Protein AF-A0A2A6BGN2-F1 (afdb_monomer)

Sequence (1022 aa):
MFADPSVEDAMKLVAVLLILSRIHDSGSSFGKPFYSFIESAYGTEAARVLERPDFGKDGSFGGGMERNTTISRNVTSRRPVVIIHGVTNTANTFKFVRNFLLKNNYTDDDIYGTTWGDGPRRFILWVRLECQYIKQVRVLIRSVVDFTGSKVDILAYSMGSPITRKAILGGACGREDIGPPMTDLVETFIGVAGANYGSYLCFVSFGICNTQNGLHCESKMLAHINSQPAKFEARRVYAIYSTADNKVGLDCCGKNCSMIPHANEQFIFDKWDHEQVMYDMSDDKDVETGDAAATEGSMANKRMSEAYAVNETDQVPSTAPSTASKECQTKDNTDEVVDEDSPSIPSTASKECQTESRRPSVALTFPQIVAVLLVLRKWLPKIRKTLEEKNTVNITNDENVNAVFGGELEVKKDESRRSLISRIVYFSMDENGWSFYIWTCLVAAGCVYNLVVICSLVFDDVHNGFYREFLYFNLAFDLIFLVDIFVMTRIERIHDGVRVTAILELLQLHIKSTDFLLDILCLLPTDLLLFFKSNLSLVRLNRLLKCYRLFQFASLTEMRATAPNLFRLTKLVFTCFIIFHWNGCLYFFLSIIYDYDQAELEDWIFSWDKIPDPIIVACDQWQEGEECDTTVPHSLRHLTDWENATDEIEDEMAYWANRTQVMMFSNLTKQYGLSFYWSALTLVTLGEQPWPGATFQFIFETADTLLGLVIFATIVGDVGNMVTTMNKTRSNFEELMDGCKSYMTSRKVPERLQSRVTRYLGHIWTEGKMNAIADFMPPRLYGQLAVHIHMATLRRVKLFEPALLYELILRLELQVYSGGDYICRKGEVGKEMYIVKSGFVEVVSEDGKKVFVRLGEGTVFGELSILNIPGNKNGNRRTANVRSVGYCDLYTLQKDDLWEALHEYPHAMHSLMEKGRALLAKDNMLEEVEENPLDFDGELPLELKLVKAKQAIDLIHAKLDQAEKSFYDFSTTAKQRLCQVESTVGTKDFRHYYINEATSSEEEDSEDDDDRVLPTDSISNH

Secondary structure (DSSP, 8-state):
----SHHHHHHHHHHHHHHTT----------HHHHHHHHHHH-HHHHHHHH-GGGGGGTEE-S-------------SS--EEEE--TTS-GGGGHHHHHHHHHTT--TTTEEEE--TTGGGS-GGG----HHHHHHHHHHHHHHHHHHSSPEEEEEETTHHHHHHHHHH-SEETTEE--S--GGGEEEEEEES--SS--TT--S-SGGG-TTTSSSTT-HHHHHHHT-SS--S-SEEEEEEETT-SSS-S-SSSS-TT--TT-SEEEEESS--HHHHHHGGG----TTS--HHHHHHHHHHHHHHHHH---S-----------------------------------------------------THHHHHHHHHHHHHHHHHHHHHHTTS-S-------GGGGT---S---SSGGG--HHHHHHT--EETTSHHHHHHHHHHHHHHHHHHHHHHHTTSHHHHHHHHHHHHHHHHHHHHHHHHHHHHHTTEEEEETTEEE--HHHHHHHHHTSHHHHHHHHHT--GGGGTTT-TT-GGGGGGGGGGGHHHHHHHHHHHTT-SSHHHHHHHHHHHHHHHHHHHHHHHHHHHHHHTTGGG--TTSSS--GGGSPPPEEE---TT-TT-----S--TTTT----TTSHHHHHHHHHHHHTTTEEE-PPPHHHHHHHHHHHHHHHHHTT---SPPP-SHHHHHHHHHHHHHHHHHHHHHHHHHHHHHHHHHHHHHHHHHHHHHHHHHHHHTT--HHHHHHHHHHHHHHHHTT---TTGGGS-HHHHHHHHHHHHHHHHHT-TTS-HHHHHHHHTT-EEEEE-TT-EEE-TTSB--EEEEEEES-EEEE-TTS--EEEEE-TT-EESGGGTS--TTBTTTTB-SSEEEESSSEEEEEEEHHHHHHHHHH-HHHHHHHHHHHHHHHHHTT-B------TT---S---HHHHHHHHHHHHHHHHHHHHHHHHHHHHHHHHHHHHHHHHHHHH--S----------------------------------

Solvent-accessible surface area (backbone atoms only — not comparable to full-atom values): 59791 Å² total; per-residue (Å²): 133,90,77,83,65,68,68,61,50,57,58,46,50,59,52,49,63,63,57,69,75,70,85,80,84,87,87,41,58,51,10,66,70,43,45,55,44,35,29,75,76,64,32,60,68,52,30,50,62,50,39,25,69,92,50,44,51,39,10,11,39,26,42,32,77,91,70,95,61,104,66,78,92,71,64,66,95,61,69,33,37,42,46,35,50,30,59,64,41,40,27,51,73,47,46,64,57,51,50,49,40,45,73,67,79,43,51,55,68,34,42,35,29,40,40,54,70,70,20,67,81,45,64,69,64,69,41,60,62,51,61,65,38,33,47,50,55,37,48,50,57,50,52,52,28,71,71,55,75,46,48,31,35,37,43,18,28,27,55,20,21,42,42,48,45,46,32,25,54,26,41,75,44,97,94,44,74,68,44,75,62,45,30,91,50,22,50,34,28,38,28,35,50,10,32,36,34,5,26,50,77,33,83,54,78,47,45,26,14,20,53,59,56,20,33,15,52,79,2,50,46,37,49,55,69,68,64,53,96,58,61,52,63,21,80,39,30,36,27,38,37,34,63,40,16,78,57,34,26,43,60,21,88,90,36,53,5,42,58,60,73,73,42,77,49,71,50,78,39,76,78,35,38,53,61,45,64,71,53,47,53,64,60,85,69,73,92,77,62,97,44,73,66,53,56,50,32,54,49,38,43,49,51,54,47,57,73,65,60,85,76,85,85,82,81,89,76,91,78,87,82,83,87,90,88,83,84,88,81,88,84,82,88,83,88,87,88,85,88,85,86,86,88,83,87,84,88,79,89,88,84,88,87,86,80,84,90,81,88,84,90,83,81,91,64,73,75,63,60,58,56,56,60,60,54,56,72,68,48,59,72,60,56,56,56,62,52,63,71,63,77,79,71,85,88,78,85,88,86,63,82,62,55,81,81,61,75,92,76,79,97,78,83,76,74,91,80,63,51,72,67,54,53,63,72,72,52,71,40,50,74,88,36,69,70,46,49,56,51,36,48,57,52,25,51,44,41,52,47,55,69,51,52,46,52,51,54,69,42,63,64,50,36,78,73,40,51,71,60,50,55,55,52,50,55,52,40,53,51,49,53,58,50,44,58,57,52,60,36,27,43,45,47,73,54,99,88,41,75,48,78,53,58,71,56,36,37,53,56,38,67,71,33,70,64,48,54,34,50,55,56,24,68,52,74,48,60,65,52,41,81,79,42,70,93,47,55,70,59,52,57,45,52,61,55,48,46,65,48,40,54,52,37,48,55,62,45,49,78,69,42,94,52,43,70,59,51,51,50,52,52,49,55,51,51,52,52,51,53,27,49,52,47,9,36,48,51,48,49,52,16,62,76,70,53,34,94,77,45,49,77,68,44,52,54,57,32,72,72,75,59,72,57,57,74,39,80,60,72,66,97,81,56,96,85,66,85,81,69,82,70,73,77,95,58,95,87,66,88,80,61,78,89,55,52,63,59,58,50,51,53,51,48,59,66,43,64,84,41,47,42,73,52,77,70,53,67,62,55,50,57,51,51,51,25,35,49,53,28,46,32,35,32,70,64,68,60,92,63,55,62,57,84,47,76,65,49,45,54,47,54,54,51,47,34,55,48,14,54,53,52,45,52,50,52,55,49,52,52,50,54,49,54,51,59,74,41,39,73,58,50,57,49,51,52,53,52,50,52,50,52,52,52,38,57,77,69,66,54,57,66,77,57,52,62,46,52,55,52,50,55,51,49,44,58,78,67,63,68,76,72,66,66,61,85,77,42,59,68,72,60,43,43,56,50,44,44,71,73,43,42,72,53,51,69,57,28,88,78,64,52,79,72,60,50,63,65,46,54,77,60,49,43,84,45,79,44,50,57,69,38,69,81,44,48,54,69,41,77,31,58,44,29,37,34,31,64,39,52,41,36,34,37,31,43,96,85,67,74,51,73,79,49,77,46,42,58,29,36,73,47,53,55,69,13,54,63,77,57,85,44,40,80,64,56,45,25,29,87,52,26,33,26,28,64,35,64,27,38,29,34,39,35,48,37,66,62,50,50,58,55,32,68,79,36,56,69,55,41,50,56,46,50,50,54,45,50,54,55,34,52,77,71,68,39,52,53,94,67,80,83,63,95,76,76,74,78,75,75,70,57,70,63,63,57,49,52,54,50,48,57,52,49,55,55,47,50,59,49,48,58,53,49,50,51,52,48,49,56,48,50,52,52,49,50,53,53,47,51,53,53,46,68,74,64,69,83,67,87,85,81,89,82,81,92,79,86,94,74,88,84,87,78,86,89,77,81,85,83,83,88,81,91,83,88,83,81,88,84,82,87,133

InterPro domains:
  IPR000595 Cyclic nucleotide-binding domain [PF00027] (815-904)
  IPR000595 Cyclic nucleotide-binding domain [PS50042] (796-902)
  IPR000595 Cyclic nucleotide-binding domain [SM00100] (796-920)
  IPR000595 Cyclic nucleotide-binding domain [cd00038] (798-913)
  IPR002918 Lipase EstA/Esterase EstB [PF01674] (79-282)
  IPR005821 Ion transport domain [PF00520] (437-729)
  IPR014710 RmlC-like jelly roll fold [G3DSA:2.60.120.10] (792-926)
  IPR018488 Cyclic nucleotide-binding, conserved site [PS00888] (823-839)
  IPR018488 Cyclic nucleotide-binding, conserved site [PS00889] (861-884)
  IPR018490 Cyclic nucleotide-binding domain superfamily [SSF51206] (728-914)
  IPR029058 Alpha/Beta hydrolase fold [G3DSA:3.40.50.1820] (40-328)
  IPR029058 Alpha/Beta hydrolase fold [SSF53474] (77-280)
  IPR050866 Cyclic nucleotide-gated cation channel [PTHR45638] (311-977)

Nearest PDB structures (foldseek):
  7rhl-assembly1_A  TM=8.440E-01  e=4.368E-44  Homo sapiens
  7rhl-assembly1_D  TM=8.260E-01  e=2.162E-42  Homo sapiens
  8ev8-assembly1_C  TM=8.963E-01  e=4.503E-40  Homo sapiens
  8bx7-assembly1_B  TM=8.050E-01  e=5.821E-40  Bos taurus
  8ev8-assembly1_B  TM=8.864E-01  e=6.549E-38  Homo sapiens

Structure (mmCIF, N/CA/C/O backbone):
data_AF-A0A2A6BGN2-F1
#
_entry.id   AF-A0A2A6BGN2-F1
#
loop_
_atom_site.group_PDB
_atom_site.id
_atom_site.type_symbol
_atom_site.label_atom_id
_atom_site.label_alt_id
_atom_site.label_comp_id
_atom_site.label_asym_id
_atom_site.label_entity_id
_atom_site.label_seq_id
_atom_site.pdbx_PDB_ins_code
_atom_site.Cartn_x
_atom_site.Cartn_y
_atom_site.Cartn_z
_atom_site.occupancy
_atom_site.B_iso_or_equiv
_atom_site.auth_seq_id
_atom_site.auth_comp_id
_atom_site.auth_asym_id
_atom_site.auth_atom_id
_atom_site.pdbx_PDB_model_num
ATOM 1 N N . MET A 1 1 ? 20.133 -21.753 -29.521 1.00 27.53 1 MET A N 1
ATOM 2 C CA . MET A 1 1 ? 20.786 -20.523 -30.012 1.00 27.53 1 MET A CA 1
ATOM 3 C C . MET A 1 1 ? 20.463 -19.481 -28.964 1.00 27.53 1 MET A C 1
ATOM 5 O O . MET A 1 1 ? 19.285 -19.327 -28.668 1.00 27.53 1 MET A O 1
ATOM 9 N N . PHE A 1 2 ? 21.480 -19.048 -28.226 1.00 24.81 2 PHE A N 1
ATOM 10 C CA . PHE A 1 2 ? 21.334 -18.695 -26.810 1.00 24.81 2 PHE A CA 1
ATOM 11 C C . PHE A 1 2 ? 20.665 -17.332 -26.599 1.00 24.81 2 PHE A C 1
ATOM 13 O O . PHE A 1 2 ? 20.809 -16.442 -27.430 1.00 24.81 2 PHE A O 1
ATOM 20 N N . ALA A 1 3 ? 19.901 -17.224 -25.511 1.00 30.41 3 ALA A N 1
ATOM 21 C CA . ALA A 1 3 ? 19.195 -16.019 -25.091 1.00 30.41 3 ALA A CA 1
ATOM 22 C C . ALA A 1 3 ? 19.870 -15.446 -23.836 1.00 30.41 3 ALA A C 1
ATOM 24 O O . ALA A 1 3 ? 20.328 -16.219 -22.992 1.00 30.41 3 ALA A O 1
ATOM 25 N N . ASP A 1 4 ? 19.922 -14.119 -23.730 1.00 31.81 4 ASP A N 1
ATOM 26 C CA . ASP A 1 4 ? 20.615 -13.418 -22.646 1.00 31.81 4 ASP A CA 1
ATOM 27 C C . ASP A 1 4 ? 19.909 -13.550 -21.282 1.00 31.81 4 ASP A C 1
ATOM 29 O O . ASP A 1 4 ? 18.702 -13.304 -21.192 1.00 31.81 4 ASP A O 1
ATOM 33 N N . PRO A 1 5 ? 20.640 -13.878 -20.197 1.00 32.56 5 PRO A N 1
ATOM 34 C CA . PRO A 1 5 ? 20.061 -14.043 -18.859 1.00 32.56 5 PRO A CA 1
ATOM 35 C C . PRO A 1 5 ? 19.841 -12.723 -18.090 1.00 32.56 5 PRO A C 1
ATOM 37 O O . PRO A 1 5 ? 19.066 -12.688 -17.134 1.00 32.56 5 PRO A O 1
ATOM 40 N N . SER A 1 6 ? 20.482 -11.621 -18.495 1.00 38.94 6 SER A N 1
ATOM 41 C CA . SER A 1 6 ? 20.563 -10.374 -17.710 1.00 38.94 6 SER A CA 1
ATOM 42 C C . SER A 1 6 ? 19.214 -9.682 -17.451 1.00 38.94 6 SER A C 1
ATOM 44 O O . SER A 1 6 ? 18.998 -9.114 -16.379 1.00 38.94 6 SER A O 1
ATOM 46 N N . VAL A 1 7 ? 18.277 -9.756 -18.401 1.00 39.72 7 VAL A N 1
ATOM 47 C CA . VAL A 1 7 ? 16.947 -9.126 -18.286 1.00 39.72 7 VAL A CA 1
ATOM 48 C C . VAL A 1 7 ? 16.027 -9.905 -17.337 1.00 39.72 7 VAL A C 1
ATOM 50 O O . VAL A 1 7 ? 15.195 -9.314 -16.645 1.00 39.72 7 VAL A O 1
ATOM 53 N N . GLU A 1 8 ? 16.190 -11.229 -17.256 1.00 34.59 8 GLU A N 1
ATOM 54 C CA . GLU A 1 8 ? 15.421 -12.069 -16.331 1.00 34.59 8 GLU A CA 1
ATOM 55 C C . GLU A 1 8 ? 15.831 -11.798 -14.874 1.00 34.59 8 GLU A C 1
ATOM 57 O O . GLU A 1 8 ? 14.985 -11.761 -13.978 1.00 34.59 8 GLU A O 1
ATOM 62 N N . ASP A 1 9 ? 17.118 -11.539 -14.640 1.00 35.25 9 ASP A N 1
ATOM 63 C CA . ASP A 1 9 ? 17.667 -11.321 -13.301 1.00 35.25 9 ASP A CA 1
ATOM 64 C C . ASP A 1 9 ? 17.384 -9.910 -12.757 1.00 35.25 9 ASP A C 1
ATOM 66 O O . ASP A 1 9 ? 17.105 -9.763 -11.565 1.00 35.25 9 ASP A O 1
ATOM 70 N N . ALA A 1 10 ? 17.297 -8.887 -13.615 1.00 32.25 10 ALA A N 1
ATOM 71 C CA . ALA A 1 10 ? 16.802 -7.562 -13.221 1.00 32.25 10 ALA A CA 1
ATOM 72 C C . ALA A 1 10 ? 15.334 -7.605 -12.737 1.00 32.25 10 ALA A C 1
ATOM 74 O O . ALA A 1 10 ? 14.978 -6.983 -11.732 1.00 32.25 10 ALA A O 1
ATOM 75 N N . MET A 1 11 ? 14.486 -8.401 -13.400 1.00 34.38 11 MET A N 1
ATOM 76 C CA . MET A 1 11 ? 13.093 -8.634 -12.985 1.00 34.38 11 MET A CA 1
ATOM 77 C C . MET A 1 11 ? 13.009 -9.434 -11.673 1.00 34.38 11 MET A C 1
ATOM 79 O O . MET A 1 11 ? 12.165 -9.139 -10.821 1.00 34.38 11 MET A O 1
ATOM 83 N N . LYS A 1 12 ? 13.916 -10.399 -11.455 1.00 34.16 12 LYS A N 1
ATOM 84 C CA . LYS A 1 12 ? 14.049 -11.100 -10.164 1.00 34.16 12 LYS A CA 1
ATOM 85 C C . LYS A 1 12 ? 14.502 -10.160 -9.047 1.00 34.16 12 LYS A C 1
ATOM 87 O O . LYS A 1 12 ? 13.993 -10.290 -7.939 1.00 34.16 12 LYS A O 1
ATOM 92 N N . LEU A 1 13 ? 15.388 -9.197 -9.309 1.00 33.09 13 LEU A N 1
ATOM 93 C CA . LEU A 1 13 ? 15.887 -8.267 -8.288 1.00 33.09 13 LEU A CA 1
ATOM 94 C C . LEU A 1 13 ? 14.762 -7.406 -7.682 1.00 33.09 13 LEU A C 1
ATOM 96 O O . LEU A 1 13 ? 14.686 -7.251 -6.463 1.00 33.09 13 LEU A O 1
ATOM 100 N N . VAL A 1 14 ? 13.832 -6.920 -8.513 1.00 35.47 14 VAL A N 1
ATOM 101 C CA . VAL A 1 14 ? 12.644 -6.174 -8.053 1.00 35.47 14 VAL A CA 1
ATOM 102 C C . VAL A 1 14 ? 11.699 -7.069 -7.237 1.00 35.47 14 VAL A C 1
ATOM 104 O O . VAL A 1 14 ? 11.162 -6.633 -6.217 1.00 35.47 14 VAL A O 1
ATOM 107 N N . ALA A 1 15 ? 11.539 -8.341 -7.619 1.00 37.38 15 ALA A N 1
ATOM 108 C CA . ALA A 1 15 ? 10.777 -9.310 -6.829 1.00 37.38 15 ALA A CA 1
ATOM 109 C C . ALA A 1 15 ? 11.453 -9.628 -5.477 1.00 37.38 15 ALA A C 1
ATOM 111 O O . ALA A 1 15 ? 10.779 -9.692 -4.450 1.00 37.38 15 ALA A O 1
ATOM 112 N N . VAL A 1 16 ? 12.783 -9.765 -5.450 1.00 36.91 16 VAL A N 1
ATOM 113 C CA . VAL A 1 16 ? 13.578 -10.011 -4.233 1.00 36.91 16 VAL A CA 1
ATOM 114 C C . VAL A 1 16 ? 13.490 -8.834 -3.256 1.00 36.91 16 VAL A C 1
ATOM 116 O O . VAL A 1 16 ? 13.296 -9.053 -2.061 1.00 36.91 16 VAL A O 1
ATOM 119 N N . LEU A 1 17 ? 13.535 -7.589 -3.741 1.00 33.50 17 LEU A N 1
ATOM 120 C CA . LEU A 1 17 ? 13.397 -6.398 -2.892 1.00 33.50 17 LEU A CA 1
ATOM 121 C C . LEU A 1 17 ? 12.007 -6.274 -2.239 1.00 33.50 17 LEU A C 1
ATOM 123 O O . LEU A 1 17 ? 11.909 -5.793 -1.112 1.00 33.50 17 LEU A O 1
ATOM 127 N N . LEU A 1 18 ? 10.943 -6.767 -2.882 1.00 38.22 18 LEU A N 1
ATOM 128 C CA . LEU A 1 18 ? 9.613 -6.858 -2.259 1.00 38.22 18 LEU A CA 1
ATOM 129 C C . LEU A 1 18 ? 9.535 -7.979 -1.204 1.00 38.22 18 LEU A C 1
ATOM 131 O O . LEU A 1 18 ? 8.869 -7.816 -0.177 1.00 38.22 18 LEU A O 1
ATOM 135 N N . ILE A 1 19 ? 10.248 -9.090 -1.416 1.00 39.19 19 ILE A N 1
ATOM 136 C CA . ILE A 1 19 ? 10.298 -10.242 -0.497 1.00 39.19 19 ILE A CA 1
ATOM 137 C C . ILE A 1 19 ? 11.071 -9.918 0.797 1.00 39.19 19 ILE A C 1
ATOM 139 O O . ILE A 1 19 ? 10.695 -10.393 1.869 1.00 39.19 19 ILE A O 1
ATOM 143 N N . LEU A 1 20 ? 12.083 -9.045 0.743 1.00 31.02 20 LEU A N 1
ATOM 144 C CA . LEU A 1 20 ? 12.881 -8.640 1.914 1.00 31.02 20 LEU A CA 1
ATOM 145 C C . LEU A 1 20 ? 12.105 -7.828 2.976 1.00 31.02 20 LEU A C 1
ATOM 147 O O . LEU A 1 20 ? 12.627 -7.582 4.061 1.00 31.02 20 LEU A O 1
ATOM 151 N N . SER A 1 21 ? 10.844 -7.463 2.719 1.00 31.47 21 SER A N 1
ATOM 152 C CA . SER A 1 21 ? 9.980 -6.750 3.675 1.00 31.47 21 SER A CA 1
ATOM 153 C C . SER A 1 21 ? 9.355 -7.628 4.776 1.00 31.47 21 SER A C 1
ATOM 155 O O . SER A 1 21 ? 8.698 -7.097 5.673 1.00 31.47 21 SER A O 1
ATOM 157 N N . ARG A 1 22 ? 9.546 -8.959 4.753 1.00 36.53 22 ARG A N 1
ATOM 158 C CA . ARG A 1 22 ? 9.010 -9.883 5.776 1.00 36.53 22 ARG A CA 1
ATOM 159 C C . ARG A 1 22 ? 10.077 -10.769 6.420 1.00 36.53 22 ARG A C 1
ATOM 161 O O . ARG A 1 22 ? 10.108 -11.978 6.212 1.00 36.53 22 ARG A O 1
ATOM 168 N N . ILE A 1 23 ? 10.886 -10.177 7.297 1.00 33.00 23 ILE A N 1
ATOM 169 C CA . ILE A 1 23 ? 11.637 -10.935 8.306 1.00 33.00 23 ILE A CA 1
ATOM 170 C C . ILE A 1 23 ? 10.838 -10.913 9.616 1.00 33.00 23 ILE A C 1
ATOM 172 O O . ILE A 1 23 ? 10.776 -9.898 10.308 1.00 33.00 23 ILE A O 1
ATOM 176 N N . HIS A 1 24 ? 10.226 -12.046 9.958 1.00 28.48 24 HIS A N 1
ATOM 177 C CA . HIS A 1 24 ? 9.709 -12.314 11.300 1.00 28.48 24 HIS A CA 1
ATOM 178 C C . HIS A 1 24 ? 10.030 -13.761 11.692 1.00 28.48 24 HIS A C 1
ATOM 180 O O . HIS A 1 24 ? 9.993 -14.662 10.852 1.00 28.48 24 HIS A O 1
ATOM 186 N N . ASP A 1 25 ? 10.404 -13.980 12.951 1.00 26.75 25 ASP A N 1
ATOM 187 C CA . ASP A 1 25 ? 11.011 -15.237 13.397 1.00 26.75 25 ASP A CA 1
ATOM 188 C C . ASP A 1 25 ? 10.025 -16.179 14.136 1.00 26.75 25 ASP A C 1
ATOM 190 O O . ASP A 1 25 ? 8.926 -15.798 14.521 1.00 26.75 25 ASP A O 1
ATOM 194 N N . SER A 1 26 ? 10.471 -17.423 14.356 1.00 31.31 26 SER A N 1
ATOM 195 C CA . SER A 1 26 ? 9.892 -18.569 15.083 1.00 31.31 26 SER A CA 1
ATOM 196 C C . SER A 1 26 ? 8.656 -19.318 14.510 1.00 31.31 26 SER A C 1
ATOM 198 O O . SER A 1 26 ? 7.614 -18.741 14.237 1.00 31.31 26 SER A O 1
ATOM 200 N N . GLY A 1 27 ? 8.785 -20.657 14.382 1.00 37.34 27 GLY A N 1
ATOM 201 C CA . GLY A 1 27 ? 7.669 -21.633 14.428 1.00 37.34 27 GLY A CA 1
ATOM 202 C C . GLY A 1 27 ? 7.015 -22.211 13.147 1.00 37.34 27 GLY A C 1
ATOM 203 O O . GLY A 1 27 ? 5.913 -21.783 12.833 1.00 37.34 27 GLY A O 1
ATOM 204 N N . SER A 1 28 ? 7.606 -23.259 12.529 1.00 48.66 28 SER A N 1
ATOM 205 C CA . SER A 1 28 ? 6.977 -24.570 12.156 1.00 48.66 28 SER A CA 1
ATOM 206 C C . SER A 1 28 ? 7.642 -25.304 10.971 1.00 48.66 28 SER A C 1
ATOM 208 O O . SER A 1 28 ? 7.446 -24.923 9.829 1.00 48.66 28 SER A O 1
ATOM 210 N N . SER A 1 29 ? 8.363 -26.396 11.235 1.00 73.06 29 SER A N 1
ATOM 211 C CA . SER A 1 29 ? 8.691 -27.456 10.258 1.00 73.06 29 SER A CA 1
ATOM 212 C C . SER A 1 29 ? 7.781 -28.675 10.490 1.00 73.06 29 SER A C 1
ATOM 214 O O . SER A 1 29 ? 6.945 -28.651 11.403 1.00 73.06 29 SER A O 1
ATOM 216 N N . PHE A 1 30 ? 7.966 -29.778 9.752 1.00 84.31 30 PHE A N 1
ATOM 217 C CA . PHE A 1 30 ? 7.445 -31.067 10.224 1.00 84.31 30 PHE A CA 1
ATOM 218 C C . PHE A 1 30 ? 8.057 -31.436 11.583 1.00 84.31 30 PHE A C 1
ATOM 220 O O . PHE A 1 30 ? 9.202 -31.091 11.894 1.00 84.31 30 PHE A O 1
ATOM 227 N N . GLY A 1 31 ? 7.292 -32.174 12.387 1.00 79.25 31 GLY A N 1
ATOM 228 C CA . GLY A 1 31 ? 7.797 -32.796 13.603 1.00 79.25 31 GLY A CA 1
ATOM 229 C C . GLY A 1 31 ? 8.895 -33.808 13.284 1.00 79.25 31 GLY A C 1
ATOM 230 O O . GLY A 1 31 ? 8.720 -34.651 12.399 1.00 79.25 31 GLY A O 1
ATOM 231 N N . LYS A 1 32 ? 10.008 -33.772 14.032 1.00 79.75 32 LYS A N 1
ATOM 232 C CA . LYS A 1 32 ? 11.134 -34.717 13.878 1.00 79.75 32 LYS A CA 1
ATOM 233 C C . LYS A 1 32 ? 10.689 -36.188 13.737 1.00 79.75 32 LYS A C 1
ATOM 235 O O . LYS A 1 32 ? 11.206 -36.847 12.838 1.00 79.75 32 LYS A O 1
ATOM 240 N N . PRO A 1 33 ? 9.730 -36.723 14.532 1.00 82.31 33 PRO A N 1
ATOM 241 C CA . PRO A 1 33 ? 9.316 -38.124 14.406 1.00 82.31 33 PRO A CA 1
ATOM 242 C C . PRO A 1 33 ? 8.704 -38.456 13.039 1.00 82.31 33 PRO A C 1
ATOM 244 O O . PRO A 1 33 ? 8.948 -39.537 12.507 1.00 82.31 33 PRO A O 1
ATOM 247 N N . PHE A 1 34 ? 7.934 -37.528 12.464 1.00 86.50 34 PHE A N 1
ATOM 248 C CA . PHE A 1 34 ? 7.303 -37.695 11.157 1.00 86.50 34 PHE A CA 1
ATOM 249 C C . PHE A 1 34 ? 8.299 -37.478 10.014 1.00 86.50 34 PHE A C 1
ATOM 251 O O . PHE A 1 34 ? 8.330 -38.277 9.081 1.00 86.50 34 PHE A O 1
ATOM 258 N N . TYR A 1 35 ? 9.180 -36.477 10.120 1.00 87.88 35 TYR A N 1
ATOM 259 C CA . TYR A 1 35 ? 10.249 -36.259 9.141 1.00 87.88 35 TYR A CA 1
ATOM 260 C C . TYR A 1 35 ? 11.177 -37.483 9.041 1.00 87.88 35 TYR A C 1
ATOM 262 O O . TYR A 1 35 ? 11.355 -38.033 7.955 1.00 87.88 35 TYR A O 1
ATOM 270 N N . SER A 1 36 ? 11.693 -37.984 10.171 1.00 85.81 36 SER A N 1
ATOM 271 C CA . SER A 1 36 ? 12.546 -39.183 10.196 1.00 85.81 36 SER A CA 1
ATOM 272 C C . SER A 1 36 ? 11.806 -40.454 9.756 1.00 85.81 36 SER A C 1
ATOM 274 O O . SER A 1 36 ? 12.416 -41.371 9.198 1.00 85.81 36 SER A O 1
ATOM 276 N N . PHE A 1 37 ? 10.486 -40.529 9.957 1.00 88.62 37 PHE A N 1
ATOM 277 C CA . PHE A 1 37 ? 9.677 -41.602 9.381 1.00 88.62 37 PHE A CA 1
ATOM 278 C C . PHE A 1 37 ? 9.632 -41.520 7.849 1.00 88.62 37 PHE A C 1
ATOM 280 O O . PHE A 1 37 ? 9.925 -42.515 7.191 1.00 88.62 37 PHE A O 1
ATOM 287 N N . ILE A 1 38 ? 9.327 -40.352 7.268 1.00 89.19 38 ILE A N 1
ATOM 288 C CA . ILE A 1 38 ? 9.311 -40.181 5.806 1.00 89.19 38 ILE A CA 1
ATOM 289 C C . ILE A 1 38 ? 10.697 -40.479 5.228 1.00 89.19 38 ILE A C 1
ATOM 291 O O . ILE A 1 38 ? 10.805 -41.226 4.260 1.00 89.19 38 ILE A O 1
ATOM 295 N N . GLU A 1 39 ? 11.762 -39.969 5.843 1.00 88.88 39 GLU A N 1
ATOM 296 C CA . GLU A 1 39 ? 13.133 -40.226 5.403 1.00 88.88 39 GLU A CA 1
ATOM 297 C C . GLU A 1 39 ? 13.474 -41.727 5.395 1.00 88.88 39 GLU A C 1
ATOM 299 O O . GLU A 1 39 ? 14.041 -42.220 4.420 1.00 88.88 39 GLU A O 1
ATOM 304 N N . SER A 1 40 ? 13.069 -42.478 6.425 1.00 88.62 40 SER A N 1
ATOM 305 C CA . SER A 1 40 ? 13.333 -43.925 6.508 1.00 88.62 40 SER A CA 1
ATOM 306 C C . SER A 1 40 ? 12.433 -44.797 5.620 1.00 88.62 40 SER A C 1
ATOM 308 O O . SER A 1 40 ? 12.887 -45.841 5.154 1.00 88.62 40 SER A O 1
ATOM 310 N N . ALA A 1 41 ? 11.181 -44.398 5.373 1.00 87.88 41 ALA A N 1
ATOM 311 C CA . ALA A 1 41 ? 10.204 -45.197 4.621 1.00 87.88 41 ALA A CA 1
ATOM 312 C C . ALA A 1 41 ? 10.088 -44.817 3.131 1.00 87.88 41 ALA A C 1
ATOM 314 O O . ALA A 1 41 ? 9.766 -45.668 2.302 1.00 87.88 41 ALA A O 1
ATOM 315 N N . TYR A 1 42 ? 10.351 -43.553 2.789 1.00 88.31 42 TYR A N 1
ATOM 316 C CA . TYR A 1 42 ? 10.192 -42.973 1.449 1.00 88.31 42 TYR A CA 1
ATOM 317 C C . TYR A 1 42 ? 11.489 -42.354 0.888 1.00 88.31 42 TYR A C 1
ATOM 319 O O . TYR A 1 42 ? 11.543 -42.033 -0.300 1.00 88.31 42 TYR A O 1
ATOM 327 N N . GLY A 1 43 ? 12.539 -42.224 1.706 1.00 88.75 43 GLY A N 1
ATOM 328 C CA . GLY A 1 43 ? 13.846 -41.686 1.324 1.00 88.75 43 GLY A CA 1
ATOM 329 C C . GLY A 1 43 ? 13.987 -40.175 1.543 1.00 88.75 43 GLY A C 1
ATOM 330 O O . GLY A 1 43 ? 13.011 -39.422 1.531 1.00 88.75 43 GLY A O 1
ATOM 331 N N . THR A 1 44 ? 15.231 -39.714 1.705 1.00 85.44 44 THR A N 1
ATOM 332 C CA . THR A 1 44 ? 15.565 -38.316 2.038 1.00 85.44 44 THR A CA 1
ATOM 333 C C . THR A 1 44 ? 15.017 -37.294 1.035 1.00 85.44 44 THR A C 1
ATOM 335 O O . THR A 1 44 ? 14.528 -36.248 1.452 1.00 85.44 44 THR A O 1
ATOM 338 N N . GLU A 1 45 ? 15.008 -37.577 -0.276 1.00 85.56 45 GLU A N 1
ATOM 339 C CA . GLU A 1 45 ? 14.450 -36.620 -1.252 1.00 85.56 45 GLU A CA 1
ATOM 340 C C . GLU A 1 45 ? 12.921 -36.506 -1.146 1.00 85.56 45 GLU A C 1
ATOM 342 O O . GLU A 1 45 ? 12.382 -35.411 -1.291 1.00 85.56 45 GLU A O 1
ATOM 347 N N . ALA A 1 46 ? 12.208 -37.588 -0.807 1.00 84.56 46 ALA A N 1
ATOM 348 C CA . ALA A 1 46 ? 10.770 -37.515 -0.543 1.00 84.56 46 ALA A CA 1
ATOM 349 C C . ALA A 1 46 ? 10.475 -36.697 0.726 1.00 84.56 46 ALA A C 1
ATOM 351 O O . ALA A 1 46 ? 9.556 -35.877 0.722 1.00 84.56 46 ALA A O 1
ATOM 352 N N . ALA A 1 47 ? 11.288 -36.858 1.778 1.00 86.62 47 ALA A N 1
ATOM 353 C CA . ALA A 1 47 ? 11.203 -36.042 2.990 1.00 86.62 47 ALA A CA 1
ATOM 354 C C . ALA A 1 47 ? 11.448 -34.554 2.690 1.00 86.62 47 ALA A C 1
ATOM 356 O O . ALA A 1 47 ? 10.630 -33.715 3.061 1.00 86.62 47 ALA A O 1
ATOM 357 N N . ARG A 1 48 ? 12.497 -34.227 1.925 1.00 86.75 48 ARG A N 1
ATOM 358 C CA . ARG A 1 48 ? 12.848 -32.849 1.540 1.00 86.75 48 ARG A CA 1
ATOM 359 C C . ARG A 1 48 ? 11.784 -32.185 0.656 1.00 86.75 48 ARG A C 1
ATOM 361 O O . ARG A 1 48 ? 11.433 -31.025 0.875 1.00 86.75 48 ARG A O 1
ATOM 368 N N . VAL A 1 49 ? 11.242 -32.917 -0.323 1.00 87.00 49 VAL A N 1
ATOM 369 C CA . VAL A 1 49 ? 10.160 -32.442 -1.208 1.00 87.00 49 VAL A CA 1
ATOM 370 C C . VAL A 1 49 ? 8.852 -32.231 -0.440 1.00 87.00 49 VAL A C 1
ATOM 372 O O . VAL A 1 49 ? 8.115 -31.297 -0.750 1.00 87.00 49 VAL A O 1
ATOM 375 N N . LEU A 1 50 ? 8.558 -33.052 0.573 1.00 89.06 50 LEU A N 1
ATOM 376 C CA . LEU A 1 50 ? 7.390 -32.851 1.432 1.00 89.06 50 LEU A CA 1
ATOM 377 C C . LEU A 1 50 ? 7.601 -31.779 2.507 1.00 89.06 50 LEU A C 1
ATOM 379 O O . LEU A 1 50 ? 6.635 -31.115 2.868 1.00 89.06 50 LEU A O 1
ATOM 383 N N . GLU A 1 51 ? 8.806 -31.575 3.036 1.00 86.62 51 GLU A N 1
ATOM 384 C CA . GLU A 1 51 ? 9.049 -30.546 4.058 1.00 86.62 51 GLU A CA 1
ATOM 385 C C . GLU A 1 51 ? 8.990 -29.127 3.477 1.00 86.62 51 GLU A C 1
ATOM 387 O O . GLU A 1 51 ? 8.526 -28.214 4.156 1.00 86.62 51 GLU A O 1
ATOM 392 N N . ARG A 1 52 ? 9.392 -28.948 2.210 1.00 87.50 52 ARG A N 1
ATOM 393 C CA . ARG A 1 52 ? 9.453 -27.635 1.537 1.00 87.50 52 ARG A CA 1
ATOM 394 C C . ARG A 1 52 ? 10.307 -26.603 2.292 1.00 87.50 52 ARG A C 1
ATOM 396 O O . ARG A 1 52 ? 9.833 -25.498 2.574 1.00 87.50 52 ARG A O 1
ATOM 403 N N . PRO A 1 53 ? 11.597 -26.902 2.555 1.00 79.69 53 PRO A N 1
ATOM 404 C CA . PRO A 1 53 ? 12.507 -25.965 3.220 1.00 79.69 53 PRO A CA 1
ATOM 405 C C . PRO A 1 53 ? 12.689 -24.654 2.435 1.00 79.69 53 PRO A C 1
ATOM 407 O O . PRO A 1 53 ? 13.043 -23.630 3.012 1.00 79.69 53 PRO A O 1
ATOM 410 N N . ASP A 1 54 ? 12.386 -24.646 1.134 1.00 81.06 54 ASP A N 1
ATOM 411 C CA . ASP A 1 54 ? 12.380 -23.455 0.284 1.00 81.06 54 ASP A CA 1
ATOM 412 C C . ASP A 1 54 ? 11.272 -22.438 0.641 1.00 81.06 54 ASP A C 1
ATOM 414 O O . ASP A 1 54 ? 11.379 -21.264 0.282 1.00 81.06 54 ASP A O 1
ATOM 418 N N . PHE A 1 55 ? 10.245 -22.850 1.388 1.00 76.81 55 PHE A N 1
ATOM 419 C CA . PHE A 1 55 ? 9.247 -21.965 2.003 1.00 76.81 55 PHE A CA 1
ATOM 420 C C . PHE A 1 55 ? 9.460 -21.747 3.506 1.00 76.81 55 PHE A C 1
ATOM 422 O O . PHE A 1 55 ? 8.655 -21.075 4.154 1.00 76.81 55 PHE A O 1
ATOM 429 N N . GLY A 1 56 ? 10.534 -22.299 4.077 1.00 75.06 56 GLY A N 1
ATOM 430 C CA . GLY A 1 56 ? 10.788 -22.253 5.511 1.00 75.06 56 GLY A CA 1
ATOM 431 C C . GLY A 1 56 ? 9.571 -22.723 6.311 1.00 75.06 56 GLY A C 1
ATOM 432 O O . GLY A 1 56 ? 9.041 -23.808 6.086 1.00 75.06 56 GLY A O 1
ATOM 433 N N . LYS A 1 57 ? 9.109 -21.878 7.237 1.00 70.62 57 LYS A N 1
ATOM 434 C CA . LYS A 1 57 ? 8.049 -22.222 8.197 1.00 70.62 57 LYS A CA 1
ATOM 435 C C . LYS A 1 57 ? 6.646 -22.276 7.585 1.00 70.62 57 LYS A C 1
ATOM 437 O O . LYS A 1 57 ? 5.749 -22.886 8.159 1.00 70.62 57 LYS A O 1
ATOM 442 N N . ASP A 1 58 ? 6.457 -21.652 6.422 1.00 74.25 58 ASP A N 1
ATOM 443 C CA . ASP A 1 58 ? 5.171 -21.648 5.727 1.00 74.25 58 ASP A CA 1
ATOM 444 C C . ASP A 1 58 ? 4.955 -22.907 4.870 1.00 74.25 58 ASP A C 1
ATOM 446 O O . ASP A 1 58 ? 3.821 -23.194 4.473 1.00 74.25 58 ASP A O 1
ATOM 450 N N . GLY A 1 59 ? 6.034 -23.658 4.613 1.00 82.31 59 GLY A N 1
ATOM 451 C CA . GLY A 1 59 ? 6.071 -24.819 3.730 1.00 82.31 59 GLY A CA 1
ATOM 452 C C . GLY A 1 59 ? 5.149 -25.949 4.170 1.00 82.31 59 GLY A C 1
ATOM 453 O O . GLY A 1 59 ? 4.246 -26.308 3.415 1.00 82.31 59 GLY A O 1
ATOM 454 N N . SER A 1 60 ? 5.348 -26.492 5.373 1.00 88.44 60 SER A N 1
ATOM 455 C CA . SER A 1 60 ? 4.681 -27.723 5.817 1.00 88.44 60 SER A CA 1
ATOM 456 C C . SER A 1 60 ? 4.526 -27.803 7.337 1.00 88.44 60 SER A C 1
ATOM 458 O O . SER A 1 60 ? 5.315 -27.231 8.086 1.00 88.44 60 SER A O 1
ATOM 460 N N . PHE A 1 61 ? 3.522 -28.547 7.806 1.00 88.06 61 PHE A N 1
ATOM 461 C CA . PHE A 1 61 ? 3.277 -28.790 9.231 1.00 88.06 61 PHE A CA 1
ATOM 462 C C . PHE A 1 61 ? 2.657 -30.172 9.491 1.00 88.06 61 PHE A C 1
ATOM 464 O O . PHE A 1 61 ? 2.026 -30.766 8.616 1.00 88.06 61 PHE A O 1
ATOM 471 N N . GLY A 1 62 ? 2.813 -30.652 10.727 1.00 84.94 62 GLY A N 1
ATOM 472 C CA . GLY A 1 62 ? 2.251 -31.909 11.231 1.00 84.94 62 GLY A CA 1
ATOM 473 C C . GLY A 1 62 ? 3.311 -32.832 11.834 1.00 84.94 62 GLY A C 1
ATOM 474 O O . GLY A 1 62 ? 4.513 -32.614 11.657 1.00 84.94 62 GLY A O 1
ATOM 475 N N . GLY A 1 63 ? 2.865 -33.864 12.552 1.00 75.44 63 GLY A N 1
ATOM 476 C CA . GLY A 1 63 ? 3.744 -34.884 13.135 1.00 75.44 63 GLY A CA 1
ATOM 477 C C . GLY A 1 63 ? 4.303 -34.571 14.528 1.00 75.44 63 GLY A C 1
ATOM 478 O O . GLY A 1 63 ? 5.279 -35.205 14.935 1.00 75.44 63 GLY A O 1
ATOM 479 N N . GLY A 1 64 ? 3.700 -33.615 15.244 1.00 68.06 64 GLY A N 1
ATOM 480 C CA . GLY A 1 64 ? 3.957 -33.371 16.666 1.00 68.06 64 GLY A CA 1
ATOM 481 C C . GLY A 1 64 ? 5.239 -32.615 17.035 1.00 68.06 64 GLY A C 1
ATOM 482 O O . GLY A 1 64 ? 6.195 -32.505 16.267 1.00 68.06 64 GLY A O 1
ATOM 483 N N . MET A 1 65 ? 5.278 -32.111 18.273 1.00 57.97 65 MET A N 1
ATOM 484 C CA . MET A 1 65 ? 6.515 -31.642 18.912 1.00 57.97 65 MET A CA 1
ATOM 485 C C . MET A 1 65 ? 7.191 -32.761 19.714 1.00 57.97 65 MET A C 1
ATOM 487 O O . MET A 1 65 ? 6.554 -33.696 20.195 1.00 57.97 65 MET A O 1
ATOM 491 N N . GLU A 1 66 ? 8.508 -32.637 19.870 1.00 48.94 66 GLU A N 1
ATOM 492 C CA . GLU A 1 66 ? 9.402 -33.597 20.524 1.00 48.94 66 GLU A CA 1
ATOM 493 C C . GLU A 1 66 ? 9.032 -33.814 22.008 1.00 48.94 66 GLU A C 1
ATOM 495 O O . GLU A 1 66 ? 9.480 -33.094 22.902 1.00 48.94 66 GLU A O 1
ATOM 500 N N . ARG A 1 67 ? 8.194 -34.822 22.290 1.00 47.34 67 ARG A N 1
ATOM 501 C CA . ARG A 1 67 ? 7.908 -35.258 23.663 1.00 47.34 67 ARG A CA 1
ATOM 502 C C . ARG A 1 67 ? 9.136 -35.974 24.227 1.00 47.34 67 ARG A C 1
ATOM 504 O O . ARG A 1 67 ? 9.427 -37.107 23.854 1.00 47.34 67 ARG A O 1
ATOM 511 N N . ASN A 1 68 ? 9.821 -35.331 25.174 1.00 38.78 68 ASN A N 1
ATOM 512 C CA . ASN A 1 68 ? 10.862 -35.946 26.002 1.00 38.78 68 ASN A CA 1
ATOM 513 C C . ASN A 1 68 ? 10.262 -37.038 26.909 1.00 38.78 68 ASN A C 1
ATOM 515 O O . ASN A 1 68 ? 10.012 -36.808 28.092 1.00 38.78 68 ASN A O 1
ATOM 519 N N . THR A 1 69 ? 9.982 -38.225 26.370 1.00 34.66 69 THR A N 1
ATOM 520 C CA . THR A 1 69 ? 9.700 -39.439 27.156 1.00 34.66 69 THR A CA 1
ATOM 521 C C . THR A 1 69 ? 9.767 -40.692 26.286 1.00 34.66 69 THR A C 1
ATOM 523 O O . THR A 1 69 ? 9.080 -40.806 25.276 1.00 34.66 69 THR A O 1
ATOM 526 N N . THR A 1 70 ? 10.544 -41.683 26.723 1.00 36.44 70 THR A N 1
ATOM 527 C CA . THR A 1 70 ? 10.560 -43.052 26.188 1.00 36.44 70 THR A CA 1
ATOM 528 C C . THR A 1 70 ? 9.284 -43.801 26.593 1.00 36.44 70 THR A C 1
ATOM 530 O O . THR A 1 70 ? 9.299 -44.673 27.459 1.00 36.44 70 THR A O 1
ATOM 533 N N . ILE A 1 71 ? 8.150 -43.437 25.990 1.00 36.50 71 ILE A N 1
ATOM 534 C CA . ILE A 1 71 ? 6.845 -44.061 26.235 1.00 36.50 71 ILE A CA 1
ATOM 535 C C . ILE A 1 71 ? 6.144 -44.318 24.897 1.00 36.50 71 ILE A C 1
ATOM 537 O O . ILE A 1 71 ? 6.017 -43.410 24.088 1.00 36.50 71 ILE A O 1
ATOM 541 N N . SER A 1 72 ? 5.709 -45.571 24.715 1.00 35.78 72 SER A N 1
ATOM 542 C CA . SER A 1 72 ? 4.645 -46.076 23.827 1.00 35.78 72 SER A CA 1
ATOM 543 C C . SER A 1 72 ? 4.253 -45.250 22.588 1.00 35.78 72 SER A C 1
ATOM 545 O O . SER A 1 72 ? 3.729 -44.143 22.701 1.00 35.78 72 SER A O 1
ATOM 547 N N . ARG A 1 73 ? 4.318 -45.883 21.403 1.00 46.53 73 ARG A N 1
ATOM 548 C CA . ARG A 1 73 ? 3.529 -45.484 20.220 1.00 46.53 73 ARG A CA 1
ATOM 549 C C . ARG A 1 73 ? 2.030 -45.624 20.527 1.00 46.53 73 ARG A C 1
ATOM 551 O O . ARG A 1 73 ? 1.398 -46.604 20.136 1.00 46.53 73 ARG A O 1
ATOM 558 N N . ASN A 1 74 ? 1.458 -44.650 21.224 1.00 41.41 74 ASN A N 1
ATOM 559 C CA . ASN A 1 74 ? 0.015 -44.518 21.317 1.00 41.41 74 ASN A CA 1
ATOM 560 C C . ASN A 1 74 ? -0.487 -44.008 19.966 1.00 41.41 74 ASN A C 1
ATOM 562 O O . ASN A 1 74 ? -0.224 -42.866 19.594 1.00 41.41 74 ASN A O 1
ATOM 566 N N . VAL A 1 75 ? -1.184 -44.888 19.245 1.00 51.25 75 VAL A N 1
ATOM 567 C CA . VAL A 1 75 ? -1.982 -44.553 18.060 1.00 51.25 75 VAL A CA 1
ATOM 568 C C . VAL A 1 75 ? -2.838 -43.325 18.377 1.00 51.25 75 VAL A C 1
ATOM 570 O O . VAL A 1 75 ? -3.409 -43.246 19.470 1.00 51.25 75 VAL A O 1
ATOM 573 N N . THR A 1 76 ? -2.905 -42.367 17.450 1.00 51.84 76 THR A N 1
ATOM 574 C CA . THR A 1 76 ? -3.708 -41.149 17.616 1.00 51.84 76 THR A CA 1
ATOM 575 C C . THR A 1 76 ? -5.149 -41.521 17.965 1.00 51.84 76 THR A C 1
ATOM 577 O O . THR A 1 76 ? -5.748 -42.399 17.343 1.00 51.84 76 THR A O 1
ATOM 580 N N . SER A 1 77 ? -5.731 -40.870 18.975 1.00 56.56 77 SER A N 1
ATOM 581 C CA . SER A 1 77 ? -7.099 -41.188 19.421 1.00 56.56 77 SER A CA 1
ATOM 582 C C . SER A 1 77 ? -8.175 -40.761 18.414 1.00 56.56 77 SER A C 1
ATOM 584 O O . SER A 1 77 ? -9.347 -41.104 18.578 1.00 56.56 77 SER A O 1
ATOM 586 N N . ARG A 1 78 ? -7.785 -40.017 17.371 1.00 68.69 78 ARG A N 1
ATOM 587 C CA . ARG A 1 78 ? -8.633 -39.502 16.293 1.00 68.69 78 ARG A CA 1
ATOM 588 C C . ARG A 1 78 ? -8.054 -39.858 14.920 1.00 68.69 78 ARG A C 1
ATOM 590 O O . ARG A 1 78 ? -6.888 -40.241 14.792 1.00 68.69 78 ARG A O 1
ATOM 597 N N . ARG A 1 79 ? -8.898 -39.759 13.884 1.00 82.62 79 ARG A N 1
ATOM 598 C CA . ARG A 1 79 ? -8.461 -39.880 12.484 1.00 82.62 79 ARG A CA 1
ATOM 599 C C . ARG A 1 79 ? -7.637 -38.642 12.099 1.00 82.62 79 ARG A C 1
ATOM 601 O O . ARG A 1 79 ? -8.080 -37.533 12.401 1.00 82.62 79 ARG A O 1
ATOM 608 N N . PRO A 1 80 ? -6.475 -38.810 11.446 1.00 89.69 80 PRO A N 1
ATOM 609 C CA . PRO A 1 80 ? -5.665 -37.687 10.996 1.00 89.69 80 PRO A CA 1
ATOM 610 C C . PRO A 1 80 ? -6.341 -36.905 9.863 1.00 89.69 80 PRO A C 1
ATOM 612 O O . PRO A 1 80 ? -6.959 -37.486 8.967 1.00 89.69 80 PRO A O 1
ATOM 615 N N . VAL A 1 81 ? -6.167 -35.583 9.881 1.00 90.62 81 VAL A N 1
ATOM 616 C CA . VAL A 1 81 ? -6.706 -34.646 8.891 1.00 90.62 81 VAL A CA 1
ATOM 617 C C . VAL A 1 81 ? -5.584 -34.129 7.993 1.00 90.62 81 VAL A C 1
ATOM 619 O O . VAL A 1 81 ? -4.602 -33.568 8.481 1.00 90.62 81 VAL A O 1
ATOM 622 N N . VAL A 1 82 ? -5.741 -34.278 6.676 1.00 93.12 82 VAL A N 1
ATOM 623 C CA . VAL A 1 82 ? -4.790 -33.778 5.669 1.00 93.12 82 VAL A CA 1
ATOM 624 C C . VAL A 1 82 ? -5.385 -32.568 4.947 1.00 93.12 82 VAL A C 1
ATOM 626 O O . VAL A 1 82 ? -6.398 -32.682 4.254 1.00 93.12 82 VAL A O 1
ATOM 629 N N . ILE A 1 83 ? -4.745 -31.407 5.103 1.00 91.88 83 ILE A N 1
ATOM 630 C CA . ILE A 1 83 ? -5.167 -30.130 4.514 1.00 91.88 83 ILE A CA 1
ATOM 631 C C . ILE A 1 83 ? -4.373 -29.869 3.232 1.00 91.88 83 ILE A C 1
ATOM 633 O O . ILE A 1 83 ? -3.140 -29.861 3.238 1.00 91.88 83 ILE A O 1
ATOM 637 N N . ILE A 1 84 ? -5.082 -29.628 2.126 1.00 92.56 84 ILE A N 1
ATOM 638 C CA . ILE A 1 84 ? -4.492 -29.413 0.799 1.00 92.56 84 ILE A CA 1
ATOM 639 C C . ILE A 1 84 ? -5.007 -28.085 0.236 1.00 92.56 84 ILE A C 1
ATOM 641 O O . ILE A 1 84 ? -6.188 -27.931 -0.071 1.00 92.56 84 ILE A O 1
ATOM 645 N N . HIS A 1 85 ? -4.105 -27.110 0.128 1.00 89.06 85 HIS A N 1
ATOM 646 C CA . HIS A 1 85 ? -4.402 -25.728 -0.263 1.00 89.06 85 HIS A CA 1
ATOM 647 C C . HIS A 1 85 ? -4.588 -25.540 -1.786 1.00 89.06 85 HIS A C 1
ATOM 649 O O . HIS A 1 85 ? -4.365 -26.463 -2.568 1.00 89.06 85 HIS A O 1
ATOM 655 N N . GLY A 1 86 ? -4.962 -24.325 -2.215 1.00 83.69 86 GLY A N 1
ATOM 656 C CA . GLY A 1 86 ? -4.962 -23.886 -3.622 1.00 83.69 86 GLY A CA 1
ATOM 657 C C . GLY A 1 86 ? -3.626 -23.267 -4.071 1.00 83.69 86 GLY A C 1
ATOM 658 O O . GLY A 1 86 ? -2.831 -22.841 -3.237 1.00 83.69 86 GLY A O 1
ATOM 659 N N . VAL A 1 87 ? -3.382 -23.182 -5.386 1.00 72.88 87 VAL A N 1
ATOM 660 C CA . VAL A 1 87 ? -2.036 -22.969 -5.976 1.00 72.88 87 VAL A CA 1
ATOM 661 C C . VAL A 1 87 ? -1.276 -21.716 -5.515 1.00 72.88 87 VAL A C 1
ATOM 663 O O . VAL A 1 87 ? -0.055 -21.742 -5.448 1.00 72.88 87 VAL A O 1
ATOM 666 N N . THR A 1 88 ? -1.974 -20.622 -5.201 1.00 69.56 88 THR A N 1
ATOM 667 C CA . THR A 1 88 ? -1.371 -19.332 -4.810 1.00 69.56 88 THR A CA 1
ATOM 668 C C . THR A 1 88 ? -0.931 -19.275 -3.354 1.00 69.56 88 THR A C 1
ATOM 670 O O . THR A 1 88 ? -0.306 -18.303 -2.937 1.00 69.56 88 THR A O 1
ATOM 673 N N . ASN A 1 89 ? -1.301 -20.282 -2.570 1.00 80.19 89 ASN A N 1
ATOM 674 C CA . ASN A 1 89 ? -1.172 -20.278 -1.123 1.00 80.19 89 ASN A CA 1
ATOM 675 C C . ASN A 1 89 ? -0.022 -21.201 -0.697 1.00 80.19 89 ASN A C 1
ATOM 677 O O . ASN A 1 89 ? 0.512 -21.977 -1.489 1.00 80.19 89 ASN A O 1
ATOM 681 N N . THR A 1 90 ? 0.332 -21.135 0.580 1.00 86.31 90 THR A N 1
ATOM 682 C CA . THR A 1 90 ? 1.171 -22.133 1.255 1.00 86.31 90 THR A CA 1
ATOM 683 C C . THR A 1 90 ? 0.315 -22.970 2.203 1.00 86.31 90 THR A C 1
ATOM 685 O O . THR A 1 90 ? -0.814 -22.586 2.528 1.00 86.31 90 THR A O 1
ATOM 688 N N . ALA A 1 91 ? 0.840 -24.087 2.710 1.00 84.12 91 ALA A N 1
ATOM 689 C CA . ALA A 1 91 ? 0.154 -24.875 3.733 1.00 84.12 91 ALA A CA 1
ATOM 690 C C . ALA A 1 91 ? -0.226 -24.003 4.945 1.00 84.12 91 ALA A C 1
ATOM 692 O O . ALA A 1 91 ? -1.386 -23.996 5.363 1.00 84.12 91 ALA A O 1
ATOM 693 N N . ASN A 1 92 ? 0.709 -23.195 5.460 1.00 80.75 92 ASN A N 1
ATOM 694 C CA . ASN A 1 92 ? 0.473 -22.344 6.633 1.00 80.75 92 ASN A CA 1
ATOM 695 C C . ASN A 1 92 ? -0.562 -21.221 6.399 1.00 80.75 92 ASN A C 1
ATOM 697 O O . ASN A 1 92 ? -1.088 -20.664 7.360 1.00 80.75 92 ASN A O 1
ATOM 701 N N . THR A 1 93 ? -0.960 -20.945 5.148 1.00 79.69 93 THR A N 1
ATOM 702 C CA . THR A 1 93 ? -2.118 -20.069 4.870 1.00 79.69 93 THR A CA 1
ATOM 703 C C . THR A 1 93 ? -3.401 -20.610 5.527 1.00 79.69 93 THR A C 1
ATOM 705 O O . THR A 1 93 ? -4.274 -19.837 5.904 1.00 79.69 93 THR A O 1
ATOM 708 N N . PHE A 1 94 ? -3.488 -21.927 5.756 1.00 73.25 94 PHE A N 1
ATOM 709 C CA . PHE A 1 94 ? -4.621 -22.610 6.393 1.00 73.25 94 PHE A CA 1
ATOM 710 C C . PHE A 1 94 ? -4.431 -22.829 7.905 1.00 73.25 94 PHE A C 1
ATOM 712 O O . PHE A 1 94 ? -5.107 -23.656 8.520 1.00 73.25 94 PHE A O 1
ATOM 719 N N . LYS A 1 95 ? -3.549 -22.044 8.544 1.00 73.69 95 LYS A N 1
ATOM 720 C CA . LYS A 1 95 ? -3.355 -22.047 10.005 1.00 73.69 95 LYS A CA 1
ATOM 721 C C . LYS A 1 95 ? -4.642 -21.754 10.779 1.00 73.69 95 LYS A C 1
ATOM 723 O O . LYS A 1 95 ? -4.799 -22.256 11.885 1.00 73.69 95 LYS A O 1
ATOM 728 N N . PHE A 1 96 ? -5.581 -21.002 10.204 1.00 73.00 96 PHE A N 1
ATOM 729 C CA . PHE A 1 96 ? -6.902 -20.777 10.797 1.00 73.00 96 PHE A CA 1
ATOM 730 C C . PHE A 1 96 ? -7.695 -22.090 10.956 1.00 73.00 96 PHE A C 1
ATOM 732 O O . PHE A 1 96 ? -8.208 -22.356 12.039 1.00 73.00 96 PHE A O 1
ATOM 739 N N . VAL A 1 97 ? -7.686 -22.971 9.945 1.00 73.62 97 VAL A N 1
ATOM 740 C CA . VAL A 1 97 ? -8.313 -24.305 9.999 1.00 73.62 97 VAL A CA 1
ATOM 741 C C . VAL A 1 97 ? -7.620 -25.182 11.033 1.00 73.62 97 VAL A C 1
ATOM 743 O O . VAL A 1 97 ? -8.277 -25.833 11.841 1.00 73.62 97 VAL A O 1
ATOM 746 N N . ARG A 1 98 ? -6.280 -25.168 11.051 1.00 79.31 98 ARG A N 1
ATOM 747 C CA . ARG A 1 98 ? -5.498 -25.879 12.071 1.00 79.31 98 ARG A CA 1
ATOM 748 C C . ARG A 1 98 ? -5.877 -25.394 13.472 1.00 79.31 98 ARG A C 1
ATOM 750 O O . ARG A 1 98 ? -6.172 -26.217 14.324 1.00 79.31 98 ARG A O 1
ATOM 757 N N . ASN A 1 99 ? -5.961 -24.083 13.697 1.00 78.62 99 ASN A N 1
ATOM 758 C CA . ASN A 1 99 ? -6.397 -23.507 14.971 1.00 78.62 99 ASN A CA 1
ATOM 759 C C . ASN A 1 99 ? -7.844 -23.897 15.326 1.00 78.62 99 ASN A C 1
ATOM 761 O O . ASN A 1 99 ? -8.116 -24.185 16.488 1.00 78.62 99 ASN A O 1
ATOM 765 N N . PHE A 1 100 ? -8.762 -23.937 14.355 1.00 74.19 100 PHE A N 1
ATOM 766 C CA . PHE A 1 100 ? -10.138 -24.406 14.554 1.00 74.19 100 PHE A CA 1
ATOM 767 C C . PHE A 1 100 ? -10.175 -25.879 14.992 1.00 74.19 100 PHE A C 1
ATOM 769 O O . PHE A 1 100 ? -10.847 -26.217 15.966 1.00 74.19 100 PHE A O 1
ATOM 776 N N . LEU A 1 101 ? -9.408 -26.754 14.337 1.00 74.75 101 LEU A N 1
ATOM 777 C CA . LEU A 1 101 ? -9.291 -28.164 14.718 1.00 74.75 101 LEU A CA 1
ATOM 778 C C . LEU A 1 101 ? -8.646 -28.317 16.108 1.00 74.75 101 LEU A C 1
ATOM 780 O O . LEU A 1 101 ? -9.169 -29.056 16.940 1.00 74.75 101 LEU A O 1
ATOM 784 N N . LEU A 1 102 ? -7.577 -27.568 16.404 1.00 76.00 102 LEU A N 1
ATOM 785 C CA . LEU A 1 102 ? -6.925 -27.552 17.722 1.00 76.00 102 LEU A CA 1
ATOM 786 C C . LEU A 1 102 ? -7.879 -27.091 18.842 1.00 76.00 102 LEU A C 1
ATOM 788 O O . LEU A 1 102 ? -7.898 -27.694 19.913 1.00 76.00 102 LEU A O 1
ATOM 792 N N . LYS A 1 103 ? -8.728 -26.078 18.595 1.00 72.56 103 LYS A N 1
ATOM 793 C CA . LYS A 1 103 ? -9.820 -25.687 19.514 1.00 72.56 103 LYS A CA 1
ATOM 794 C C . LYS A 1 103 ? -10.833 -26.824 19.730 1.00 72.56 103 LYS A C 1
ATOM 796 O O . LYS A 1 103 ? -11.382 -26.950 20.818 1.00 72.56 103 LYS A O 1
ATOM 801 N N . ASN A 1 104 ? -11.059 -27.667 18.720 1.00 71.50 104 ASN A N 1
ATOM 802 C CA . ASN A 1 104 ? -12.012 -28.784 18.725 1.00 71.50 104 ASN A CA 1
ATOM 803 C C . ASN A 1 104 ? -11.386 -30.140 19.134 1.00 71.50 104 ASN A C 1
ATOM 805 O O . ASN A 1 104 ? -11.787 -31.205 18.647 1.00 71.50 104 ASN A O 1
ATOM 809 N N . ASN A 1 105 ? -10.426 -30.121 20.066 1.00 73.38 105 ASN A N 1
ATOM 810 C CA . ASN A 1 105 ? -9.755 -31.302 20.633 1.00 73.38 105 ASN A CA 1
ATOM 811 C C . ASN A 1 105 ? -8.982 -32.179 19.619 1.00 73.38 105 ASN A C 1
ATOM 813 O O . ASN A 1 105 ? -8.814 -33.377 19.856 1.00 73.38 105 ASN A O 1
ATOM 817 N N . TYR A 1 106 ? -8.511 -31.619 18.502 1.00 75.31 106 TYR A N 1
ATOM 818 C CA . TYR A 1 106 ? -7.412 -32.220 17.733 1.00 75.31 106 TYR A CA 1
ATOM 819 C C . TYR A 1 106 ? -6.063 -31.739 18.284 1.00 75.31 106 TYR A C 1
ATOM 821 O O . TYR A 1 106 ? -5.984 -30.720 18.969 1.00 75.31 106 TYR A O 1
ATOM 829 N N . THR A 1 107 ? -4.990 -32.459 17.975 1.00 80.88 107 THR A N 1
ATOM 830 C CA . THR A 1 107 ? -3.616 -32.110 18.349 1.00 80.88 107 THR A CA 1
ATOM 831 C C . THR A 1 107 ? -2.736 -31.908 17.113 1.00 80.88 107 THR A C 1
ATOM 833 O O . THR A 1 107 ? -3.099 -32.288 16.002 1.00 80.88 107 THR A O 1
ATOM 836 N N . ASP A 1 108 ? -1.535 -31.356 17.296 1.00 78.25 108 ASP A N 1
ATOM 837 C CA . ASP A 1 108 ? -0.525 -31.266 16.227 1.00 78.25 108 ASP A CA 1
ATOM 838 C C . ASP A 1 108 ? 0.031 -32.640 15.776 1.00 78.25 108 ASP A C 1
ATOM 840 O O . ASP A 1 108 ? 0.768 -32.716 14.789 1.00 78.25 108 ASP A O 1
ATOM 844 N N . ASP A 1 109 ? -0.336 -33.727 16.469 1.00 80.12 109 ASP A N 1
ATOM 845 C CA . ASP A 1 109 ? -0.091 -35.108 16.035 1.00 80.12 109 ASP A CA 1
ATOM 846 C C . ASP A 1 109 ? -1.161 -35.585 15.021 1.00 80.12 109 ASP A C 1
ATOM 848 O O . ASP A 1 109 ? -0.937 -36.563 14.306 1.00 80.12 109 ASP A O 1
ATOM 852 N N . ASP A 1 110 ? -2.311 -34.899 14.931 1.00 82.44 110 ASP A N 1
ATOM 853 C CA . ASP A 1 110 ? -3.470 -35.296 14.117 1.00 82.44 110 ASP A CA 1
ATOM 854 C C . ASP A 1 110 ? -3.617 -34.493 12.807 1.00 82.44 110 ASP A C 1
ATOM 856 O O . ASP A 1 110 ? -4.346 -34.922 11.916 1.00 82.44 110 ASP A O 1
ATOM 860 N N . ILE A 1 111 ? -2.975 -33.326 12.665 1.00 87.56 111 ILE A N 1
ATOM 861 C CA . ILE A 1 111 ? -3.225 -32.383 11.555 1.00 87.56 111 ILE A CA 1
ATOM 862 C C . ILE A 1 111 ? -1.969 -32.216 10.687 1.00 87.56 111 ILE A C 1
ATOM 864 O O . ILE A 1 111 ? -0.909 -31.836 11.185 1.00 87.56 111 ILE A O 1
ATOM 868 N N . TYR A 1 112 ? -2.100 -32.441 9.377 1.00 91.06 112 TYR A N 1
ATOM 869 C CA . TYR A 1 112 ? -0.986 -32.491 8.424 1.00 91.06 112 TYR A CA 1
ATOM 870 C C . TYR A 1 112 ? -1.233 -31.609 7.192 1.00 91.06 112 TYR A C 1
ATOM 872 O O . TYR A 1 112 ? -2.352 -31.536 6.683 1.00 91.06 112 TYR A O 1
ATOM 880 N N . GLY A 1 113 ? -0.177 -30.990 6.661 1.00 90.94 113 GLY A N 1
ATOM 881 C CA . GLY A 1 113 ? -0.223 -30.232 5.407 1.00 90.94 113 GLY A CA 1
ATOM 882 C C . GLY A 1 113 ? 1.166 -29.996 4.810 1.00 90.94 113 GLY A C 1
ATOM 883 O O . GLY A 1 113 ? 2.137 -29.817 5.542 1.00 90.94 113 GLY A O 1
ATOM 884 N N . THR A 1 114 ? 1.258 -29.980 3.476 1.00 90.69 114 THR A N 1
ATOM 885 C CA . THR A 1 114 ? 2.472 -29.619 2.715 1.00 90.69 114 THR A CA 1
ATOM 886 C C . THR A 1 114 ? 2.139 -28.607 1.630 1.00 90.69 114 THR A C 1
ATOM 888 O O . THR A 1 114 ? 1.027 -28.626 1.091 1.00 90.69 114 THR A O 1
ATOM 891 N N . THR A 1 115 ? 3.100 -27.752 1.282 1.00 89.94 115 THR A N 1
ATOM 892 C CA . THR A 1 115 ? 2.962 -26.857 0.136 1.00 89.94 115 THR A CA 1
ATOM 893 C C . THR A 1 115 ? 3.253 -27.609 -1.159 1.00 89.94 115 THR A C 1
ATOM 895 O O . THR A 1 115 ? 4.400 -27.978 -1.428 1.00 89.94 115 THR A O 1
ATOM 898 N N . TRP A 1 116 ? 2.236 -27.824 -1.992 1.00 87.75 116 TRP A N 1
ATOM 899 C CA . TRP A 1 116 ? 2.414 -28.400 -3.327 1.00 87.75 116 TRP A CA 1
ATOM 900 C C . TRP A 1 116 ? 2.610 -27.305 -4.385 1.00 87.75 116 TRP A C 1
ATOM 902 O O . TRP A 1 116 ? 2.098 -26.193 -4.260 1.00 87.75 116 TRP A O 1
ATOM 912 N N . GLY A 1 117 ? 3.363 -27.615 -5.443 1.00 82.94 117 GLY A N 1
ATOM 913 C CA . GLY A 1 117 ? 3.625 -26.668 -6.534 1.00 82.94 117 GLY A CA 1
ATOM 914 C C . GLY A 1 117 ? 4.569 -25.516 -6.173 1.00 82.94 117 GLY A C 1
ATOM 915 O O . GLY A 1 117 ? 5.264 -25.543 -5.156 1.00 82.94 117 GLY A O 1
ATOM 916 N N . ASP A 1 118 ? 4.601 -24.476 -7.005 1.00 78.19 118 ASP A N 1
ATOM 917 C CA . ASP A 1 118 ? 5.449 -23.293 -6.786 1.00 78.19 118 ASP A CA 1
ATOM 918 C C . ASP A 1 118 ? 4.895 -22.310 -5.736 1.00 78.19 118 ASP A C 1
ATOM 920 O O . ASP A 1 118 ? 5.506 -21.263 -5.507 1.00 78.19 118 ASP A O 1
ATOM 924 N N . GLY A 1 119 ? 3.748 -22.611 -5.111 1.00 72.06 119 GLY A N 1
ATOM 925 C CA . GLY A 1 119 ? 3.068 -21.735 -4.150 1.00 72.06 119 GLY A CA 1
ATOM 926 C C . GLY A 1 119 ? 2.942 -20.286 -4.661 1.00 72.06 119 GLY A C 1
ATOM 927 O O . GLY A 1 119 ? 2.706 -20.069 -5.852 1.00 72.06 119 GLY A O 1
ATOM 928 N N . PRO A 1 120 ? 3.176 -19.264 -3.816 1.00 69.19 120 PRO A N 1
ATOM 929 C CA . PRO A 1 120 ? 3.127 -17.862 -4.238 1.00 69.19 120 PRO A CA 1
ATOM 930 C C . PRO A 1 120 ? 4.309 -17.403 -5.121 1.00 69.19 120 PRO A C 1
ATOM 932 O O . PRO A 1 120 ? 4.336 -16.239 -5.517 1.00 69.19 120 PRO A O 1
ATOM 935 N N . ARG A 1 121 ? 5.303 -18.254 -5.441 1.00 71.69 121 ARG A N 1
ATOM 936 C CA . ARG A 1 121 ? 6.515 -17.834 -6.187 1.00 71.69 121 ARG A CA 1
ATOM 937 C C . ARG A 1 121 ? 6.268 -17.568 -7.671 1.00 71.69 121 ARG A C 1
ATOM 939 O O . ARG A 1 121 ? 7.055 -16.860 -8.295 1.00 71.69 121 ARG A O 1
ATOM 946 N N . ARG A 1 122 ? 5.214 -18.143 -8.256 1.00 70.31 122 ARG A N 1
ATOM 947 C CA . ARG A 1 122 ? 4.818 -17.904 -9.651 1.00 70.31 122 ARG A CA 1
ATOM 948 C C . ARG A 1 122 ? 3.398 -17.357 -9.697 1.00 70.31 122 ARG A C 1
ATOM 950 O O . ARG A 1 122 ? 2.501 -17.875 -9.040 1.00 70.31 122 ARG A O 1
ATOM 957 N N . PHE A 1 123 ? 3.184 -16.324 -10.510 1.00 67.94 123 PHE A N 1
ATOM 958 C CA . PHE A 1 123 ? 1.850 -15.767 -10.719 1.00 67.94 123 PHE A CA 1
ATOM 959 C C . PHE A 1 123 ? 0.909 -16.823 -11.320 1.00 67.94 123 PHE A C 1
ATOM 961 O O . PHE A 1 123 ? 1.291 -17.553 -12.235 1.00 67.94 123 PHE A O 1
ATOM 968 N N . ILE A 1 124 ? -0.329 -16.864 -10.821 1.00 70.56 124 ILE A N 1
ATOM 969 C CA . ILE A 1 124 ? -1.295 -17.961 -10.993 1.00 70.56 124 ILE A CA 1
ATOM 970 C C . ILE A 1 124 ? -1.465 -18.460 -12.438 1.00 70.56 124 ILE A C 1
ATOM 972 O O . ILE A 1 124 ? -1.516 -19.666 -12.663 1.00 70.56 124 ILE A O 1
ATOM 976 N N . LEU A 1 125 ? -1.484 -17.560 -13.429 1.00 67.06 125 LEU A N 1
ATOM 977 C CA . LEU A 1 125 ? -1.658 -17.929 -14.842 1.00 67.06 125 LEU A CA 1
ATOM 978 C C . LEU A 1 125 ? -0.459 -18.687 -15.439 1.00 67.06 125 LEU A C 1
ATOM 980 O O . LEU A 1 125 ? -0.631 -19.410 -16.419 1.00 67.06 125 LEU A O 1
ATOM 984 N N . TRP A 1 126 ? 0.739 -18.549 -14.864 1.00 69.88 126 TRP A N 1
ATOM 985 C CA . TRP A 1 126 ? 1.973 -19.176 -15.357 1.00 69.88 126 TRP A CA 1
ATOM 986 C C . TRP A 1 126 ? 2.273 -20.532 -14.711 1.00 69.88 126 TRP A C 1
ATOM 988 O O . TRP A 1 126 ? 3.137 -21.255 -15.210 1.00 69.88 126 TRP A O 1
ATOM 998 N N . VAL A 1 127 ? 1.566 -20.910 -13.639 1.00 73.00 127 VAL A N 1
ATOM 999 C CA . VAL A 1 127 ? 1.753 -22.221 -13.004 1.00 73.00 127 VAL A CA 1
ATOM 1000 C C . VAL A 1 127 ? 1.207 -23.312 -13.920 1.00 73.00 127 VAL A C 1
ATOM 1002 O O . VAL A 1 127 ? 0.033 -23.316 -14.277 1.00 73.00 127 VAL A O 1
ATOM 1005 N N . ARG A 1 128 ? 2.048 -24.268 -14.312 1.00 76.50 128 ARG A N 1
ATOM 1006 C CA . ARG A 1 128 ? 1.612 -25.455 -15.061 1.00 76.50 128 ARG A CA 1
ATOM 1007 C C . ARG A 1 128 ? 1.246 -26.549 -14.069 1.00 76.50 128 ARG A C 1
ATOM 1009 O O . ARG A 1 128 ? 1.957 -26.744 -13.091 1.00 76.50 128 ARG A O 1
ATOM 1016 N N . LEU A 1 129 ? 0.153 -27.274 -14.307 1.00 79.44 129 LEU A N 1
ATOM 1017 C CA . LEU A 1 129 ? -0.269 -28.337 -13.394 1.00 79.44 129 LEU A CA 1
ATOM 1018 C C . LEU A 1 129 ? 0.534 -29.627 -13.624 1.00 79.44 129 LEU A C 1
ATOM 1020 O O . LEU A 1 129 ? 0.069 -30.572 -14.258 1.00 79.44 129 LEU A O 1
ATOM 1024 N N . GLU A 1 130 ? 1.778 -29.649 -13.162 1.00 84.31 130 GLU A N 1
ATOM 1025 C CA . GLU A 1 130 ? 2.692 -30.763 -13.407 1.00 84.31 130 GLU A CA 1
ATOM 1026 C C . GLU A 1 130 ? 2.313 -32.015 -12.600 1.00 84.31 130 GLU A C 1
ATOM 1028 O O . GLU A 1 130 ? 1.898 -31.951 -11.441 1.00 84.31 130 GLU A O 1
ATOM 1033 N N . CYS A 1 131 ? 2.477 -33.194 -13.210 1.00 86.88 131 CYS A N 1
ATOM 1034 C CA . CYS A 1 131 ? 2.111 -34.472 -12.589 1.00 86.88 131 CYS A CA 1
ATOM 1035 C C . CYS A 1 131 ? 2.930 -34.768 -11.318 1.00 86.88 131 CYS A C 1
ATOM 1037 O O . CYS A 1 131 ? 2.465 -35.496 -10.439 1.00 86.88 131 CYS A O 1
ATOM 1039 N N . GLN A 1 132 ? 4.106 -34.143 -11.178 1.00 87.19 132 GLN A N 1
ATOM 1040 C CA . GLN A 1 132 ? 4.916 -34.151 -9.962 1.00 87.19 132 GLN A CA 1
ATOM 1041 C C . GLN A 1 132 ? 4.163 -33.584 -8.746 1.00 87.19 132 GLN A C 1
ATOM 1043 O O . GLN A 1 132 ? 4.292 -34.133 -7.656 1.00 87.19 132 GLN A O 1
ATOM 1048 N N . TYR A 1 133 ? 3.322 -32.557 -8.909 1.00 88.88 133 TYR A N 1
ATOM 1049 C CA . TYR A 1 133 ? 2.557 -31.977 -7.795 1.00 88.88 133 TYR A CA 1
ATOM 1050 C C . TYR A 1 133 ? 1.443 -32.921 -7.321 1.00 88.88 133 TYR A C 1
ATOM 1052 O O . TYR A 1 133 ? 1.217 -33.082 -6.124 1.00 88.88 133 TYR A O 1
ATOM 1060 N N . ILE A 1 134 ? 0.800 -33.626 -8.259 1.00 90.19 134 ILE A N 1
ATOM 1061 C CA . ILE A 1 134 ? -0.192 -34.668 -7.951 1.00 90.19 134 ILE A CA 1
ATOM 1062 C C . ILE A 1 134 ? 0.484 -35.835 -7.212 1.00 90.19 134 ILE A C 1
ATOM 1064 O O . ILE A 1 134 ? -0.056 -36.349 -6.231 1.00 90.19 134 ILE A O 1
ATOM 1068 N N . LYS A 1 135 ? 1.700 -36.220 -7.630 1.00 90.25 135 LYS A N 1
ATOM 1069 C CA . LYS A 1 135 ? 2.529 -37.207 -6.921 1.00 90.25 135 LYS A CA 1
ATOM 1070 C C . LYS A 1 135 ? 2.921 -36.729 -5.519 1.00 90.25 135 LYS A C 1
ATOM 1072 O O . LYS A 1 135 ? 2.813 -37.516 -4.589 1.00 90.25 135 LYS A O 1
ATOM 1077 N N . GLN A 1 136 ? 3.298 -35.464 -5.336 1.00 91.19 136 GLN A N 1
ATOM 1078 C CA . GLN A 1 136 ? 3.636 -34.898 -4.024 1.00 91.19 136 GLN A CA 1
ATOM 1079 C C . GLN A 1 136 ? 2.454 -34.995 -3.041 1.00 91.19 136 GLN A C 1
ATOM 1081 O O . GLN A 1 136 ? 2.608 -35.539 -1.949 1.00 91.19 136 GLN A O 1
ATOM 1086 N N . VAL A 1 137 ? 1.257 -34.556 -3.453 1.00 93.06 137 VAL A N 1
ATOM 1087 C CA . VAL A 1 137 ? 0.023 -34.679 -2.651 1.00 93.06 137 VAL A CA 1
ATOM 1088 C C . VAL A 1 137 ? -0.276 -36.142 -2.304 1.00 93.06 137 VAL A C 1
ATOM 1090 O O . VAL A 1 137 ? -0.615 -36.465 -1.166 1.00 93.06 137 VAL A O 1
ATOM 1093 N N . ARG A 1 138 ? -0.099 -37.051 -3.268 1.00 92.94 138 ARG A N 1
ATOM 1094 C CA . ARG A 1 138 ? -0.301 -38.490 -3.074 1.00 92.94 138 ARG A CA 1
ATOM 1095 C C . ARG A 1 138 ? 0.679 -39.109 -2.074 1.00 92.94 138 ARG A C 1
ATOM 1097 O O . ARG A 1 138 ? 0.261 -39.936 -1.265 1.00 92.94 138 ARG A O 1
ATOM 1104 N N . VAL A 1 139 ? 1.957 -38.723 -2.122 1.00 93.00 139 VAL A N 1
ATOM 1105 C CA . VAL A 1 139 ? 2.972 -39.200 -1.170 1.00 93.00 139 VAL A CA 1
ATOM 1106 C C . VAL A 1 139 ? 2.635 -38.688 0.229 1.00 93.00 139 VAL A C 1
ATOM 1108 O O . VAL A 1 139 ? 2.617 -39.508 1.136 1.00 93.00 139 VAL A O 1
ATOM 1111 N N . LEU A 1 140 ? 2.242 -37.414 0.405 1.00 93.69 140 LEU A N 1
ATOM 1112 C CA . LEU A 1 140 ? 1.801 -36.903 1.715 1.00 93.69 140 LEU A CA 1
ATOM 1113 C C . LEU A 1 140 ? 0.679 -37.763 2.312 1.00 93.69 140 LEU A C 1
ATOM 1115 O O . LEU A 1 140 ? 0.811 -38.239 3.437 1.00 93.69 140 LEU A O 1
ATOM 1119 N N . ILE A 1 141 ? -0.405 -37.983 1.557 1.00 93.88 141 ILE A N 1
ATOM 1120 C CA . ILE A 1 141 ? -1.557 -38.780 2.012 1.00 93.88 141 ILE A CA 1
ATOM 1121 C C . ILE A 1 141 ? -1.097 -40.167 2.471 1.00 93.88 141 ILE A C 1
ATOM 1123 O O . ILE A 1 141 ? -1.486 -40.629 3.542 1.00 93.88 141 ILE A O 1
ATOM 1127 N N . ARG A 1 142 ? -0.237 -40.823 1.683 1.00 93.44 142 ARG A N 1
ATOM 1128 C CA . ARG A 1 142 ? 0.254 -42.165 1.999 1.00 93.44 142 ARG A CA 1
ATOM 1129 C C . ARG A 1 142 ? 1.188 -42.179 3.211 1.00 93.44 142 ARG A C 1
ATOM 1131 O O . ARG A 1 142 ? 1.029 -43.032 4.076 1.00 93.44 142 ARG A O 1
ATOM 1138 N N . SER A 1 143 ? 2.100 -41.214 3.323 1.00 91.94 143 SER A N 1
ATOM 1139 C CA . SER A 1 143 ? 2.993 -41.080 4.476 1.00 91.94 143 SER A CA 1
ATOM 1140 C C . SER A 1 143 ? 2.226 -40.839 5.779 1.00 91.94 143 SER A C 1
ATOM 1142 O O . SER A 1 143 ? 2.608 -41.401 6.798 1.00 91.94 143 SER A O 1
ATOM 1144 N N . VAL A 1 144 ? 1.129 -40.070 5.768 1.00 91.50 144 VAL A N 1
ATOM 1145 C CA . VAL A 1 144 ? 0.279 -39.872 6.961 1.00 91.50 144 VAL A CA 1
ATOM 1146 C C . VAL A 1 144 ? -0.453 -41.162 7.351 1.00 91.50 144 VAL A C 1
ATOM 1148 O O . VAL A 1 144 ? -0.480 -41.514 8.532 1.00 91.50 144 VAL A O 1
ATOM 1151 N N . VAL A 1 145 ? -1.000 -41.901 6.379 1.00 91.38 145 VAL A N 1
ATOM 1152 C CA . VAL A 1 145 ? -1.656 -43.200 6.626 1.00 91.38 145 VAL A CA 1
ATOM 1153 C C . VAL A 1 145 ? -0.667 -44.222 7.193 1.00 91.38 145 VAL A C 1
ATOM 1155 O O . VAL A 1 145 ? -0.949 -44.837 8.219 1.00 91.38 145 VAL A O 1
ATOM 1158 N N . ASP A 1 146 ? 0.514 -44.363 6.587 1.00 90.88 146 ASP A N 1
ATOM 1159 C CA . ASP A 1 146 ? 1.526 -45.328 7.031 1.00 90.88 146 ASP A CA 1
ATOM 1160 C C . ASP A 1 146 ? 2.149 -44.942 8.391 1.00 90.88 146 ASP A C 1
ATOM 1162 O O . ASP A 1 146 ? 2.521 -45.821 9.169 1.00 90.88 146 ASP A O 1
ATOM 1166 N N . PHE A 1 147 ? 2.245 -43.642 8.706 1.00 87.62 147 PHE A N 1
ATOM 1167 C CA . PHE A 1 147 ? 2.752 -43.145 9.993 1.00 87.62 147 PHE A CA 1
ATOM 1168 C C . PHE A 1 147 ? 1.765 -43.360 11.147 1.00 87.62 147 PHE A C 1
ATOM 1170 O O . PHE A 1 147 ? 2.164 -43.759 12.242 1.00 87.62 147 PHE A O 1
ATOM 1177 N N . THR A 1 148 ? 0.479 -43.090 10.909 1.00 86.56 148 THR A N 1
ATOM 1178 C CA . THR A 1 148 ? -0.576 -43.167 11.938 1.00 86.56 148 THR A CA 1
ATOM 1179 C C . THR A 1 148 ? -1.214 -44.552 12.052 1.00 86.56 148 THR A C 1
ATOM 1181 O O . THR A 1 148 ? -1.806 -44.870 13.083 1.00 86.56 148 THR A O 1
ATOM 1184 N N . GLY A 1 149 ? -1.120 -45.381 11.007 1.00 83.56 149 GLY A N 1
ATOM 1185 C CA . GLY A 1 149 ? -1.835 -46.655 10.902 1.00 83.56 149 GLY A CA 1
ATOM 1186 C C . GLY A 1 149 ? -3.353 -46.502 10.742 1.00 83.56 149 GLY A C 1
ATOM 1187 O O . GLY A 1 149 ? -4.086 -47.467 10.954 1.00 83.56 149 GLY A O 1
ATOM 1188 N N . SER A 1 150 ? -3.835 -45.301 10.404 1.00 85.81 150 SER A N 1
ATOM 1189 C CA . SER A 1 150 ? -5.256 -44.945 10.354 1.00 85.81 150 SER A CA 1
ATOM 1190 C C . SER A 1 150 ? -5.646 -44.362 8.995 1.00 85.81 150 SER A C 1
ATOM 1192 O O . SER A 1 150 ? -4.807 -43.857 8.249 1.00 85.81 150 SER A O 1
ATOM 1194 N N . LYS A 1 151 ? -6.940 -44.416 8.666 1.00 90.00 151 LYS A N 1
ATOM 1195 C CA . LYS A 1 151 ? -7.478 -43.727 7.485 1.00 90.00 151 LYS A CA 1
ATOM 1196 C C . LYS A 1 151 ? -7.477 -42.218 7.699 1.00 90.00 151 LYS A C 1
ATOM 1198 O O . LYS A 1 151 ? -7.788 -41.756 8.796 1.00 90.00 151 LYS A O 1
ATOM 1203 N N . VAL A 1 152 ? -7.222 -41.470 6.631 1.00 92.12 152 VAL A N 1
ATOM 1204 C CA . VAL A 1 152 ? -7.247 -40.002 6.656 1.00 92.12 152 VAL A CA 1
ATOM 1205 C C . VAL A 1 152 ? -8.631 -39.440 6.340 1.00 92.12 152 VAL A C 1
ATOM 1207 O O . VAL A 1 152 ? -9.381 -39.991 5.528 1.00 92.12 152 VAL A O 1
ATOM 1210 N N . ASP A 1 153 ? -8.924 -38.292 6.941 1.00 93.50 153 ASP A N 1
ATOM 1211 C CA . ASP A 1 153 ? -9.953 -37.362 6.490 1.00 93.50 153 ASP A CA 1
ATOM 1212 C C . ASP A 1 153 ? -9.250 -36.212 5.727 1.00 93.50 153 ASP A C 1
ATOM 1214 O O . ASP A 1 153 ? -8.215 -35.704 6.157 1.00 93.50 153 ASP A O 1
ATOM 1218 N N . ILE A 1 154 ? -9.750 -35.831 4.549 1.00 93.88 154 ILE A N 1
ATOM 1219 C CA . ILE A 1 154 ? -9.079 -34.898 3.628 1.00 93.88 154 ILE A CA 1
ATOM 1220 C C . ILE A 1 154 ? -9.922 -33.645 3.409 1.00 93.88 154 ILE A C 1
ATOM 1222 O O . ILE A 1 154 ? -11.105 -33.729 3.074 1.00 93.88 154 ILE A O 1
ATOM 1226 N N . LEU A 1 155 ? -9.273 -32.485 3.510 1.00 92.38 155 LEU A N 1
ATOM 1227 C CA . LEU A 1 155 ? -9.867 -31.172 3.286 1.00 92.38 155 LEU A CA 1
ATOM 1228 C C . LEU A 1 155 ? -9.100 -30.442 2.175 1.00 92.38 155 LEU A C 1
ATOM 1230 O O . LEU A 1 155 ? -7.959 -30.013 2.363 1.00 92.38 155 LEU A O 1
ATOM 1234 N N . ALA A 1 156 ? -9.715 -30.347 0.995 1.00 92.50 156 ALA A N 1
ATOM 1235 C CA . ALA A 1 156 ? -9.066 -29.897 -0.231 1.00 92.50 156 ALA A CA 1
ATOM 1236 C C . ALA A 1 156 ? -9.707 -28.608 -0.771 1.00 92.50 156 ALA A C 1
ATOM 1238 O O . ALA A 1 156 ? -10.849 -28.600 -1.235 1.00 92.50 156 ALA A O 1
ATOM 1239 N N . TYR A 1 157 ? -8.940 -27.521 -0.733 1.00 90.75 157 TYR A N 1
ATOM 1240 C CA . TYR A 1 157 ? -9.382 -26.162 -1.032 1.00 90.75 157 TYR A CA 1
ATOM 1241 C C . TYR A 1 157 ? -9.039 -25.734 -2.461 1.00 90.75 157 TYR A C 1
ATOM 1243 O O . TYR A 1 157 ? -7.907 -25.914 -2.919 1.00 90.75 157 TYR A O 1
ATOM 1251 N N . SER A 1 158 ? -9.979 -25.081 -3.146 1.00 91.12 158 SER A N 1
ATOM 1252 C CA . SER A 1 158 ? -9.781 -24.481 -4.467 1.00 91.12 158 SER A CA 1
ATOM 1253 C C . SER A 1 158 ? -9.157 -25.484 -5.453 1.00 91.12 158 SER A C 1
ATOM 1255 O O . SER A 1 158 ? -9.655 -26.599 -5.636 1.00 91.12 158 SER A O 1
ATOM 1257 N N . MET A 1 159 ? -8.037 -25.140 -6.080 1.00 88.88 159 MET A N 1
ATOM 1258 C CA . MET A 1 159 ? -7.312 -26.019 -7.009 1.00 88.88 159 MET A CA 1
ATOM 1259 C C . MET A 1 159 ? -6.772 -27.303 -6.362 1.00 88.88 159 MET A C 1
ATOM 1261 O O . MET A 1 159 ? -6.564 -28.293 -7.061 1.00 88.88 159 MET A O 1
ATOM 1265 N N . GLY A 1 160 ? -6.607 -27.327 -5.035 1.00 90.56 160 GLY A N 1
ATOM 1266 C CA . GLY A 1 160 ? -6.275 -28.536 -4.288 1.00 90.56 160 GLY A CA 1
ATOM 1267 C C . GLY A 1 160 ? -7.324 -29.636 -4.464 1.00 90.56 160 GLY A C 1
ATOM 1268 O O . GLY A 1 160 ? -6.966 -30.810 -4.499 1.00 90.56 160 GLY A O 1
ATOM 1269 N N . SER A 1 161 ? -8.602 -29.288 -4.663 1.00 93.31 161 SER A N 1
ATOM 1270 C CA . SER A 1 161 ? -9.692 -30.258 -4.846 1.00 93.31 161 SER A CA 1
ATOM 1271 C C . SER A 1 161 ? -9.493 -31.172 -6.075 1.00 93.31 161 SER A C 1
ATOM 1273 O O . SER A 1 161 ? -9.271 -32.369 -5.870 1.00 93.31 161 SER A O 1
ATOM 1275 N N . PRO A 1 162 ? -9.448 -30.685 -7.337 1.00 92.38 162 PRO A N 1
ATOM 1276 C CA . PRO A 1 162 ? -9.236 -31.545 -8.510 1.00 92.38 162 PRO A CA 1
ATOM 1277 C C . PRO A 1 162 ? -7.882 -32.280 -8.507 1.00 92.38 162 PRO A C 1
ATOM 1279 O O . PRO A 1 162 ? -7.810 -33.426 -8.954 1.00 92.38 162 PRO A O 1
ATOM 1282 N N . ILE A 1 163 ? -6.822 -31.666 -7.964 1.00 91.94 163 ILE A N 1
ATOM 1283 C CA . ILE A 1 163 ? -5.495 -32.293 -7.808 1.00 91.94 163 ILE A CA 1
ATOM 1284 C C . ILE A 1 163 ? -5.580 -33.509 -6.896 1.00 91.94 163 ILE A C 1
ATOM 1286 O O . ILE A 1 163 ? -5.104 -34.586 -7.248 1.00 91.94 163 ILE A O 1
ATOM 1290 N N . THR A 1 164 ? -6.220 -33.349 -5.740 1.00 94.44 164 THR A N 1
ATOM 1291 C CA . THR A 1 164 ? -6.353 -34.418 -4.752 1.00 94.44 164 THR A CA 1
ATOM 1292 C C . THR A 1 164 ? -7.246 -35.534 -5.273 1.00 94.44 164 THR A C 1
ATOM 1294 O O . THR A 1 164 ? -6.900 -36.706 -5.145 1.00 94.44 164 THR A O 1
ATOM 1297 N N . ARG A 1 165 ? -8.339 -35.193 -5.966 1.00 94.56 165 ARG A N 1
ATOM 1298 C CA . ARG A 1 165 ? -9.177 -36.177 -6.665 1.00 94.56 165 ARG A CA 1
ATOM 1299 C C . ARG A 1 165 ? -8.346 -36.978 -7.674 1.00 94.56 165 ARG A C 1
ATOM 1301 O O . ARG A 1 165 ? -8.388 -38.206 -7.659 1.00 94.56 165 ARG A O 1
ATOM 1308 N N . LYS A 1 166 ? -7.494 -36.336 -8.483 1.00 92.88 166 LYS A N 1
ATOM 1309 C CA . LYS A 1 166 ? -6.592 -37.062 -9.396 1.00 92.88 166 LYS A CA 1
ATOM 1310 C C . LYS A 1 166 ? -5.505 -37.870 -8.662 1.00 92.88 166 LYS A C 1
ATOM 1312 O O . LYS A 1 166 ? -5.170 -38.961 -9.121 1.00 92.88 166 LYS A O 1
ATOM 1317 N N . ALA A 1 167 ? -5.000 -37.399 -7.521 1.00 93.50 167 ALA A N 1
ATOM 1318 C CA . ALA A 1 167 ? -4.044 -38.123 -6.675 1.00 93.50 167 ALA A CA 1
ATOM 1319 C C . ALA A 1 167 ? -4.641 -39.410 -6.073 1.00 93.50 167 ALA A C 1
ATOM 1321 O O . ALA A 1 167 ? -3.957 -40.437 -6.023 1.00 93.50 167 ALA A O 1
ATOM 1322 N N . ILE A 1 168 ? -5.915 -39.365 -5.665 1.00 94.56 168 ILE A N 1
ATOM 1323 C CA . ILE A 1 168 ? -6.664 -40.507 -5.121 1.00 94.56 168 ILE A CA 1
ATOM 1324 C C . ILE A 1 168 ? -7.048 -41.487 -6.234 1.00 94.56 168 ILE A C 1
ATOM 1326 O O . ILE A 1 168 ? -6.839 -42.684 -6.063 1.00 94.56 168 ILE A O 1
ATOM 1330 N N . LEU A 1 169 ? -7.546 -41.005 -7.380 1.00 93.62 169 LEU A N 1
ATOM 1331 C CA . LEU A 1 169 ? -7.915 -41.852 -8.524 1.00 93.62 169 LEU A CA 1
ATOM 1332 C C . LEU A 1 169 ? -6.709 -42.579 -9.137 1.00 93.62 169 LEU A C 1
ATOM 1334 O O . LEU A 1 169 ? -6.824 -43.721 -9.574 1.00 93.62 169 LEU A O 1
ATOM 1338 N N . GLY A 1 170 ? -5.555 -41.909 -9.182 1.00 90.12 170 GLY A N 1
ATOM 1339 C CA . GLY A 1 170 ? -4.336 -42.448 -9.773 1.00 90.12 170 GLY A CA 1
ATOM 1340 C C . GLY A 1 170 ? -4.402 -42.583 -11.300 1.00 90.12 170 GLY A C 1
ATOM 1341 O O . GLY A 1 170 ? -5.047 -41.788 -11.999 1.00 90.12 170 GLY A O 1
ATOM 1342 N N . GLY A 1 171 ? -3.684 -43.577 -11.820 1.00 88.19 171 GLY A N 1
ATOM 1343 C CA . GLY A 1 171 ? -3.490 -43.840 -13.244 1.00 88.19 171 GLY A CA 1
ATOM 1344 C C . GLY A 1 171 ? -2.688 -42.753 -13.969 1.00 88.19 171 GLY A C 1
ATOM 1345 O O . GLY A 1 171 ? -2.071 -41.875 -13.360 1.00 88.19 171 GLY A O 1
ATOM 1346 N N . ALA A 1 172 ? -2.744 -42.777 -15.301 1.00 82.88 172 ALA A N 1
ATOM 1347 C CA . ALA A 1 172 ? -1.949 -41.894 -16.149 1.00 82.88 172 ALA A CA 1
ATOM 1348 C C . ALA A 1 172 ? -2.242 -40.393 -15.935 1.00 82.88 172 ALA A C 1
ATOM 1350 O O . ALA A 1 172 ? -3.396 -39.960 -15.844 1.00 82.88 172 ALA A O 1
ATOM 1351 N N . CYS A 1 173 ? -1.180 -39.592 -15.929 1.00 80.94 173 CYS A N 1
ATOM 1352 C CA . CYS A 1 173 ? -1.167 -38.137 -16.007 1.00 80.94 173 CYS A CA 1
ATOM 1353 C C . CYS A 1 173 ? -0.152 -37.723 -17.078 1.00 80.94 173 CYS A C 1
ATOM 1355 O O . CYS A 1 173 ? 1.055 -37.904 -16.923 1.00 80.94 173 CYS A O 1
ATOM 1357 N N . GLY A 1 174 ? -0.639 -37.199 -18.205 1.00 74.12 174 GLY A N 1
ATOM 1358 C CA . GLY A 1 174 ? 0.217 -36.872 -19.346 1.00 74.12 174 GLY A CA 1
ATOM 1359 C C . GLY A 1 174 ? 0.965 -38.104 -19.873 1.00 74.12 174 GLY A C 1
ATOM 1360 O O . GLY A 1 174 ? 0.357 -38.968 -20.498 1.00 74.12 174 GLY A O 1
ATOM 1361 N N . ARG A 1 175 ? 2.282 -38.158 -19.636 1.00 71.56 175 ARG A N 1
ATOM 1362 C CA . ARG A 1 175 ? 3.174 -39.272 -20.020 1.00 71.56 175 ARG A CA 1
ATOM 1363 C C . ARG A 1 175 ? 3.611 -40.152 -18.843 1.00 71.56 175 ARG A C 1
ATOM 1365 O O . ARG A 1 175 ? 4.348 -41.107 -19.054 1.00 71.56 175 ARG A O 1
ATOM 1372 N N . GLU A 1 176 ? 3.194 -39.828 -17.623 1.00 79.12 176 GLU A N 1
ATOM 1373 C CA . GLU A 1 176 ? 3.621 -40.507 -16.400 1.00 79.12 176 GLU A CA 1
ATOM 1374 C C . GLU A 1 176 ? 2.456 -41.253 -15.751 1.00 79.12 176 GLU A C 1
ATOM 1376 O O . GLU A 1 176 ? 1.316 -40.794 -15.803 1.00 79.12 176 GLU A O 1
ATOM 1381 N N . ASP A 1 177 ? 2.734 -42.368 -15.079 1.00 85.25 177 ASP A N 1
ATOM 1382 C CA . ASP A 1 177 ? 1.761 -43.012 -14.195 1.00 85.25 177 ASP A CA 1
ATOM 1383 C C . ASP A 1 177 ? 1.910 -42.491 -12.752 1.00 85.25 177 ASP A C 1
ATOM 1385 O O . ASP A 1 177 ? 3.020 -42.233 -12.269 1.00 85.25 177 ASP A O 1
ATOM 1389 N N . ILE A 1 178 ? 0.776 -42.303 -12.077 1.00 86.69 178 ILE A N 1
ATOM 1390 C CA . ILE A 1 178 ? 0.669 -41.939 -10.657 1.00 86.69 178 ILE A CA 1
ATOM 1391 C C . ILE A 1 178 ? 0.503 -43.206 -9.783 1.00 86.69 178 ILE A C 1
ATOM 1393 O O . ILE A 1 178 ? 0.767 -43.175 -8.577 1.00 86.69 178 ILE A O 1
ATOM 1397 N N . GLY A 1 179 ? 0.114 -44.337 -10.383 1.00 88.00 179 GLY A N 1
ATOM 1398 C CA . GLY A 1 179 ? -0.114 -45.620 -9.713 1.00 88.00 179 GLY A CA 1
ATOM 1399 C C . GLY A 1 179 ? -1.593 -45.890 -9.383 1.00 88.00 179 GLY A C 1
ATOM 1400 O O . GLY A 1 179 ? -2.467 -45.145 -9.820 1.00 88.00 179 GLY A O 1
ATOM 1401 N N . PRO A 1 180 ? -1.903 -46.956 -8.620 1.00 90.75 180 PRO A N 1
ATOM 1402 C CA . PRO A 1 180 ? -3.276 -47.443 -8.410 1.00 90.75 180 PRO A CA 1
ATOM 1403 C C . PRO A 1 180 ? -4.160 -46.486 -7.582 1.00 90.75 180 PRO A C 1
ATOM 1405 O O . PRO A 1 180 ? -3.626 -45.631 -6.870 1.00 90.75 180 PRO A O 1
ATOM 1408 N N . PRO A 1 181 ? -5.497 -46.621 -7.606 1.00 92.19 181 PRO A N 1
ATOM 1409 C CA . PRO A 1 181 ? -6.373 -45.812 -6.761 1.00 92.19 181 PRO A CA 1
ATOM 1410 C C . PRO A 1 181 ? -6.079 -46.004 -5.260 1.00 92.19 181 PRO A C 1
ATOM 1412 O O . PRO A 1 181 ? -5.656 -47.073 -4.826 1.00 92.19 181 PRO A O 1
ATOM 1415 N N . MET A 1 182 ? -6.291 -44.950 -4.467 1.00 94.06 182 MET A N 1
ATOM 1416 C CA . MET A 1 182 ? -6.086 -44.906 -3.006 1.00 94.06 182 MET A CA 1
ATOM 1417 C C . MET A 1 182 ? -7.398 -44.703 -2.221 1.00 94.06 182 MET A C 1
ATOM 1419 O O . MET A 1 182 ? -7.362 -44.378 -1.037 1.00 94.06 182 MET A O 1
ATOM 1423 N N . THR A 1 183 ? -8.550 -44.912 -2.866 1.00 90.88 183 THR A N 1
ATOM 1424 C CA . THR A 1 183 ? -9.906 -44.721 -2.315 1.00 90.88 183 THR A CA 1
ATOM 1425 C C . THR A 1 183 ? -10.109 -45.348 -0.934 1.00 90.88 183 THR A C 1
ATOM 1427 O O . THR A 1 183 ? -10.686 -44.714 -0.056 1.00 90.88 183 THR A O 1
ATOM 1430 N N . ASP A 1 184 ? -9.594 -46.559 -0.702 1.00 90.81 184 ASP A N 1
ATOM 1431 C CA . ASP A 1 184 ? -9.788 -47.278 0.566 1.00 90.81 184 ASP A CA 1
ATOM 1432 C C . ASP A 1 184 ? -9.114 -46.604 1.773 1.00 90.81 184 ASP A C 1
ATOM 1434 O O . ASP A 1 184 ? -9.527 -46.829 2.914 1.00 90.81 184 ASP A O 1
ATOM 1438 N N . LEU A 1 185 ? -8.103 -45.762 1.530 1.00 92.31 185 LEU A N 1
ATOM 1439 C CA . LEU A 1 185 ? -7.304 -45.084 2.555 1.00 92.31 185 LEU A CA 1
ATOM 1440 C C . LEU A 1 185 ? -7.945 -43.776 3.055 1.00 92.31 185 LEU A C 1
ATOM 1442 O O . LEU A 1 185 ? -7.528 -43.251 4.089 1.00 92.31 185 LEU A O 1
ATOM 1446 N N . VAL A 1 186 ? -8.952 -43.260 2.340 1.00 93.44 186 VAL A N 1
ATOM 1447 C CA . VAL A 1 186 ? -9.626 -41.988 2.638 1.00 93.44 186 VAL A CA 1
ATOM 1448 C C . VAL A 1 186 ? -11.043 -42.257 3.143 1.00 93.44 186 VAL A C 1
ATOM 1450 O O . VAL A 1 186 ? -11.889 -42.799 2.427 1.00 93.44 186 VAL A O 1
ATOM 1453 N N . GLU A 1 187 ? -11.335 -41.880 4.388 1.00 92.88 187 GLU A N 1
ATOM 1454 C CA . GLU A 1 187 ? -12.673 -42.083 4.961 1.00 92.88 187 GLU A CA 1
ATOM 1455 C C . GLU A 1 187 ? -13.624 -40.936 4.589 1.00 92.88 187 GLU A C 1
ATOM 1457 O O . GLU A 1 187 ? -14.767 -41.187 4.189 1.00 92.88 187 GLU A O 1
ATOM 1462 N N . THR A 1 188 ? -13.141 -39.691 4.638 1.00 90.88 188 THR A N 1
ATOM 1463 C CA . THR A 1 188 ? -13.918 -38.488 4.295 1.00 90.88 188 THR A CA 1
ATOM 1464 C C . THR A 1 188 ? -13.127 -37.570 3.365 1.00 90.88 188 THR A C 1
ATOM 1466 O O . THR A 1 188 ? -11.952 -37.314 3.607 1.00 90.88 188 THR A O 1
ATOM 1469 N N . PHE A 1 189 ? -13.771 -37.042 2.326 1.00 94.38 189 PHE A N 1
ATOM 1470 C CA . PHE A 1 189 ? -13.222 -36.015 1.439 1.00 94.38 189 PHE A CA 1
ATOM 1471 C C . PHE A 1 189 ? -14.158 -34.807 1.410 1.00 94.38 189 PHE A C 1
ATOM 1473 O O . PHE A 1 189 ? -15.339 -34.952 1.091 1.00 94.38 189 PHE A O 1
ATOM 1480 N N . ILE A 1 190 ? -13.630 -33.622 1.709 1.00 93.25 190 ILE A N 1
ATOM 1481 C CA . ILE A 1 190 ? -14.357 -32.351 1.653 1.00 93.25 190 ILE A CA 1
ATOM 1482 C C . ILE A 1 190 ? -13.660 -31.442 0.637 1.00 93.25 190 ILE A C 1
ATOM 1484 O O . ILE A 1 190 ? -12.512 -31.040 0.832 1.00 93.25 190 ILE A O 1
ATOM 1488 N N . GLY A 1 191 ? -14.352 -31.120 -0.458 1.00 90.56 191 GLY A N 1
ATOM 1489 C CA . GLY A 1 191 ? -13.900 -30.136 -1.441 1.00 90.56 191 GLY A CA 1
ATOM 1490 C C . GLY A 1 191 ? -14.495 -28.760 -1.157 1.00 90.56 191 GLY A C 1
ATOM 1491 O O . GLY A 1 191 ? -15.710 -28.609 -1.241 1.00 90.56 191 GLY A O 1
ATOM 1492 N N . VAL A 1 192 ? -13.661 -27.759 -0.872 1.00 90.44 192 VAL A N 1
ATOM 1493 C CA . VAL A 1 192 ? -14.097 -26.378 -0.588 1.00 90.44 192 VAL A CA 1
ATOM 1494 C C . VAL A 1 192 ? -13.737 -25.457 -1.750 1.00 90.44 192 VAL A C 1
ATOM 1496 O O . VAL A 1 192 ? -12.571 -25.399 -2.135 1.00 90.44 192 VAL A O 1
ATOM 1499 N N . ALA A 1 193 ? -14.729 -24.758 -2.311 1.00 89.56 193 ALA A N 1
ATOM 1500 C CA . ALA A 1 193 ? -14.612 -23.862 -3.470 1.00 89.56 193 ALA A CA 1
ATOM 1501 C C . ALA A 1 193 ? -13.788 -24.472 -4.627 1.00 89.56 193 ALA A C 1
ATOM 1503 O O . ALA A 1 193 ? -12.967 -23.803 -5.248 1.00 89.56 193 ALA A O 1
ATOM 1504 N N . GLY A 1 194 ? -13.903 -25.788 -4.835 1.00 91.12 194 GLY A N 1
ATOM 1505 C CA . GLY A 1 194 ? -12.925 -26.562 -5.600 1.00 91.12 194 GLY A CA 1
ATOM 1506 C C . GLY A 1 194 ? -13.070 -26.417 -7.114 1.00 91.12 194 GLY A C 1
ATOM 1507 O O . GLY A 1 194 ? -14.169 -26.548 -7.613 1.00 91.12 194 GLY A O 1
ATOM 1508 N N . ALA A 1 195 ? -11.989 -26.253 -7.882 1.00 92.31 195 ALA A N 1
ATOM 1509 C CA . ALA A 1 195 ? -12.056 -26.095 -9.351 1.00 92.31 195 ALA A CA 1
ATOM 1510 C C . ALA A 1 195 ? -12.342 -27.421 -10.112 1.00 92.31 195 ALA A C 1
ATOM 1512 O O . ALA A 1 195 ? -11.565 -27.856 -10.963 1.00 92.31 195 ALA A O 1
ATOM 1513 N N . ASN A 1 196 ? -13.429 -28.112 -9.762 1.00 93.50 196 ASN A N 1
ATOM 1514 C CA . ASN A 1 196 ? -13.733 -29.496 -10.142 1.00 93.50 196 ASN A CA 1
ATOM 1515 C C . ASN A 1 196 ? -14.101 -29.684 -11.617 1.00 93.50 196 ASN A C 1
ATOM 1517 O O . ASN A 1 196 ? -13.671 -30.664 -12.225 1.00 93.50 196 ASN A O 1
ATOM 1521 N N . TYR A 1 197 ? -14.874 -28.765 -12.191 1.00 92.38 197 TYR A N 1
ATOM 1522 C CA . TYR A 1 197 ? -15.234 -28.727 -13.615 1.00 92.38 197 TYR A CA 1
ATOM 1523 C C . TYR A 1 197 ? -14.485 -27.642 -14.400 1.00 92.38 197 TYR A C 1
ATOM 1525 O O . TYR A 1 197 ? -14.671 -27.521 -15.607 1.00 92.38 197 TYR A O 1
ATOM 1533 N N . GLY A 1 198 ? -13.617 -26.887 -13.729 1.00 90.44 198 GLY A N 1
ATOM 1534 C CA . GLY A 1 198 ? -12.774 -25.845 -14.304 1.00 90.44 198 GLY A CA 1
ATOM 1535 C C . GLY A 1 198 ? -12.732 -24.611 -13.409 1.00 90.44 198 GLY A C 1
ATOM 1536 O O . GLY A 1 198 ? -13.156 -24.654 -12.255 1.00 90.44 198 GLY A O 1
ATOM 1537 N N . SER A 1 199 ? -12.234 -23.507 -13.957 1.00 87.38 199 SER A N 1
ATOM 1538 C CA . SER A 1 199 ? -12.377 -22.165 -13.386 1.00 87.38 199 SER A CA 1
ATOM 1539 C C . SER A 1 199 ? -12.837 -21.193 -14.471 1.00 87.38 199 SER A C 1
ATOM 1541 O O . SER A 1 199 ? -12.323 -21.214 -15.589 1.00 87.38 199 SER A O 1
ATOM 1543 N N . TYR A 1 200 ? -13.757 -20.296 -14.121 1.00 82.12 200 TYR A N 1
ATOM 1544 C CA . TYR A 1 200 ? -14.213 -19.189 -14.967 1.00 82.12 200 TYR A CA 1
ATOM 1545 C C . TYR A 1 200 ? -13.069 -18.262 -15.431 1.00 82.12 200 TYR A C 1
ATOM 1547 O O . TYR A 1 200 ? -13.140 -17.670 -16.507 1.00 82.12 200 TYR A O 1
ATOM 1555 N N . LEU A 1 201 ? -11.964 -18.183 -14.677 1.00 78.25 201 LEU A N 1
ATOM 1556 C CA . LEU A 1 201 ? -10.765 -17.435 -15.077 1.00 78.25 201 LEU A CA 1
ATOM 1557 C C . LEU A 1 201 ? -10.027 -18.074 -16.273 1.00 78.25 201 LEU A C 1
ATOM 1559 O O . LEU A 1 201 ? -9.186 -17.423 -16.891 1.00 78.25 201 LEU A O 1
ATOM 1563 N N . CYS A 1 202 ? -10.344 -19.320 -16.638 1.00 82.19 202 CYS A N 1
ATOM 1564 C CA . CYS A 1 202 ? -9.701 -20.061 -17.722 1.00 82.19 202 CYS A CA 1
ATOM 1565 C C . CYS A 1 202 ? -10.374 -19.892 -19.092 1.00 82.19 202 CYS A C 1
ATOM 1567 O O . CYS A 1 202 ? -10.658 -20.872 -19.777 1.00 82.19 202 CYS A O 1
ATOM 1569 N N . PHE A 1 203 ? -10.560 -18.642 -19.524 1.00 73.56 203 PHE A N 1
ATOM 1570 C CA . PHE A 1 203 ? -11.090 -18.299 -20.854 1.00 73.56 203 PHE A CA 1
ATOM 1571 C C . PHE A 1 203 ? -10.045 -18.351 -21.992 1.00 73.56 203 PHE A C 1
ATOM 1573 O O . PHE A 1 203 ? -10.408 -18.260 -23.164 1.00 73.56 203 PHE A O 1
ATOM 1580 N N . VAL A 1 204 ? -8.751 -18.500 -21.673 1.00 71.62 204 VAL A N 1
ATOM 1581 C CA . VAL A 1 204 ? -7.658 -18.695 -22.648 1.00 71.62 204 VAL A CA 1
ATOM 1582 C C . VAL A 1 204 ? -6.866 -19.942 -22.277 1.00 71.62 204 VAL A C 1
ATOM 1584 O O . VAL A 1 204 ? -6.477 -20.111 -21.122 1.00 71.62 204 VAL A O 1
ATOM 1587 N N . SER A 1 205 ? -6.576 -20.802 -23.255 1.00 77.25 205 SER A N 1
ATOM 1588 C CA . SER A 1 205 ? -5.927 -22.098 -23.026 1.00 77.25 205 SER A CA 1
ATOM 1589 C C . SER A 1 205 ? -4.403 -22.013 -22.802 1.00 77.25 205 SER A C 1
ATOM 1591 O O . SER A 1 205 ? -3.623 -22.596 -23.556 1.00 77.25 205 SER A O 1
ATOM 1593 N N . PHE A 1 206 ? -3.954 -21.285 -21.774 1.00 77.00 206 PHE A N 1
ATOM 1594 C CA . PHE A 1 206 ? -2.534 -21.074 -21.458 1.00 77.00 206 PHE A CA 1
ATOM 1595 C C . PHE A 1 206 ? -2.186 -21.413 -19.997 1.00 77.00 206 PHE A C 1
ATOM 1597 O O . PHE A 1 206 ? -3.001 -21.225 -19.097 1.00 77.00 206 PHE A O 1
ATOM 1604 N N . GLY A 1 207 ? -0.965 -21.913 -19.764 1.00 82.06 207 GLY A N 1
ATOM 1605 C CA . GLY A 1 207 ? -0.418 -22.181 -18.427 1.00 82.06 207 GLY A CA 1
ATOM 1606 C C . GLY A 1 207 ? -1.303 -23.091 -17.570 1.00 82.06 207 GLY A C 1
ATOM 1607 O O . GLY A 1 207 ? -1.474 -24.277 -17.885 1.00 82.06 207 GLY A O 1
ATOM 1608 N N . ILE A 1 208 ? -1.876 -22.530 -16.502 1.00 84.44 208 ILE A N 1
ATOM 1609 C CA . ILE A 1 208 ? -2.779 -23.248 -15.589 1.00 84.44 208 ILE A CA 1
ATOM 1610 C C . ILE A 1 208 ? -4.099 -23.648 -16.254 1.00 84.44 208 ILE A C 1
ATOM 1612 O O . ILE A 1 208 ? -4.732 -24.624 -15.863 1.00 84.44 208 ILE A O 1
ATOM 1616 N N . CYS A 1 209 ? -4.479 -22.947 -17.318 1.00 86.44 209 CYS A N 1
ATOM 1617 C CA . CYS A 1 209 ? -5.701 -23.141 -18.085 1.00 86.44 209 CYS A CA 1
ATOM 1618 C C . CYS A 1 209 ? -5.484 -24.021 -19.326 1.00 86.44 209 CYS A C 1
ATOM 1620 O O . CYS A 1 209 ? -6.187 -23.889 -20.321 1.00 86.44 209 CYS A O 1
ATOM 1622 N N . ASN A 1 210 ? -4.496 -24.920 -19.314 1.00 85.62 210 ASN A N 1
ATOM 1623 C CA . ASN A 1 210 ? -4.281 -25.842 -20.431 1.00 85.62 210 ASN A CA 1
ATOM 1624 C C . ASN A 1 210 ? -5.352 -26.959 -20.496 1.00 85.62 210 ASN A C 1
ATOM 1626 O O . ASN A 1 210 ? -5.977 -27.309 -19.495 1.00 85.62 210 ASN A O 1
ATOM 1630 N N . THR A 1 211 ? -5.525 -27.566 -21.674 1.00 87.69 211 THR A N 1
ATOM 1631 C CA . THR A 1 211 ? -6.565 -28.582 -21.946 1.00 87.69 211 THR A CA 1
ATOM 1632 C C . THR A 1 211 ? -6.135 -30.039 -21.711 1.00 87.69 211 THR A C 1
ATOM 1634 O O . THR A 1 211 ? -6.912 -30.958 -21.967 1.00 87.69 211 THR A O 1
ATOM 1637 N N . GLN A 1 212 ? -4.910 -30.306 -21.241 1.00 84.88 212 GLN A N 1
ATOM 1638 C CA . GLN A 1 212 ? -4.472 -31.675 -20.919 1.00 84.88 212 GLN A CA 1
ATOM 1639 C C . GLN A 1 212 ? -4.616 -31.975 -19.423 1.00 84.88 212 GLN A C 1
ATOM 1641 O O . GLN A 1 212 ? -5.250 -32.962 -19.053 1.00 84.88 212 GLN A O 1
ATOM 1646 N N . ASN A 1 213 ? -4.036 -31.125 -18.576 1.00 83.81 213 ASN A N 1
ATOM 1647 C CA . ASN A 1 213 ? -4.048 -31.258 -17.120 1.00 83.81 213 ASN A CA 1
ATOM 1648 C C . ASN A 1 213 ? -4.384 -29.954 -16.378 1.00 83.81 213 ASN A C 1
ATOM 1650 O O . ASN A 1 213 ? -4.405 -29.956 -15.157 1.00 83.81 213 ASN A O 1
ATOM 1654 N N . GLY A 1 214 ? -4.673 -28.859 -17.081 1.00 86.81 214 GLY A N 1
ATOM 1655 C CA . GLY A 1 214 ? -5.063 -27.590 -16.469 1.00 86.81 214 GLY A CA 1
ATOM 1656 C C . GLY A 1 214 ? -6.527 -27.527 -16.023 1.00 86.81 214 GLY A C 1
ATOM 1657 O O . GLY A 1 214 ? -7.242 -28.531 -16.007 1.00 86.81 214 GLY A O 1
ATOM 1658 N N . LEU A 1 215 ? -6.970 -26.314 -15.689 1.00 90.06 215 LEU A N 1
ATOM 1659 C CA . LEU A 1 215 ? -8.304 -25.980 -15.172 1.00 90.06 215 LEU A CA 1
ATOM 1660 C C . LEU A 1 215 ? -9.255 -25.389 -16.231 1.00 90.06 215 LEU A C 1
ATOM 1662 O O . LEU A 1 215 ? -10.278 -24.796 -15.894 1.00 90.06 215 LEU A O 1
ATOM 1666 N N . HIS A 1 216 ? -8.939 -25.557 -17.517 1.00 90.50 216 HIS A N 1
ATOM 1667 C CA . HIS A 1 216 ? -9.908 -25.324 -18.591 1.00 90.50 216 HIS A CA 1
ATOM 1668 C C . HIS A 1 216 ? -11.066 -26.321 -18.467 1.00 90.50 216 HIS A C 1
ATOM 1670 O O . HIS A 1 216 ? -10.823 -27.488 -18.155 1.00 90.50 216 HIS A O 1
ATOM 1676 N N . CYS A 1 217 ? -12.300 -25.920 -18.777 1.00 89.12 217 CYS A N 1
ATOM 1677 C CA . CYS A 1 217 ? -13.455 -26.823 -18.672 1.00 89.12 217 CYS A CA 1
ATOM 1678 C C . CYS A 1 217 ? -13.325 -28.076 -19.568 1.00 89.12 217 CYS A C 1
ATOM 1680 O O . CYS A 1 217 ? -13.763 -29.166 -19.209 1.00 89.12 217 CYS A O 1
ATOM 1682 N N . GLU A 1 218 ? -12.638 -27.940 -20.708 1.00 89.44 218 GLU A N 1
ATOM 1683 C CA . GLU A 1 218 ? -12.328 -29.028 -21.652 1.00 89.44 218 GLU A CA 1
ATOM 1684 C C . GLU A 1 218 ? -11.050 -29.818 -21.289 1.00 89.44 218 GLU A C 1
ATOM 1686 O O . GLU A 1 218 ? -10.497 -30.545 -22.116 1.00 89.44 218 GLU A O 1
ATOM 1691 N N . SER A 1 219 ? -10.522 -29.657 -20.072 1.00 90.69 219 SER A N 1
ATOM 1692 C CA . SER A 1 219 ? -9.316 -30.355 -19.621 1.00 90.69 219 SER A CA 1
ATOM 1693 C C . SER A 1 219 ? -9.531 -31.866 -19.556 1.00 90.69 219 SER A C 1
ATOM 1695 O O . SER A 1 219 ? -10.419 -32.345 -18.848 1.00 90.69 219 SER A O 1
ATOM 1697 N N . LYS A 1 220 ? -8.673 -32.645 -20.231 1.00 89.31 220 LYS A N 1
ATOM 1698 C CA . LYS A 1 220 ? -8.736 -34.118 -20.190 1.00 89.31 220 LYS A CA 1
ATOM 1699 C C . LYS A 1 220 ? -8.640 -34.676 -18.770 1.00 89.31 220 LYS A C 1
ATOM 1701 O O . LYS A 1 220 ? -9.295 -35.671 -18.475 1.00 89.31 220 LYS A O 1
ATOM 1706 N N . MET A 1 221 ? -7.855 -34.053 -17.888 1.00 89.44 221 MET A N 1
ATOM 1707 C CA . MET A 1 221 ? -7.776 -34.462 -16.484 1.00 89.44 221 MET A CA 1
ATOM 1708 C C . MET A 1 221 ? -9.112 -34.258 -15.760 1.00 89.44 221 MET A C 1
ATOM 1710 O O . MET A 1 221 ? -9.561 -35.173 -15.071 1.00 89.44 221 MET A O 1
ATOM 1714 N N . LEU A 1 222 ? -9.759 -33.099 -15.942 1.00 91.81 222 LEU A N 1
ATOM 1715 C CA . LEU A 1 222 ? -11.060 -32.809 -15.329 1.00 91.81 222 LEU A CA 1
ATOM 1716 C C . LEU A 1 222 ? -12.169 -33.692 -15.914 1.00 91.81 222 LEU A C 1
ATOM 1718 O O . LEU A 1 222 ? -12.984 -34.236 -15.172 1.00 91.81 222 LEU A O 1
ATOM 1722 N N . ALA A 1 223 ? -12.156 -33.922 -17.228 1.00 90.69 223 ALA A N 1
ATOM 1723 C CA . ALA A 1 223 ? -13.043 -34.883 -17.874 1.00 90.69 223 ALA A CA 1
ATOM 1724 C C . ALA A 1 223 ? -12.862 -36.296 -17.289 1.00 90.69 223 ALA A C 1
ATOM 1726 O O . ALA A 1 223 ? -13.851 -36.932 -16.943 1.00 90.69 223 ALA A O 1
ATOM 1727 N N . HIS A 1 224 ? -11.618 -36.750 -17.093 1.00 89.75 224 HIS A N 1
ATOM 1728 C CA . HIS A 1 224 ? -11.310 -38.076 -16.550 1.00 89.75 224 HIS A CA 1
ATOM 1729 C C . HIS A 1 224 ? -11.740 -38.259 -15.086 1.00 89.75 224 HIS A C 1
ATOM 1731 O O . HIS A 1 224 ? -12.275 -39.312 -14.745 1.00 89.75 224 HIS A O 1
ATOM 1737 N N . ILE A 1 225 ? -11.521 -37.278 -14.198 1.00 92.44 225 ILE A N 1
ATOM 1738 C CA . ILE A 1 225 ? -11.985 -37.395 -12.798 1.00 92.44 225 ILE A CA 1
ATOM 1739 C C . ILE A 1 225 ? -13.513 -37.299 -12.686 1.00 92.44 225 ILE A C 1
ATOM 1741 O O . ILE A 1 225 ? -14.090 -37.901 -11.790 1.00 92.44 225 ILE A O 1
ATOM 1745 N N . ASN A 1 226 ? -14.186 -36.589 -13.597 1.00 93.38 226 ASN A N 1
ATOM 1746 C CA . ASN A 1 226 ? -15.640 -36.405 -13.546 1.00 93.38 226 ASN A CA 1
ATOM 1747 C C . ASN A 1 226 ? -16.442 -37.413 -14.389 1.00 93.38 226 ASN A C 1
ATOM 1749 O O . ASN A 1 226 ? -17.669 -37.364 -14.362 1.00 93.38 226 ASN A O 1
ATOM 1753 N N . SER A 1 227 ? -15.783 -38.306 -15.134 1.00 91.50 227 SER A N 1
ATOM 1754 C CA . SER A 1 227 ? -16.420 -39.384 -15.909 1.00 91.50 227 SER A CA 1
ATOM 1755 C C . SER A 1 227 ? -16.427 -40.740 -15.193 1.00 91.50 227 SER A C 1
ATOM 1757 O O . SER A 1 227 ? -16.743 -41.753 -15.815 1.00 91.50 227 SER A O 1
ATOM 1759 N N . GLN A 1 228 ? -16.025 -40.792 -13.920 1.00 92.69 228 GLN A N 1
ATOM 1760 C CA . GLN A 1 228 ? -16.022 -42.031 -13.140 1.00 92.69 228 GLN A CA 1
ATOM 1761 C C . GLN A 1 228 ? -17.464 -42.459 -12.804 1.00 92.69 228 GLN A C 1
ATOM 1763 O O . GLN A 1 228 ? -18.283 -41.601 -12.482 1.00 92.69 228 GLN A O 1
ATOM 1768 N N . PRO A 1 229 ? -17.798 -43.764 -12.861 1.00 87.06 229 PRO A N 1
ATOM 1769 C CA . PRO A 1 229 ? -19.181 -44.246 -12.732 1.00 87.06 229 PRO A CA 1
ATOM 1770 C C . PRO A 1 229 ? -19.739 -44.196 -11.299 1.00 87.06 229 PRO A C 1
ATOM 1772 O O . PRO A 1 229 ? -20.928 -44.428 -11.089 1.00 87.06 229 PRO A O 1
ATOM 1775 N N . ALA A 1 230 ? -18.883 -43.941 -10.310 1.00 89.12 230 ALA A N 1
ATOM 1776 C CA . ALA A 1 230 ? -19.223 -43.799 -8.902 1.00 89.12 230 ALA A CA 1
ATOM 1777 C C . ALA A 1 230 ? -18.209 -42.866 -8.222 1.00 89.12 230 ALA A C 1
ATOM 1779 O O . ALA A 1 230 ? -17.121 -42.632 -8.758 1.00 89.12 230 ALA A O 1
ATOM 1780 N N . LYS A 1 231 ? -18.542 -42.374 -7.022 1.00 89.88 231 LYS A N 1
ATOM 1781 C CA . LYS A 1 231 ? -17.576 -41.670 -6.165 1.00 89.88 231 LYS A CA 1
ATOM 1782 C C . LYS A 1 231 ? -16.385 -42.576 -5.837 1.00 89.88 231 LYS A C 1
ATOM 1784 O O . LYS A 1 231 ? -16.559 -43.752 -5.519 1.00 89.88 231 LYS A O 1
ATOM 1789 N N . PHE A 1 232 ? -15.188 -42.009 -5.894 1.00 93.81 232 PHE A N 1
ATOM 1790 C CA . PHE A 1 232 ? -13.912 -42.696 -5.648 1.00 93.81 232 PHE A CA 1
ATOM 1791 C C . PHE A 1 232 ? -13.007 -41.902 -4.694 1.00 93.81 232 PHE A C 1
ATOM 1793 O O . PHE A 1 232 ? -11.927 -42.362 -4.332 1.00 93.81 232 PHE A O 1
ATOM 1800 N N . GLU A 1 233 ? -13.411 -40.690 -4.322 1.00 93.75 233 GLU A N 1
ATOM 1801 C CA . GLU A 1 233 ? -12.636 -39.752 -3.522 1.00 93.75 233 GLU A CA 1
ATOM 1802 C C . GLU A 1 233 ? -12.503 -40.232 -2.074 1.00 93.75 233 GLU A C 1
ATOM 1804 O O . GLU A 1 233 ? -11.430 -40.140 -1.488 1.00 93.75 233 GLU A O 1
ATOM 1809 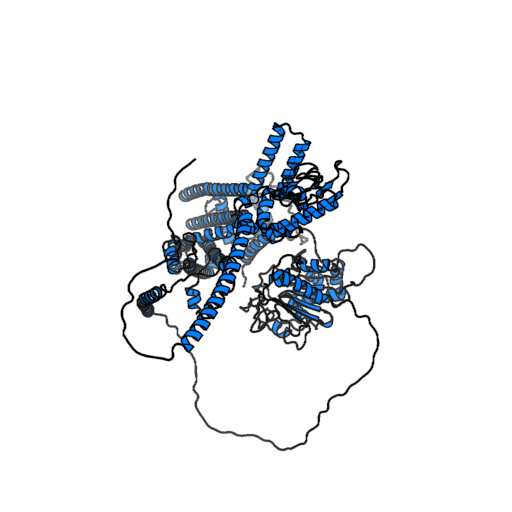N N . ALA A 1 234 ? -13.592 -40.753 -1.505 1.00 92.62 234 ALA A N 1
ATOM 1810 C CA . ALA A 1 234 ? -13.655 -41.287 -0.150 1.00 92.62 234 ALA A CA 1
ATOM 1811 C C . ALA A 1 234 ? -14.954 -42.078 0.065 1.00 92.62 234 ALA A C 1
ATOM 1813 O O . ALA A 1 234 ? -15.877 -42.040 -0.757 1.00 92.62 234 ALA A O 1
ATOM 1814 N N . ARG A 1 235 ? -15.085 -42.724 1.229 1.00 87.88 235 ARG A N 1
ATOM 1815 C CA . ARG A 1 235 ? -16.361 -43.321 1.662 1.00 87.88 235 ARG A CA 1
ATOM 1816 C C . ARG A 1 235 ? -17.459 -42.261 1.835 1.00 87.88 235 ARG A C 1
ATOM 1818 O O . ARG A 1 235 ? -18.606 -42.508 1.445 1.00 87.88 235 ARG A O 1
ATOM 1825 N N . ARG A 1 236 ? -17.122 -41.088 2.380 1.00 87.38 236 ARG A N 1
ATOM 1826 C CA . ARG A 1 236 ? -18.004 -39.915 2.533 1.00 87.38 236 ARG A CA 1
ATOM 1827 C C . ARG A 1 236 ? -17.432 -38.729 1.757 1.00 87.38 236 ARG A C 1
ATOM 1829 O O . ARG A 1 236 ? -16.294 -38.345 1.999 1.00 87.38 236 ARG A O 1
ATOM 1836 N N . VAL A 1 237 ? -18.195 -38.164 0.825 1.00 91.19 237 VAL A N 1
ATOM 1837 C CA . VAL A 1 237 ? -17.722 -37.103 -0.082 1.00 91.19 237 VAL A CA 1
ATOM 1838 C C . VAL A 1 237 ? -18.641 -35.894 0.012 1.00 91.19 237 VAL A C 1
ATOM 1840 O O . VAL A 1 237 ? -19.834 -36.024 -0.246 1.00 91.19 237 VAL A O 1
ATOM 1843 N N . TYR A 1 238 ? -18.087 -34.732 0.339 1.00 90.44 238 TYR A N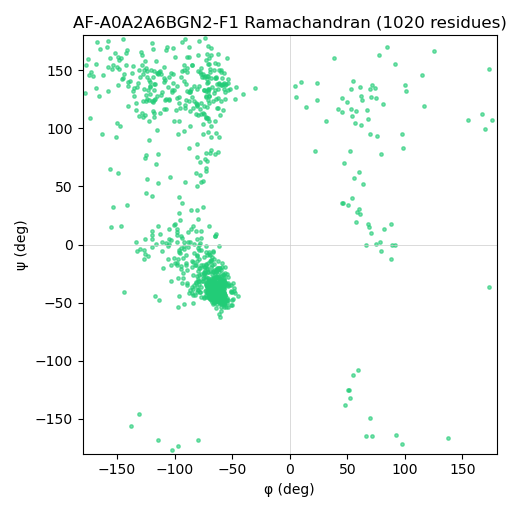 1
ATOM 1844 C CA . TYR A 1 238 ? -18.815 -33.474 0.494 1.00 90.44 238 TYR A CA 1
ATOM 1845 C C . TYR A 1 238 ? -18.224 -32.393 -0.416 1.00 90.44 238 TYR A C 1
ATOM 1847 O O . TYR A 1 238 ? -17.006 -32.328 -0.603 1.00 90.44 238 TYR A O 1
ATOM 1855 N N . ALA A 1 239 ? -19.077 -31.523 -0.955 1.00 89.56 239 ALA A N 1
ATOM 1856 C CA . ALA A 1 239 ? -18.657 -30.319 -1.671 1.00 89.56 239 ALA A CA 1
ATOM 1857 C C . ALA A 1 239 ? -19.250 -29.078 -0.994 1.00 89.56 239 ALA A C 1
ATOM 1859 O O . ALA A 1 239 ? -20.428 -29.079 -0.646 1.00 89.56 239 ALA A O 1
ATOM 1860 N N . ILE A 1 240 ? -18.451 -28.029 -0.818 1.00 89.38 240 ILE A N 1
ATOM 1861 C CA . ILE A 1 240 ? -18.889 -26.744 -0.269 1.00 89.38 240 ILE A CA 1
ATOM 1862 C C . ILE A 1 240 ? -18.474 -25.638 -1.235 1.00 89.38 240 ILE A C 1
ATOM 1864 O O . ILE A 1 240 ? -17.292 -25.531 -1.560 1.00 89.38 240 ILE A O 1
ATOM 1868 N N . TYR A 1 241 ? -19.415 -24.829 -1.717 1.00 88.56 241 TYR A N 1
ATOM 1869 C CA . TYR A 1 241 ? -19.133 -23.761 -2.682 1.00 88.56 241 TYR A CA 1
ATOM 1870 C C . TYR A 1 241 ? -20.208 -22.669 -2.692 1.00 88.56 241 TYR A C 1
ATOM 1872 O O . TYR A 1 241 ? -21.277 -22.827 -2.108 1.00 88.56 241 TYR A O 1
ATOM 1880 N N . SER A 1 242 ? -19.933 -21.563 -3.387 1.00 87.75 242 SER A N 1
ATOM 1881 C CA . SER A 1 242 ? -20.875 -20.454 -3.562 1.00 87.75 242 SER A CA 1
ATOM 1882 C C . SER A 1 242 ? -21.236 -20.227 -5.030 1.00 87.75 242 SER A C 1
ATOM 1884 O O . SER A 1 242 ? -20.415 -20.459 -5.917 1.00 87.75 242 SER A O 1
ATOM 1886 N N . THR A 1 243 ? -22.453 -19.750 -5.294 1.00 84.44 243 THR A N 1
ATOM 1887 C CA . THR A 1 243 ? -22.883 -19.277 -6.620 1.00 84.44 243 THR A CA 1
ATOM 1888 C C . THR A 1 243 ? -22.342 -17.882 -6.954 1.00 84.44 243 THR A C 1
ATOM 1890 O O . THR A 1 243 ? -22.272 -17.525 -8.130 1.00 84.44 243 THR A O 1
ATOM 1893 N N . ALA A 1 244 ? -21.882 -17.135 -5.944 1.00 82.69 244 ALA A N 1
ATOM 1894 C CA . ALA A 1 244 ? -21.207 -15.840 -6.067 1.00 82.69 244 ALA A CA 1
ATOM 1895 C C . ALA A 1 244 ? -19.662 -15.941 -6.088 1.00 82.69 244 ALA A C 1
ATOM 1897 O O . ALA A 1 244 ? -18.977 -14.917 -6.071 1.00 82.69 244 ALA A O 1
ATOM 1898 N N . ASP A 1 245 ? -19.098 -17.156 -6.153 1.00 86.00 245 ASP A N 1
ATOM 1899 C CA . ASP A 1 245 ? -17.651 -17.373 -6.249 1.00 86.00 245 ASP A CA 1
ATOM 1900 C C . ASP A 1 245 ? -17.075 -16.677 -7.497 1.00 86.00 245 ASP A C 1
ATOM 1902 O O . ASP A 1 245 ? -17.389 -17.020 -8.636 1.00 86.00 245 ASP A O 1
ATOM 1906 N N . ASN A 1 246 ? -16.203 -15.693 -7.280 1.00 83.00 246 ASN A N 1
ATOM 1907 C CA . ASN A 1 246 ? -15.643 -14.832 -8.320 1.00 83.00 246 ASN A CA 1
ATOM 1908 C C . ASN A 1 246 ? -14.317 -15.333 -8.930 1.00 83.00 246 ASN A C 1
ATOM 1910 O O . ASN A 1 246 ? -13.792 -14.676 -9.831 1.00 83.00 246 ASN A O 1
ATOM 1914 N N . LYS A 1 247 ? -13.762 -16.470 -8.474 1.00 81.06 247 LYS A N 1
ATOM 1915 C CA . LYS A 1 247 ? -12.483 -17.025 -8.974 1.00 81.06 247 LYS A CA 1
ATOM 1916 C C . LYS A 1 247 ? -12.645 -18.394 -9.627 1.00 81.06 247 LYS A C 1
ATOM 1918 O O . LYS A 1 247 ? -12.080 -18.647 -10.691 1.00 81.06 247 LYS A O 1
ATOM 1923 N N . VAL A 1 248 ? -13.405 -19.294 -9.016 1.00 81.94 248 VAL A N 1
ATOM 1924 C CA . VAL A 1 248 ? -13.782 -20.567 -9.638 1.00 81.94 248 VAL A CA 1
ATOM 1925 C C . VAL A 1 248 ? -15.017 -20.377 -10.511 1.00 81.94 248 VAL A C 1
ATOM 1927 O O . VAL A 1 248 ? -15.024 -20.889 -11.627 1.00 81.94 248 VAL A O 1
ATOM 1930 N N . GLY A 1 249 ? -15.964 -19.528 -10.104 1.00 79.50 249 GLY A N 1
ATOM 1931 C CA . GLY A 1 249 ? -17.147 -19.204 -10.903 1.00 79.50 249 GLY A CA 1
ATOM 1932 C C . GLY A 1 249 ? -18.291 -20.203 -10.751 1.00 79.50 249 GLY A C 1
ATOM 1933 O O . GLY A 1 249 ? -18.138 -21.287 -10.189 1.00 79.50 249 GLY A O 1
ATOM 1934 N N . LEU A 1 250 ? -19.452 -19.831 -11.294 1.00 81.62 250 LEU A N 1
ATOM 1935 C CA . LEU A 1 250 ? -20.638 -20.688 -11.332 1.00 81.62 250 LEU A CA 1
ATOM 1936 C C . LEU A 1 250 ? -20.758 -21.495 -12.633 1.00 81.62 250 LEU A C 1
ATOM 1938 O O . LEU A 1 250 ? -21.267 -22.608 -12.588 1.00 81.62 250 LEU A O 1
ATOM 1942 N N . ASP A 1 251 ? -20.310 -20.969 -13.777 1.00 83.38 251 ASP A N 1
ATOM 1943 C CA . ASP A 1 251 ? -20.461 -21.628 -15.083 1.00 83.38 251 ASP A CA 1
ATOM 1944 C C . ASP A 1 251 ? -19.105 -21.962 -15.720 1.00 83.38 251 ASP A C 1
ATOM 1946 O O . ASP A 1 251 ? -18.369 -21.088 -16.181 1.00 83.38 251 ASP A O 1
ATOM 1950 N N . CYS A 1 252 ? -18.806 -23.260 -15.763 1.00 84.69 252 CYS A N 1
ATOM 1951 C CA . CYS A 1 252 ? -17.680 -23.857 -16.464 1.00 84.69 252 CYS A CA 1
ATOM 1952 C C . CYS A 1 252 ? -18.214 -24.737 -17.597 1.00 84.69 252 CYS A C 1
ATOM 1954 O O . CYS A 1 252 ? -18.253 -25.966 -17.497 1.00 84.69 252 CYS A O 1
ATOM 1956 N N . CYS A 1 253 ? -18.616 -24.085 -18.690 1.00 85.44 253 CYS A N 1
ATOM 1957 C CA . CYS A 1 253 ? -19.085 -24.712 -19.929 1.00 85.44 253 CYS A CA 1
ATOM 1958 C C . CYS A 1 253 ? -20.381 -25.525 -19.744 1.00 85.44 253 CYS A C 1
ATOM 1960 O O . CYS A 1 253 ? -20.475 -26.697 -20.113 1.00 85.44 253 CYS A O 1
ATOM 1962 N N . GLY A 1 254 ? -21.392 -24.874 -19.161 1.00 81.12 254 GLY A N 1
ATOM 1963 C CA . GLY A 1 254 ? -22.724 -25.418 -18.900 1.00 81.12 254 GLY A CA 1
ATOM 1964 C C . GLY A 1 254 ? -22.815 -26.263 -17.628 1.00 81.12 254 GLY A C 1
ATOM 1965 O O . GLY A 1 254 ? -23.783 -27.005 -17.458 1.00 81.12 254 GLY A O 1
ATOM 1966 N N . LYS A 1 255 ? -21.806 -26.206 -16.750 1.00 84.88 255 LYS A N 1
ATOM 1967 C CA . LYS A 1 255 ? -21.723 -26.997 -15.512 1.00 84.88 255 LYS A CA 1
ATOM 1968 C C . LYS A 1 255 ? -21.242 -26.147 -14.347 1.00 84.88 255 LYS A C 1
ATOM 1970 O O . LYS A 1 255 ? -20.394 -25.279 -14.527 1.00 84.88 255 LYS A O 1
ATOM 1975 N N . ASN A 1 256 ? -21.726 -26.466 -13.146 1.00 87.94 256 ASN A N 1
ATOM 1976 C CA . ASN A 1 256 ? -21.226 -25.845 -11.927 1.00 87.94 256 ASN A CA 1
ATOM 1977 C C . ASN A 1 256 ? -19.742 -26.187 -11.733 1.00 87.94 256 ASN A C 1
ATOM 1979 O O . ASN A 1 256 ? -19.401 -27.360 -11.573 1.00 87.94 256 ASN A O 1
ATOM 1983 N N . CYS A 1 257 ? -18.881 -25.166 -11.743 1.00 90.88 257 CYS A N 1
ATOM 1984 C CA . CYS A 1 257 ? -17.430 -25.315 -11.631 1.00 90.88 257 CYS A CA 1
ATOM 1985 C C . CYS A 1 257 ? -16.995 -26.093 -10.378 1.00 90.88 257 CYS A C 1
ATOM 1987 O O . CYS A 1 257 ? -16.009 -26.830 -10.438 1.00 90.88 257 CYS A O 1
ATOM 1989 N N . SER A 1 258 ? -17.739 -25.965 -9.273 1.00 92.31 258 SER A N 1
ATOM 1990 C CA . SER A 1 258 ? -17.361 -26.496 -7.960 1.00 92.31 258 SER A CA 1
ATOM 1991 C C . SER A 1 258 ? -17.983 -27.835 -7.570 1.00 92.31 258 SER A C 1
ATOM 1993 O O . SER A 1 258 ? -17.469 -28.507 -6.671 1.00 92.31 258 SER A O 1
ATOM 1995 N N . MET A 1 259 ? -19.033 -28.259 -8.270 1.00 91.56 259 MET A N 1
ATOM 1996 C CA . MET A 1 259 ? -19.747 -29.514 -8.019 1.00 91.56 259 MET A CA 1
ATOM 1997 C C . MET A 1 259 ? -18.834 -30.751 -8.108 1.00 91.56 259 MET A C 1
ATOM 1999 O O . MET A 1 259 ? -18.052 -30.897 -9.049 1.00 91.56 259 MET A O 1
ATOM 2003 N N . ILE A 1 260 ? -19.009 -31.694 -7.175 1.00 93.06 260 ILE A N 1
ATOM 2004 C CA . ILE A 1 260 ? -18.387 -33.027 -7.225 1.00 93.06 260 ILE A CA 1
ATOM 2005 C C . ILE A 1 260 ? -19.449 -34.067 -7.634 1.00 93.06 260 ILE A C 1
ATOM 2007 O O . ILE A 1 260 ? -20.479 -34.177 -6.961 1.00 93.06 260 ILE A O 1
ATOM 2011 N N . PRO A 1 261 ? -19.231 -34.853 -8.707 1.00 90.38 261 PRO A N 1
ATOM 2012 C CA . PRO A 1 261 ? -20.113 -35.958 -9.084 1.00 90.38 261 PRO A CA 1
ATOM 2013 C C . PRO A 1 261 ? -20.280 -36.978 -7.959 1.00 90.38 261 PRO A C 1
ATOM 2015 O O . PRO A 1 261 ? -19.310 -37.354 -7.310 1.00 90.38 261 PRO A O 1
ATOM 2018 N N . HIS A 1 262 ? -21.504 -37.470 -7.761 1.00 90.69 262 HIS A N 1
ATOM 2019 C CA . HIS A 1 262 ? -21.814 -38.532 -6.792 1.00 90.69 262 HIS A CA 1
ATOM 2020 C C . HIS A 1 262 ? -21.426 -38.226 -5.326 1.00 90.69 262 HIS A C 1
ATOM 2022 O O . HIS A 1 262 ? -21.345 -39.149 -4.510 1.00 90.69 262 HIS A O 1
ATOM 2028 N N . ALA A 1 263 ? -21.219 -36.949 -4.976 1.00 88.81 263 ALA A N 1
ATOM 2029 C CA . ALA A 1 263 ? -21.055 -36.513 -3.593 1.00 88.81 263 ALA A CA 1
ATOM 2030 C C . ALA A 1 263 ? -22.269 -36.918 -2.735 1.00 88.81 263 ALA A C 1
ATOM 2032 O O . ALA A 1 263 ? -23.400 -36.958 -3.218 1.00 88.81 263 ALA A O 1
ATOM 2033 N N . ASN A 1 264 ? -22.026 -37.213 -1.456 1.00 90.25 264 ASN A N 1
ATOM 2034 C CA . ASN A 1 264 ? -23.069 -37.522 -0.479 1.00 90.25 264 ASN A CA 1
ATOM 2035 C C . ASN A 1 264 ? -24.002 -36.328 -0.255 1.00 90.25 264 ASN A C 1
ATOM 2037 O O . ASN A 1 264 ? -25.212 -36.509 -0.181 1.00 90.25 264 ASN A O 1
ATOM 2041 N N . GLU A 1 265 ? -23.426 -35.135 -0.133 1.00 86.00 265 GLU A N 1
ATOM 2042 C CA . GLU A 1 265 ? -24.137 -33.885 0.115 1.00 86.00 265 GLU A CA 1
ATOM 2043 C C . GLU A 1 265 ? -23.311 -32.710 -0.431 1.00 86.00 265 GLU A C 1
ATOM 2045 O O . GLU A 1 265 ? -22.081 -32.791 -0.536 1.00 86.00 265 GLU A O 1
ATOM 2050 N N . GLN A 1 266 ? -23.993 -31.637 -0.834 1.00 87.19 266 GLN A N 1
ATOM 2051 C CA . GLN A 1 266 ? -23.370 -30.441 -1.398 1.00 87.19 266 GLN A CA 1
ATOM 2052 C C . GLN A 1 266 ? -23.970 -29.196 -0.749 1.00 87.19 266 GLN A C 1
ATOM 2054 O O . GLN A 1 266 ? -25.179 -28.974 -0.815 1.00 87.19 266 GLN A O 1
ATOM 2059 N N . PHE A 1 267 ? -23.118 -28.385 -0.130 1.00 83.56 267 PHE A N 1
ATOM 2060 C CA . PHE A 1 267 ? -23.499 -27.164 0.564 1.00 83.56 267 PHE A CA 1
ATOM 2061 C C . PHE A 1 267 ? -23.251 -25.966 -0.351 1.00 83.56 267 PHE A C 1
ATOM 2063 O O . PHE A 1 267 ? -22.111 -25.683 -0.725 1.00 83.56 267 PHE A O 1
ATOM 2070 N N . ILE A 1 268 ? -24.336 -25.288 -0.721 1.00 84.06 268 ILE A N 1
ATOM 2071 C CA . ILE A 1 268 ? -24.334 -24.159 -1.651 1.00 84.06 268 ILE A CA 1
ATOM 2072 C C . ILE A 1 268 ? -24.672 -22.882 -0.876 1.00 84.06 268 ILE A C 1
ATOM 2074 O O . ILE A 1 268 ? -25.640 -22.866 -0.114 1.00 84.06 268 ILE A O 1
ATOM 2078 N N . PHE A 1 269 ? -23.874 -21.836 -1.078 1.00 81.75 269 PHE A N 1
ATOM 2079 C CA . PHE A 1 269 ? -24.103 -20.477 -0.577 1.00 81.75 269 PHE A CA 1
ATOM 2080 C C . PHE A 1 269 ? -24.382 -19.528 -1.752 1.00 81.75 269 PHE A C 1
ATOM 2082 O O . PHE A 1 269 ? -23.857 -19.742 -2.841 1.00 81.75 269 PHE A O 1
ATOM 2089 N N . ASP A 1 270 ? -25.182 -18.477 -1.555 1.00 74.19 270 ASP A N 1
ATOM 2090 C CA . ASP A 1 270 ? -25.620 -17.620 -2.675 1.00 74.19 270 ASP A CA 1
ATOM 2091 C C . ASP A 1 270 ? -24.936 -16.249 -2.759 1.00 74.19 270 ASP A C 1
ATOM 2093 O O . ASP A 1 270 ? -25.064 -15.549 -3.763 1.00 74.19 270 ASP A O 1
ATOM 2097 N N . LYS A 1 271 ? -24.221 -15.840 -1.706 1.00 77.81 271 LYS A N 1
ATOM 2098 C CA . LYS A 1 271 ? -23.693 -14.468 -1.566 1.00 77.81 271 LYS A CA 1
ATOM 2099 C C . LYS A 1 271 ? -22.195 -14.375 -1.305 1.00 77.81 271 LYS A C 1
ATOM 2101 O O . LYS A 1 271 ? -21.662 -13.273 -1.309 1.00 77.81 271 LYS A O 1
ATOM 2106 N N . TRP A 1 272 ? -21.536 -15.502 -1.055 1.00 79.38 272 TRP A N 1
ATOM 2107 C CA . TRP A 1 272 ? -20.152 -15.516 -0.592 1.00 79.38 272 TRP A CA 1
ATOM 2108 C C . TRP A 1 272 ? -19.191 -15.475 -1.780 1.00 79.38 272 TRP A C 1
ATOM 2110 O O . TRP A 1 272 ? -19.350 -16.253 -2.722 1.00 79.38 272 TRP A O 1
ATOM 2120 N N . ASP A 1 273 ? -18.187 -14.607 -1.746 1.00 82.94 273 ASP A N 1
ATOM 2121 C CA . ASP A 1 273 ? -17.101 -14.652 -2.727 1.00 82.94 273 ASP A CA 1
ATOM 2122 C C . ASP A 1 273 ? -16.140 -15.835 -2.470 1.00 82.94 273 ASP A C 1
ATOM 2124 O O . ASP A 1 273 ? -16.306 -16.613 -1.524 1.00 82.94 273 ASP A O 1
ATOM 2128 N N . HIS A 1 274 ? -15.127 -16.011 -3.330 1.00 84.12 274 HIS A N 1
ATOM 2129 C CA . HIS A 1 274 ? -14.191 -17.132 -3.188 1.00 84.12 274 HIS A CA 1
ATOM 2130 C C . HIS A 1 274 ? -13.419 -17.104 -1.860 1.00 84.12 274 HIS A C 1
ATOM 2132 O O . HIS A 1 274 ? -13.061 -18.154 -1.342 1.00 84.12 274 HIS A O 1
ATOM 2138 N N . GLU A 1 275 ? -13.115 -15.927 -1.313 1.00 81.12 275 GLU A N 1
ATOM 2139 C CA . GLU A 1 275 ? -12.347 -15.803 -0.074 1.00 81.12 275 GLU A CA 1
ATOM 2140 C C . GLU A 1 275 ? -13.242 -16.046 1.144 1.00 81.12 275 GLU A C 1
ATOM 2142 O O . GLU A 1 275 ? -12.847 -16.796 2.034 1.00 81.12 275 GLU A O 1
ATOM 2147 N N . GLN A 1 276 ? -14.482 -15.559 1.133 1.00 79.38 276 GLN A N 1
ATOM 2148 C CA . GLN A 1 276 ? -15.472 -15.849 2.175 1.00 79.38 276 GLN A CA 1
ATOM 2149 C C . GLN A 1 276 ? -15.740 -17.360 2.307 1.00 79.38 276 GLN A C 1
ATOM 2151 O O . GLN A 1 276 ? -15.672 -17.907 3.407 1.00 79.38 276 GLN A O 1
ATOM 2156 N N . VAL A 1 277 ? -15.926 -18.087 1.194 1.00 78.12 277 VAL A N 1
ATOM 2157 C CA . VAL A 1 277 ? -16.071 -19.563 1.229 1.00 78.12 277 VAL A CA 1
ATOM 2158 C C . VAL A 1 277 ? -14.814 -20.261 1.760 1.00 78.12 277 VAL A C 1
ATOM 2160 O O . VAL A 1 277 ? -14.911 -21.308 2.396 1.00 78.12 277 VAL A O 1
ATOM 2163 N N . MET A 1 278 ? -13.627 -19.709 1.517 1.00 75.19 278 MET A N 1
ATOM 2164 C CA . MET A 1 278 ? -12.365 -20.339 1.912 1.00 75.19 278 MET A CA 1
ATOM 2165 C C . MET A 1 278 ? -11.979 -20.059 3.374 1.00 75.19 278 MET A C 1
ATOM 2167 O O . MET A 1 278 ? -11.400 -20.943 4.007 1.00 75.19 278 MET A O 1
ATOM 2171 N N . TYR A 1 279 ? -12.284 -18.866 3.899 1.00 68.44 279 TYR A N 1
ATOM 2172 C CA . TYR A 1 279 ? -11.788 -18.367 5.190 1.00 68.44 279 TYR A CA 1
ATOM 2173 C C . TYR A 1 279 ? -12.893 -18.195 6.252 1.00 68.44 279 TYR A C 1
ATOM 2175 O O . TYR A 1 279 ? -12.739 -18.704 7.367 1.00 68.44 279 TYR A O 1
ATOM 2183 N N . ASP A 1 280 ? -14.026 -17.564 5.919 1.00 63.44 280 ASP A N 1
ATOM 2184 C CA . ASP A 1 280 ? -15.083 -17.227 6.897 1.00 63.44 280 ASP A CA 1
ATOM 2185 C C . ASP A 1 280 ? -15.857 -18.461 7.403 1.00 63.44 280 ASP A C 1
ATOM 2187 O O . ASP A 1 280 ? -16.458 -18.420 8.472 1.00 63.44 280 ASP A O 1
ATOM 2191 N N . MET A 1 281 ? -15.751 -19.609 6.720 1.00 56.88 281 MET A N 1
ATOM 2192 C CA . MET A 1 281 ? -16.255 -20.918 7.181 1.00 56.88 281 MET A CA 1
ATOM 2193 C C . MET A 1 281 ? -15.633 -21.453 8.487 1.00 56.88 281 MET A C 1
ATOM 2195 O O . MET A 1 281 ? -15.963 -22.557 8.913 1.00 56.88 281 MET A O 1
ATOM 2199 N N . SER A 1 282 ? -14.689 -20.730 9.083 1.00 47.25 282 SER A N 1
ATOM 2200 C CA . SER A 1 282 ? -13.950 -21.142 10.283 1.00 47.25 282 SER A CA 1
ATOM 2201 C C . SER A 1 282 ? -13.990 -20.121 11.416 1.00 47.25 282 SER A C 1
ATOM 2203 O O . SER A 1 282 ? -13.555 -20.418 12.534 1.00 47.25 282 SER A O 1
ATOM 2205 N N . ASP A 1 283 ? -14.443 -18.906 11.107 1.00 40.62 283 ASP A N 1
ATOM 2206 C CA . ASP A 1 283 ? -14.344 -17.772 12.004 1.00 40.62 283 ASP A CA 1
ATOM 2207 C C . ASP A 1 283 ? -15.573 -17.807 12.907 1.00 40.62 283 ASP A C 1
ATOM 2209 O O . ASP A 1 283 ? -16.691 -17.484 12.503 1.00 40.62 283 ASP A O 1
ATOM 2213 N N . ASP A 1 284 ? -15.365 -18.277 14.134 1.00 37.34 284 ASP A N 1
ATOM 2214 C CA . ASP A 1 284 ? -16.371 -18.295 15.194 1.00 37.34 284 ASP A CA 1
ATOM 2215 C C . ASP A 1 284 ? -16.576 -16.858 15.705 1.00 37.34 284 ASP A C 1
ATOM 2217 O O . ASP A 1 284 ? -16.186 -16.489 16.812 1.00 37.34 284 ASP A O 1
ATOM 2221 N N . LYS A 1 285 ? -17.114 -16.007 14.823 1.00 34.81 285 LYS A N 1
ATOM 2222 C CA . LYS A 1 285 ? -17.658 -14.702 15.178 1.00 34.81 285 LYS A CA 1
ATOM 2223 C C . LYS A 1 285 ? -18.933 -14.968 15.958 1.00 34.81 285 LYS A C 1
ATOM 2225 O O . LYS A 1 285 ? -19.943 -15.365 15.375 1.00 34.81 285 LYS A O 1
ATOM 2230 N N . ASP A 1 286 ? -18.847 -14.756 17.270 1.00 30.41 286 ASP A N 1
ATOM 2231 C CA . ASP A 1 286 ? -19.968 -14.835 18.201 1.00 30.41 286 ASP A CA 1
ATOM 2232 C C . ASP A 1 286 ? -21.230 -14.209 17.587 1.00 30.41 286 ASP A C 1
ATOM 2234 O O . ASP A 1 286 ? -21.206 -13.087 17.070 1.00 30.41 286 ASP A O 1
ATOM 2238 N N . VAL A 1 287 ? -22.337 -14.956 17.631 1.00 32.72 287 VAL A N 1
ATOM 2239 C CA . VAL A 1 287 ? -23.605 -14.617 16.968 1.00 32.72 287 VAL A CA 1
ATOM 2240 C C . VAL A 1 287 ? -24.312 -13.468 17.707 1.00 32.72 287 VAL A C 1
ATOM 2242 O O . VAL A 1 287 ? -25.311 -13.667 18.393 1.00 32.72 287 VAL A O 1
ATOM 2245 N N . GLU A 1 288 ? -23.786 -12.247 17.569 1.00 29.48 288 GLU A N 1
ATOM 2246 C CA . GLU A 1 288 ? -24.363 -11.010 18.125 1.00 29.48 288 GLU A CA 1
ATOM 2247 C C . GLU A 1 288 ? -24.501 -9.860 17.103 1.00 29.48 288 GLU A C 1
ATOM 2249 O O . GLU A 1 288 ? -25.093 -8.823 17.426 1.00 29.48 288 GLU A O 1
ATOM 2254 N N . THR A 1 289 ? -24.040 -10.018 15.852 1.00 29.41 289 THR A N 1
ATOM 2255 C CA . THR A 1 289 ? -24.438 -9.133 14.740 1.00 29.41 289 THR A CA 1
ATOM 2256 C C . THR A 1 289 ? -25.588 -9.753 13.947 1.00 29.41 289 THR A C 1
ATOM 2258 O O . THR A 1 289 ? -25.523 -10.893 13.495 1.00 29.41 289 THR A O 1
ATOM 2261 N N . GLY A 1 290 ? -26.670 -8.989 13.767 1.00 31.33 290 GLY A N 1
ATOM 2262 C CA . GLY A 1 290 ? -27.855 -9.393 12.999 1.00 31.33 290 GLY A CA 1
ATOM 2263 C C . GLY A 1 290 ? -27.648 -9.368 11.481 1.00 31.33 290 GLY A C 1
ATOM 2264 O O . GLY A 1 290 ? -28.583 -9.051 10.750 1.00 31.33 290 GLY A O 1
ATOM 2265 N N . ASP A 1 291 ? -26.433 -9.652 11.013 1.00 31.31 291 ASP A N 1
ATOM 2266 C CA . ASP A 1 291 ? -26.095 -9.714 9.596 1.00 31.31 291 ASP A CA 1
ATOM 2267 C C . ASP A 1 291 ? -26.471 -11.080 9.018 1.00 31.31 291 ASP A C 1
ATOM 2269 O O . ASP A 1 291 ? -26.141 -12.126 9.584 1.00 31.31 291 ASP A O 1
ATOM 2273 N N . ALA A 1 292 ? -27.080 -11.085 7.831 1.00 35.28 292 ALA A N 1
ATOM 2274 C CA . ALA A 1 292 ? -27.419 -12.321 7.120 1.00 35.28 292 ALA A CA 1
ATOM 2275 C C . ALA A 1 292 ? -26.184 -13.214 6.854 1.00 35.28 292 ALA A C 1
ATOM 2277 O O . ALA A 1 292 ? -26.286 -14.439 6.866 1.00 35.28 292 ALA A O 1
ATOM 2278 N N . ALA A 1 293 ? -25.002 -12.606 6.687 1.00 33.19 293 ALA A N 1
ATOM 2279 C CA . ALA A 1 293 ? -23.735 -13.323 6.532 1.00 33.19 293 ALA A CA 1
ATOM 2280 C C . ALA A 1 293 ? -23.304 -14.063 7.815 1.00 33.19 293 ALA A C 1
ATOM 2282 O O . ALA A 1 293 ? -22.790 -15.176 7.736 1.00 33.19 293 ALA A O 1
ATOM 2283 N N . ALA A 1 294 ? -23.567 -13.504 9.004 1.00 32.56 294 ALA A N 1
ATOM 2284 C CA . ALA A 1 294 ? -23.280 -14.172 10.278 1.00 32.56 294 ALA A CA 1
ATOM 2285 C C . ALA A 1 294 ? -24.223 -15.365 10.520 1.00 32.56 294 ALA A C 1
ATOM 2287 O O . ALA A 1 294 ? -23.823 -16.380 11.093 1.00 32.56 294 ALA A O 1
ATOM 2288 N N . THR A 1 295 ? -25.464 -15.289 10.021 1.00 36.34 295 THR A N 1
ATOM 2289 C CA . THR A 1 295 ? -26.413 -16.413 10.074 1.00 36.34 295 THR A CA 1
ATOM 2290 C C . THR A 1 295 ? -25.977 -17.562 9.159 1.00 36.34 295 THR A C 1
ATOM 2292 O O . THR A 1 295 ? -26.043 -18.725 9.557 1.00 36.34 295 THR A O 1
ATOM 2295 N N . GLU A 1 296 ? -25.476 -17.248 7.961 1.00 38.97 296 GLU A N 1
ATOM 2296 C CA . GLU A 1 296 ? -24.881 -18.231 7.047 1.00 38.97 296 GLU A CA 1
ATOM 2297 C C . GLU A 1 296 ? -23.567 -18.812 7.605 1.00 38.97 296 GLU A C 1
ATOM 2299 O O . GLU A 1 296 ? -23.356 -20.018 7.497 1.00 38.97 296 GLU A O 1
ATOM 2304 N N . GLY A 1 297 ? -22.731 -18.009 8.277 1.00 37.16 297 GLY A N 1
ATOM 2305 C CA . GLY A 1 297 ? -21.482 -18.453 8.915 1.00 37.16 297 GLY A CA 1
ATOM 2306 C C . GLY A 1 297 ? -21.705 -19.396 10.098 1.00 37.16 297 GLY A C 1
ATOM 2307 O O . GLY A 1 297 ? -21.106 -20.470 10.164 1.00 37.16 297 GLY A O 1
ATOM 2308 N N . SER A 1 298 ? -22.659 -19.075 10.976 1.00 35.25 298 SER A N 1
ATOM 2309 C CA . SER A 1 298 ? -23.103 -19.987 12.038 1.00 35.25 298 SER A CA 1
ATOM 2310 C C . SER A 1 298 ? -23.662 -21.295 11.458 1.00 35.25 298 SER A C 1
ATOM 2312 O O . SER A 1 298 ? -23.357 -22.383 11.951 1.00 35.25 298 SER A O 1
ATOM 2314 N N . MET A 1 299 ? -24.411 -21.220 10.350 1.00 36.62 299 MET A N 1
ATOM 2315 C CA . MET A 1 299 ? -24.903 -22.403 9.643 1.00 36.62 299 MET A CA 1
ATOM 2316 C C . MET A 1 299 ? -23.774 -23.200 8.963 1.00 36.62 299 MET A C 1
ATOM 2318 O O . MET A 1 299 ? -23.861 -24.424 8.913 1.00 36.62 299 MET A O 1
ATOM 2322 N N . ALA A 1 300 ? -22.703 -22.553 8.493 1.00 41.19 300 ALA A N 1
ATOM 2323 C CA . ALA A 1 300 ? -21.511 -23.206 7.950 1.00 41.19 300 ALA A CA 1
ATOM 2324 C C . ALA A 1 300 ? -20.719 -23.946 9.043 1.00 41.19 300 ALA A C 1
ATOM 2326 O O . ALA A 1 300 ? -20.445 -25.134 8.883 1.00 41.19 300 ALA A O 1
ATOM 2327 N N . ASN A 1 301 ? -20.455 -23.305 10.189 1.00 40.69 301 ASN A N 1
ATOM 2328 C CA . ASN A 1 301 ? -19.845 -23.949 11.362 1.00 40.69 301 ASN A CA 1
ATOM 2329 C C . ASN A 1 301 ? -20.698 -25.127 11.863 1.00 40.69 301 ASN A C 1
ATOM 2331 O O . ASN A 1 301 ? -20.172 -26.200 12.175 1.00 40.69 301 ASN A O 1
ATOM 2335 N N . LYS A 1 302 ? -22.029 -24.971 11.879 1.00 38.88 302 LYS A N 1
ATOM 2336 C CA . LYS A 1 302 ? -22.959 -26.051 12.223 1.00 38.88 302 LYS A CA 1
ATOM 2337 C C . LYS A 1 302 ? -22.918 -27.204 11.211 1.00 38.88 302 LYS A C 1
ATOM 2339 O O . LYS A 1 302 ? -22.826 -28.349 11.623 1.00 38.88 302 LYS A O 1
ATOM 2344 N N . ARG A 1 303 ? -22.901 -26.930 9.903 1.00 48.50 303 ARG A N 1
ATOM 2345 C CA . ARG A 1 303 ? -22.820 -27.963 8.848 1.00 48.50 303 ARG A CA 1
ATOM 2346 C C . ARG A 1 303 ? -21.465 -28.669 8.809 1.00 48.50 303 ARG A C 1
ATOM 2348 O O . ARG A 1 303 ? -21.404 -29.876 8.596 1.00 48.50 303 ARG A O 1
ATOM 2355 N N . MET A 1 304 ? -20.375 -27.943 9.058 1.00 45.62 304 MET A N 1
ATOM 2356 C CA . MET A 1 304 ? -19.040 -28.529 9.173 1.00 45.62 304 MET A CA 1
ATOM 2357 C C . MET A 1 304 ? -18.947 -29.414 10.422 1.00 45.62 304 MET A C 1
ATOM 2359 O O . MET A 1 304 ? -18.467 -30.542 10.331 1.00 45.62 304 MET A O 1
ATOM 2363 N N . SER A 1 305 ? -19.472 -28.969 11.568 1.00 43.84 305 SER A N 1
ATOM 2364 C CA . SER A 1 305 ? -19.562 -29.828 12.756 1.00 43.84 305 SER A CA 1
ATOM 2365 C C . SER A 1 305 ? -20.517 -31.012 12.558 1.00 43.84 305 SER A C 1
ATOM 2367 O O . SER A 1 305 ? -20.142 -32.113 12.936 1.00 43.84 305 SER A O 1
ATOM 2369 N N . GLU A 1 306 ? -21.661 -30.867 11.881 1.00 42.78 306 GLU A N 1
ATOM 2370 C CA . GLU A 1 306 ? -22.554 -31.976 11.490 1.00 42.78 306 GLU A CA 1
ATOM 2371 C C . GLU A 1 306 ? -21.832 -33.010 10.597 1.00 42.78 306 GLU A C 1
ATOM 2373 O O . GLU A 1 306 ? -21.958 -34.214 10.832 1.00 42.78 306 GLU A O 1
ATOM 2378 N N . ALA A 1 307 ? -20.990 -32.575 9.650 1.00 44.06 307 ALA A N 1
ATOM 2379 C CA . ALA A 1 307 ? -20.166 -33.465 8.822 1.00 44.06 307 ALA A CA 1
ATOM 2380 C C . ALA A 1 307 ? -19.098 -34.247 9.625 1.00 44.06 307 ALA A C 1
ATOM 2382 O O . ALA A 1 307 ? -18.746 -35.370 9.249 1.00 44.06 307 ALA A O 1
ATOM 2383 N N . TYR A 1 308 ? -18.608 -33.695 10.743 1.00 43.38 308 TYR A N 1
ATOM 2384 C CA . TYR A 1 308 ? -17.652 -34.356 11.647 1.00 43.38 308 TYR A CA 1
ATOM 2385 C C . TYR A 1 308 ? -18.307 -35.102 12.834 1.00 43.38 308 TYR A C 1
ATOM 2387 O O . TYR A 1 308 ? -17.687 -36.011 13.387 1.00 43.38 308 TYR A O 1
ATOM 2395 N N . ALA A 1 309 ? -19.548 -34.779 13.215 1.00 34.91 309 ALA A N 1
ATOM 2396 C CA . ALA A 1 309 ? -20.211 -35.260 14.437 1.00 34.91 309 ALA A CA 1
ATOM 2397 C C . ALA A 1 309 ? -20.804 -36.680 14.347 1.00 34.91 309 ALA A C 1
ATOM 2399 O O . ALA A 1 309 ? -21.289 -37.208 15.347 1.00 34.91 309 ALA A O 1
ATOM 2400 N N . VAL A 1 310 ? -20.745 -37.341 13.186 1.00 35.72 310 VAL A N 1
ATOM 2401 C CA . VAL A 1 310 ? -21.246 -38.718 12.984 1.00 35.72 310 VAL A CA 1
ATOM 2402 C C . VAL A 1 310 ? -20.268 -39.756 13.561 1.00 35.72 310 VAL A C 1
ATOM 2404 O O . VAL A 1 310 ? -19.764 -40.620 12.841 1.00 35.72 310 VAL A O 1
ATOM 2407 N N . ASN A 1 311 ? -19.894 -39.614 14.836 1.00 33.62 311 ASN A N 1
ATOM 2408 C CA . ASN A 1 311 ? -18.785 -40.374 15.410 1.00 33.62 311 ASN A CA 1
ATOM 2409 C C . ASN A 1 311 ? -18.869 -40.609 16.932 1.00 33.62 311 ASN A C 1
ATOM 2411 O O . ASN A 1 311 ? -17.829 -40.715 17.578 1.00 33.62 311 ASN A O 1
ATOM 2415 N N . GLU A 1 312 ? -20.077 -40.740 17.497 1.00 34.81 312 GLU A N 1
ATOM 2416 C CA . GLU A 1 312 ? -20.249 -41.204 18.884 1.00 34.81 312 GLU A CA 1
ATOM 2417 C C . GLU A 1 312 ? -21.559 -41.986 19.128 1.00 34.81 312 GLU A C 1
ATOM 2419 O O . GLU A 1 312 ? -22.398 -41.582 19.916 1.00 34.81 312 GLU A O 1
ATOM 2424 N N . THR A 1 313 ? -21.726 -43.118 18.432 1.00 29.30 313 THR A N 1
ATOM 2425 C CA . THR A 1 313 ? -22.434 -44.341 18.885 1.00 29.30 313 THR A CA 1
ATOM 2426 C C . THR A 1 313 ? -22.482 -45.338 17.731 1.00 29.30 313 THR A C 1
ATOM 2428 O O . THR A 1 313 ? -23.256 -45.151 16.803 1.00 29.30 313 THR A O 1
ATOM 2431 N N . ASP A 1 314 ? -21.685 -46.401 17.812 1.00 26.92 314 ASP A N 1
ATOM 2432 C CA . ASP A 1 314 ? -22.075 -47.730 17.324 1.00 26.92 314 ASP A CA 1
ATOM 2433 C C . ASP A 1 314 ? -21.139 -48.768 17.953 1.00 26.92 314 ASP A C 1
ATOM 2435 O O . ASP A 1 314 ? -20.012 -49.010 17.513 1.00 26.92 314 ASP A O 1
ATOM 2439 N N . GLN A 1 315 ? -21.598 -49.342 19.066 1.00 26.02 315 GLN A N 1
ATOM 2440 C CA . GLN A 1 315 ? -20.971 -50.521 19.650 1.00 26.02 315 GLN A CA 1
ATOM 2441 C C . GLN A 1 315 ? -21.268 -51.729 18.763 1.00 26.02 315 GLN A C 1
ATOM 2443 O O . GLN A 1 315 ? -22.361 -51.857 18.224 1.00 26.02 315 GLN A O 1
ATOM 2448 N N . VAL A 1 316 ? -20.313 -52.651 18.663 1.00 29.55 316 VAL A N 1
ATOM 2449 C CA . VAL A 1 316 ? -20.514 -53.951 18.012 1.00 29.55 316 VAL A CA 1
ATOM 2450 C C . VAL A 1 316 ? -21.544 -54.773 18.798 1.00 29.55 316 VAL A C 1
ATOM 2452 O O . VAL A 1 316 ? -21.363 -54.977 20.001 1.00 29.55 316 VAL A O 1
ATOM 2455 N N . PRO A 1 317 ? -22.527 -55.380 18.111 1.00 25.78 317 PRO A N 1
ATOM 2456 C CA . PRO A 1 317 ? -22.823 -56.779 18.390 1.00 25.78 317 PRO A CA 1
ATOM 2457 C C . PRO A 1 317 ? -22.666 -57.648 17.144 1.00 25.78 317 PRO A C 1
ATOM 2459 O O . PRO A 1 317 ? -23.083 -57.319 16.036 1.00 25.78 317 PRO A O 1
ATOM 2462 N N . SER A 1 318 ? -22.101 -58.825 17.365 1.00 26.27 318 SER A N 1
ATOM 2463 C CA . SER A 1 318 ? -22.110 -59.934 16.422 1.00 26.27 318 SER A CA 1
ATOM 2464 C C . SER A 1 318 ? -23.501 -60.558 16.291 1.00 26.27 318 SER A C 1
ATOM 2466 O O . SER A 1 318 ? -24.055 -60.962 17.311 1.00 26.27 318 SER A O 1
ATOM 2468 N N . THR A 1 319 ? -23.962 -60.807 15.063 1.00 25.22 319 THR A N 1
ATOM 2469 C CA . THR A 1 319 ? -24.669 -62.047 14.673 1.00 25.22 319 THR A CA 1
ATOM 2470 C C . THR A 1 319 ? -24.808 -62.134 13.150 1.00 25.22 319 THR A C 1
ATOM 2472 O O . THR A 1 319 ? -25.208 -61.180 12.492 1.00 25.22 319 THR A O 1
ATOM 2475 N N . ALA A 1 320 ? -24.519 -63.306 12.580 1.00 23.91 320 ALA A N 1
ATOM 2476 C CA . ALA A 1 320 ? -25.017 -63.663 11.249 1.00 23.91 320 ALA A CA 1
ATOM 2477 C C . ALA A 1 320 ? -26.499 -64.075 11.357 1.00 23.91 320 ALA A C 1
ATOM 2479 O O . ALA A 1 320 ? -26.903 -64.613 12.393 1.00 23.91 320 ALA A O 1
ATOM 2480 N N . PRO A 1 321 ? -27.294 -63.898 10.287 1.00 27.36 321 PRO A N 1
ATOM 2481 C CA . PRO A 1 321 ? -27.640 -65.108 9.542 1.00 27.36 321 PRO A CA 1
ATOM 2482 C C . PRO A 1 321 ? -27.678 -64.974 8.006 1.00 27.36 321 PRO A C 1
ATOM 2484 O O . PRO A 1 321 ? -28.187 -64.024 7.422 1.00 27.36 321 PRO A O 1
ATOM 2487 N N . SER A 1 322 ? -27.155 -66.031 7.389 1.00 23.53 322 SER A N 1
ATOM 2488 C CA . SER A 1 322 ? -27.543 -66.684 6.129 1.00 23.53 322 SER A CA 1
ATOM 2489 C C . SER A 1 322 ? -28.655 -66.101 5.223 1.00 23.53 322 SER A C 1
ATOM 2491 O O . SER A 1 322 ? -29.827 -66.070 5.587 1.00 23.53 322 SER A O 1
ATOM 2493 N N . THR A 1 323 ? -28.274 -65.914 3.952 1.00 24.09 323 THR A N 1
ATOM 2494 C CA . THR A 1 323 ? -28.980 -66.356 2.722 1.00 24.09 323 THR A CA 1
ATOM 2495 C C . THR A 1 323 ? -30.457 -66.000 2.482 1.00 24.09 323 THR A C 1
ATOM 2497 O O . THR A 1 323 ? -31.358 -66.633 3.028 1.00 24.09 323 THR A O 1
ATOM 2500 N N . ALA A 1 324 ? -30.689 -65.226 1.416 1.00 23.95 324 ALA A N 1
ATOM 2501 C CA . ALA A 1 324 ? -31.718 -65.543 0.419 1.00 23.95 324 ALA A CA 1
ATOM 2502 C C . ALA A 1 324 ? -31.277 -65.053 -0.975 1.00 23.95 324 ALA A C 1
ATOM 2504 O O . ALA A 1 324 ? -31.338 -63.865 -1.278 1.00 23.95 324 ALA A O 1
ATOM 2505 N N . SER A 1 325 ? -30.808 -65.974 -1.818 1.00 22.28 325 SER A N 1
ATOM 2506 C CA . SER A 1 325 ? -30.505 -65.746 -3.236 1.00 22.28 325 SER A CA 1
ATOM 2507 C C . SER A 1 325 ? -31.620 -66.292 -4.137 1.00 22.28 325 SER A C 1
ATOM 2509 O O . SER A 1 325 ? -32.232 -67.310 -3.804 1.00 22.28 325 SER A O 1
ATOM 2511 N N . LYS A 1 326 ? -31.855 -65.607 -5.268 1.00 25.67 326 LYS A N 1
ATOM 2512 C CA . LYS A 1 326 ? -32.367 -66.079 -6.582 1.00 25.67 326 LYS A CA 1
ATOM 2513 C C . LYS A 1 326 ? -32.686 -64.830 -7.419 1.00 25.67 326 LYS A C 1
ATOM 2515 O O . LYS A 1 326 ? -33.582 -64.082 -7.054 1.00 25.67 326 LYS A O 1
ATOM 2520 N N . GLU A 1 327 ? -31.833 -64.394 -8.342 1.00 23.67 327 GLU A N 1
ATOM 2521 C CA . GLU A 1 327 ? -31.471 -64.971 -9.657 1.00 23.67 327 GLU A CA 1
ATOM 2522 C C . GLU A 1 327 ? -32.554 -64.882 -10.741 1.00 23.67 327 GLU A C 1
ATOM 2524 O O . GLU A 1 327 ? -33.740 -65.108 -10.513 1.00 23.67 327 GLU A O 1
ATOM 2529 N N . CYS A 1 328 ? -32.079 -64.532 -11.938 1.00 22.55 328 CYS A N 1
ATOM 2530 C CA . CYS A 1 328 ? -32.838 -64.271 -13.154 1.00 22.55 328 CYS A CA 1
ATOM 2531 C C . CYS A 1 328 ? -33.467 -65.532 -13.764 1.00 22.55 328 CYS A C 1
ATOM 2533 O O . CYS A 1 328 ? -32.951 -66.636 -13.602 1.00 22.55 328 CYS A O 1
ATOM 2535 N N . GLN A 1 329 ? -34.474 -65.334 -14.620 1.00 21.91 329 GLN A N 1
ATOM 2536 C CA . GLN A 1 329 ? -34.716 -66.228 -15.756 1.00 21.91 329 GLN A CA 1
ATOM 2537 C C . GLN A 1 329 ? -34.964 -65.429 -17.038 1.00 21.91 329 GLN A C 1
ATOM 2539 O O . GLN A 1 329 ? -35.950 -64.705 -17.164 1.00 21.91 329 GLN A O 1
ATOM 2544 N N . THR A 1 330 ? -34.056 -65.601 -17.994 1.00 26.19 330 THR A N 1
ATOM 2545 C CA . THR A 1 330 ? -34.318 -65.484 -19.433 1.00 26.19 330 THR A CA 1
ATOM 2546 C C . THR A 1 330 ? -35.145 -66.684 -19.910 1.00 26.19 330 THR A C 1
ATOM 2548 O O . THR A 1 330 ? -35.195 -67.710 -19.228 1.00 26.19 330 THR A O 1
ATOM 2551 N N . LYS A 1 331 ? -35.748 -66.592 -21.102 1.00 25.14 331 LYS A N 1
ATOM 2552 C CA . LYS A 1 331 ? -36.154 -67.761 -21.901 1.00 25.14 331 LYS A CA 1
ATOM 2553 C C . LYS A 1 331 ? -35.931 -67.524 -23.393 1.00 25.14 331 LYS A C 1
ATOM 2555 O O . LYS A 1 331 ? -35.866 -66.380 -23.834 1.00 25.14 331 LYS A O 1
ATOM 2560 N N . ASP A 1 332 ? -35.763 -68.639 -24.095 1.00 26.73 332 ASP A N 1
ATOM 2561 C CA . ASP A 1 332 ? -35.014 -68.764 -25.346 1.00 26.73 332 ASP A CA 1
ATOM 2562 C C . ASP A 1 332 ? -35.813 -68.569 -26.650 1.00 26.73 332 ASP A C 1
ATOM 2564 O O . ASP A 1 332 ? -37.032 -68.399 -26.661 1.00 26.73 332 ASP A O 1
ATOM 2568 N N . ASN A 1 333 ? -35.055 -68.629 -27.750 1.00 25.80 333 ASN A N 1
ATOM 2569 C CA . ASN A 1 333 ? -35.461 -68.617 -29.158 1.00 25.80 333 ASN A CA 1
ATOM 2570 C C . ASN A 1 333 ? -36.494 -69.691 -29.551 1.00 25.80 333 ASN A C 1
ATOM 2572 O O . ASN A 1 333 ? -36.491 -70.790 -29.000 1.00 25.80 333 ASN A O 1
ATOM 2576 N N . THR A 1 334 ? -37.170 -69.442 -30.680 1.00 25.91 334 THR A N 1
ATOM 2577 C CA . THR A 1 334 ? -37.262 -70.424 -31.782 1.00 25.91 334 THR A CA 1
ATOM 2578 C C . THR A 1 334 ? -37.149 -69.730 -33.146 1.00 25.91 334 THR A C 1
ATOM 2580 O O . THR A 1 334 ? -37.964 -68.871 -33.467 1.00 25.91 334 THR A O 1
ATOM 2583 N N . ASP A 1 335 ? -36.115 -70.127 -33.882 1.00 25.98 335 ASP A N 1
ATOM 2584 C CA . ASP A 1 335 ? -35.877 -70.182 -35.336 1.00 25.98 335 ASP A CA 1
ATOM 2585 C C . ASP A 1 335 ? -36.910 -69.627 -36.344 1.00 25.98 335 ASP A C 1
ATOM 2587 O O . ASP A 1 335 ? -38.073 -70.020 -36.350 1.00 25.98 335 ASP A O 1
ATOM 2591 N N . GLU A 1 336 ? -36.401 -68.900 -37.349 1.00 26.53 336 GLU A N 1
ATOM 2592 C CA . GLU A 1 336 ? -36.584 -69.263 -38.767 1.00 26.53 336 GLU A CA 1
ATOM 2593 C C . GLU A 1 336 ? -35.356 -68.803 -39.594 1.00 26.53 336 GLU A C 1
ATOM 2595 O O . GLU A 1 336 ? -34.526 -68.036 -39.102 1.00 26.53 336 GLU A O 1
ATOM 2600 N N . VAL A 1 337 ? -35.159 -69.364 -40.794 1.00 27.16 337 VAL A N 1
ATOM 2601 C CA . VAL A 1 337 ? -33.840 -69.511 -41.460 1.00 27.16 337 VAL A CA 1
ATOM 2602 C C . VAL A 1 337 ? -33.874 -68.982 -42.911 1.00 27.16 337 VAL A C 1
ATOM 2604 O O . VAL A 1 337 ? -34.958 -68.879 -43.478 1.00 27.16 337 VAL A O 1
ATOM 2607 N N . VAL A 1 338 ? -32.686 -68.786 -43.518 1.00 26.92 338 VAL A N 1
ATOM 2608 C CA . VAL A 1 338 ? -32.339 -68.919 -44.966 1.00 26.92 338 VAL A CA 1
ATOM 2609 C C . VAL A 1 338 ? -31.875 -67.633 -45.699 1.00 26.92 338 VAL A C 1
ATOM 2611 O O . VAL A 1 338 ? -32.627 -66.676 -45.838 1.00 26.92 338 VAL A O 1
ATOM 2614 N N . ASP A 1 339 ? -30.631 -67.736 -46.197 1.00 25.05 339 ASP A N 1
ATOM 2615 C CA . ASP A 1 339 ? -29.892 -67.102 -47.316 1.00 25.05 339 ASP A CA 1
ATOM 2616 C C . ASP A 1 339 ? -29.774 -65.565 -47.444 1.00 25.05 339 ASP A C 1
ATOM 2618 O O . ASP A 1 339 ? -30.691 -64.820 -47.121 1.00 25.05 339 ASP A O 1
ATOM 2622 N N . GLU A 1 340 ? -28.661 -64.929 -47.843 1.00 26.38 340 GLU A N 1
ATOM 2623 C CA . GLU A 1 340 ? -27.438 -65.169 -48.663 1.00 26.38 340 GLU A CA 1
ATOM 2624 C C . GLU A 1 340 ? -27.395 -64.263 -49.921 1.00 26.38 340 GLU A C 1
ATOM 2626 O O . GLU A 1 340 ? -28.410 -63.923 -50.521 1.00 26.38 340 GLU A O 1
ATOM 2631 N N . ASP A 1 341 ? -26.165 -63.880 -50.275 1.00 24.86 341 ASP A N 1
ATOM 2632 C CA . ASP A 1 341 ? -25.685 -63.266 -51.521 1.00 24.86 341 ASP A CA 1
ATOM 2633 C C . ASP A 1 341 ? -25.937 -61.791 -51.939 1.00 24.86 341 ASP A C 1
ATOM 2635 O O . ASP A 1 341 ? -27.012 -61.197 -51.915 1.00 24.86 341 ASP A O 1
ATOM 2639 N N . SER A 1 342 ? -24.819 -61.215 -52.405 1.00 26.59 342 SER A N 1
ATOM 2640 C CA . SER A 1 342 ? -24.664 -59.996 -53.228 1.00 26.59 342 SER A CA 1
ATOM 2641 C C . SER A 1 342 ? -24.526 -60.416 -54.721 1.00 26.59 342 SER A C 1
ATOM 2643 O O . SER A 1 342 ? -24.582 -61.617 -54.970 1.00 26.59 342 SER A O 1
ATOM 2645 N N . PRO A 1 343 ? -24.235 -59.558 -55.741 1.00 48.97 343 PRO A N 1
ATOM 2646 C CA . PRO A 1 343 ? -24.034 -58.097 -55.793 1.00 48.97 343 PRO A CA 1
ATOM 2647 C C . PRO A 1 343 ? -24.708 -57.408 -57.037 1.00 48.97 343 PRO A C 1
ATOM 2649 O O . PRO A 1 343 ? -25.594 -57.967 -57.670 1.00 48.97 343 PRO A O 1
ATOM 2652 N N . SER A 1 344 ? -24.190 -56.229 -57.447 1.00 22.34 344 SER A N 1
ATOM 2653 C CA . SER A 1 344 ? -24.269 -55.555 -58.783 1.00 22.34 344 SER A CA 1
ATOM 2654 C C . SER A 1 344 ? -25.326 -54.447 -59.081 1.00 22.34 344 SER A C 1
ATOM 2656 O O . SER A 1 344 ? -26.452 -54.702 -59.481 1.00 22.34 344 SER A O 1
ATOM 2658 N N . ILE A 1 345 ? -24.913 -53.169 -58.914 1.00 26.05 345 ILE A N 1
ATOM 2659 C CA . ILE A 1 345 ? -24.635 -52.124 -59.958 1.00 26.05 345 ILE A CA 1
ATOM 2660 C C . ILE A 1 345 ? -25.350 -52.299 -61.337 1.00 26.05 345 ILE A C 1
ATOM 2662 O O . ILE A 1 345 ? -25.253 -53.416 -61.843 1.00 26.05 345 ILE A O 1
ATOM 2666 N N . PRO A 1 346 ? -25.905 -51.260 -62.052 1.00 37.53 346 PRO A N 1
ATOM 2667 C CA . PRO A 1 346 ? -25.467 -49.834 -62.115 1.00 37.53 346 PRO A CA 1
ATOM 2668 C C . PRO A 1 346 ? -26.530 -48.689 -62.244 1.00 37.53 346 PRO A C 1
ATOM 2670 O O . PRO A 1 346 ? -27.689 -48.905 -62.574 1.00 37.53 346 PRO A O 1
ATOM 2673 N N . SER A 1 347 ? -26.013 -47.438 -62.225 1.00 25.22 347 SER A N 1
ATOM 2674 C CA . SER A 1 347 ? -26.497 -46.201 -62.915 1.00 25.22 347 SER A CA 1
ATOM 2675 C C . SER A 1 347 ? -27.807 -45.548 -62.427 1.00 25.22 347 SER A C 1
ATOM 2677 O O . SER A 1 347 ? -28.795 -46.224 -62.207 1.00 25.22 347 SER A O 1
ATOM 2679 N N . THR A 1 348 ? -27.917 -44.229 -62.221 1.00 25.98 348 THR A N 1
ATOM 2680 C CA . THR A 1 348 ? -27.466 -43.055 -63.014 1.00 25.98 348 THR A CA 1
ATOM 2681 C C . THR A 1 348 ? -27.126 -41.863 -62.090 1.00 25.98 348 THR A C 1
ATOM 2683 O O . THR A 1 348 ? -27.781 -41.680 -61.072 1.00 25.98 348 THR A O 1
ATOM 2686 N N . ALA A 1 349 ? -26.032 -41.113 -62.290 1.00 24.25 349 ALA A N 1
ATOM 2687 C CA . ALA A 1 349 ? -25.931 -39.882 -63.107 1.00 24.25 349 ALA A CA 1
ATOM 2688 C C . ALA A 1 349 ? -26.966 -38.772 -62.762 1.00 24.25 349 ALA A C 1
ATOM 2690 O O . ALA A 1 349 ? -28.153 -39.054 -62.701 1.00 24.25 349 ALA A O 1
ATOM 2691 N N . SER A 1 350 ? -26.620 -37.483 -62.617 1.00 22.80 350 SER A N 1
ATOM 2692 C CA . SER A 1 350 ? -25.310 -36.799 -62.632 1.00 22.80 350 SER A CA 1
ATOM 2693 C C . SER A 1 350 ? -25.448 -35.329 -62.187 1.00 22.80 350 SER A C 1
ATOM 2695 O O . SER A 1 350 ? -26.429 -34.678 -62.547 1.00 22.80 350 SER A O 1
ATOM 2697 N N . LYS A 1 351 ? -24.438 -34.788 -61.481 1.00 27.45 351 LYS A N 1
ATOM 2698 C CA . LYS A 1 351 ? -23.693 -33.547 -61.823 1.00 27.45 351 LYS A CA 1
ATOM 2699 C C . LYS A 1 351 ? -22.837 -33.050 -60.653 1.00 27.45 351 LYS A C 1
ATOM 2701 O O . LYS A 1 351 ? -23.345 -32.566 -59.649 1.00 27.45 351 LYS A O 1
ATOM 2706 N N . GLU A 1 352 ? -21.527 -33.126 -60.843 1.00 23.62 352 GLU A N 1
ATOM 2707 C CA . GLU A 1 352 ? -20.521 -32.412 -60.055 1.00 23.62 352 GLU A CA 1
ATOM 2708 C C . GLU A 1 352 ? -20.409 -30.949 -60.520 1.00 23.62 352 GLU A C 1
ATOM 2710 O O . GLU A 1 352 ? -20.748 -30.640 -61.664 1.00 23.62 352 GLU A O 1
ATOM 2715 N N . CYS A 1 353 ? -19.807 -30.081 -59.698 1.00 21.22 353 CYS A N 1
ATOM 2716 C CA . CYS A 1 353 ? -18.559 -29.434 -60.124 1.00 21.22 353 CYS A CA 1
ATOM 2717 C C . CYS A 1 353 ? -17.720 -28.927 -58.938 1.00 21.22 353 CYS A C 1
ATOM 2719 O O . CYS A 1 353 ? -18.245 -28.569 -57.885 1.00 21.22 353 CYS A O 1
ATOM 2721 N N . GLN A 1 354 ? -16.411 -28.873 -59.172 1.00 22.39 354 GLN A N 1
ATOM 2722 C CA . GLN A 1 354 ? -15.340 -28.408 -58.285 1.00 22.39 354 GLN A CA 1
ATOM 2723 C C . GLN A 1 354 ? -14.624 -27.203 -58.977 1.00 22.39 354 GLN A C 1
ATOM 2725 O O . GLN A 1 354 ? -14.965 -26.893 -60.118 1.00 22.39 354 GLN A O 1
ATOM 2730 N N . THR A 1 355 ? -13.681 -26.431 -58.418 1.00 23.48 355 THR A N 1
ATOM 2731 C CA . THR A 1 355 ? -12.960 -26.442 -57.125 1.00 23.48 355 THR A CA 1
ATOM 2732 C C . THR A 1 355 ? -12.424 -25.013 -56.832 1.00 23.48 355 THR A C 1
ATOM 2734 O O . THR A 1 355 ? -12.487 -24.139 -57.688 1.00 23.48 355 THR A O 1
ATOM 2737 N N . GLU A 1 356 ? -11.826 -24.811 -55.650 1.00 22.75 356 GLU A N 1
ATOM 2738 C CA . GLU A 1 356 ? -10.635 -23.960 -55.394 1.00 22.75 356 GLU A CA 1
ATOM 2739 C C . GLU A 1 356 ? -10.572 -22.419 -55.630 1.00 22.75 356 GLU A C 1
ATOM 2741 O O . GLU A 1 356 ? -10.639 -21.891 -56.731 1.00 22.75 356 GLU A O 1
ATOM 2746 N N . SER A 1 357 ? -10.142 -21.745 -54.547 1.00 24.00 357 SER A N 1
ATOM 2747 C CA . SER A 1 357 ? -8.940 -20.876 -54.465 1.00 24.00 357 SER A CA 1
ATOM 2748 C C . SER A 1 357 ? -8.853 -19.532 -55.224 1.00 24.00 357 SER A C 1
ATOM 2750 O O . SER A 1 357 ? -8.496 -19.482 -56.398 1.00 24.00 357 SER A O 1
ATOM 2752 N N . ARG A 1 358 ? -8.937 -18.412 -54.473 1.00 23.33 358 ARG A N 1
ATOM 2753 C CA . ARG A 1 358 ? -7.809 -17.469 -54.191 1.00 23.33 358 ARG A CA 1
ATOM 2754 C C . ARG A 1 358 ? -8.263 -16.196 -53.445 1.00 23.33 358 ARG A C 1
ATOM 2756 O O . ARG A 1 358 ? -9.381 -15.725 -53.621 1.00 23.33 358 ARG A O 1
ATOM 2763 N N . ARG A 1 359 ? -7.362 -15.597 -52.646 1.00 29.91 359 ARG A N 1
ATOM 2764 C CA . ARG A 1 359 ? -7.477 -14.196 -52.165 1.00 29.91 359 ARG A CA 1
ATOM 2765 C C . ARG A 1 359 ? -7.250 -13.220 -53.334 1.00 29.91 359 ARG A C 1
ATOM 2767 O O . ARG A 1 359 ? -6.499 -13.559 -54.249 1.00 29.91 359 ARG A O 1
ATOM 2774 N N . PRO A 1 360 ? -7.782 -11.987 -53.260 1.00 28.70 360 PRO A N 1
ATOM 2775 C CA . PRO A 1 360 ? -6.855 -10.875 -53.008 1.00 28.70 360 PRO A CA 1
ATOM 2776 C C . PRO A 1 360 ? -7.388 -9.780 -52.061 1.00 28.70 360 PRO A C 1
ATOM 2778 O O . PRO A 1 360 ? -8.567 -9.703 -51.731 1.00 28.70 360 PRO A O 1
ATOM 2781 N N . SER A 1 361 ? -6.465 -8.921 -51.631 1.00 34.34 361 SER A N 1
ATOM 2782 C CA . SER A 1 361 ? -6.668 -7.698 -50.845 1.00 34.34 361 SER A CA 1
ATOM 2783 C C . SER A 1 361 ? -7.263 -6.540 -51.656 1.00 34.34 361 SER A C 1
ATOM 2785 O O . SER A 1 361 ? -6.821 -6.314 -52.782 1.00 34.34 361 SER A O 1
ATOM 2787 N N . VAL A 1 362 ? -8.132 -5.719 -51.049 1.00 29.89 362 VAL A N 1
ATOM 2788 C CA . VAL A 1 362 ? -8.495 -4.375 -51.551 1.00 29.89 362 VAL A CA 1
ATOM 2789 C C . VAL A 1 362 ? -8.620 -3.395 -50.375 1.00 29.89 362 VAL A C 1
ATOM 2791 O O . VAL A 1 362 ? -9.187 -3.739 -49.340 1.00 29.89 362 VAL A O 1
ATOM 2794 N N . ALA A 1 363 ? -8.076 -2.185 -50.529 1.00 28.48 363 ALA A N 1
ATOM 2795 C CA . ALA A 1 363 ? -8.110 -1.113 -49.529 1.00 28.48 363 ALA A CA 1
ATOM 2796 C C . ALA A 1 363 ? -9.406 -0.273 -49.595 1.00 28.48 363 ALA A C 1
ATOM 2798 O O . ALA A 1 363 ? -10.020 -0.148 -50.656 1.00 28.48 363 ALA A O 1
ATOM 2799 N N . LEU A 1 364 ? -9.799 0.349 -48.476 1.00 32.16 364 LEU A N 1
ATOM 2800 C CA . LEU A 1 364 ? -10.927 1.294 -48.432 1.00 32.16 364 LEU A CA 1
ATOM 2801 C C . LEU A 1 364 ? -10.572 2.638 -49.087 1.00 32.16 364 LEU A C 1
ATOM 2803 O O . LEU A 1 364 ? -9.456 3.133 -48.944 1.00 32.16 364 LEU A O 1
ATOM 2807 N N . THR A 1 365 ? -11.551 3.270 -49.744 1.00 34.44 365 THR A N 1
ATOM 2808 C CA . THR A 1 365 ? -11.391 4.591 -50.375 1.00 34.44 365 THR A CA 1
ATOM 2809 C C . THR A 1 365 ? -12.264 5.675 -49.734 1.00 34.44 365 THR A C 1
ATOM 2811 O O . THR A 1 365 ? -13.387 5.448 -49.282 1.00 34.44 365 THR A O 1
ATOM 2814 N N . PHE A 1 366 ? -11.729 6.898 -49.741 1.00 33.38 366 PHE A N 1
ATOM 2815 C CA . PHE A 1 366 ? -12.263 8.110 -49.105 1.00 33.38 366 PHE A CA 1
ATOM 2816 C C . PHE A 1 366 ? -13.754 8.462 -49.373 1.00 33.38 366 PHE A C 1
ATOM 2818 O O . PHE A 1 366 ? -14.395 8.973 -48.451 1.00 33.38 366 PHE A O 1
ATOM 2825 N N . PRO A 1 367 ? -14.372 8.179 -50.547 1.00 33.97 367 PRO A N 1
ATOM 2826 C CA . PRO A 1 367 ? -15.765 8.571 -50.813 1.00 33.97 367 PRO A CA 1
ATOM 2827 C C . PRO A 1 367 ? -16.816 7.953 -49.876 1.00 33.97 367 PRO A C 1
ATOM 2829 O O . PRO A 1 367 ? -17.887 8.530 -49.694 1.00 33.97 367 PRO A O 1
ATOM 2832 N N . GLN A 1 368 ? -16.528 6.805 -49.252 1.00 37.62 368 GLN A N 1
ATOM 2833 C CA . GLN A 1 368 ? -17.475 6.126 -48.356 1.00 37.62 368 GLN A CA 1
ATOM 2834 C C . GLN A 1 368 ? -17.571 6.788 -46.967 1.00 37.62 368 GLN A C 1
ATOM 2836 O O . GLN A 1 368 ? -18.624 6.736 -46.335 1.00 37.62 368 GLN A O 1
ATOM 2841 N N . ILE A 1 369 ? -16.520 7.486 -46.521 1.00 39.31 369 ILE A N 1
ATOM 2842 C CA . ILE A 1 369 ? -16.494 8.205 -45.233 1.00 39.31 369 ILE A CA 1
ATOM 2843 C C . ILE A 1 369 ? -17.387 9.459 -45.294 1.00 39.31 369 ILE A C 1
ATOM 2845 O O . ILE A 1 369 ? -18.110 9.776 -44.346 1.00 39.31 369 ILE A O 1
ATOM 2849 N N . VAL A 1 370 ? -17.409 10.138 -46.445 1.00 35.31 370 VAL A N 1
ATOM 2850 C CA . VAL A 1 370 ? -18.208 11.357 -46.671 1.00 35.31 370 VAL A CA 1
ATOM 2851 C C . VAL A 1 370 ? -19.717 11.069 -46.628 1.00 35.31 370 VAL A C 1
ATOM 2853 O O . VAL A 1 370 ? -20.490 11.889 -46.129 1.00 35.31 370 VAL A O 1
ATOM 2856 N N . ALA A 1 371 ? -20.150 9.885 -47.077 1.00 37.09 371 ALA A N 1
ATOM 2857 C CA . ALA A 1 371 ? -21.558 9.483 -47.035 1.00 37.09 371 ALA A CA 1
ATOM 2858 C C . ALA A 1 371 ? -22.102 9.363 -45.596 1.00 37.09 371 ALA A C 1
ATOM 2860 O O . ALA A 1 371 ? -23.226 9.786 -45.325 1.00 37.09 371 ALA A O 1
ATOM 2861 N N . VAL A 1 372 ? -21.297 8.851 -44.656 1.00 38.00 372 VAL A N 1
ATOM 2862 C CA . VAL A 1 372 ? -21.695 8.671 -43.246 1.00 38.00 372 VAL A CA 1
ATOM 2863 C C . VAL A 1 372 ? -21.843 10.021 -42.529 1.00 38.00 372 VAL A C 1
ATOM 2865 O O . VAL A 1 372 ? -22.833 10.250 -41.827 1.00 38.00 372 VAL A O 1
ATOM 2868 N N . LEU A 1 373 ? -20.918 10.957 -42.767 1.00 34.53 373 LEU A N 1
ATOM 2869 C CA . LEU A 1 373 ? -20.962 12.308 -42.188 1.00 34.53 373 LEU A CA 1
ATOM 2870 C C . LEU A 1 373 ? -22.193 13.119 -42.637 1.00 34.53 373 LEU A C 1
ATOM 2872 O O . LEU A 1 373 ? -22.755 13.886 -41.852 1.00 34.53 373 LEU A O 1
ATOM 2876 N N . LEU A 1 374 ? -22.661 12.927 -43.875 1.00 34.44 374 LEU A N 1
ATOM 2877 C CA . LEU A 1 374 ? -23.846 13.620 -44.394 1.00 34.44 374 LEU A CA 1
ATOM 2878 C C . LEU A 1 374 ? -25.171 13.076 -43.828 1.00 34.44 374 LEU A C 1
ATOM 2880 O O . LEU A 1 374 ? -26.132 13.839 -43.696 1.00 34.44 374 LEU A O 1
ATOM 2884 N N . VAL A 1 375 ? -25.232 11.796 -43.441 1.00 37.19 375 VAL A N 1
ATOM 2885 C CA . VAL A 1 375 ? -26.420 11.200 -42.799 1.00 37.19 375 VAL A CA 1
ATOM 2886 C C . VAL A 1 375 ? -26.595 11.717 -41.366 1.00 37.19 375 VAL A C 1
ATOM 2888 O O . VAL A 1 375 ? -27.708 12.091 -40.983 1.00 37.19 375 VAL A O 1
ATOM 2891 N N . LEU A 1 376 ? -25.502 11.838 -40.604 1.00 34.19 376 LEU A N 1
ATOM 2892 C CA . LEU A 1 376 ? -25.515 12.365 -39.231 1.00 34.19 376 LEU A CA 1
ATOM 2893 C C . LEU A 1 376 ? -26.071 13.800 -39.151 1.00 34.19 376 LEU A C 1
ATOM 2895 O O . LEU A 1 376 ? -26.845 14.119 -38.245 1.00 34.19 376 LEU A O 1
ATOM 2899 N N . ARG A 1 377 ? -25.780 14.646 -40.151 1.00 35.38 377 ARG A N 1
ATOM 2900 C CA . ARG A 1 377 ? -26.270 16.037 -40.216 1.00 35.38 377 ARG A CA 1
ATOM 2901 C C . ARG A 1 377 ? -27.799 16.158 -40.349 1.00 35.38 377 ARG A C 1
ATOM 2903 O O . ARG A 1 377 ? -28.344 17.199 -39.993 1.00 35.38 377 ARG A O 1
ATOM 2910 N N . LYS A 1 378 ? -28.508 15.120 -40.822 1.00 35.25 378 LYS A N 1
ATOM 2911 C CA . LYS A 1 378 ? -29.985 15.113 -40.932 1.00 35.25 378 LYS A CA 1
ATOM 2912 C C . LYS A 1 378 ? -30.717 14.590 -39.688 1.00 35.25 378 LYS A C 1
ATOM 2914 O O . LYS A 1 378 ? -31.913 14.843 -39.562 1.00 35.25 378 LYS A O 1
ATOM 2919 N N . TRP A 1 379 ? -30.046 13.872 -38.786 1.00 36.91 379 TRP A N 1
ATOM 2920 C CA . TRP A 1 379 ? -30.698 13.209 -37.643 1.00 36.91 379 TRP A CA 1
ATOM 2921 C C . TRP A 1 379 ? -30.802 14.080 -36.381 1.00 36.91 379 TRP A C 1
ATOM 2923 O O . TRP A 1 379 ? -31.803 14.007 -35.666 1.00 36.91 379 TRP A O 1
ATOM 2933 N N . LEU A 1 380 ? -29.819 14.954 -36.147 1.00 35.16 380 LEU A N 1
ATOM 2934 C CA . LEU A 1 380 ? -29.733 15.830 -34.968 1.00 35.16 380 LEU A CA 1
ATOM 2935 C C . LEU A 1 380 ? -31.008 16.643 -34.627 1.00 35.16 380 LEU A C 1
ATOM 2937 O O . LEU A 1 380 ? -31.412 16.611 -33.464 1.00 35.16 380 LEU A O 1
ATOM 2941 N N . PRO A 1 381 ? -31.697 17.330 -35.565 1.00 43.28 381 PRO A N 1
ATOM 2942 C CA . PRO A 1 381 ? -32.878 18.126 -35.209 1.00 43.28 381 PRO A CA 1
ATOM 2943 C C . PRO A 1 381 ? -34.108 17.277 -34.850 1.00 43.28 381 PRO A C 1
ATOM 2945 O O . PRO A 1 381 ? -35.012 17.771 -34.182 1.00 43.28 381 PRO A O 1
ATOM 2948 N N . LYS A 1 382 ? -34.159 16.002 -35.266 1.00 36.00 382 LYS A N 1
ATOM 2949 C CA . LYS A 1 382 ? -35.320 15.133 -35.020 1.00 36.00 382 LYS A CA 1
ATOM 2950 C C . LYS A 1 382 ? -35.349 14.620 -33.577 1.00 36.00 382 LYS A C 1
ATOM 2952 O O . LYS A 1 382 ? -36.417 14.555 -32.986 1.00 36.00 382 LYS A O 1
ATOM 2957 N N . ILE A 1 383 ? -34.174 14.334 -33.008 1.00 42.41 383 ILE A N 1
ATOM 2958 C CA . ILE A 1 383 ? -34.009 13.870 -31.620 1.00 42.41 383 ILE A CA 1
ATOM 2959 C C . ILE A 1 383 ? -34.347 14.984 -30.618 1.00 42.41 383 ILE A C 1
ATOM 2961 O O . ILE A 1 383 ? -35.010 14.722 -29.619 1.00 42.41 383 ILE A O 1
ATOM 2965 N N . ARG A 1 384 ? -33.957 16.235 -30.910 1.00 38.28 384 ARG A N 1
ATOM 2966 C CA . ARG A 1 384 ? -34.245 17.399 -30.052 1.00 38.28 384 ARG A CA 1
ATOM 2967 C C . ARG A 1 384 ? -35.747 17.580 -29.801 1.00 38.28 384 ARG A C 1
ATOM 2969 O O . ARG A 1 384 ? -36.158 17.750 -28.660 1.00 38.28 384 ARG A O 1
ATOM 2976 N N . LYS A 1 385 ? -36.565 17.432 -30.848 1.00 37.47 385 LYS A N 1
ATOM 2977 C CA . LYS A 1 385 ? -38.025 17.559 -30.747 1.00 37.47 385 LYS A CA 1
ATOM 2978 C C . LYS A 1 385 ? -38.669 16.453 -29.894 1.00 37.47 385 LYS A C 1
ATOM 2980 O O . LYS A 1 385 ? -39.609 16.713 -29.157 1.00 37.47 385 LYS A O 1
ATOM 2985 N N . THR A 1 386 ? -38.120 15.235 -29.939 1.00 37.62 386 THR A N 1
ATOM 2986 C CA . THR A 1 386 ? -38.582 14.092 -29.122 1.00 37.62 386 THR A CA 1
ATOM 2987 C C . THR A 1 386 ? -38.156 14.187 -27.649 1.00 37.62 386 THR A C 1
ATOM 2989 O O . THR A 1 386 ? -38.713 13.488 -26.806 1.00 37.62 386 THR A O 1
ATOM 2992 N N . LEU A 1 387 ? -37.165 15.027 -27.328 1.00 43.28 387 LEU A N 1
ATOM 2993 C CA . LEU A 1 387 ? -36.764 15.338 -25.950 1.00 43.28 387 LEU A CA 1
ATOM 2994 C C . LEU A 1 387 ? -37.641 16.441 -25.341 1.00 43.28 387 LEU A C 1
ATOM 2996 O O . LEU A 1 387 ? -38.015 16.339 -24.178 1.00 43.28 387 LEU A O 1
ATOM 3000 N N . GLU A 1 388 ? -38.025 17.447 -26.130 1.00 37.81 388 GLU A N 1
ATOM 3001 C CA . GLU A 1 388 ? -38.922 18.526 -25.687 1.00 37.81 388 GLU A CA 1
ATOM 3002 C C . GLU A 1 388 ? -40.343 18.001 -25.370 1.00 37.81 388 GLU A C 1
ATOM 3004 O O . GLU A 1 388 ? -40.924 18.397 -24.364 1.00 37.81 388 GLU A O 1
ATOM 3009 N N . GLU A 1 389 ? -40.863 17.029 -26.132 1.00 35.16 389 GLU A N 1
ATOM 3010 C CA . GLU A 1 389 ? -42.180 16.397 -25.894 1.00 35.16 389 GLU A CA 1
ATOM 3011 C C . GLU A 1 389 ? -42.238 15.454 -24.668 1.00 35.16 389 GLU A C 1
ATOM 3013 O O . GLU A 1 389 ? -43.324 15.015 -24.291 1.00 35.16 389 GLU A O 1
ATOM 3018 N N . LYS A 1 390 ? -41.102 15.121 -24.032 1.00 38.28 390 LYS A N 1
ATOM 3019 C CA . LYS A 1 390 ? -41.052 14.226 -22.855 1.00 38.28 390 LYS A CA 1
ATOM 3020 C C . LYS A 1 390 ? -40.924 14.932 -21.505 1.00 38.28 390 LYS A C 1
ATOM 3022 O O . LYS A 1 390 ? -41.135 14.284 -20.485 1.00 38.28 390 LYS A O 1
ATOM 3027 N N . ASN A 1 391 ? -40.632 16.232 -21.486 1.00 36.12 391 ASN A N 1
ATOM 3028 C CA . ASN A 1 391 ? -40.480 17.007 -20.247 1.00 36.12 391 ASN A CA 1
ATOM 3029 C C . ASN A 1 391 ? -41.802 17.610 -19.724 1.00 36.12 391 ASN A C 1
ATOM 3031 O O . ASN A 1 391 ? -41.782 18.430 -18.811 1.00 36.12 391 ASN A O 1
ATOM 3035 N N . THR A 1 392 ? -42.951 17.214 -20.279 1.00 32.09 392 THR A N 1
ATOM 3036 C CA . THR A 1 392 ? -44.284 17.722 -19.909 1.00 32.09 392 THR A CA 1
ATOM 3037 C C . THR A 1 392 ? -45.242 16.602 -19.488 1.00 32.09 392 THR A C 1
ATOM 3039 O O . THR A 1 392 ? -46.335 16.467 -20.036 1.00 32.09 392 THR A O 1
ATOM 3042 N N . VAL A 1 393 ? -44.849 15.802 -18.489 1.00 34.22 393 VAL A N 1
ATOM 3043 C CA . VAL A 1 393 ? -45.773 14.915 -17.757 1.00 34.22 393 VAL A CA 1
ATOM 3044 C C . VAL A 1 393 ? -45.629 15.134 -16.249 1.00 34.22 393 VAL A C 1
ATOM 3046 O O . VAL A 1 393 ? -44.595 14.850 -15.658 1.00 34.22 393 VAL A O 1
ATOM 3049 N N . ASN A 1 394 ? -46.708 15.677 -15.689 1.00 29.92 394 ASN A N 1
ATOM 3050 C CA . ASN A 1 394 ? -46.977 16.074 -14.307 1.00 29.92 394 ASN A CA 1
ATOM 3051 C C . ASN A 1 394 ? -46.271 15.286 -13.189 1.00 29.92 394 ASN A C 1
ATOM 3053 O O . ASN A 1 394 ? -46.374 14.064 -13.109 1.00 29.92 394 ASN A O 1
ATOM 3057 N N . ILE A 1 395 ? -45.725 16.039 -12.230 1.00 29.91 395 ILE A N 1
ATOM 3058 C CA . ILE A 1 395 ? -45.573 15.605 -10.838 1.00 29.91 395 ILE A CA 1
ATOM 3059 C C . ILE A 1 395 ? -46.849 16.025 -10.096 1.00 29.91 395 ILE A C 1
ATOM 3061 O O . ILE A 1 395 ? -47.209 17.201 -10.107 1.00 29.91 395 ILE A O 1
ATOM 3065 N N . THR A 1 396 ? -47.519 15.071 -9.454 1.00 31.03 396 THR A N 1
ATOM 3066 C CA . THR A 1 396 ? -48.537 15.311 -8.418 1.00 31.03 396 THR A CA 1
ATOM 3067 C C . THR A 1 396 ? -48.094 14.631 -7.126 1.00 31.03 396 THR A C 1
ATOM 3069 O O . THR A 1 396 ? -47.348 13.655 -7.176 1.00 31.03 396 THR A O 1
ATOM 3072 N N . ASN A 1 397 ? -48.507 15.199 -5.995 1.00 35.41 397 ASN A N 1
ATOM 3073 C CA . ASN A 1 397 ? -47.910 14.970 -4.680 1.00 35.41 397 ASN A CA 1
ATOM 3074 C C . ASN A 1 397 ? -48.161 13.583 -4.060 1.00 35.41 397 ASN A C 1
ATOM 3076 O O . ASN A 1 397 ? -49.022 12.827 -4.500 1.00 35.41 397 ASN A O 1
ATOM 3080 N N . ASP A 1 398 ? -47.427 13.384 -2.961 1.00 35.47 398 ASP A N 1
ATOM 3081 C CA . ASP A 1 398 ? -47.686 12.491 -1.830 1.00 35.47 398 ASP A CA 1
ATOM 3082 C C . ASP A 1 398 ? -47.570 10.983 -2.071 1.00 35.47 398 ASP A C 1
ATOM 3084 O O . ASP A 1 398 ? -48.536 10.305 -2.394 1.00 35.47 398 ASP A O 1
ATOM 3088 N N . GLU A 1 399 ? -46.379 10.450 -1.763 1.00 31.30 399 GLU A N 1
ATOM 3089 C CA . GLU A 1 399 ? -46.233 9.399 -0.743 1.00 31.30 399 GLU A CA 1
ATOM 3090 C C . GLU A 1 399 ? -44.753 9.152 -0.346 1.00 31.30 399 GLU A C 1
ATOM 3092 O O . GLU A 1 399 ? -43.832 9.351 -1.135 1.00 31.30 399 GLU A O 1
ATOM 3097 N N . ASN A 1 400 ? -44.551 8.633 0.874 1.00 36.19 400 ASN A N 1
ATOM 3098 C CA . ASN A 1 400 ? -43.331 7.982 1.399 1.00 36.19 400 ASN A CA 1
ATOM 3099 C C . ASN A 1 400 ? -42.129 8.825 1.887 1.00 36.19 400 ASN A C 1
ATOM 3101 O O . ASN A 1 400 ? -41.027 8.762 1.343 1.00 36.19 400 ASN A O 1
ATOM 3105 N N . VAL A 1 401 ? -42.264 9.375 3.103 1.00 37.44 401 VAL A N 1
ATOM 3106 C CA . VAL A 1 401 ? -41.127 9.668 4.016 1.00 37.44 401 VAL A CA 1
ATOM 3107 C C . VAL A 1 401 ? -40.247 8.421 4.262 1.00 37.44 401 VAL A C 1
ATOM 3109 O O . VAL A 1 401 ? -39.035 8.534 4.441 1.00 37.44 401 VAL A O 1
ATOM 3112 N N . ASN A 1 402 ? -40.823 7.216 4.168 1.00 35.47 402 ASN A N 1
ATOM 3113 C CA . ASN A 1 402 ? -40.098 5.945 4.285 1.00 35.47 402 ASN A CA 1
ATOM 3114 C C . ASN A 1 402 ? -39.084 5.685 3.149 1.00 35.47 402 ASN A C 1
ATOM 3116 O O . ASN A 1 402 ? -38.188 4.862 3.325 1.00 35.47 402 ASN A O 1
ATOM 3120 N N . ALA A 1 403 ? -39.159 6.400 2.019 1.00 39.50 403 ALA A N 1
ATOM 3121 C CA . ALA A 1 403 ? -38.183 6.267 0.931 1.00 39.50 403 ALA A CA 1
ATOM 3122 C C . ALA A 1 403 ? -36.811 6.894 1.260 1.00 39.50 403 ALA A C 1
ATOM 3124 O O . ALA A 1 403 ? -35.818 6.570 0.615 1.00 39.50 403 ALA A O 1
ATOM 3125 N N . VAL A 1 404 ? -36.733 7.769 2.272 1.00 39.84 404 VAL A N 1
ATOM 3126 C CA . VAL A 1 404 ? -35.491 8.467 2.659 1.00 39.84 404 VAL A CA 1
ATOM 3127 C C . VAL A 1 404 ? -34.561 7.579 3.502 1.00 39.84 404 VAL A C 1
ATOM 3129 O O . VAL A 1 404 ? -33.354 7.809 3.524 1.00 39.84 404 VAL A O 1
ATOM 3132 N N . PHE A 1 405 ? -35.097 6.546 4.164 1.00 35.38 405 PHE A N 1
ATOM 3133 C CA . PHE A 1 405 ? -34.348 5.693 5.102 1.00 35.38 405 PHE A CA 1
ATOM 3134 C C . PHE A 1 405 ? -34.403 4.183 4.794 1.00 35.38 405 PHE A C 1
ATOM 3136 O O . PHE A 1 405 ? -33.838 3.388 5.542 1.00 35.38 405 PHE A O 1
ATOM 3143 N N . GLY A 1 406 ? -35.017 3.773 3.679 1.00 36.72 406 GLY A N 1
ATOM 3144 C CA . GLY A 1 406 ? -35.016 2.383 3.207 1.00 36.72 406 GLY A CA 1
ATOM 3145 C C . GLY A 1 406 ? -35.125 2.308 1.684 1.00 36.72 406 GLY A C 1
ATOM 3146 O O . GLY A 1 406 ? -36.230 2.319 1.151 1.00 36.72 406 GLY A O 1
ATOM 3147 N N . GLY A 1 407 ? -33.982 2.252 0.987 1.00 25.66 407 GLY A N 1
ATOM 3148 C CA . GLY A 1 407 ? -33.924 2.544 -0.455 1.00 25.66 407 GLY A CA 1
ATOM 3149 C C . GLY A 1 407 ? -32.903 1.776 -1.306 1.00 25.66 407 GLY A C 1
ATOM 3150 O O . GLY A 1 407 ? -32.672 2.182 -2.439 1.00 25.66 407 GLY A O 1
ATOM 3151 N N . GLU A 1 408 ? -32.321 0.667 -0.833 1.00 31.08 408 GLU A N 1
ATOM 3152 C CA . GLU A 1 408 ? -31.563 -0.273 -1.691 1.00 31.08 408 GLU A CA 1
ATOM 3153 C C . GLU A 1 408 ? -32.376 -1.546 -1.992 1.00 31.08 408 GLU A C 1
ATOM 3155 O O . GLU A 1 408 ? -31.967 -2.674 -1.726 1.00 31.08 408 GLU A O 1
ATOM 3160 N N . LEU A 1 409 ? -33.558 -1.356 -2.589 1.00 33.19 409 LEU A N 1
ATOM 3161 C CA . LEU A 1 409 ? -34.354 -2.434 -3.181 1.00 33.19 409 LEU A CA 1
ATOM 3162 C C . LEU A 1 409 ? -34.473 -2.255 -4.702 1.00 33.19 409 LEU A C 1
ATOM 3164 O O . LEU A 1 409 ? -35.298 -1.509 -5.217 1.00 33.19 409 LEU A O 1
ATOM 3168 N N . GLU A 1 410 ? -33.614 -2.994 -5.404 1.00 35.88 410 GLU A N 1
ATOM 3169 C CA . GLU A 1 410 ? -33.790 -3.499 -6.773 1.00 35.88 410 GLU A CA 1
ATOM 3170 C C . GLU A 1 410 ? -34.286 -2.547 -7.885 1.00 35.88 410 GLU A C 1
ATOM 3172 O O . GLU A 1 410 ? -35.290 -2.812 -8.551 1.00 35.88 410 GLU A O 1
ATOM 3177 N N . VAL A 1 411 ? -33.449 -1.592 -8.308 1.00 30.22 411 VAL A N 1
ATOM 3178 C CA . VAL A 1 411 ? -33.467 -1.142 -9.721 1.00 30.22 411 VAL A CA 1
ATOM 3179 C C . VAL A 1 411 ? -32.654 -2.122 -10.584 1.00 30.22 411 VAL A C 1
ATOM 3181 O O . VAL A 1 411 ? -31.640 -1.780 -11.188 1.00 30.22 411 VAL A O 1
ATOM 3184 N N . LYS A 1 412 ? -33.087 -3.390 -10.630 1.00 35.47 412 LYS A N 1
ATOM 3185 C CA . LYS A 1 412 ? -32.422 -4.471 -11.388 1.00 35.47 412 LYS A CA 1
ATOM 3186 C C . LYS A 1 412 ? -33.361 -5.172 -12.374 1.00 35.47 412 LYS A C 1
ATOM 3188 O O . LYS A 1 412 ? -33.381 -6.396 -12.487 1.00 35.47 412 LYS A O 1
ATOM 3193 N N . LYS A 1 413 ? -34.153 -4.388 -13.118 1.00 34.94 413 LYS A N 1
ATOM 3194 C CA . LYS A 1 413 ? -35.168 -4.939 -14.034 1.00 34.94 413 LYS A CA 1
ATOM 3195 C C . LYS A 1 413 ? -35.356 -4.221 -15.377 1.00 34.94 413 LYS A C 1
ATOM 3197 O O . LYS A 1 413 ? -36.467 -4.231 -15.889 1.00 34.94 413 LYS A O 1
ATOM 3202 N N . ASP A 1 414 ? -34.293 -3.666 -15.982 1.00 32.66 414 ASP A N 1
ATOM 3203 C CA . ASP A 1 414 ? -34.360 -3.283 -17.416 1.00 32.66 414 ASP A CA 1
ATOM 3204 C C . ASP A 1 414 ? -33.028 -3.204 -18.216 1.00 32.66 414 ASP A C 1
ATOM 3206 O O . ASP A 1 414 ? -32.982 -2.675 -19.328 1.00 32.66 414 ASP A O 1
ATOM 3210 N N . GLU A 1 415 ? -31.908 -3.751 -17.721 1.00 41.22 415 GLU A N 1
ATOM 3211 C CA . GLU A 1 415 ? -30.628 -3.704 -18.468 1.00 41.22 415 GLU A CA 1
ATOM 3212 C C . GLU A 1 415 ? -30.507 -4.728 -19.617 1.00 41.22 415 GLU A C 1
ATOM 3214 O O . GLU A 1 415 ? -29.698 -4.554 -20.531 1.00 41.22 415 GLU A O 1
ATOM 3219 N N . SER A 1 416 ? -31.310 -5.797 -19.609 1.00 40.88 416 SER A N 1
ATOM 3220 C CA . SER A 1 416 ? -31.105 -6.990 -20.452 1.00 40.88 416 SER A CA 1
ATOM 3221 C C . SER A 1 416 ? -31.334 -6.781 -21.965 1.00 40.88 416 SER A C 1
ATOM 3223 O O . SER A 1 416 ? -31.010 -7.663 -22.758 1.00 40.88 416 SER A O 1
ATOM 3225 N N . ARG A 1 417 ? -31.865 -5.627 -22.406 1.00 40.88 417 ARG A N 1
ATOM 3226 C CA . ARG A 1 417 ? -32.260 -5.384 -23.815 1.00 40.88 417 ARG A CA 1
ATOM 3227 C C . ARG A 1 417 ? -31.535 -4.228 -24.522 1.00 40.88 417 ARG A C 1
ATOM 3229 O O . ARG A 1 417 ? -31.940 -3.847 -25.620 1.00 40.88 417 ARG A O 1
ATOM 3236 N N . ARG A 1 418 ? -30.454 -3.675 -23.957 1.00 46.66 418 ARG A N 1
ATOM 3237 C CA . ARG A 1 418 ? -29.627 -2.657 -24.644 1.00 46.66 418 ARG A CA 1
ATOM 3238 C C . ARG A 1 418 ? -28.513 -3.306 -25.469 1.00 46.66 418 ARG A C 1
ATOM 3240 O O . ARG A 1 418 ? -27.789 -4.168 -24.982 1.00 46.66 418 ARG A O 1
ATOM 3247 N N . SER A 1 419 ? -28.354 -2.873 -26.723 1.00 52.25 419 SER A N 1
ATOM 3248 C CA . SER A 1 419 ? -27.278 -3.355 -27.601 1.00 52.25 419 SER A CA 1
ATOM 3249 C C . SER A 1 419 ? -25.894 -3.009 -27.037 1.00 52.25 419 SER A C 1
ATOM 3251 O O . SER A 1 419 ? -25.746 -2.017 -26.325 1.00 52.25 419 SER A O 1
ATOM 3253 N N . LEU A 1 420 ? -24.857 -3.774 -27.401 1.00 53.41 420 LEU A N 1
ATOM 3254 C CA . LEU A 1 420 ? -23.463 -3.488 -27.012 1.00 53.41 420 LEU A CA 1
ATOM 3255 C C . LEU A 1 420 ? -23.055 -2.036 -27.320 1.00 53.41 420 LEU A C 1
ATOM 3257 O O . LEU A 1 420 ? -22.446 -1.372 -26.487 1.00 53.41 420 LEU A O 1
ATOM 3261 N N . ILE A 1 421 ? -23.481 -1.516 -28.475 1.00 54.19 421 ILE A N 1
ATOM 3262 C CA . ILE A 1 421 ? -23.266 -0.120 -28.878 1.00 54.19 421 ILE A CA 1
ATOM 3263 C C . ILE A 1 421 ? -23.968 0.843 -27.909 1.00 54.19 421 ILE A C 1
ATOM 3265 O O . ILE A 1 421 ? -23.371 1.829 -27.499 1.00 54.19 421 ILE A O 1
ATOM 3269 N N . SER A 1 422 ? -25.205 0.556 -27.489 1.00 55.72 422 SER A N 1
ATOM 3270 C CA . SER A 1 422 ? -25.909 1.366 -26.487 1.00 55.72 422 SER A CA 1
ATOM 3271 C C . SER A 1 422 ? -25.212 1.330 -25.121 1.00 55.72 422 SER A C 1
ATOM 3273 O O . SER A 1 422 ? -25.100 2.377 -24.489 1.00 55.72 422 SER A O 1
ATOM 3275 N N . ARG A 1 423 ? -24.675 0.179 -24.689 1.00 62.19 423 ARG A N 1
ATOM 3276 C CA . ARG A 1 423 ? -23.908 0.087 -23.433 1.00 62.19 423 ARG A CA 1
ATOM 3277 C C . ARG A 1 423 ? -22.620 0.917 -23.496 1.00 62.19 423 ARG A C 1
ATOM 3279 O O . ARG A 1 423 ? -22.352 1.650 -22.559 1.00 62.19 423 ARG A O 1
ATOM 3286 N N . ILE A 1 424 ? -21.889 0.889 -24.615 1.00 61.72 424 ILE A N 1
ATOM 3287 C CA . ILE A 1 424 ? -20.675 1.707 -24.827 1.00 61.72 424 ILE A CA 1
ATOM 3288 C C . ILE A 1 424 ? -21.004 3.208 -24.947 1.00 61.72 424 ILE A C 1
ATOM 3290 O O . ILE A 1 424 ? -20.274 4.049 -24.430 1.00 61.72 424 ILE A O 1
ATOM 3294 N N . VAL A 1 425 ? -22.103 3.572 -25.617 1.00 61.38 425 VAL A N 1
ATOM 3295 C CA . VAL A 1 425 ? -22.488 4.980 -25.830 1.00 61.38 425 VAL A CA 1
ATOM 3296 C C . VAL A 1 425 ? -22.926 5.664 -24.536 1.00 61.38 425 VAL A C 1
ATOM 3298 O O . VAL A 1 425 ? -22.594 6.835 -24.363 1.00 61.38 425 VAL A O 1
ATOM 3301 N N . TYR A 1 426 ? -23.625 4.954 -23.644 1.00 63.31 426 TYR A N 1
ATOM 3302 C CA . TYR A 1 426 ? -24.111 5.469 -22.354 1.00 63.31 426 TYR A CA 1
ATOM 3303 C C . TYR A 1 426 ? -23.210 5.119 -21.158 1.00 63.31 426 TYR A C 1
ATOM 3305 O O . TYR A 1 426 ? -23.629 5.271 -20.016 1.00 63.31 426 TYR A O 1
ATOM 3313 N N . PHE A 1 427 ? -21.987 4.653 -21.408 1.00 77.00 427 PHE A N 1
ATOM 3314 C CA . PHE A 1 427 ? -21.020 4.345 -20.361 1.00 77.00 427 PHE A CA 1
ATOM 3315 C C . PHE A 1 427 ? -20.416 5.621 -19.747 1.00 77.00 427 PHE A C 1
ATOM 3317 O O . PHE A 1 427 ? -19.961 6.508 -20.479 1.00 77.00 427 PHE A O 1
ATOM 3324 N N . SER A 1 428 ? -20.377 5.667 -18.416 1.00 80.00 428 SER A N 1
ATOM 3325 C CA . SER A 1 428 ? -19.697 6.666 -17.586 1.00 80.00 428 SER A CA 1
ATOM 3326 C C . SER A 1 428 ? -18.794 5.967 -16.555 1.00 80.00 428 SER A C 1
ATOM 3328 O O . SER A 1 428 ? -19.008 4.798 -16.224 1.00 80.00 428 SER A O 1
ATOM 3330 N N . MET A 1 429 ? -17.745 6.649 -16.086 1.00 83.44 429 MET A N 1
ATOM 3331 C CA . MET A 1 429 ? -16.816 6.150 -15.062 1.00 83.44 429 MET A CA 1
ATOM 3332 C C . MET A 1 429 ? -16.760 7.098 -13.863 1.00 83.44 429 MET A C 1
ATOM 3334 O O . MET A 1 429 ? -16.535 8.295 -14.030 1.00 83.44 429 MET A O 1
ATOM 3338 N N . ASP A 1 430 ? -16.853 6.539 -12.659 1.00 82.69 430 ASP A N 1
ATOM 3339 C CA . ASP A 1 430 ? -16.550 7.246 -11.413 1.00 82.69 430 ASP A CA 1
ATOM 3340 C C . ASP A 1 430 ? -15.029 7.457 -11.273 1.00 82.69 430 ASP A C 1
ATOM 3342 O O . ASP A 1 430 ? -14.259 6.494 -11.346 1.00 82.69 430 ASP A O 1
ATOM 3346 N N . GLU A 1 431 ? -14.596 8.698 -11.031 1.00 82.75 431 GLU A N 1
ATOM 3347 C CA . GLU A 1 431 ? -13.191 9.068 -10.791 1.00 82.75 431 GLU A CA 1
ATOM 3348 C C . GLU A 1 431 ? -12.582 8.362 -9.560 1.00 82.75 431 GLU A C 1
ATOM 3350 O O . GLU A 1 431 ? -11.389 8.048 -9.524 1.00 82.75 431 GLU A O 1
ATOM 3355 N N . ASN A 1 432 ? -13.402 8.032 -8.560 1.00 80.75 432 ASN A N 1
ATOM 3356 C CA . ASN A 1 432 ? -12.965 7.311 -7.366 1.00 80.75 432 ASN A CA 1
ATOM 3357 C C . ASN A 1 432 ? -13.071 5.781 -7.507 1.00 80.75 432 ASN A C 1
ATOM 3359 O O . ASN A 1 432 ? -12.533 5.047 -6.670 1.00 80.75 432 ASN A O 1
ATOM 3363 N N . GLY A 1 433 ? -13.693 5.282 -8.578 1.00 84.00 433 GLY A N 1
ATOM 3364 C CA . GLY A 1 433 ? -13.912 3.856 -8.809 1.00 84.00 433 GLY A CA 1
ATOM 3365 C C . GLY A 1 433 ? -12.637 3.056 -9.114 1.00 84.00 433 GLY A C 1
ATOM 3366 O O . GLY A 1 433 ? -11.703 3.533 -9.763 1.00 84.00 433 GLY A O 1
ATOM 3367 N N . TRP A 1 434 ? -12.625 1.780 -8.712 1.00 86.12 434 TRP A N 1
ATOM 3368 C CA . TRP A 1 434 ? -11.526 0.845 -8.997 1.00 86.12 434 TRP A CA 1
ATOM 3369 C C . TRP A 1 434 ? -11.226 0.695 -10.496 1.00 86.12 434 TRP A C 1
ATOM 3371 O O . TRP A 1 434 ? -10.060 0.632 -10.881 1.00 86.12 434 TRP A O 1
ATOM 3381 N N . SER A 1 435 ? -12.253 0.706 -11.352 1.00 87.12 435 SER A N 1
ATOM 3382 C CA . SER A 1 435 ? -12.091 0.619 -12.811 1.00 87.12 435 SER A CA 1
ATOM 3383 C C . SER A 1 435 ? -11.273 1.783 -13.379 1.00 87.12 435 SER A C 1
ATOM 3385 O O . SER A 1 435 ? -10.386 1.569 -14.205 1.00 87.12 435 SER A O 1
ATOM 3387 N N . PHE A 1 436 ? -11.526 3.009 -12.904 1.00 89.81 436 PHE A N 1
ATOM 3388 C CA . PHE A 1 436 ? -10.777 4.192 -13.326 1.00 89.81 436 PHE A CA 1
ATOM 3389 C C . PHE A 1 436 ? -9.348 4.199 -12.771 1.00 89.81 436 PHE A C 1
ATOM 3391 O O . PHE A 1 436 ? -8.414 4.604 -13.468 1.00 89.81 436 PHE A O 1
ATOM 3398 N N . TYR A 1 437 ? -9.158 3.702 -11.545 1.00 90.62 437 TYR A N 1
ATOM 3399 C CA . TYR A 1 437 ? -7.836 3.542 -10.943 1.00 90.62 437 TYR A CA 1
ATOM 3400 C C . TYR A 1 437 ? -6.959 2.549 -11.727 1.00 90.62 437 TYR A C 1
ATOM 3402 O O . TYR A 1 437 ? -5.830 2.884 -12.083 1.00 90.62 437 TYR A O 1
ATOM 3410 N N . ILE A 1 438 ? -7.490 1.371 -12.078 1.00 90.44 438 ILE A N 1
ATOM 3411 C CA . ILE A 1 438 ? -6.782 0.364 -12.891 1.00 90.44 438 ILE A CA 1
ATOM 3412 C C . ILE A 1 438 ? -6.458 0.916 -14.287 1.00 90.44 438 ILE A C 1
ATOM 3414 O O . ILE A 1 438 ? -5.332 0.765 -14.761 1.00 90.44 438 ILE A O 1
ATOM 3418 N N . TRP A 1 439 ? -7.407 1.607 -14.928 1.00 93.12 439 TRP A N 1
ATOM 3419 C CA . TRP A 1 439 ? -7.168 2.258 -16.219 1.00 93.12 439 TRP A CA 1
ATOM 3420 C C . TRP A 1 439 ? -6.062 3.323 -16.137 1.00 93.12 439 TRP A C 1
ATOM 3422 O O . TRP A 1 439 ? -5.138 3.346 -16.948 1.00 93.12 439 TRP A O 1
ATOM 3432 N N . THR A 1 440 ? -6.108 4.173 -15.112 1.00 92.38 440 THR A N 1
ATOM 3433 C CA . THR A 1 440 ? -5.105 5.221 -14.887 1.00 92.38 440 THR A CA 1
ATOM 3434 C C . THR A 1 440 ? -3.729 4.636 -14.535 1.00 92.38 440 THR A C 1
ATOM 3436 O O . THR A 1 440 ? -2.721 5.194 -14.958 1.00 92.38 440 THR A O 1
ATOM 3439 N N . CYS A 1 441 ? -3.666 3.475 -13.874 1.00 93.06 441 CYS A N 1
ATOM 3440 C CA . CYS A 1 441 ? -2.429 2.710 -13.677 1.00 93.06 441 CYS A CA 1
ATOM 3441 C C . CYS A 1 441 ? -1.828 2.222 -15.011 1.00 93.06 441 CYS A C 1
ATOM 3443 O O . CYS A 1 441 ? -0.638 2.415 -15.258 1.00 93.06 441 CYS A O 1
ATOM 3445 N N . LEU A 1 442 ? -2.646 1.671 -15.919 1.00 94.19 442 LEU A N 1
ATOM 3446 C CA . LEU A 1 442 ? -2.199 1.240 -17.253 1.00 94.19 442 LEU A CA 1
ATOM 3447 C C . LEU A 1 442 ? -1.643 2.411 -18.087 1.00 94.19 442 LEU A C 1
ATOM 3449 O O . LEU A 1 442 ? -0.606 2.287 -18.739 1.00 94.19 442 LEU A O 1
ATOM 3453 N N . VAL A 1 443 ? -2.305 3.569 -18.036 1.00 95.12 443 VAL A N 1
ATOM 3454 C CA . VAL A 1 443 ? -1.861 4.793 -18.724 1.00 95.12 443 VAL A CA 1
ATOM 3455 C C . VAL A 1 443 ? -0.583 5.354 -18.092 1.00 95.12 443 VAL A C 1
ATOM 3457 O O . VAL A 1 443 ? 0.330 5.759 -18.814 1.00 95.12 443 VAL A O 1
ATOM 3460 N N . ALA A 1 444 ? -0.469 5.325 -16.762 1.00 94.75 444 ALA A N 1
ATOM 3461 C CA . ALA A 1 444 ? 0.746 5.709 -16.047 1.00 94.75 444 ALA A CA 1
ATOM 3462 C C . ALA A 1 444 ? 1.934 4.793 -16.389 1.00 94.75 444 ALA A C 1
ATOM 3464 O O . ALA A 1 444 ? 3.034 5.299 -16.602 1.00 94.75 444 ALA A O 1
ATOM 3465 N N . ALA A 1 445 ? 1.717 3.482 -16.545 1.00 93.75 445 ALA A N 1
ATOM 3466 C CA . ALA A 1 445 ? 2.741 2.551 -17.024 1.00 93.75 445 ALA A CA 1
ATOM 3467 C C . ALA A 1 445 ? 3.233 2.919 -18.438 1.00 93.75 445 ALA A C 1
ATOM 3469 O O . ALA A 1 445 ? 4.436 2.919 -18.687 1.00 93.75 445 ALA A O 1
ATOM 3470 N N . GLY A 1 446 ? 2.328 3.329 -19.335 1.00 93.19 446 GLY A N 1
ATOM 3471 C CA . GLY A 1 446 ? 2.697 3.874 -20.646 1.00 93.19 446 GLY A CA 1
ATOM 3472 C C . GLY A 1 446 ? 3.485 5.185 -20.568 1.00 93.19 446 GLY A C 1
ATOM 3473 O O . GLY A 1 446 ? 4.414 5.395 -21.348 1.00 93.19 446 GLY A O 1
ATOM 3474 N N . CYS A 1 447 ? 3.174 6.060 -19.607 1.00 94.19 447 CYS A N 1
ATOM 3475 C CA . CYS A 1 447 ? 3.956 7.276 -19.366 1.00 94.19 447 CYS A CA 1
ATOM 3476 C C . CYS A 1 447 ? 5.373 6.937 -18.876 1.00 94.19 447 CYS A C 1
ATOM 3478 O O . CYS A 1 447 ? 6.335 7.455 -19.432 1.00 94.19 447 CYS A O 1
ATOM 3480 N N . VAL A 1 448 ? 5.510 6.025 -17.906 1.00 93.75 448 VAL A N 1
ATOM 3481 C CA . VAL A 1 448 ? 6.810 5.554 -17.388 1.00 93.75 448 VAL A CA 1
ATOM 3482 C C . VAL A 1 448 ? 7.636 4.856 -18.473 1.00 93.75 448 VAL A C 1
ATOM 3484 O O . VAL A 1 448 ? 8.830 5.117 -18.584 1.00 93.75 448 VAL A O 1
ATOM 3487 N N . TYR A 1 449 ? 7.010 4.036 -19.322 1.00 93.06 449 TYR A N 1
ATOM 3488 C CA . TYR A 1 449 ? 7.674 3.417 -20.472 1.00 93.06 449 TYR A CA 1
ATOM 3489 C C . TYR A 1 449 ? 8.290 4.471 -21.406 1.00 93.06 449 TYR A C 1
ATOM 3491 O O . TYR A 1 449 ? 9.486 4.416 -21.684 1.00 93.06 449 TYR A O 1
ATOM 3499 N N . ASN A 1 450 ? 7.514 5.472 -21.844 1.00 91.38 450 ASN A N 1
ATOM 3500 C CA . ASN A 1 450 ? 8.049 6.534 -22.706 1.00 91.38 450 ASN A CA 1
ATOM 3501 C C . ASN A 1 450 ? 9.110 7.380 -21.967 1.00 91.38 450 ASN A C 1
ATOM 3503 O O . ASN A 1 450 ? 10.082 7.808 -22.583 1.00 91.38 450 ASN A O 1
ATOM 3507 N N . LEU A 1 451 ? 8.961 7.580 -20.654 1.00 92.19 451 LEU A N 1
ATOM 3508 C CA . LEU A 1 451 ? 9.902 8.330 -19.821 1.00 92.19 451 LEU A CA 1
ATOM 3509 C C . LEU A 1 451 ? 11.274 7.649 -19.681 1.00 92.19 451 LEU A C 1
ATOM 3511 O O . LEU A 1 451 ? 12.254 8.357 -19.523 1.00 92.19 451 LEU A O 1
ATOM 3515 N N . VAL A 1 452 ? 11.378 6.320 -19.750 1.00 91.62 452 VAL A N 1
ATOM 3516 C CA . VAL A 1 452 ? 12.673 5.606 -19.677 1.00 91.62 452 VAL A CA 1
ATOM 3517 C C . VAL A 1 452 ? 13.213 5.274 -21.072 1.00 91.62 452 VAL A C 1
ATOM 3519 O O . VAL A 1 452 ? 14.389 5.464 -21.376 1.00 91.62 452 VAL A O 1
ATOM 3522 N N . VAL A 1 453 ? 12.361 4.778 -21.969 1.00 89.81 453 VAL A N 1
ATOM 3523 C CA . VAL A 1 453 ? 12.838 4.159 -23.215 1.00 89.81 453 VAL A CA 1
ATOM 3524 C C . VAL A 1 453 ? 13.240 5.193 -24.278 1.00 89.81 453 VAL A C 1
ATOM 3526 O O . VAL A 1 453 ? 14.113 4.903 -25.093 1.00 89.81 453 VAL A O 1
ATOM 3529 N N . ILE A 1 454 ? 12.686 6.417 -24.262 1.00 88.69 454 ILE A N 1
ATOM 3530 C CA . ILE A 1 454 ? 13.026 7.454 -25.261 1.00 88.69 454 ILE A CA 1
ATOM 3531 C C . ILE A 1 454 ? 14.511 7.849 -25.198 1.00 88.69 454 ILE A C 1
ATOM 3533 O O . ILE A 1 454 ? 15.157 7.935 -26.242 1.00 88.69 454 ILE A O 1
ATOM 3537 N N . CYS A 1 455 ? 15.057 8.071 -24.000 1.00 89.50 455 CYS A N 1
ATOM 3538 C CA . CYS A 1 455 ? 16.467 8.422 -23.804 1.00 89.50 455 CYS A CA 1
ATOM 3539 C C . CYS A 1 455 ? 17.392 7.191 -23.774 1.00 89.50 455 CYS A C 1
ATOM 3541 O O . CYS A 1 455 ? 18.530 7.287 -24.225 1.00 89.50 455 CYS A O 1
ATOM 3543 N N . SER A 1 456 ? 16.893 6.009 -23.388 1.00 89.69 456 SER A N 1
ATOM 3544 C CA . SER A 1 456 ? 17.659 4.749 -23.463 1.00 89.69 456 SER A CA 1
ATOM 3545 C C . SER A 1 456 ? 18.080 4.350 -24.891 1.00 89.69 456 SER A C 1
ATOM 3547 O O . SER A 1 456 ? 19.018 3.579 -25.063 1.00 89.69 456 SER A O 1
ATOM 3549 N N . LEU A 1 457 ? 17.425 4.873 -25.934 1.00 86.88 457 LEU A N 1
ATOM 3550 C CA . LEU A 1 457 ? 17.772 4.602 -27.339 1.00 86.88 457 LEU A CA 1
ATOM 3551 C C . LEU A 1 457 ? 19.007 5.357 -27.859 1.00 86.88 457 LEU A C 1
ATOM 3553 O O . LEU A 1 457 ? 19.286 5.296 -29.056 1.00 86.88 457 LEU A O 1
ATOM 3557 N N . VAL A 1 458 ? 19.717 6.082 -26.993 1.00 89.31 458 VAL A N 1
ATOM 3558 C CA . VAL A 1 458 ? 21.034 6.661 -27.301 1.00 89.31 458 VAL A CA 1
ATOM 3559 C C . VAL A 1 458 ? 22.129 5.578 -27.312 1.00 89.31 458 VAL A C 1
ATOM 3561 O O . VAL A 1 458 ? 23.123 5.733 -28.010 1.00 89.31 458 VAL A O 1
ATOM 3564 N N . PHE A 1 459 ? 21.944 4.465 -26.591 1.00 90.06 459 PHE A N 1
ATOM 3565 C CA . PHE A 1 459 ? 22.900 3.353 -26.564 1.00 90.06 459 PHE A CA 1
ATOM 3566 C C . PHE A 1 459 ? 22.699 2.418 -27.767 1.00 90.06 459 PHE A C 1
ATOM 3568 O O . PHE A 1 459 ? 21.614 1.855 -27.948 1.00 90.06 459 PHE A O 1
ATOM 3575 N N . ASP A 1 460 ? 23.749 2.206 -28.565 1.00 85.44 460 ASP A N 1
ATOM 3576 C CA . ASP A 1 460 ? 23.672 1.425 -29.810 1.00 85.44 460 ASP A CA 1
ATOM 3577 C C . ASP A 1 460 ? 23.292 -0.046 -29.586 1.00 85.44 460 ASP A C 1
ATOM 3579 O O . ASP A 1 460 ? 22.541 -0.607 -30.384 1.00 85.44 460 ASP A O 1
ATOM 3583 N N . ASP A 1 461 ? 23.727 -0.670 -28.487 1.00 84.38 461 ASP A N 1
ATOM 3584 C CA . ASP A 1 461 ? 23.316 -2.036 -28.121 1.00 84.38 461 ASP A CA 1
ATOM 3585 C C . ASP A 1 461 ? 21.790 -2.127 -27.917 1.00 84.38 461 ASP A C 1
ATOM 3587 O O . ASP A 1 461 ? 21.137 -3.063 -28.388 1.00 84.38 461 ASP A O 1
ATOM 3591 N N . VAL A 1 462 ? 21.196 -1.120 -27.262 1.00 84.62 462 VAL A N 1
ATOM 3592 C CA . VAL A 1 462 ? 19.743 -1.036 -27.024 1.00 84.62 462 VAL A CA 1
ATOM 3593 C C . VAL A 1 462 ? 19.009 -0.752 -28.330 1.00 84.62 462 VAL A C 1
ATOM 3595 O O . VAL A 1 462 ? 17.981 -1.373 -28.604 1.00 84.62 462 VAL A O 1
ATOM 3598 N N . HIS A 1 463 ? 19.538 0.145 -29.167 1.00 85.12 463 HIS A N 1
ATOM 3599 C CA . HIS A 1 463 ? 18.969 0.422 -30.482 1.00 85.12 463 HIS A CA 1
ATOM 3600 C C . HIS A 1 463 ? 18.961 -0.846 -31.349 1.00 85.12 463 HIS A C 1
ATOM 3602 O O . HIS A 1 463 ? 17.905 -1.316 -31.769 1.00 85.12 463 HIS A O 1
ATOM 3608 N N . ASN A 1 464 ? 20.119 -1.461 -31.573 1.00 84.19 464 ASN A N 1
ATOM 3609 C CA . ASN A 1 464 ? 20.244 -2.600 -32.479 1.00 84.19 464 ASN A CA 1
ATOM 3610 C C . ASN A 1 464 ? 19.527 -3.861 -31.962 1.00 84.19 464 ASN A C 1
ATOM 3612 O O . ASN A 1 464 ? 18.981 -4.617 -32.769 1.00 84.19 464 ASN A O 1
ATOM 3616 N N . GLY A 1 465 ? 19.487 -4.070 -30.641 1.00 82.19 465 GLY A N 1
ATOM 3617 C CA . GLY A 1 465 ? 18.832 -5.220 -30.017 1.00 82.19 465 GLY A CA 1
ATOM 3618 C C . GLY A 1 465 ? 17.309 -5.108 -29.872 1.00 82.19 465 GLY A C 1
ATOM 3619 O O . GLY A 1 465 ? 16.627 -6.117 -30.029 1.00 82.19 465 GLY A O 1
ATOM 3620 N N . PHE A 1 466 ? 16.766 -3.915 -29.582 1.00 83.00 466 PHE A N 1
ATOM 3621 C CA . PHE A 1 466 ? 15.369 -3.740 -29.137 1.00 83.00 466 PHE A CA 1
ATOM 3622 C C . PHE A 1 466 ? 14.500 -2.854 -30.055 1.00 83.00 466 PHE A C 1
ATOM 3624 O O . PHE A 1 466 ? 13.306 -2.683 -29.806 1.00 83.00 466 PHE A O 1
ATOM 3631 N N . TYR A 1 467 ? 15.036 -2.269 -31.136 1.00 83.25 467 TYR A N 1
ATOM 3632 C CA . TYR A 1 467 ? 14.277 -1.314 -31.967 1.00 83.25 467 TYR A CA 1
ATOM 3633 C C . TYR A 1 467 ? 12.994 -1.892 -32.601 1.00 83.25 467 TYR A C 1
ATOM 3635 O O . TYR A 1 467 ? 12.040 -1.152 -32.846 1.00 83.25 467 TYR A O 1
ATOM 3643 N N . ARG A 1 468 ? 12.912 -3.207 -32.850 1.00 83.69 468 ARG A N 1
ATOM 3644 C CA . ARG A 1 468 ? 11.694 -3.828 -33.410 1.00 83.69 468 ARG A CA 1
ATOM 3645 C C . ARG A 1 468 ? 10.591 -3.941 -32.361 1.00 83.69 468 ARG A C 1
ATOM 3647 O O . ARG A 1 468 ? 9.448 -3.579 -32.625 1.00 83.69 468 ARG A O 1
ATOM 3654 N N . GLU A 1 469 ? 10.948 -4.408 -31.176 1.00 85.44 469 GLU A N 1
ATOM 3655 C CA . GLU A 1 469 ? 10.106 -4.517 -29.991 1.00 85.44 469 GLU A CA 1
ATOM 3656 C C . GLU A 1 469 ? 9.609 -3.128 -29.569 1.00 85.44 469 GLU A C 1
ATOM 3658 O O . GLU A 1 469 ? 8.407 -2.938 -29.376 1.00 85.44 469 GLU A O 1
ATOM 3663 N N . PHE A 1 470 ? 10.509 -2.139 -29.537 1.00 84.94 470 PHE A N 1
ATOM 3664 C CA . PHE A 1 470 ? 10.213 -0.725 -29.294 1.00 84.94 470 PHE A CA 1
ATOM 3665 C C . PHE A 1 470 ? 9.080 -0.203 -30.189 1.00 84.94 470 PHE A C 1
ATOM 3667 O O . PHE A 1 470 ? 8.127 0.389 -29.683 1.00 84.94 470 PHE A O 1
ATOM 3674 N N . LEU A 1 471 ? 9.119 -0.466 -31.502 1.00 84.38 471 LEU A N 1
ATOM 3675 C CA . LEU A 1 471 ? 8.057 -0.040 -32.424 1.00 84.38 471 LEU A CA 1
ATOM 3676 C C . LEU A 1 471 ? 6.693 -0.679 -32.101 1.00 84.38 471 LEU A C 1
ATOM 3678 O O . LEU A 1 471 ? 5.669 0.004 -32.188 1.00 84.38 471 LEU A O 1
ATOM 3682 N N . TYR A 1 472 ? 6.657 -1.951 -31.688 1.00 88.56 472 TYR A N 1
ATOM 3683 C CA . TYR A 1 472 ? 5.409 -2.608 -31.278 1.00 88.56 472 TYR A CA 1
ATOM 3684 C C . TYR A 1 472 ? 4.858 -2.041 -29.962 1.00 88.56 472 TYR A C 1
ATOM 3686 O O . TYR A 1 472 ? 3.661 -1.755 -29.876 1.00 88.56 472 TYR A O 1
ATOM 3694 N N . PHE A 1 473 ? 5.712 -1.832 -28.954 1.00 88.38 473 PHE A N 1
ATOM 3695 C CA . PHE A 1 473 ? 5.303 -1.239 -27.677 1.00 88.38 473 PHE A CA 1
ATOM 3696 C C . PHE A 1 473 ? 4.853 0.219 -27.831 1.00 88.38 473 PHE A C 1
ATOM 3698 O O . PHE A 1 473 ? 3.845 0.610 -27.244 1.00 88.38 473 PHE A O 1
ATOM 3705 N N . ASN A 1 474 ? 5.520 1.004 -28.681 1.00 88.56 474 ASN A N 1
ATOM 3706 C CA . ASN A 1 474 ? 5.107 2.368 -29.018 1.00 88.56 474 ASN A CA 1
ATOM 3707 C C . ASN A 1 474 ? 3.694 2.412 -29.599 1.00 88.56 474 ASN A C 1
ATOM 3709 O O . ASN A 1 474 ? 2.860 3.175 -29.118 1.00 88.56 474 ASN A O 1
ATOM 3713 N N . LEU A 1 475 ? 3.405 1.562 -30.591 1.00 88.50 475 LEU A N 1
ATOM 3714 C CA . LEU A 1 475 ? 2.077 1.479 -31.200 1.00 88.50 475 LEU A CA 1
ATOM 3715 C C . LEU A 1 475 ? 1.008 1.047 -30.182 1.00 88.50 475 LEU A C 1
ATOM 3717 O O . LEU A 1 475 ? -0.104 1.577 -30.195 1.00 88.50 475 LEU A O 1
ATOM 3721 N N . ALA A 1 476 ? 1.342 0.117 -29.282 1.00 91.00 476 ALA A N 1
ATOM 3722 C CA . ALA A 1 476 ? 0.439 -0.330 -28.225 1.00 91.00 476 ALA A CA 1
ATOM 3723 C C . ALA A 1 476 ? 0.125 0.788 -27.212 1.00 91.00 476 ALA A C 1
ATOM 3725 O O . ALA A 1 476 ? -1.044 1.008 -26.891 1.00 91.00 476 ALA A O 1
ATOM 3726 N N . PHE A 1 477 ? 1.132 1.530 -26.742 1.00 92.25 477 PHE A N 1
ATOM 3727 C CA . PHE A 1 477 ? 0.919 2.632 -25.800 1.00 92.25 477 PHE A CA 1
ATOM 3728 C C . PHE A 1 477 ? 0.274 3.864 -26.446 1.00 92.25 477 PHE A C 1
ATOM 3730 O O . PHE A 1 477 ? -0.565 4.496 -25.809 1.00 92.25 477 PHE A O 1
ATOM 3737 N N . ASP A 1 478 ? 0.559 4.159 -27.715 1.00 92.62 478 ASP A N 1
ATOM 3738 C CA . ASP A 1 478 ? -0.126 5.229 -28.452 1.00 92.62 478 ASP A CA 1
ATOM 3739 C C . ASP A 1 478 ? -1.617 4.901 -28.664 1.00 92.62 478 ASP A C 1
ATOM 3741 O O . ASP A 1 478 ? -2.469 5.784 -28.549 1.00 92.62 478 ASP A O 1
ATOM 3745 N N . LEU A 1 479 ? -1.963 3.623 -28.878 1.00 92.69 479 LEU A N 1
ATOM 3746 C CA . LEU A 1 479 ? -3.356 3.166 -28.883 1.00 92.69 479 LEU A CA 1
ATOM 3747 C C . LEU A 1 479 ? -4.011 3.310 -27.498 1.00 92.69 479 LEU A C 1
ATOM 3749 O O . LEU A 1 479 ? -5.149 3.770 -27.415 1.00 92.69 479 LEU A O 1
ATOM 3753 N N . ILE A 1 480 ? -3.308 2.964 -26.413 1.00 94.44 480 ILE A N 1
ATOM 3754 C CA . ILE A 1 480 ? -3.802 3.160 -25.036 1.00 94.44 480 ILE A CA 1
ATOM 3755 C C . ILE A 1 480 ? -4.049 4.648 -24.756 1.00 94.44 480 ILE A C 1
ATOM 3757 O O . ILE A 1 480 ? -5.096 4.992 -24.216 1.00 94.44 480 ILE A O 1
ATOM 3761 N N . PHE A 1 481 ? -3.147 5.542 -25.166 1.00 94.44 481 PHE A N 1
ATOM 3762 C CA . PHE A 1 481 ? -3.318 6.990 -25.022 1.00 94.44 481 PHE A CA 1
ATOM 3763 C C . PHE A 1 481 ? -4.488 7.531 -25.860 1.00 94.44 481 PHE A C 1
ATOM 3765 O O . PHE A 1 481 ? -5.229 8.388 -25.381 1.00 94.44 481 PHE A O 1
ATOM 3772 N N . LEU A 1 482 ? -4.725 6.997 -27.063 1.00 93.25 482 LEU A N 1
ATOM 3773 C CA . LEU A 1 482 ? -5.903 7.337 -27.873 1.00 93.25 482 LEU A CA 1
ATOM 3774 C C . LEU A 1 482 ? -7.212 6.893 -27.198 1.00 93.25 482 LEU A C 1
ATOM 3776 O O . LEU A 1 482 ? -8.193 7.638 -27.200 1.00 93.25 482 LEU A O 1
ATOM 3780 N N . VAL A 1 483 ? -7.231 5.705 -26.584 1.00 92.56 483 VAL A N 1
ATOM 3781 C CA . VAL A 1 483 ? -8.376 5.242 -25.782 1.00 92.56 483 VAL A CA 1
ATOM 3782 C C . VAL A 1 483 ? -8.521 6.066 -24.497 1.00 92.56 483 VAL A C 1
ATOM 3784 O O . VAL A 1 483 ? -9.648 6.336 -24.087 1.00 92.56 483 VAL A O 1
ATOM 3787 N N . ASP A 1 484 ? -7.427 6.542 -23.895 1.00 94.19 484 ASP A N 1
ATOM 3788 C CA . ASP A 1 484 ? -7.469 7.383 -22.693 1.00 94.19 484 ASP A CA 1
ATOM 3789 C C . ASP A 1 484 ? -8.214 8.698 -22.950 1.00 94.19 484 ASP A C 1
ATOM 3791 O O . ASP A 1 484 ? -9.062 9.057 -22.143 1.00 94.19 484 ASP A O 1
ATOM 3795 N N . ILE A 1 485 ? -8.013 9.350 -24.105 1.00 91.38 485 ILE A N 1
ATOM 3796 C CA . ILE A 1 485 ? -8.797 10.537 -24.510 1.00 91.38 485 ILE A CA 1
ATOM 3797 C C . ILE A 1 485 ? -10.298 10.218 -24.527 1.00 91.38 485 ILE A C 1
ATOM 3799 O O . ILE A 1 485 ? -11.112 10.989 -24.015 1.00 91.38 485 ILE A O 1
ATOM 3803 N N . PHE A 1 486 ? -10.688 9.064 -25.080 1.00 89.50 486 PHE A N 1
ATOM 3804 C CA . PHE A 1 486 ? -12.089 8.644 -25.053 1.00 89.50 486 PHE A CA 1
ATOM 3805 C C . PHE A 1 486 ? -12.581 8.443 -23.614 1.00 89.50 486 PHE A C 1
ATOM 3807 O O . PHE A 1 486 ? -13.641 8.967 -23.271 1.00 89.50 486 PHE A O 1
ATOM 3814 N N . VAL A 1 487 ? -11.812 7.763 -22.758 1.00 89.50 487 VAL A N 1
ATOM 3815 C CA . VAL A 1 487 ? -12.155 7.551 -21.341 1.00 89.50 487 VAL A CA 1
ATOM 3816 C C . VAL A 1 487 ? -12.267 8.877 -20.577 1.00 89.50 487 VAL A C 1
ATOM 3818 O O . VAL A 1 487 ? -13.219 9.040 -19.816 1.00 89.50 487 VAL A O 1
ATOM 3821 N N . MET A 1 488 ? -11.395 9.864 -20.825 1.00 88.50 488 MET A N 1
ATOM 3822 C CA . MET A 1 488 ? -11.466 11.188 -20.185 1.00 88.50 488 MET A CA 1
ATOM 3823 C C . MET A 1 488 ? -12.795 11.906 -20.468 1.00 88.50 488 MET A C 1
ATOM 3825 O O . MET A 1 488 ? -13.322 12.576 -19.582 1.00 88.50 488 MET A O 1
ATOM 3829 N N . THR A 1 489 ? -13.397 11.721 -21.653 1.00 86.94 489 THR A N 1
ATOM 3830 C CA . THR A 1 489 ? -14.733 12.284 -21.965 1.00 86.94 489 THR A CA 1
ATOM 3831 C C . THR A 1 489 ? -15.892 11.617 -21.213 1.00 86.94 489 THR A C 1
ATOM 3833 O O . THR A 1 489 ? -17.031 12.069 -21.337 1.00 86.94 489 THR A O 1
ATOM 3836 N N . ARG A 1 490 ? -15.630 10.531 -20.471 1.00 85.38 490 ARG A N 1
ATOM 3837 C CA . ARG A 1 490 ? -16.625 9.696 -19.771 1.00 85.38 490 ARG A CA 1
ATOM 3838 C C . ARG A 1 490 ? -16.486 9.706 -18.254 1.00 85.38 490 ARG A C 1
ATOM 3840 O O . ARG A 1 490 ? -17.275 9.037 -17.591 1.00 85.38 490 ARG A O 1
ATOM 3847 N N . ILE A 1 491 ? -15.523 10.450 -17.713 1.00 86.00 491 ILE A N 1
ATOM 3848 C CA . ILE A 1 491 ? -15.378 10.629 -16.268 1.00 86.00 491 ILE A CA 1
ATOM 3849 C C . ILE A 1 491 ? -16.525 11.496 -15.754 1.00 86.00 491 ILE A C 1
ATOM 3851 O O . ILE A 1 491 ? -16.750 12.600 -16.249 1.00 86.00 491 ILE A O 1
ATOM 3855 N N . GLU A 1 492 ? -17.214 11.007 -14.734 1.00 85.12 492 GLU A N 1
ATOM 3856 C CA . GLU A 1 492 ? -18.245 11.739 -14.009 1.00 85.12 492 GLU A CA 1
ATOM 3857 C C . GLU A 1 492 ? -17.588 12.833 -13.162 1.00 85.12 492 GLU A C 1
ATOM 3859 O O . GLU A 1 492 ? -16.913 12.548 -12.175 1.00 85.12 492 GLU A O 1
ATOM 3864 N N . ARG A 1 493 ? -17.770 14.099 -13.552 1.00 80.69 493 ARG A N 1
ATOM 3865 C CA . ARG A 1 493 ? -17.255 15.254 -12.803 1.00 80.69 493 ARG A CA 1
ATOM 3866 C C . ARG A 1 493 ? -18.322 15.802 -11.861 1.00 80.69 493 ARG A C 1
ATOM 3868 O O . ARG A 1 493 ? -19.506 15.828 -12.196 1.00 80.69 493 ARG A O 1
ATOM 3875 N N . ILE A 1 494 ? -17.896 16.273 -10.693 1.00 80.38 494 ILE A N 1
ATOM 3876 C CA . ILE A 1 494 ? -18.766 16.963 -9.737 1.00 80.38 494 ILE A CA 1
ATOM 3877 C C . ILE A 1 494 ? -18.776 18.456 -10.086 1.00 80.38 494 ILE A C 1
ATOM 3879 O O . ILE A 1 494 ? -17.721 19.086 -10.128 1.00 80.38 494 ILE A O 1
ATOM 3883 N N . HIS A 1 495 ? -19.960 19.017 -10.330 1.00 77.06 495 HIS A N 1
ATOM 3884 C CA . HIS A 1 495 ? -20.187 20.452 -10.523 1.00 77.06 495 HIS A CA 1
ATOM 3885 C C . HIS A 1 495 ? -21.263 20.893 -9.524 1.00 77.06 495 HIS A C 1
ATOM 3887 O O . HIS A 1 495 ? -22.290 20.231 -9.403 1.00 77.06 495 HIS A O 1
ATOM 3893 N N . ASP A 1 496 ? -21.005 21.953 -8.755 1.00 76.81 496 ASP A N 1
ATOM 3894 C CA . ASP A 1 496 ? -21.901 22.456 -7.694 1.00 76.81 496 ASP A CA 1
ATOM 3895 C C . ASP A 1 496 ? -22.385 21.378 -6.695 1.00 76.81 496 ASP A C 1
ATOM 3897 O O . ASP A 1 496 ? -23.512 21.405 -6.205 1.00 76.81 496 ASP A O 1
ATOM 3901 N N . GLY A 1 497 ? -21.532 20.389 -6.402 1.00 72.62 497 GLY A N 1
ATOM 3902 C CA . GLY A 1 497 ? -21.850 19.263 -5.512 1.00 72.62 497 GLY A CA 1
ATOM 3903 C C . GLY A 1 497 ? -22.685 18.142 -6.148 1.00 72.62 497 GLY A C 1
ATOM 3904 O O . GLY A 1 497 ? -22.857 17.095 -5.528 1.00 72.62 497 GLY A O 1
ATOM 3905 N N . VAL A 1 498 ? -23.149 18.305 -7.391 1.00 76.44 498 VAL A N 1
ATOM 3906 C CA . VAL A 1 498 ? -23.907 17.291 -8.137 1.00 76.44 498 VAL A CA 1
ATOM 3907 C C . VAL A 1 498 ? -23.003 16.584 -9.149 1.00 76.44 498 VAL A C 1
ATOM 3909 O O . VAL A 1 498 ? -22.167 17.190 -9.819 1.00 76.44 498 VAL A O 1
ATOM 3912 N N . ARG A 1 499 ? -23.164 15.264 -9.270 1.00 76.12 499 ARG A N 1
ATOM 3913 C CA . ARG A 1 499 ? -22.437 14.432 -10.235 1.00 76.12 499 ARG A CA 1
ATOM 3914 C C . ARG A 1 499 ? -23.038 14.600 -11.634 1.00 76.12 499 ARG A C 1
ATOM 3916 O O . ARG A 1 499 ? -24.156 14.155 -11.886 1.00 76.12 499 ARG A O 1
ATOM 3923 N N . VAL A 1 500 ? -22.289 15.204 -12.554 1.00 81.12 500 VAL A N 1
ATOM 3924 C CA . VAL A 1 500 ? -22.695 15.357 -13.957 1.00 81.12 500 VAL A CA 1
ATOM 3925 C C . VAL A 1 500 ? -22.426 14.051 -14.704 1.00 81.12 500 VAL A C 1
ATOM 3927 O O . VAL A 1 500 ? -21.285 13.610 -14.817 1.00 81.12 500 VAL A O 1
ATOM 3930 N N . THR A 1 501 ? -23.480 13.439 -15.245 1.00 77.31 501 THR A N 1
ATOM 3931 C CA . THR A 1 501 ? -23.413 12.199 -16.049 1.00 77.31 501 THR A CA 1
ATOM 3932 C C . THR A 1 501 ? -23.744 12.431 -17.531 1.00 77.31 501 THR A C 1
ATOM 3934 O O . THR A 1 501 ? -23.623 11.530 -18.363 1.00 77.31 501 THR A O 1
ATOM 3937 N N . ALA A 1 502 ? -24.146 13.651 -17.901 1.00 80.25 502 ALA A N 1
ATOM 3938 C CA . ALA A 1 502 ? -24.543 13.999 -19.259 1.00 80.25 502 ALA A CA 1
ATOM 3939 C C . ALA A 1 502 ? -23.331 14.072 -20.208 1.00 80.25 502 ALA A C 1
ATOM 3941 O O . ALA A 1 502 ? -22.540 15.011 -20.182 1.00 80.25 502 ALA A O 1
ATOM 3942 N N . ILE A 1 503 ? -23.225 13.099 -21.118 1.00 79.25 503 ILE A N 1
ATOM 3943 C CA . ILE A 1 503 ? -22.097 12.920 -22.057 1.00 79.25 503 ILE A CA 1
ATOM 3944 C C . ILE A 1 503 ? -21.726 14.200 -22.825 1.00 79.25 503 ILE A C 1
ATOM 3946 O O . ILE A 1 503 ? -20.548 14.477 -23.038 1.00 79.25 503 ILE A O 1
ATOM 3950 N N . LEU A 1 504 ? -22.720 14.976 -23.274 1.00 81.62 504 LEU A N 1
ATOM 3951 C CA . LEU A 1 504 ? -22.477 16.205 -24.040 1.00 81.62 504 LEU A CA 1
ATOM 3952 C C . LEU A 1 504 ? -21.859 17.314 -23.180 1.00 81.62 504 LEU A C 1
ATOM 3954 O O . LEU A 1 504 ? -21.060 18.095 -23.690 1.00 81.62 504 LEU A O 1
ATOM 3958 N N . GLU A 1 505 ? -22.202 17.367 -21.895 1.00 83.12 505 GLU A N 1
ATOM 3959 C CA . GLU A 1 505 ? -21.660 18.328 -20.935 1.00 83.12 505 GLU A CA 1
ATOM 3960 C C . GLU A 1 505 ? -20.251 17.905 -20.513 1.00 83.12 505 GLU A C 1
ATOM 3962 O O . GLU A 1 505 ? -19.326 18.710 -20.599 1.00 83.12 505 GLU A O 1
ATOM 3967 N N . LEU A 1 506 ? -20.045 16.619 -20.200 1.00 84.00 506 LEU A N 1
ATOM 3968 C CA . LEU A 1 506 ? -18.724 16.046 -19.911 1.00 84.00 506 LEU A CA 1
ATOM 3969 C C . LEU A 1 506 ? -17.724 16.272 -21.057 1.00 84.00 506 LEU A C 1
ATOM 3971 O O . LEU A 1 506 ? -16.594 16.701 -20.824 1.00 84.00 506 LEU A O 1
ATOM 3975 N N . LEU A 1 507 ? -18.151 16.075 -22.308 1.00 84.00 507 LEU A N 1
ATOM 3976 C CA . LEU A 1 507 ? -17.325 16.342 -23.487 1.00 84.00 507 LEU A CA 1
ATOM 3977 C C . LEU A 1 507 ? -17.007 17.839 -23.655 1.00 84.00 507 LEU A C 1
ATOM 3979 O O . LEU A 1 507 ? -15.872 18.181 -23.982 1.00 84.00 507 LEU A O 1
ATOM 3983 N N . GLN A 1 508 ? -17.960 18.743 -23.401 1.00 85.81 508 GLN A N 1
ATOM 3984 C CA . GLN A 1 508 ? -17.698 20.189 -23.436 1.00 85.81 508 GLN A CA 1
ATOM 3985 C C . GLN A 1 508 ? -16.751 20.643 -22.316 1.00 85.81 508 GLN A C 1
ATOM 3987 O O . GLN A 1 508 ? -15.908 21.509 -22.550 1.00 85.81 508 GLN A O 1
ATOM 3992 N N . LEU A 1 509 ? -16.870 20.059 -21.121 1.00 83.69 509 LEU A N 1
ATOM 3993 C CA . LEU A 1 509 ? -15.978 20.310 -19.987 1.00 83.69 509 LEU A CA 1
ATOM 3994 C C . LEU A 1 509 ? -14.560 19.787 -20.256 1.00 83.69 509 LEU A C 1
ATOM 3996 O O . LEU A 1 509 ? -13.593 20.465 -19.918 1.00 83.69 509 LEU A O 1
ATOM 4000 N N . HIS A 1 510 ? -14.421 18.623 -20.896 1.00 86.12 510 HIS A N 1
ATOM 4001 C CA . HIS A 1 510 ? -13.113 18.076 -21.257 1.00 86.12 510 HIS A CA 1
ATOM 4002 C C . HIS A 1 510 ? -12.432 18.878 -22.378 1.00 86.12 510 HIS A C 1
ATOM 4004 O O . HIS A 1 510 ? -11.278 19.256 -22.218 1.00 86.12 510 HIS A O 1
ATOM 4010 N N . ILE A 1 511 ? -13.144 19.227 -23.460 1.00 88.12 511 ILE A N 1
ATOM 4011 C CA . ILE A 1 511 ? -12.584 20.007 -24.587 1.00 88.12 511 ILE A CA 1
ATOM 4012 C C . ILE A 1 511 ? -12.107 21.405 -24.158 1.00 88.12 511 ILE A C 1
ATOM 4014 O O . ILE A 1 511 ? -11.174 21.944 -24.748 1.00 88.12 511 ILE A O 1
ATOM 4018 N N . LYS A 1 512 ? -12.731 22.000 -23.133 1.00 87.75 512 LYS A N 1
ATOM 4019 C CA . LYS A 1 512 ? -12.290 23.273 -22.537 1.00 87.75 512 LYS A CA 1
ATOM 4020 C C . LYS A 1 512 ? -11.100 23.126 -21.578 1.00 87.75 512 LYS A C 1
ATOM 4022 O O . LYS A 1 512 ? -10.536 24.145 -21.189 1.00 87.75 512 LYS A O 1
ATOM 4027 N N . SER A 1 513 ? -10.738 21.907 -21.174 1.00 88.44 513 SER A N 1
ATOM 4028 C CA . SER A 1 513 ? -9.613 21.666 -20.268 1.00 88.44 513 SER A CA 1
ATOM 4029 C C . SER A 1 513 ? -8.273 21.767 -20.993 1.00 88.44 513 SER A C 1
ATOM 4031 O O . SER A 1 513 ? -8.143 21.379 -22.155 1.00 88.44 513 SER A O 1
ATOM 4033 N N . THR A 1 514 ? -7.239 22.202 -20.274 1.00 88.81 514 THR A N 1
ATOM 4034 C CA . THR A 1 514 ? -5.845 22.159 -20.744 1.00 88.81 514 THR A CA 1
ATOM 4035 C C . THR A 1 514 ? -5.375 20.735 -21.046 1.00 88.81 514 THR A C 1
ATOM 4037 O O . THR A 1 514 ? -4.567 20.542 -21.951 1.00 88.81 514 THR A O 1
ATOM 4040 N N . ASP A 1 515 ? -5.927 19.737 -20.349 1.00 88.75 515 ASP A N 1
ATOM 4041 C CA . ASP A 1 515 ? -5.600 18.313 -20.529 1.00 88.75 515 ASP A CA 1
ATOM 4042 C C . ASP A 1 515 ? -5.835 17.853 -21.975 1.00 88.75 515 ASP A C 1
ATOM 4044 O O . ASP A 1 515 ? -5.008 17.159 -22.557 1.00 88.75 515 ASP A O 1
ATOM 4048 N N . PHE A 1 516 ? -6.939 18.296 -22.589 1.00 90.00 516 PHE A N 1
ATOM 4049 C CA . PHE A 1 516 ? -7.303 17.924 -23.957 1.00 90.00 516 PHE A CA 1
ATOM 4050 C C . PHE A 1 516 ? -6.325 18.494 -24.997 1.00 90.00 516 PHE A C 1
ATOM 4052 O O . PHE A 1 516 ? -6.041 17.853 -26.011 1.00 90.00 516 PHE A O 1
ATOM 4059 N N . LEU A 1 517 ? -5.756 19.676 -24.735 1.00 91.50 517 LEU A N 1
ATOM 4060 C CA . LEU A 1 517 ? -4.704 20.248 -25.576 1.00 91.50 517 LEU A CA 1
ATOM 4061 C C . LEU A 1 517 ? -3.397 19.451 -25.449 1.00 91.50 517 LEU A C 1
ATOM 4063 O O . LEU A 1 517 ? -2.779 19.140 -26.467 1.00 91.50 517 LEU A O 1
ATOM 4067 N N . LEU A 1 518 ? -2.998 19.089 -24.224 1.00 92.69 518 LEU A N 1
ATOM 4068 C CA . LEU A 1 518 ? -1.822 18.244 -23.981 1.00 92.69 518 LEU A CA 1
ATOM 4069 C C . LEU A 1 518 ? -1.966 16.871 -24.651 1.00 92.69 518 LEU A C 1
ATOM 4071 O O . LEU A 1 518 ? -1.007 16.372 -25.235 1.00 92.69 518 LEU A O 1
ATOM 4075 N N . ASP A 1 519 ? -3.170 16.306 -24.641 1.00 92.31 519 ASP A N 1
ATOM 4076 C CA . ASP A 1 519 ? -3.489 15.020 -25.260 1.00 92.31 519 ASP A CA 1
ATOM 4077 C C . ASP A 1 519 ? -3.385 15.026 -26.788 1.00 92.31 519 ASP A C 1
ATOM 4079 O O . ASP A 1 519 ? -2.808 14.104 -27.375 1.00 92.31 519 ASP A O 1
ATOM 4083 N N . ILE A 1 520 ? -3.872 16.083 -27.445 1.00 92.12 520 ILE A N 1
ATOM 4084 C CA . ILE A 1 520 ? -3.714 16.250 -28.896 1.00 92.12 520 ILE A CA 1
ATOM 4085 C C . ILE A 1 520 ? -2.236 16.427 -29.268 1.00 92.12 520 ILE A C 1
ATOM 4087 O O . ILE A 1 520 ? -1.771 15.814 -30.228 1.00 92.12 520 ILE A O 1
ATOM 4091 N N . LEU A 1 521 ? -1.492 17.247 -28.518 1.00 91.38 521 LEU A N 1
ATOM 4092 C CA . LEU A 1 521 ? -0.067 17.489 -28.774 1.00 91.38 521 LEU A CA 1
ATOM 4093 C C . LEU A 1 521 ? 0.787 16.235 -28.514 1.00 91.38 521 LEU A C 1
ATOM 4095 O O . LEU A 1 521 ? 1.729 15.960 -29.264 1.00 91.38 521 LEU A O 1
ATOM 4099 N N . CYS A 1 522 ? 0.420 15.445 -27.502 1.00 92.50 522 CYS A N 1
ATOM 4100 C CA . CYS A 1 522 ? 1.019 14.147 -27.216 1.00 92.50 522 CYS A CA 1
ATOM 4101 C C . CYS A 1 522 ? 0.910 13.213 -28.426 1.00 92.50 522 CYS A C 1
ATOM 4103 O O . CYS A 1 522 ? 1.931 12.728 -28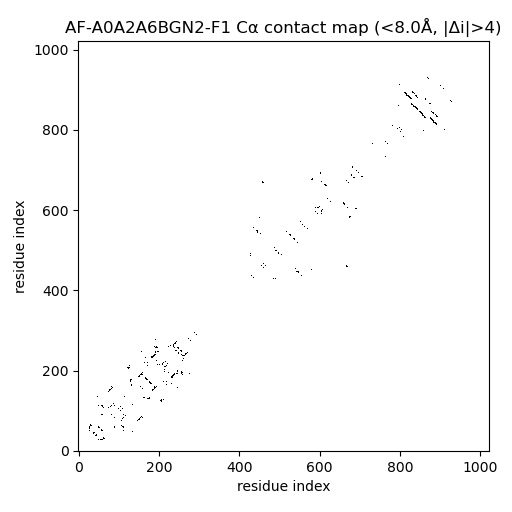.907 1.00 92.50 522 CYS A O 1
ATOM 4105 N N . LEU A 1 523 ? -0.294 13.011 -28.973 1.00 89.75 523 LEU A N 1
ATOM 4106 C CA . LEU A 1 523 ? -0.551 12.050 -30.056 1.00 89.75 523 LEU A CA 1
ATOM 4107 C C . LEU A 1 523 ? -0.204 12.538 -31.475 1.00 89.75 523 LEU A C 1
ATOM 4109 O O . LEU A 1 523 ? -0.562 11.877 -32.453 1.00 89.75 523 LEU A O 1
ATOM 4113 N N . LEU A 1 524 ? 0.508 13.661 -31.631 1.00 89.19 524 LEU A N 1
ATOM 4114 C CA . LEU A 1 524 ? 1.007 14.069 -32.949 1.00 89.19 524 LEU A CA 1
ATOM 4115 C C . LEU A 1 524 ? 1.888 12.954 -33.556 1.00 89.19 524 LEU A C 1
ATOM 4117 O O . LEU A 1 524 ? 2.759 12.430 -32.853 1.00 89.19 524 LEU A O 1
ATOM 4121 N N . PRO A 1 525 ? 1.708 12.594 -34.846 1.00 83.94 525 PRO A N 1
ATOM 4122 C CA . PRO A 1 525 ? 2.360 11.443 -35.479 1.00 83.94 525 PRO A CA 1
ATOM 4123 C C . PRO A 1 525 ? 3.809 11.751 -35.900 1.00 83.94 525 PRO A C 1
ATOM 4125 O O . PRO A 1 525 ? 4.217 11.533 -37.041 1.00 83.94 525 PRO A O 1
ATOM 4128 N N . THR A 1 526 ? 4.590 12.287 -34.966 1.00 84.12 526 THR A N 1
ATOM 4129 C CA . THR A 1 526 ? 6.017 12.606 -35.094 1.00 84.12 526 THR A CA 1
ATOM 4130 C C . THR A 1 526 ? 6.850 11.360 -35.416 1.00 84.12 526 THR A C 1
ATOM 4132 O O . THR A 1 526 ? 7.785 11.437 -36.211 1.00 84.12 526 THR A O 1
ATOM 4135 N N . ASP A 1 527 ? 6.439 10.187 -34.921 1.00 81.12 527 ASP A N 1
ATOM 4136 C CA . ASP A 1 527 ? 7.062 8.882 -35.193 1.00 81.12 527 ASP A CA 1
ATOM 4137 C C . ASP A 1 527 ? 7.098 8.495 -36.676 1.00 81.12 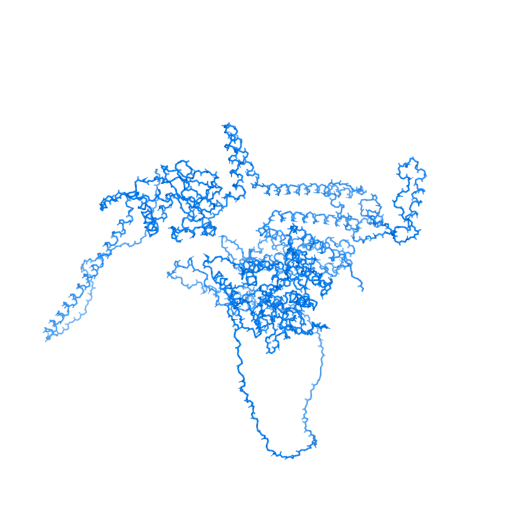527 ASP A C 1
ATOM 4139 O O . ASP A 1 527 ? 7.909 7.659 -37.071 1.00 81.12 527 ASP A O 1
ATOM 4143 N N . LEU A 1 528 ? 6.272 9.113 -37.532 1.00 81.31 528 LEU A N 1
ATOM 4144 C CA . LEU A 1 528 ? 6.350 8.900 -38.982 1.00 81.31 528 LEU A CA 1
ATOM 4145 C C . LEU A 1 528 ? 7.736 9.259 -39.544 1.00 81.31 528 LEU A C 1
ATOM 4147 O O . LEU A 1 528 ? 8.142 8.697 -40.558 1.00 81.31 528 LEU A O 1
ATOM 4151 N N . LEU A 1 529 ? 8.486 10.141 -38.875 1.00 80.38 529 LEU A N 1
ATOM 4152 C CA . LEU A 1 529 ? 9.859 10.490 -39.244 1.00 80.38 529 LEU A CA 1
ATOM 4153 C C . LEU A 1 529 ? 10.875 9.380 -38.912 1.00 80.38 529 LEU A C 1
ATOM 4155 O O . LEU A 1 529 ? 11.884 9.276 -39.609 1.00 80.38 529 LEU A O 1
ATOM 4159 N N . LEU A 1 530 ? 10.592 8.503 -37.939 1.00 79.19 530 LEU A N 1
ATOM 4160 C CA . LEU A 1 530 ? 11.458 7.362 -37.592 1.00 79.19 530 LEU A CA 1
ATOM 4161 C C . LEU A 1 530 ? 11.528 6.328 -38.728 1.00 79.19 530 LEU A C 1
ATOM 4163 O O . LEU A 1 530 ? 12.561 5.693 -38.924 1.00 79.19 530 LEU A O 1
ATOM 4167 N N . PHE A 1 531 ? 10.465 6.207 -39.534 1.00 77.00 531 PHE A N 1
ATOM 4168 C CA . PHE A 1 531 ? 10.466 5.377 -40.747 1.00 77.00 531 PHE A CA 1
ATOM 4169 C C . PHE A 1 531 ? 11.399 5.910 -41.845 1.00 77.00 531 PHE A C 1
ATOM 4171 O O . PHE A 1 531 ? 11.862 5.130 -42.674 1.00 77.00 531 PHE A O 1
ATOM 4178 N N . PHE A 1 532 ? 11.678 7.219 -41.866 1.00 78.56 532 PHE A N 1
ATOM 4179 C CA . PHE A 1 532 ? 12.604 7.835 -42.823 1.00 78.56 532 PHE A CA 1
ATOM 4180 C C . PHE A 1 532 ? 14.039 7.924 -42.286 1.00 78.56 532 PHE A C 1
ATOM 4182 O O . PHE A 1 532 ? 14.982 7.900 -43.076 1.00 78.56 532 PHE A O 1
ATOM 4189 N N . LYS A 1 533 ? 14.219 8.033 -40.962 1.00 78.38 533 LYS A N 1
ATOM 4190 C CA . LYS A 1 533 ? 15.530 8.054 -40.302 1.00 78.38 533 LYS A CA 1
ATOM 4191 C C . LYS A 1 533 ? 15.430 7.460 -38.891 1.00 78.38 533 LYS A C 1
ATOM 4193 O O . LYS A 1 533 ? 14.970 8.127 -37.968 1.00 78.38 533 LYS A O 1
ATOM 4198 N N . SER A 1 534 ? 15.924 6.232 -38.728 1.00 72.38 534 SER A N 1
ATOM 4199 C CA . SER A 1 534 ? 15.936 5.468 -37.466 1.00 72.38 534 SER A CA 1
ATOM 4200 C C . SER A 1 534 ? 16.654 6.184 -36.319 1.00 72.38 534 SER A C 1
ATOM 4202 O O . SER A 1 534 ? 16.213 6.127 -35.175 1.00 72.38 534 SER A O 1
ATOM 4204 N N . ASN A 1 535 ? 17.724 6.919 -36.628 1.00 70.94 535 ASN A N 1
ATOM 4205 C CA . ASN A 1 535 ? 18.633 7.532 -35.650 1.00 70.94 535 ASN A CA 1
ATOM 4206 C C . ASN A 1 535 ? 18.082 8.845 -35.036 1.00 70.94 535 ASN A C 1
ATOM 4208 O O . ASN A 1 535 ? 18.852 9.700 -34.609 1.00 70.94 535 ASN A O 1
ATOM 4212 N N . LEU A 1 536 ? 16.762 9.067 -35.062 1.00 77.38 536 LEU A N 1
ATOM 4213 C CA . LEU A 1 536 ? 16.089 10.275 -34.556 1.00 77.38 536 LEU A CA 1
ATOM 4214 C C . LEU A 1 536 ? 15.087 9.953 -33.428 1.00 77.38 536 LEU A C 1
ATOM 4216 O O . LEU A 1 536 ? 13.998 10.520 -33.374 1.00 77.38 536 LEU A O 1
ATOM 4220 N N . SER A 1 537 ? 15.459 9.064 -32.502 1.00 75.56 537 SER A N 1
ATOM 4221 C CA . SER A 1 537 ? 14.636 8.631 -31.352 1.00 75.56 537 SER A CA 1
ATOM 4222 C C . SER A 1 537 ? 13.995 9.785 -30.559 1.00 75.56 537 SER A C 1
ATOM 4224 O O . SER A 1 537 ? 12.826 9.702 -30.176 1.00 75.56 537 SER A O 1
ATOM 4226 N N . LEU A 1 538 ? 14.709 10.906 -30.396 1.00 82.69 538 LEU A N 1
ATOM 4227 C CA . LEU A 1 538 ? 14.242 12.113 -29.695 1.00 82.69 538 LEU A CA 1
ATOM 4228 C C . LEU A 1 538 ? 13.017 12.800 -30.335 1.00 82.69 538 LEU A C 1
ATOM 4230 O O . LEU A 1 538 ? 12.360 13.615 -29.691 1.00 82.69 538 LEU A O 1
ATOM 4234 N N . VAL A 1 539 ? 12.642 12.464 -31.573 1.00 85.88 539 VAL A N 1
ATOM 4235 C CA . VAL A 1 539 ? 11.426 12.995 -32.224 1.00 85.88 539 VAL A CA 1
ATOM 4236 C C . VAL A 1 539 ? 10.137 12.600 -31.475 1.00 85.88 539 VAL A C 1
ATOM 4238 O O . VAL A 1 539 ? 9.119 13.282 -31.596 1.00 85.88 539 VAL A O 1
ATOM 4241 N N . ARG A 1 540 ? 10.189 11.552 -30.639 1.00 88.62 540 ARG A N 1
ATOM 4242 C CA . ARG A 1 540 ? 9.075 11.064 -29.807 1.00 88.62 540 ARG A CA 1
ATOM 4243 C C . ARG A 1 540 ? 8.895 11.823 -28.475 1.00 88.62 540 ARG A C 1
ATOM 4245 O O . ARG A 1 540 ? 7.971 11.523 -27.718 1.00 88.62 540 ARG A O 1
ATOM 4252 N N . LEU A 1 541 ? 9.723 12.835 -28.176 1.00 90.12 541 LEU A N 1
ATOM 4253 C CA . LEU A 1 541 ? 9.662 13.621 -26.924 1.00 90.12 541 LEU A CA 1
ATOM 4254 C C . LEU A 1 541 ? 8.283 14.241 -26.627 1.00 90.12 541 LEU A C 1
ATOM 4256 O O . LEU A 1 541 ? 7.940 14.444 -25.463 1.00 90.12 541 LEU A O 1
ATOM 4260 N N . ASN A 1 542 ? 7.451 14.487 -27.643 1.00 91.69 542 ASN A N 1
ATOM 4261 C CA . ASN A 1 542 ? 6.079 14.966 -27.455 1.00 91.69 542 ASN A CA 1
ATOM 4262 C C . ASN A 1 542 ? 5.199 14.012 -26.623 1.00 91.69 542 ASN A C 1
ATOM 4264 O O . ASN A 1 542 ? 4.250 14.475 -25.994 1.00 91.69 542 ASN A O 1
ATOM 4268 N N . ARG A 1 543 ? 5.529 12.715 -26.527 1.00 92.88 543 ARG A N 1
ATOM 4269 C CA . ARG A 1 543 ? 4.810 11.772 -25.652 1.00 92.88 543 ARG A CA 1
ATOM 4270 C C . ARG A 1 543 ? 4.929 12.097 -24.159 1.00 92.88 543 ARG A C 1
ATOM 4272 O O . ARG A 1 543 ? 4.029 11.753 -23.394 1.00 92.88 543 ARG A O 1
ATOM 4279 N N . LEU A 1 544 ? 5.967 12.828 -23.744 1.00 92.31 544 LEU A N 1
ATOM 4280 C CA . LEU A 1 544 ? 6.141 13.265 -22.352 1.00 92.31 544 LEU A CA 1
ATOM 4281 C C . LEU A 1 544 ? 5.102 14.313 -21.911 1.00 92.31 544 LEU A C 1
ATOM 4283 O O . LEU A 1 544 ? 4.901 14.513 -20.716 1.00 92.31 544 LEU A O 1
ATOM 4287 N N . LEU A 1 545 ? 4.365 14.931 -22.843 1.00 93.56 545 LEU A N 1
ATOM 4288 C CA . LEU A 1 545 ? 3.254 15.835 -22.510 1.00 93.56 545 LEU A CA 1
ATOM 4289 C C . LEU A 1 545 ? 2.124 15.124 -21.736 1.00 93.56 545 LEU A C 1
ATOM 4291 O O . LEU A 1 545 ? 1.376 15.774 -21.009 1.00 93.56 545 LEU A O 1
ATOM 4295 N N . LYS A 1 546 ? 2.035 13.786 -21.818 1.00 94.12 546 LYS A N 1
ATOM 4296 C CA . LYS A 1 546 ? 1.068 12.958 -21.073 1.00 94.12 546 LYS A CA 1
ATOM 4297 C C . LYS A 1 546 ? 1.440 12.747 -19.593 1.00 94.12 546 LYS A C 1
ATOM 4299 O O . LYS A 1 546 ? 0.628 12.208 -18.841 1.00 94.12 546 LYS A O 1
ATOM 4304 N N . CYS A 1 547 ? 2.609 13.213 -19.130 1.00 91.31 547 CYS A N 1
ATOM 4305 C CA . CYS A 1 547 ? 3.071 13.047 -17.742 1.00 91.31 547 CYS A CA 1
ATOM 4306 C C . CYS A 1 547 ? 2.107 13.600 -16.672 1.00 91.31 547 CYS A C 1
ATOM 4308 O O . CYS A 1 547 ? 2.150 13.145 -15.530 1.00 91.31 547 CYS A O 1
ATOM 4310 N N . TYR A 1 548 ? 1.171 14.493 -17.018 1.00 92.81 548 TYR A N 1
ATOM 4311 C CA . TYR A 1 548 ? 0.104 14.913 -16.097 1.00 92.81 548 TYR A CA 1
ATOM 4312 C C . TYR A 1 548 ? -0.746 13.726 -15.581 1.00 92.81 548 TYR A C 1
ATOM 4314 O O . TYR A 1 548 ? -1.146 13.718 -14.415 1.00 92.81 548 TYR A O 1
ATOM 4322 N N . ARG A 1 549 ? -0.945 12.667 -16.387 1.00 92.69 549 ARG A N 1
ATOM 4323 C CA . ARG A 1 549 ? -1.647 11.436 -15.964 1.00 92.69 549 ARG A CA 1
ATOM 4324 C C . ARG A 1 549 ? -0.836 10.610 -14.964 1.00 92.69 549 ARG A C 1
ATOM 4326 O O . ARG A 1 549 ? -1.432 9.974 -14.098 1.00 92.69 549 ARG A O 1
ATOM 4333 N N . LEU A 1 550 ? 0.499 10.655 -15.024 1.00 92.12 550 LEU A N 1
ATOM 4334 C CA . LEU A 1 550 ? 1.371 10.021 -14.027 1.00 92.12 550 LEU A CA 1
ATOM 4335 C C . LEU A 1 550 ? 1.250 10.723 -12.665 1.00 92.12 550 LEU A C 1
ATOM 4337 O O . LEU A 1 550 ? 1.152 10.051 -11.639 1.00 92.12 550 LEU A O 1
ATOM 4341 N N . PHE A 1 551 ? 1.160 12.057 -12.646 1.00 91.94 551 PHE A N 1
ATOM 4342 C CA . PHE A 1 551 ? 0.876 12.804 -11.415 1.00 91.94 551 PHE A CA 1
ATOM 4343 C C . PHE A 1 551 ? -0.535 12.521 -10.876 1.00 91.94 551 PHE A C 1
ATOM 4345 O O . PHE A 1 551 ? -0.689 12.302 -9.676 1.00 91.94 551 PHE A O 1
ATOM 4352 N N . GLN A 1 552 ? -1.555 12.432 -11.741 1.00 91.00 552 GLN A N 1
ATOM 4353 C CA . GLN A 1 552 ? -2.909 12.045 -11.323 1.00 91.00 552 GLN A CA 1
ATOM 4354 C C . GLN A 1 552 ? -2.936 10.628 -10.719 1.00 91.00 552 GLN A C 1
ATOM 4356 O O . GLN A 1 552 ? -3.530 10.427 -9.661 1.00 91.00 552 GLN A O 1
ATOM 4361 N N . PHE A 1 553 ? -2.242 9.661 -11.333 1.00 93.25 553 PHE A N 1
ATOM 4362 C CA . PHE A 1 553 ? -2.054 8.320 -10.769 1.00 93.25 553 PHE A CA 1
ATOM 4363 C C . PHE A 1 553 ? -1.369 8.359 -9.396 1.00 93.25 553 PHE A C 1
ATOM 4365 O O . PHE A 1 553 ? -1.830 7.696 -8.465 1.00 93.25 553 PHE A O 1
ATOM 4372 N N . ALA A 1 554 ? -0.304 9.152 -9.247 1.00 90.88 554 ALA A N 1
ATOM 4373 C CA . ALA A 1 554 ? 0.416 9.280 -7.985 1.00 90.88 554 ALA A CA 1
ATOM 4374 C C . ALA A 1 554 ? -0.491 9.823 -6.869 1.00 90.88 554 ALA A C 1
ATOM 4376 O O . ALA A 1 554 ? -0.565 9.208 -5.809 1.00 90.88 554 ALA A O 1
ATOM 4377 N N . SER A 1 555 ? -1.253 10.894 -7.114 1.00 90.25 555 SER A N 1
ATOM 4378 C CA . SER A 1 555 ? -2.213 11.442 -6.140 1.00 90.25 555 SER A CA 1
ATOM 4379 C C . SER A 1 555 ? -3.324 10.445 -5.784 1.00 90.25 555 SER A C 1
ATOM 4381 O O . SER A 1 555 ? -3.645 10.257 -4.611 1.00 90.25 555 SER A O 1
ATOM 4383 N N . LEU A 1 556 ? -3.882 9.749 -6.783 1.00 89.62 556 LEU A N 1
ATOM 4384 C CA . LEU A 1 556 ? -4.910 8.718 -6.588 1.00 89.62 556 LEU A CA 1
ATOM 4385 C C . LEU A 1 556 ? -4.397 7.488 -5.821 1.00 89.62 556 LEU A C 1
ATOM 4387 O O . LEU A 1 556 ? -5.186 6.826 -5.144 1.00 89.62 556 LEU A O 1
ATOM 4391 N N . THR A 1 557 ? -3.105 7.180 -5.929 1.00 89.75 557 THR A N 1
ATOM 4392 C CA . THR A 1 557 ? -2.451 6.103 -5.173 1.00 89.75 557 THR A CA 1
ATOM 4393 C C . THR A 1 557 ? -2.115 6.561 -3.757 1.00 89.75 557 THR A C 1
ATOM 4395 O O . THR A 1 557 ? -2.367 5.824 -2.811 1.00 89.75 557 THR A O 1
ATOM 4398 N N . GLU A 1 558 ? -1.632 7.795 -3.581 1.00 88.25 558 GLU A N 1
ATOM 4399 C CA . GLU A 1 558 ? -1.289 8.369 -2.273 1.00 88.25 558 GLU A CA 1
ATOM 4400 C C . GLU A 1 558 ? -2.507 8.421 -1.333 1.00 88.25 558 GLU A C 1
ATOM 4402 O O . GLU A 1 558 ? -2.379 8.081 -0.161 1.00 88.25 558 GLU A O 1
ATOM 4407 N N . MET A 1 559 ? -3.701 8.737 -1.855 1.00 84.19 559 MET A N 1
ATOM 4408 C CA . MET A 1 559 ? -4.960 8.702 -1.089 1.00 84.19 559 MET A CA 1
ATOM 4409 C C . MET A 1 559 ? -5.458 7.286 -0.748 1.00 84.19 559 MET A C 1
ATOM 4411 O O . MET A 1 559 ? -6.227 7.126 0.196 1.00 84.19 559 MET A O 1
ATOM 4415 N N . ARG A 1 560 ? -5.057 6.259 -1.512 1.00 85.19 560 ARG A N 1
ATOM 4416 C CA . ARG A 1 560 ? -5.447 4.850 -1.290 1.00 85.19 560 ARG A CA 1
ATOM 4417 C C . ARG A 1 560 ? -4.391 4.047 -0.518 1.00 85.19 560 ARG A C 1
ATOM 4419 O O . ARG A 1 560 ? -4.667 2.927 -0.095 1.00 85.19 560 ARG A O 1
ATOM 4426 N N . ALA A 1 561 ? -3.182 4.581 -0.356 1.00 85.81 561 ALA A N 1
ATOM 4427 C CA . ALA A 1 561 ? -2.075 3.899 0.296 1.00 85.81 561 ALA A CA 1
ATOM 4428 C C . ALA A 1 561 ? -2.286 3.818 1.815 1.00 85.81 561 ALA A C 1
ATOM 4430 O O . ALA A 1 561 ? -2.429 4.832 2.492 1.00 85.81 561 ALA A O 1
ATOM 4431 N N . THR A 1 562 ? -2.193 2.610 2.374 1.00 83.62 562 THR A N 1
ATOM 4432 C CA . THR A 1 562 ? -2.204 2.384 3.832 1.00 83.62 562 THR A CA 1
ATOM 4433 C C . THR A 1 562 ? -0.989 2.999 4.537 1.00 83.62 562 THR A C 1
ATOM 4435 O O . THR A 1 562 ? -1.059 3.334 5.716 1.00 83.62 562 THR A O 1
ATOM 4438 N N . ALA A 1 563 ? 0.121 3.177 3.813 1.00 80.62 563 ALA A N 1
ATOM 4439 C CA . ALA A 1 563 ? 1.355 3.799 4.284 1.00 80.62 563 ALA A CA 1
ATOM 4440 C C . ALA A 1 563 ? 1.763 4.968 3.356 1.00 80.62 563 ALA A C 1
ATOM 4442 O O . ALA A 1 563 ? 2.685 4.822 2.547 1.00 80.62 563 ALA A O 1
ATOM 4443 N N . PRO A 1 564 ? 1.109 6.145 3.448 1.00 84.06 564 PRO A N 1
ATOM 4444 C CA . PRO A 1 564 ? 1.335 7.253 2.515 1.00 84.06 564 PRO A CA 1
ATOM 4445 C C . PRO A 1 564 ? 2.770 7.800 2.566 1.00 84.06 564 PRO A C 1
ATOM 4447 O O . PRO A 1 564 ? 3.322 8.168 1.533 1.00 84.06 564 PRO A O 1
ATOM 4450 N N . ASN A 1 565 ? 3.425 7.785 3.734 1.00 84.69 565 ASN A N 1
ATOM 4451 C CA . ASN A 1 565 ? 4.828 8.204 3.861 1.00 84.69 565 ASN A CA 1
ATOM 4452 C C . ASN A 1 565 ? 5.794 7.257 3.125 1.00 84.69 565 ASN A C 1
ATOM 4454 O O . ASN A 1 565 ? 6.738 7.724 2.495 1.00 84.69 565 ASN A O 1
ATOM 4458 N N . LEU A 1 566 ? 5.536 5.943 3.131 1.00 84.19 566 LEU A N 1
ATOM 4459 C CA . LEU A 1 566 ? 6.337 4.989 2.356 1.00 84.19 566 LEU A CA 1
ATOM 4460 C C . LEU A 1 566 ? 6.159 5.233 0.852 1.00 84.19 566 LEU A C 1
ATOM 4462 O O . LEU A 1 566 ? 7.142 5.291 0.120 1.00 84.19 566 LEU A O 1
ATOM 4466 N N . PHE A 1 567 ? 4.922 5.466 0.403 1.00 88.19 567 PHE A N 1
ATOM 4467 C CA . PHE A 1 567 ? 4.646 5.797 -0.995 1.00 88.19 567 PHE A CA 1
ATOM 4468 C C . PHE A 1 567 ? 5.315 7.113 -1.433 1.00 88.19 567 PHE A C 1
ATOM 4470 O O . PHE A 1 567 ? 5.872 7.180 -2.528 1.00 88.19 567 PHE A O 1
ATOM 4477 N N . ARG A 1 568 ? 5.337 8.142 -0.571 1.00 86.56 568 ARG A N 1
ATOM 4478 C CA . ARG A 1 568 ? 6.078 9.396 -0.810 1.00 86.56 568 ARG A CA 1
ATOM 4479 C C . ARG A 1 568 ? 7.577 9.158 -0.988 1.00 86.56 568 ARG A C 1
ATOM 4481 O O . ARG A 1 568 ? 8.150 9.702 -1.928 1.00 86.56 568 ARG A O 1
ATOM 4488 N N . LEU A 1 569 ? 8.187 8.314 -0.152 1.00 86.75 569 LEU A N 1
ATOM 4489 C CA . LEU A 1 569 ? 9.592 7.928 -0.296 1.00 86.75 569 LEU A CA 1
ATOM 4490 C C . LEU A 1 569 ? 9.844 7.181 -1.615 1.00 86.75 569 LEU A C 1
ATOM 4492 O O . LEU A 1 569 ? 10.767 7.533 -2.343 1.00 86.75 569 LEU A O 1
ATOM 4496 N N . THR A 1 570 ? 9.009 6.199 -1.968 1.00 87.81 570 THR A N 1
ATOM 4497 C CA . THR A 1 570 ? 9.129 5.472 -3.246 1.00 87.81 570 THR A CA 1
ATOM 4498 C C . THR A 1 570 ? 8.987 6.407 -4.450 1.00 87.81 570 THR A C 1
ATOM 4500 O O . THR A 1 570 ? 9.780 6.315 -5.385 1.00 87.81 570 THR A O 1
ATOM 4503 N N . LYS A 1 571 ? 8.029 7.345 -4.409 1.00 89.06 571 LYS A N 1
ATOM 4504 C CA . LYS A 1 571 ? 7.842 8.394 -5.424 1.00 89.06 571 LYS A CA 1
ATOM 4505 C C . LYS A 1 571 ? 9.107 9.242 -5.578 1.00 89.06 571 LYS A C 1
ATOM 4507 O O . LYS A 1 571 ? 9.563 9.429 -6.699 1.00 89.06 571 LYS A O 1
ATOM 4512 N N . LEU A 1 572 ? 9.702 9.688 -4.469 1.00 89.75 572 LEU A N 1
ATOM 4513 C CA . LEU A 1 572 ? 10.929 10.486 -4.477 1.00 89.75 572 LEU A CA 1
ATOM 4514 C C . LEU A 1 572 ? 12.123 9.715 -5.062 1.00 89.75 572 LEU A C 1
ATOM 4516 O O . LEU A 1 572 ? 12.795 10.228 -5.953 1.00 89.75 572 LEU A O 1
ATOM 4520 N N . VAL A 1 573 ? 12.362 8.478 -4.612 1.00 90.56 573 VAL A N 1
ATOM 4521 C CA . VAL A 1 573 ? 13.453 7.622 -5.120 1.00 90.56 573 VAL A CA 1
ATOM 4522 C C . VAL A 1 573 ? 13.298 7.368 -6.622 1.00 90.56 573 VAL A C 1
ATOM 4524 O O . VAL A 1 573 ? 14.270 7.483 -7.366 1.00 90.56 573 VAL A O 1
ATOM 4527 N N . PHE A 1 574 ? 12.074 7.095 -7.086 1.00 92.12 574 PHE A N 1
ATOM 4528 C CA . PHE A 1 574 ? 11.780 6.950 -8.511 1.00 92.12 574 PHE A CA 1
ATOM 4529 C C . PHE A 1 574 ? 12.052 8.247 -9.290 1.00 92.12 574 PHE A C 1
ATOM 4531 O O . PHE A 1 574 ? 12.693 8.203 -10.338 1.00 92.12 574 PHE A O 1
ATOM 4538 N N . THR A 1 575 ? 11.641 9.409 -8.772 1.00 90.62 575 THR A N 1
ATOM 4539 C CA . THR A 1 575 ? 11.944 10.710 -9.390 1.00 90.62 575 THR A CA 1
ATOM 4540 C C . THR A 1 575 ? 13.453 10.951 -9.500 1.00 90.62 575 THR A C 1
ATOM 4542 O O . THR A 1 575 ? 13.915 11.341 -10.569 1.00 90.62 575 THR A O 1
ATOM 4545 N N . CYS A 1 576 ? 14.232 10.657 -8.452 1.00 91.31 576 CYS A N 1
ATOM 4546 C CA . CYS A 1 576 ? 15.695 10.778 -8.483 1.00 91.31 576 CYS A CA 1
ATOM 4547 C C . CYS A 1 576 ? 16.315 9.866 -9.552 1.00 91.31 576 CYS A C 1
ATOM 4549 O O . CYS A 1 576 ? 17.123 10.322 -10.357 1.00 91.31 576 CYS A O 1
ATOM 4551 N N . PHE A 1 577 ? 15.882 8.600 -9.609 1.00 93.38 577 PHE A N 1
ATOM 4552 C CA . PHE A 1 577 ? 16.342 7.641 -10.615 1.00 93.38 577 PHE A CA 1
ATOM 4553 C C . PHE A 1 577 ? 16.076 8.130 -12.045 1.00 93.38 577 PHE A C 1
ATOM 4555 O O . PHE A 1 577 ? 16.967 8.055 -12.884 1.00 93.38 577 PHE A O 1
ATOM 4562 N N . ILE A 1 578 ? 14.884 8.674 -12.322 1.00 93.81 578 ILE A N 1
ATOM 4563 C CA . ILE A 1 578 ? 14.564 9.240 -13.639 1.00 93.81 578 ILE A CA 1
ATOM 4564 C C . ILE A 1 578 ? 15.465 10.437 -13.967 1.00 93.81 578 ILE A C 1
ATOM 4566 O O . ILE A 1 578 ? 15.957 10.517 -15.089 1.00 93.81 578 ILE A O 1
ATOM 4570 N N . ILE A 1 579 ? 15.720 11.348 -13.024 1.00 93.56 579 ILE A N 1
ATOM 4571 C CA . ILE A 1 579 ? 16.588 12.511 -13.273 1.00 93.56 579 ILE A CA 1
ATOM 4572 C C . ILE A 1 579 ? 18.017 12.054 -13.619 1.00 93.56 579 ILE A C 1
ATOM 4574 O O . ILE A 1 579 ? 18.557 12.484 -14.639 1.00 93.56 579 ILE A O 1
ATOM 4578 N N . PHE A 1 580 ? 18.595 11.135 -12.837 1.00 94.19 580 PHE A N 1
ATOM 4579 C CA . PHE A 1 580 ? 19.936 10.583 -13.091 1.00 94.19 580 PHE A CA 1
ATOM 4580 C C . PHE A 1 580 ? 19.992 9.786 -14.404 1.00 94.19 580 PHE A C 1
ATOM 4582 O O . PHE A 1 580 ? 20.960 9.871 -15.154 1.00 94.19 580 PHE A O 1
ATOM 4589 N N . HIS A 1 581 ? 18.926 9.051 -14.731 1.00 94.88 581 HIS A N 1
ATOM 4590 C CA . HIS A 1 581 ? 18.804 8.329 -15.994 1.00 94.88 581 HIS A CA 1
ATOM 4591 C C . HIS A 1 581 ? 18.803 9.281 -17.201 1.00 94.88 581 HIS A C 1
ATOM 4593 O O . HIS A 1 581 ? 19.556 9.068 -18.149 1.00 94.88 581 HIS A O 1
ATOM 4599 N N . TRP A 1 582 ? 18.003 10.352 -17.166 1.00 95.06 582 TRP A N 1
ATOM 4600 C CA . TRP A 1 582 ? 17.931 11.329 -18.259 1.00 95.06 582 TRP A CA 1
ATOM 4601 C C . TRP A 1 582 ? 19.234 12.094 -18.454 1.00 95.06 582 TRP A C 1
ATOM 4603 O O . TRP A 1 582 ? 19.685 12.234 -19.590 1.00 95.06 582 TRP A O 1
ATOM 4613 N N . ASN A 1 583 ? 19.841 12.569 -17.367 1.00 94.69 583 ASN A N 1
ATOM 4614 C CA . ASN A 1 583 ? 21.086 13.319 -17.450 1.00 94.69 583 ASN A CA 1
ATOM 4615 C C . ASN A 1 583 ? 22.279 12.406 -17.822 1.00 94.69 583 ASN A C 1
ATOM 4617 O O . ASN A 1 583 ? 23.083 12.769 -18.676 1.00 94.69 583 ASN A O 1
ATOM 4621 N N . GLY A 1 584 ? 22.319 11.155 -17.348 1.00 94.88 584 GLY A N 1
ATOM 4622 C CA . GLY A 1 584 ? 23.282 10.155 -17.828 1.00 94.88 584 GLY A CA 1
ATOM 4623 C C . GLY A 1 584 ? 23.134 9.835 -19.323 1.00 94.88 584 GLY A C 1
ATOM 4624 O O . GLY A 1 584 ? 24.120 9.814 -20.057 1.00 94.88 584 GLY A O 1
ATOM 4625 N N . CYS A 1 585 ? 21.906 9.666 -19.827 1.00 94.25 585 CYS A N 1
ATOM 4626 C CA . CYS A 1 585 ? 21.679 9.490 -21.268 1.00 94.25 585 CYS A CA 1
ATOM 4627 C C . CYS A 1 585 ? 22.091 10.734 -22.081 1.00 94.25 585 CYS A C 1
ATOM 4629 O O . CYS A 1 585 ? 22.566 10.597 -23.209 1.00 94.25 585 CYS A O 1
ATOM 4631 N N . LEU A 1 586 ? 21.937 11.941 -21.521 1.00 93.12 586 LEU A N 1
ATOM 4632 C CA . LEU A 1 586 ? 22.383 13.190 -22.143 1.00 93.12 586 LEU A CA 1
ATOM 4633 C C . LEU A 1 586 ? 23.917 13.284 -22.205 1.00 93.12 586 LEU A C 1
ATOM 4635 O O . LEU A 1 586 ? 24.452 13.642 -23.251 1.00 93.12 586 LEU A O 1
ATOM 4639 N N . TYR A 1 587 ? 24.625 12.903 -21.141 1.00 93.88 587 TYR A N 1
ATOM 4640 C CA . TYR A 1 587 ? 26.089 12.809 -21.126 1.00 93.88 587 TYR A CA 1
ATOM 4641 C C . TYR A 1 587 ? 26.625 11.820 -22.169 1.00 93.88 587 TYR A C 1
ATOM 4643 O O . TYR A 1 587 ? 27.544 12.147 -22.928 1.00 93.88 587 TYR A O 1
ATOM 4651 N N . PHE A 1 588 ? 26.013 10.636 -22.282 1.00 93.81 588 PHE A N 1
ATOM 4652 C CA . PHE A 1 588 ? 26.410 9.674 -23.309 1.00 93.81 588 PHE A CA 1
ATOM 4653 C C . PHE A 1 588 ? 26.108 10.196 -24.725 1.00 93.81 588 PHE A C 1
ATOM 4655 O O . PHE A 1 588 ? 26.948 10.095 -25.615 1.00 93.81 588 PHE A O 1
ATOM 4662 N N . PHE A 1 589 ? 24.966 10.865 -24.926 1.00 92.25 589 PHE A N 1
ATOM 4663 C CA . PHE A 1 589 ? 24.637 11.525 -26.195 1.00 92.25 589 PHE A CA 1
ATOM 4664 C C . PHE A 1 589 ? 25.652 12.614 -26.582 1.00 92.25 589 PHE A C 1
ATOM 4666 O O . PHE A 1 589 ? 26.034 12.714 -27.748 1.00 92.25 589 PHE A O 1
ATOM 4673 N N . LEU A 1 590 ? 26.132 13.407 -25.617 1.00 92.06 590 LEU A N 1
ATOM 4674 C CA . LEU A 1 590 ? 27.219 14.362 -25.848 1.00 92.06 590 LEU A CA 1
ATOM 4675 C C . LEU A 1 590 ? 28.536 13.651 -26.185 1.00 92.06 590 LEU A C 1
ATOM 4677 O O . LEU A 1 590 ? 29.241 14.094 -27.086 1.00 92.06 590 LEU A O 1
ATOM 4681 N N . SER A 1 591 ? 28.841 12.529 -25.532 1.00 92.69 591 SER A N 1
ATOM 4682 C CA . SER A 1 591 ? 30.036 11.726 -25.829 1.00 92.69 591 SER A CA 1
ATOM 4683 C C . SER A 1 591 ? 30.021 11.166 -27.262 1.00 92.69 591 SER A C 1
ATOM 4685 O O . SER A 1 591 ? 31.044 11.201 -27.938 1.00 92.69 591 SER A O 1
ATOM 4687 N N . ILE A 1 592 ? 28.855 10.760 -27.785 1.00 90.94 592 ILE A N 1
ATOM 4688 C CA . ILE A 1 592 ? 28.680 10.378 -29.204 1.00 90.94 592 ILE A CA 1
ATOM 4689 C C . ILE A 1 592 ? 28.970 11.556 -30.152 1.00 90.94 592 ILE A C 1
ATOM 4691 O O . ILE A 1 592 ? 29.567 11.366 -31.207 1.00 90.94 592 ILE A O 1
ATOM 4695 N N . ILE A 1 593 ? 28.575 12.784 -29.795 1.00 90.06 593 ILE A N 1
ATOM 4696 C CA . ILE A 1 593 ? 28.835 13.984 -30.616 1.00 90.06 593 ILE A CA 1
ATOM 4697 C C . ILE A 1 593 ? 30.334 14.329 -30.678 1.00 90.06 593 ILE A C 1
ATOM 4699 O O . ILE A 1 593 ? 30.779 14.912 -31.669 1.00 90.06 593 ILE A O 1
ATOM 4703 N N . TYR A 1 594 ? 31.099 13.977 -29.643 1.00 89.81 594 TYR A N 1
ATOM 4704 C CA . TYR A 1 594 ? 32.534 14.254 -29.523 1.00 89.81 594 TYR A CA 1
ATOM 4705 C C . TYR A 1 594 ? 33.450 13.078 -29.917 1.00 89.81 594 TYR A C 1
ATOM 4707 O O . TYR A 1 594 ? 34.652 13.188 -29.712 1.00 89.81 594 TYR A O 1
ATOM 4715 N N . ASP A 1 595 ? 32.908 12.016 -30.527 1.00 89.69 595 ASP A N 1
ATOM 4716 C CA . ASP A 1 595 ? 33.657 10.848 -31.033 1.00 89.69 595 ASP A CA 1
ATOM 4717 C C . ASP A 1 595 ? 34.450 10.092 -29.944 1.00 89.69 595 ASP A C 1
ATOM 4719 O O . ASP A 1 595 ? 35.678 10.005 -29.953 1.00 89.69 595 ASP A O 1
ATOM 4723 N N . TYR A 1 596 ? 33.714 9.548 -28.967 1.00 90.50 596 TYR A N 1
ATOM 4724 C CA . TYR A 1 596 ? 34.264 8.884 -27.776 1.00 90.50 596 TYR A CA 1
ATOM 4725 C C . TYR A 1 596 ? 35.186 7.679 -28.042 1.00 90.50 596 TYR A C 1
ATOM 4727 O O . TYR A 1 596 ? 35.913 7.267 -27.140 1.00 90.50 596 TYR A O 1
ATOM 4735 N N . ASP A 1 597 ? 35.184 7.103 -29.248 1.00 86.81 597 ASP A N 1
ATOM 4736 C CA . ASP A 1 597 ? 36.030 5.951 -29.595 1.00 86.81 597 ASP A CA 1
ATOM 4737 C C . ASP A 1 597 ? 37.534 6.290 -29.625 1.00 86.81 597 ASP A C 1
ATOM 4739 O O . ASP A 1 597 ? 38.363 5.387 -29.728 1.00 86.81 597 ASP A O 1
ATOM 4743 N N . GLN A 1 598 ? 37.905 7.575 -29.558 1.00 86.81 598 GLN A N 1
ATOM 4744 C CA . GLN A 1 598 ? 39.293 8.052 -29.453 1.00 86.81 598 GLN A CA 1
ATOM 4745 C C . GLN A 1 598 ? 39.610 8.716 -28.097 1.00 86.81 598 GLN A C 1
ATOM 4747 O O . GLN A 1 598 ? 40.662 9.335 -27.967 1.00 86.81 598 GLN A O 1
ATOM 4752 N N . ALA A 1 599 ? 38.709 8.633 -27.110 1.00 88.12 599 ALA A N 1
ATOM 4753 C CA . ALA A 1 599 ? 38.840 9.336 -25.833 1.00 88.12 599 ALA A CA 1
ATOM 4754 C C . ALA A 1 599 ? 39.778 8.625 -24.844 1.00 88.12 599 ALA A C 1
ATOM 4756 O O . ALA A 1 599 ? 39.636 7.424 -24.594 1.00 88.12 599 ALA A O 1
ATOM 4757 N N . GLU A 1 600 ? 40.669 9.382 -24.209 1.00 87.69 600 GLU A N 1
ATOM 4758 C CA . GLU A 1 600 ? 41.591 8.879 -23.187 1.00 87.69 600 GLU A CA 1
ATOM 4759 C C . GLU A 1 600 ? 40.956 8.906 -21.779 1.00 87.69 600 GLU A C 1
ATOM 4761 O O . GLU A 1 600 ? 39.888 9.479 -21.547 1.00 87.69 600 GLU A O 1
ATOM 4766 N N . LEU A 1 601 ? 41.621 8.285 -20.797 1.00 86.56 601 LEU A N 1
ATOM 4767 C CA . LEU A 1 601 ? 41.155 8.228 -19.404 1.00 86.56 601 LEU A CA 1
ATOM 4768 C C . LEU A 1 601 ? 40.954 9.625 -18.774 1.00 86.56 601 LEU A C 1
ATOM 4770 O O . LEU A 1 601 ? 40.049 9.805 -17.954 1.00 86.56 601 LEU A O 1
ATOM 4774 N N . GLU A 1 602 ? 41.788 10.598 -19.160 1.00 86.50 602 GLU A N 1
ATOM 4775 C CA . GLU A 1 602 ? 41.771 11.977 -18.647 1.00 86.50 602 GLU A CA 1
ATOM 4776 C C . GLU A 1 602 ? 40.695 12.872 -19.289 1.00 86.50 602 GLU A C 1
ATOM 4778 O O . GLU A 1 602 ? 40.388 13.936 -18.747 1.00 86.50 602 GLU A O 1
ATOM 4783 N N . ASP A 1 603 ? 40.090 12.461 -20.409 1.00 90.12 603 ASP A N 1
ATOM 4784 C CA . ASP A 1 603 ? 39.045 13.243 -21.073 1.00 90.12 603 ASP A CA 1
ATOM 4785 C C . ASP A 1 603 ? 37.754 13.284 -20.244 1.00 90.12 603 ASP A C 1
ATOM 4787 O O . ASP A 1 603 ? 37.414 12.348 -19.526 1.00 90.12 603 ASP A O 1
ATOM 4791 N N . TRP A 1 604 ? 36.958 14.348 -20.367 1.00 91.19 604 TRP A N 1
ATOM 4792 C CA . TRP A 1 604 ? 35.660 14.450 -19.676 1.00 91.19 604 TRP A CA 1
ATOM 4793 C C . TRP A 1 604 ? 34.581 13.514 -20.253 1.00 91.19 604 TRP A C 1
ATOM 4795 O O . TRP A 1 604 ? 33.753 12.989 -19.506 1.00 91.19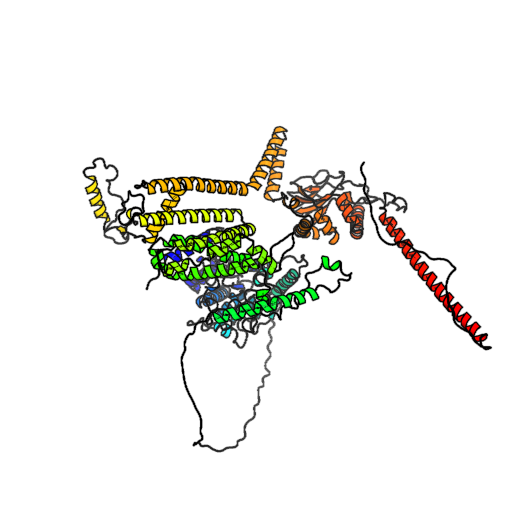 604 TRP A O 1
ATOM 4805 N N . ILE A 1 605 ? 34.598 13.270 -21.569 1.00 92.62 605 ILE A N 1
ATOM 4806 C CA . ILE A 1 605 ? 33.629 12.406 -22.274 1.00 92.62 605 ILE A CA 1
ATOM 4807 C C . ILE A 1 605 ? 33.778 10.925 -21.889 1.00 92.62 605 ILE A C 1
ATOM 4809 O O . ILE A 1 605 ? 34.730 10.541 -21.210 1.00 92.62 605 ILE A O 1
ATOM 4813 N N . PHE A 1 606 ? 32.821 10.080 -22.280 1.00 93.00 606 PHE A N 1
ATOM 4814 C CA . PHE A 1 606 ? 32.932 8.633 -22.080 1.00 93.00 606 PHE A CA 1
ATOM 4815 C C . PHE A 1 606 ? 34.251 8.100 -22.674 1.00 93.00 606 PHE A C 1
ATOM 4817 O O . PHE A 1 606 ? 34.636 8.496 -23.767 1.00 93.00 606 PHE A O 1
ATOM 4824 N N . SER A 1 607 ? 34.916 7.185 -21.968 1.00 91.31 607 SER A N 1
ATOM 4825 C CA . SER A 1 607 ? 36.054 6.407 -22.470 1.00 91.31 607 SER A CA 1
ATOM 4826 C C . SER A 1 607 ? 35.972 4.997 -21.886 1.00 91.31 607 SER A C 1
ATOM 4828 O O . SER A 1 607 ? 35.495 4.810 -20.761 1.00 91.31 607 SER A O 1
ATOM 4830 N N . TRP A 1 608 ? 36.420 4.001 -22.650 1.00 88.56 608 TRP A N 1
ATOM 4831 C CA . TRP A 1 608 ? 36.377 2.591 -22.258 1.00 88.56 608 TRP A CA 1
ATOM 4832 C C . TRP A 1 608 ? 37.275 2.276 -21.054 1.00 88.56 608 TRP A C 1
ATOM 4834 O O . TRP A 1 608 ? 36.923 1.409 -20.253 1.00 88.56 608 TRP A O 1
ATOM 4844 N N . ASP A 1 609 ? 38.365 3.026 -20.872 1.00 85.62 609 ASP A N 1
ATOM 4845 C CA . ASP A 1 609 ? 39.357 2.800 -19.810 1.00 85.62 609 ASP A CA 1
ATOM 4846 C C . ASP A 1 609 ? 38.852 3.197 -18.411 1.00 85.62 609 ASP A C 1
ATOM 4848 O O . ASP A 1 609 ? 39.387 2.758 -17.393 1.00 85.62 609 ASP A O 1
ATOM 4852 N N . LYS A 1 610 ? 37.774 3.991 -18.340 1.00 87.19 610 LYS A N 1
ATOM 4853 C CA . LYS A 1 610 ? 37.163 4.454 -17.081 1.00 87.19 610 LYS A CA 1
ATOM 4854 C C . LYS A 1 610 ? 36.425 3.359 -16.306 1.00 87.19 610 LYS A C 1
ATOM 4856 O O . LYS A 1 610 ? 36.210 3.511 -15.106 1.00 87.19 610 LYS A O 1
ATOM 4861 N N . ILE A 1 611 ? 36.020 2.271 -16.969 1.00 84.56 611 ILE A N 1
ATOM 4862 C CA . ILE A 1 611 ? 35.491 1.065 -16.313 1.00 84.56 611 ILE A CA 1
ATOM 4863 C C . ILE A 1 611 ? 36.366 -0.127 -16.723 1.00 84.56 611 ILE A C 1
ATOM 4865 O O . ILE A 1 611 ? 36.068 -0.789 -17.727 1.00 84.56 611 ILE A O 1
ATOM 4869 N N . PRO A 1 612 ? 37.437 -0.418 -15.957 1.00 80.69 612 PRO A N 1
ATOM 4870 C CA . PRO A 1 612 ? 38.255 -1.596 -16.194 1.00 80.69 612 PRO A CA 1
ATOM 4871 C C . PRO A 1 612 ? 37.439 -2.868 -15.942 1.00 80.69 612 PRO A C 1
ATOM 4873 O O . PRO A 1 612 ? 36.620 -2.936 -15.021 1.00 80.69 612 PRO A O 1
ATOM 4876 N N . ASP A 1 613 ? 37.678 -3.893 -16.757 1.00 83.88 613 ASP A N 1
ATOM 4877 C CA . ASP A 1 613 ? 37.087 -5.210 -16.532 1.00 83.88 613 ASP A CA 1
ATOM 4878 C C . ASP A 1 613 ? 37.737 -5.873 -15.304 1.00 83.88 613 ASP A C 1
ATOM 4880 O O . ASP A 1 613 ? 38.968 -5.897 -15.206 1.00 83.88 613 ASP A O 1
ATOM 4884 N N . PRO A 1 614 ? 36.955 -6.418 -14.354 1.00 82.19 614 PRO A N 1
ATOM 4885 C CA . PRO A 1 614 ? 37.504 -7.025 -13.151 1.00 82.19 614 PRO A CA 1
ATOM 4886 C C . PRO A 1 614 ? 38.381 -8.236 -13.480 1.00 82.19 614 PRO A C 1
ATOM 4888 O O . PRO A 1 614 ? 37.961 -9.195 -14.134 1.00 82.19 614 PRO A O 1
ATOM 4891 N N . ILE A 1 615 ? 39.608 -8.189 -12.966 1.00 79.94 615 ILE A N 1
ATOM 4892 C CA . ILE A 1 615 ? 40.605 -9.251 -13.068 1.00 79.94 615 ILE A CA 1
ATOM 4893 C C . ILE A 1 615 ? 40.447 -10.166 -11.850 1.00 79.94 615 ILE A C 1
ATOM 4895 O O . ILE A 1 615 ? 40.605 -9.729 -10.710 1.00 79.94 615 ILE A O 1
ATOM 4899 N N . ILE A 1 616 ? 40.112 -11.434 -12.084 1.00 76.69 616 ILE A N 1
ATOM 4900 C CA . ILE A 1 616 ? 39.874 -12.442 -11.042 1.00 76.69 616 ILE A CA 1
ATOM 4901 C C . ILE A 1 616 ? 41.024 -13.455 -11.070 1.00 76.69 616 ILE A C 1
ATOM 4903 O O . ILE A 1 616 ? 41.476 -13.848 -12.141 1.00 76.69 616 ILE A O 1
ATOM 4907 N N . VAL A 1 617 ? 41.510 -13.899 -9.909 1.00 74.88 617 VAL A N 1
ATOM 4908 C CA . VAL A 1 617 ? 42.530 -14.962 -9.834 1.00 74.88 617 VAL A CA 1
ATOM 4909 C C . VAL A 1 617 ? 41.906 -16.299 -10.245 1.00 74.88 617 VAL A C 1
ATOM 4911 O O . VAL A 1 617 ? 40.877 -16.695 -9.702 1.00 74.88 617 VAL A O 1
ATOM 4914 N N . ALA A 1 618 ? 42.532 -16.990 -11.199 1.00 68.00 618 ALA A N 1
ATOM 4915 C CA . ALA A 1 618 ? 41.989 -18.176 -11.870 1.00 68.00 618 ALA A CA 1
ATOM 4916 C C . ALA A 1 618 ? 42.631 -19.504 -11.414 1.00 68.00 618 ALA A C 1
ATOM 4918 O O . ALA A 1 618 ? 42.465 -20.532 -12.066 1.00 68.00 618 ALA A O 1
ATOM 4919 N N . CYS A 1 619 ? 43.387 -19.494 -10.313 1.00 66.94 619 CYS A N 1
ATOM 4920 C CA . CYS A 1 619 ? 44.035 -20.691 -9.782 1.00 66.94 619 CYS A CA 1
ATOM 4921 C C . CYS A 1 619 ? 43.040 -21.642 -9.096 1.00 66.94 619 CYS A C 1
ATOM 4923 O O . CYS A 1 619 ? 42.458 -21.298 -8.065 1.00 66.94 619 CYS A O 1
ATOM 4925 N N . ASP A 1 620 ? 42.923 -22.872 -9.597 1.00 56.28 620 ASP A N 1
ATOM 4926 C CA . ASP A 1 620 ? 42.202 -23.946 -8.908 1.00 56.28 620 ASP A CA 1
ATOM 4927 C C . ASP A 1 620 ? 42.988 -24.433 -7.678 1.00 56.28 620 ASP A C 1
ATOM 4929 O O . ASP A 1 620 ? 44.051 -25.038 -7.805 1.00 56.28 620 ASP A O 1
ATOM 4933 N N . GLN A 1 621 ? 42.416 -24.290 -6.476 1.00 51.62 621 GLN A N 1
ATOM 4934 C CA . GLN A 1 621 ? 42.994 -24.796 -5.211 1.00 51.62 621 GLN A CA 1
ATOM 4935 C C . GLN A 1 621 ? 43.093 -26.339 -5.111 1.00 51.62 621 GLN A C 1
ATOM 4937 O O . GLN A 1 621 ? 43.397 -26.870 -4.045 1.00 51.62 621 GLN A O 1
ATOM 4942 N N . TRP A 1 622 ? 42.802 -27.072 -6.191 1.00 45.31 622 TRP A N 1
ATOM 4943 C CA . TRP A 1 622 ? 42.657 -28.533 -6.213 1.00 45.31 622 TRP A CA 1
ATOM 4944 C C . TRP A 1 622 ? 43.654 -29.253 -7.138 1.00 45.31 622 TRP A C 1
ATOM 4946 O O . TRP A 1 622 ? 43.542 -30.466 -7.319 1.00 45.31 622 TRP A O 1
ATOM 4956 N N . GLN A 1 623 ? 44.641 -28.547 -7.701 1.00 44.47 623 GLN A N 1
ATOM 4957 C CA . GLN A 1 623 ? 45.800 -29.178 -8.339 1.00 44.47 623 GLN A CA 1
ATOM 4958 C C . GLN A 1 623 ? 47.011 -29.156 -7.397 1.00 44.47 623 GLN A C 1
ATOM 4960 O O . GLN A 1 623 ? 47.649 -28.124 -7.208 1.00 44.47 623 GLN A O 1
ATOM 4965 N N . GLU A 1 624 ? 47.359 -30.316 -6.830 1.00 43.31 624 GLU A N 1
ATOM 4966 C CA . GLU A 1 624 ? 48.642 -30.517 -6.143 1.00 43.31 624 GLU A CA 1
ATOM 4967 C C . GLU A 1 624 ? 49.794 -30.368 -7.158 1.00 43.31 624 GLU A C 1
ATOM 4969 O O . GLU A 1 624 ? 50.120 -31.309 -7.884 1.00 43.31 624 GLU A O 1
ATOM 4974 N N . GLY A 1 625 ? 50.401 -29.179 -7.240 1.00 51.72 625 GLY A N 1
ATOM 4975 C CA . GLY A 1 625 ? 51.534 -28.932 -8.139 1.00 51.72 625 GLY A CA 1
ATOM 4976 C C . GLY A 1 625 ? 52.015 -27.482 -8.233 1.00 51.72 625 GLY A C 1
ATOM 4977 O O . GLY A 1 625 ? 53.222 -27.266 -8.293 1.00 51.72 625 GLY A O 1
ATOM 4978 N N . GLU A 1 626 ? 51.110 -26.499 -8.194 1.00 54.19 626 GLU A N 1
ATOM 4979 C CA . GLU A 1 626 ? 51.461 -25.070 -8.158 1.00 54.19 626 GLU A CA 1
ATOM 4980 C C . GLU A 1 626 ? 50.756 -24.384 -6.981 1.00 54.19 626 GLU A C 1
ATOM 4982 O O . GLU A 1 626 ? 49.541 -24.188 -6.989 1.00 54.19 626 GLU A O 1
ATOM 4987 N N . GLU A 1 627 ? 51.522 -24.003 -5.955 1.00 52.22 627 GLU A N 1
ATOM 4988 C CA . GLU A 1 627 ? 51.034 -23.107 -4.906 1.00 52.22 627 GLU A CA 1
ATOM 4989 C C . GLU A 1 627 ? 50.811 -21.716 -5.517 1.00 52.22 627 GLU A C 1
ATOM 4991 O O . GLU A 1 627 ? 51.758 -20.953 -5.704 1.00 52.22 627 GLU A O 1
ATOM 4996 N N . CYS A 1 628 ? 49.558 -21.357 -5.813 1.00 57.78 628 CYS A N 1
ATOM 4997 C CA . CYS A 1 628 ? 49.203 -19.951 -6.009 1.00 57.78 628 CYS A CA 1
ATOM 4998 C C . CYS A 1 628 ? 49.214 -19.244 -4.653 1.00 57.78 628 CYS A C 1
ATOM 5000 O O . CYS A 1 628 ? 48.175 -19.041 -4.021 1.00 57.78 628 CYS A O 1
ATOM 5002 N N . ASP A 1 629 ? 50.422 -18.913 -4.203 1.00 57.03 629 ASP A N 1
ATOM 5003 C CA . ASP A 1 629 ? 50.656 -18.174 -2.978 1.00 57.03 629 ASP A CA 1
ATOM 5004 C C . ASP A 1 629 ? 50.069 -16.762 -3.116 1.00 57.03 629 ASP A C 1
ATOM 5006 O O . ASP A 1 629 ? 50.574 -15.905 -3.840 1.00 57.03 629 ASP A O 1
ATOM 5010 N N . THR A 1 630 ? 48.945 -16.531 -2.436 1.00 54.94 630 THR A N 1
ATOM 5011 C CA . THR A 1 630 ? 48.321 -15.207 -2.335 1.00 54.94 630 THR A CA 1
ATOM 5012 C C . THR A 1 630 ? 49.024 -14.309 -1.315 1.00 54.94 630 THR A C 1
ATOM 5014 O O . THR A 1 630 ? 48.593 -13.172 -1.106 1.00 54.94 630 THR A O 1
ATOM 5017 N N . THR A 1 631 ? 50.076 -14.787 -0.637 1.00 53.50 631 THR A N 1
ATOM 5018 C CA . THR A 1 631 ? 50.957 -13.909 0.130 1.00 53.50 631 THR A CA 1
ATOM 5019 C C . THR A 1 631 ? 51.860 -13.153 -0.841 1.00 53.50 631 THR A C 1
ATOM 5021 O O . THR A 1 631 ? 52.797 -13.680 -1.428 1.00 53.50 631 THR A O 1
ATOM 5024 N N . VAL A 1 632 ? 51.504 -11.883 -1.046 1.00 52.16 632 VAL A N 1
ATOM 5025 C CA . VAL A 1 632 ? 52.221 -10.930 -1.900 1.00 52.16 632 VAL A CA 1
ATOM 5026 C C . VAL A 1 632 ? 53.727 -10.983 -1.593 1.00 52.16 632 VAL A C 1
ATOM 5028 O O . VAL A 1 632 ? 54.092 -10.763 -0.429 1.00 52.16 632 VAL A O 1
ATOM 5031 N N . PRO A 1 633 ? 54.609 -11.217 -2.587 1.00 46.41 633 PRO A N 1
ATOM 5032 C CA . PRO A 1 633 ? 56.046 -11.096 -2.389 1.00 46.41 633 PRO A CA 1
ATOM 5033 C C . PRO A 1 633 ? 56.390 -9.703 -1.843 1.00 46.41 633 PRO A C 1
ATOM 5035 O O . PRO A 1 633 ? 55.820 -8.686 -2.239 1.00 46.41 633 PRO A O 1
ATOM 5038 N N . HIS A 1 634 ? 57.306 -9.630 -0.879 1.00 52.06 634 HIS A N 1
ATOM 5039 C CA . HIS A 1 634 ? 57.638 -8.371 -0.208 1.00 52.06 634 HIS A CA 1
ATOM 5040 C C . HIS A 1 634 ? 58.352 -7.361 -1.140 1.00 52.06 634 HIS A C 1
ATOM 5042 O O . HIS A 1 634 ? 59.580 -7.339 -1.163 1.00 52.06 634 HIS A O 1
ATOM 5048 N N . SER A 1 635 ? 57.620 -6.454 -1.805 1.00 50.22 635 SER A N 1
ATOM 5049 C CA . SER A 1 635 ? 58.227 -5.291 -2.502 1.00 50.22 635 SER A CA 1
ATOM 5050 C C . SER A 1 635 ? 57.416 -3.980 -2.464 1.00 50.22 635 SER A C 1
ATOM 5052 O O . SER A 1 635 ? 57.991 -2.933 -2.166 1.00 50.22 635 SER A O 1
ATOM 5054 N N . LEU A 1 636 ? 56.082 -3.992 -2.616 1.00 46.84 636 LEU A N 1
ATOM 5055 C CA . LEU A 1 636 ? 55.247 -2.768 -2.745 1.00 46.84 636 LEU A CA 1
ATOM 5056 C C . LEU A 1 636 ? 55.192 -1.804 -1.529 1.00 46.84 636 LEU A C 1
ATOM 5058 O O . LEU A 1 636 ? 54.392 -0.869 -1.506 1.00 46.84 636 LEU A O 1
ATOM 5062 N N . ARG A 1 637 ? 56.023 -1.987 -0.495 1.00 48.34 637 ARG A N 1
ATOM 5063 C CA . ARG A 1 637 ? 56.085 -1.087 0.674 1.00 48.34 637 ARG A CA 1
ATOM 5064 C C . ARG A 1 637 ? 57.168 -0.010 0.622 1.00 48.34 637 ARG A C 1
ATOM 5066 O O . ARG A 1 637 ? 57.184 0.804 1.543 1.00 48.34 637 ARG A O 1
ATOM 5073 N N . HIS A 1 638 ? 58.046 0.023 -0.385 1.00 52.06 638 HIS A N 1
ATOM 5074 C CA . HIS A 1 638 ? 59.064 1.080 -0.471 1.00 52.06 638 HIS A CA 1
ATOM 5075 C C . HIS A 1 638 ? 59.598 1.340 -1.896 1.00 52.06 638 HIS A C 1
ATOM 5077 O O . HIS A 1 638 ? 60.786 1.190 -2.165 1.00 52.06 638 HIS A O 1
ATOM 5083 N N . LEU A 1 639 ? 58.730 1.811 -2.801 1.00 54.47 639 LEU A N 1
ATOM 5084 C CA . LEU A 1 639 ? 59.147 2.427 -4.070 1.00 54.47 639 LEU A CA 1
ATOM 5085 C C . LEU A 1 639 ? 59.820 3.788 -3.800 1.00 54.47 639 LEU A C 1
ATOM 5087 O O . LEU A 1 639 ? 59.191 4.841 -3.897 1.00 54.47 639 LEU A O 1
ATOM 5091 N N . THR A 1 640 ? 61.089 3.765 -3.385 1.00 55.66 640 THR A N 1
ATOM 5092 C CA . THR A 1 640 ? 61.913 4.975 -3.192 1.00 55.66 640 THR A CA 1
ATOM 5093 C C . THR A 1 640 ? 62.741 5.359 -4.414 1.00 55.66 640 THR A C 1
ATOM 5095 O O . THR A 1 640 ? 63.029 6.543 -4.570 1.00 55.66 640 THR A O 1
ATOM 5098 N N . ASP A 1 641 ? 63.059 4.401 -5.288 1.00 58.62 641 ASP A N 1
ATOM 5099 C CA . ASP A 1 641 ? 63.789 4.633 -6.535 1.00 58.62 641 ASP A CA 1
ATOM 5100 C C . ASP A 1 641 ? 62.864 4.366 -7.730 1.00 58.62 641 ASP A C 1
ATOM 5102 O O . ASP A 1 641 ? 62.415 3.249 -7.973 1.00 58.62 641 ASP A O 1
ATOM 5106 N N . TRP A 1 642 ? 62.547 5.430 -8.463 1.00 59.91 642 TRP A N 1
ATOM 5107 C CA . TRP A 1 642 ? 61.589 5.446 -9.576 1.00 59.91 642 TRP A CA 1
ATOM 5108 C C . TRP A 1 642 ? 62.195 4.984 -10.912 1.00 59.91 642 TRP A C 1
ATOM 5110 O O . TRP A 1 642 ? 61.455 4.809 -11.873 1.00 59.91 642 TRP A O 1
ATOM 5120 N N . GLU A 1 643 ? 63.514 4.768 -10.980 1.00 62.44 643 GLU A N 1
ATOM 5121 C CA . GLU A 1 643 ? 64.212 4.333 -12.203 1.00 62.44 643 GLU A CA 1
ATOM 5122 C C . GLU A 1 643 ? 63.984 2.847 -12.545 1.00 62.44 643 GLU A C 1
ATOM 5124 O O . GLU A 1 643 ? 64.054 2.499 -13.718 1.00 62.44 643 GLU A O 1
ATOM 5129 N N . ASN A 1 644 ? 63.648 1.997 -11.562 1.00 58.47 644 ASN A N 1
ATOM 5130 C CA . ASN A 1 644 ? 63.421 0.551 -11.756 1.00 58.47 644 ASN A CA 1
ATOM 5131 C C . ASN A 1 644 ? 61.949 0.123 -11.572 1.00 58.47 644 ASN A C 1
ATOM 5133 O O . ASN A 1 644 ? 61.631 -1.063 -11.642 1.00 58.47 644 ASN A O 1
ATOM 5137 N N . ALA A 1 645 ? 61.043 1.068 -11.305 1.00 62.09 645 ALA A N 1
ATOM 5138 C CA . ALA A 1 645 ? 59.657 0.763 -10.948 1.00 62.09 645 ALA A CA 1
ATOM 5139 C C . ALA A 1 645 ? 58.863 0.106 -12.094 1.00 62.09 645 ALA A C 1
ATOM 5141 O O . ALA A 1 645 ? 57.946 -0.665 -11.834 1.00 62.09 645 ALA A O 1
ATOM 5142 N N . THR A 1 646 ? 59.206 0.402 -13.352 1.00 66.56 646 THR A N 1
ATOM 5143 C CA . THR A 1 646 ? 58.602 -0.237 -14.532 1.00 66.56 646 THR A CA 1
ATOM 5144 C C . THR A 1 646 ? 58.937 -1.717 -14.608 1.00 66.56 646 THR A C 1
ATOM 5146 O O . THR A 1 646 ? 58.037 -2.519 -14.816 1.00 66.56 646 THR A O 1
ATOM 5149 N N . ASP A 1 647 ? 60.196 -2.080 -14.378 1.00 68.69 647 ASP A N 1
ATOM 5150 C CA . ASP A 1 647 ? 60.688 -3.447 -14.549 1.00 68.69 647 ASP A CA 1
ATOM 5151 C C . ASP A 1 647 ? 60.078 -4.376 -13.481 1.00 68.69 647 ASP A C 1
ATOM 5153 O O . ASP A 1 647 ? 59.615 -5.468 -13.800 1.00 68.69 647 ASP A O 1
ATOM 5157 N N . GLU A 1 648 ? 59.969 -3.910 -12.228 1.00 66.94 648 GLU A N 1
ATOM 5158 C CA . GLU A 1 648 ? 59.278 -4.650 -11.156 1.00 66.94 648 GLU A CA 1
ATOM 5159 C C . GLU A 1 648 ? 57.769 -4.815 -11.426 1.00 66.94 648 GLU A C 1
ATOM 5161 O O . GLU A 1 648 ? 57.188 -5.849 -11.092 1.00 66.94 648 GLU A O 1
ATOM 5166 N N . ILE A 1 649 ? 57.123 -3.819 -12.048 1.00 68.94 649 ILE A N 1
ATOM 5167 C CA . ILE A 1 649 ? 55.711 -3.909 -12.450 1.00 68.94 649 ILE A CA 1
ATOM 5168 C C . ILE A 1 649 ? 55.542 -4.866 -13.638 1.00 68.94 649 ILE A C 1
ATOM 5170 O O . ILE A 1 649 ? 54.594 -5.649 -13.638 1.00 68.94 649 ILE A O 1
ATOM 5174 N N . GLU A 1 650 ? 56.442 -4.849 -14.624 1.00 71.19 650 GLU A N 1
ATOM 5175 C CA . GLU A 1 650 ? 56.411 -5.769 -15.768 1.00 71.19 650 GLU A CA 1
ATOM 5176 C C . GLU A 1 650 ? 56.612 -7.232 -15.336 1.00 71.19 650 GLU A C 1
ATOM 5178 O O . GLU A 1 650 ? 55.855 -8.098 -15.783 1.00 71.19 650 GLU A O 1
ATOM 5183 N N . ASP A 1 651 ? 57.547 -7.510 -14.419 1.00 70.69 651 ASP A N 1
ATOM 5184 C CA . ASP A 1 651 ? 57.778 -8.857 -13.875 1.00 70.69 651 ASP A CA 1
ATOM 5185 C C . ASP A 1 651 ? 56.566 -9.380 -13.070 1.00 70.69 651 ASP A C 1
ATOM 5187 O O . ASP A 1 651 ? 56.146 -10.530 -13.248 1.00 70.69 651 ASP A O 1
ATOM 5191 N N . GLU A 1 652 ? 55.935 -8.545 -12.234 1.00 69.31 652 GLU A N 1
ATOM 5192 C CA . GLU A 1 652 ? 54.696 -8.909 -11.523 1.00 69.31 652 GLU A CA 1
ATOM 5193 C C . GLU A 1 652 ? 53.512 -9.089 -12.491 1.00 69.31 652 GLU A C 1
ATOM 5195 O O . GLU A 1 652 ? 52.765 -10.068 -12.398 1.00 69.31 652 GLU A O 1
ATOM 5200 N N . MET A 1 653 ? 53.351 -8.206 -13.483 1.00 70.06 653 MET A N 1
ATOM 5201 C CA . MET A 1 653 ? 52.331 -8.369 -14.525 1.00 70.06 653 MET A CA 1
ATOM 5202 C C . MET A 1 653 ? 52.538 -9.671 -15.311 1.00 70.06 653 MET A C 1
ATOM 5204 O O . MET A 1 653 ? 51.562 -10.370 -15.592 1.00 70.06 653 MET A O 1
ATOM 5208 N N . ALA A 1 654 ? 53.785 -10.057 -15.601 1.00 72.25 654 ALA A N 1
ATOM 5209 C CA . ALA A 1 654 ? 54.115 -11.331 -16.235 1.00 72.25 654 ALA A CA 1
ATOM 5210 C C . ALA A 1 654 ? 53.809 -12.544 -15.333 1.00 72.25 654 ALA A C 1
ATOM 5212 O O . ALA A 1 654 ? 53.311 -13.562 -15.826 1.00 72.25 654 ALA A O 1
ATOM 5213 N N . TYR A 1 655 ? 54.036 -12.445 -14.018 1.00 73.00 655 TYR A N 1
ATOM 5214 C CA . TYR A 1 655 ? 53.677 -13.490 -13.051 1.00 73.00 655 TYR A CA 1
ATOM 5215 C C . TYR A 1 655 ? 52.159 -13.747 -12.994 1.00 73.00 655 TYR A C 1
ATOM 5217 O O . TYR A 1 655 ? 51.725 -14.911 -12.966 1.00 73.00 655 TYR A O 1
ATOM 5225 N N . TRP A 1 656 ? 51.348 -12.682 -13.036 1.00 72.25 656 TRP A N 1
ATOM 5226 C CA . TRP A 1 656 ? 49.882 -12.754 -12.982 1.00 72.25 656 TRP A CA 1
ATOM 5227 C C . TRP A 1 656 ? 49.196 -12.997 -14.338 1.00 72.25 656 TRP A C 1
ATOM 5229 O O . TRP A 1 656 ? 48.061 -13.485 -14.357 1.00 72.25 656 TRP A O 1
ATOM 5239 N N . ALA A 1 657 ? 49.868 -12.744 -15.469 1.00 70.81 657 ALA A N 1
ATOM 5240 C CA . ALA A 1 657 ? 49.297 -12.850 -16.821 1.00 70.81 657 ALA A CA 1
ATOM 5241 C C . ALA A 1 657 ? 48.705 -14.231 -17.169 1.00 70.81 657 ALA A C 1
ATOM 5243 O O . ALA A 1 657 ? 47.748 -14.311 -17.934 1.00 70.81 657 ALA A O 1
ATOM 5244 N N . ASN A 1 658 ? 49.247 -15.318 -16.605 1.00 69.94 658 ASN A N 1
ATOM 5245 C CA . ASN A 1 658 ? 48.743 -16.688 -16.805 1.00 69.94 658 ASN A CA 1
ATOM 5246 C C . ASN A 1 658 ? 47.960 -17.237 -15.590 1.00 69.94 658 ASN A C 1
ATOM 5248 O O . ASN A 1 658 ? 47.597 -18.409 -15.563 1.00 69.94 658 ASN A O 1
ATOM 5252 N N . ARG A 1 659 ? 47.733 -16.412 -14.558 1.00 73.44 659 ARG A N 1
ATOM 5253 C CA . ARG A 1 659 ? 47.077 -16.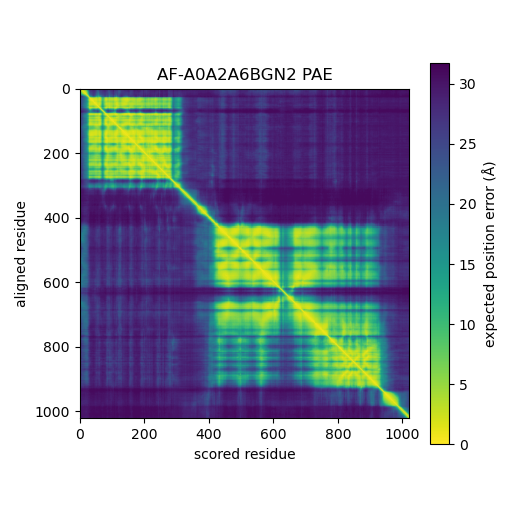790 -13.285 1.00 73.44 659 ARG A CA 1
ATOM 5254 C C . ARG A 1 659 ? 45.795 -16.006 -13.015 1.00 73.44 659 ARG A C 1
ATOM 5256 O O . ARG A 1 659 ? 45.180 -16.152 -11.959 1.00 73.44 659 ARG A O 1
ATOM 5263 N N . THR A 1 660 ? 45.379 -15.186 -13.972 1.00 76.12 660 THR A N 1
ATOM 5264 C CA . THR A 1 660 ? 44.194 -14.339 -13.884 1.00 76.12 660 THR A CA 1
ATOM 5265 C C . THR A 1 660 ? 43.262 -14.558 -15.070 1.00 76.12 660 THR A C 1
ATOM 5267 O O . THR A 1 660 ? 43.682 -14.902 -16.172 1.00 76.12 660 THR A O 1
ATOM 5270 N N . GLN A 1 661 ? 41.970 -14.362 -14.829 1.00 78.81 661 GLN A N 1
ATOM 5271 C CA . GLN A 1 661 ? 40.915 -14.359 -15.827 1.00 78.81 661 GLN A CA 1
ATOM 5272 C C . GLN A 1 661 ? 40.199 -13.010 -15.760 1.00 78.81 661 GLN A C 1
ATOM 5274 O O . GLN A 1 661 ? 39.697 -12.607 -14.711 1.00 78.81 661 GLN A O 1
ATOM 5279 N N . VAL A 1 662 ? 40.133 -12.319 -16.895 1.00 79.56 662 VAL A N 1
ATOM 5280 C CA . VAL A 1 662 ? 39.388 -11.065 -17.029 1.00 79.56 662 VAL A CA 1
ATOM 5281 C C . VAL A 1 662 ? 37.910 -11.387 -17.243 1.00 79.56 662 VAL A C 1
ATOM 5283 O O . VAL A 1 662 ? 37.552 -12.084 -18.197 1.00 79.56 662 VAL A O 1
ATOM 5286 N N . MET A 1 663 ? 37.037 -10.885 -16.370 1.00 80.44 663 MET A N 1
ATOM 5287 C CA . MET A 1 663 ? 35.589 -10.984 -16.545 1.00 80.44 663 MET A CA 1
ATOM 5288 C C . MET A 1 663 ? 35.088 -9.740 -17.285 1.00 80.44 663 MET A C 1
ATOM 5290 O O . MET A 1 663 ? 34.873 -8.695 -16.680 1.00 80.44 663 MET A O 1
ATOM 5294 N N . MET A 1 664 ? 34.907 -9.855 -18.602 1.00 83.00 664 MET A N 1
ATOM 5295 C CA . MET A 1 664 ? 34.510 -8.722 -19.444 1.00 83.00 664 MET A CA 1
ATOM 5296 C C . MET A 1 664 ? 33.056 -8.297 -19.193 1.00 83.00 664 MET A C 1
ATOM 5298 O O . MET A 1 664 ? 32.131 -9.101 -19.344 1.00 83.00 664 MET A O 1
ATOM 5302 N N . PHE A 1 665 ? 32.836 -7.025 -18.860 1.00 84.06 665 PHE A N 1
ATOM 5303 C CA . PHE A 1 665 ? 31.504 -6.424 -18.840 1.00 84.06 665 PHE A CA 1
ATOM 5304 C C . PHE A 1 665 ? 31.012 -6.136 -20.263 1.00 84.06 665 PHE A C 1
ATOM 5306 O O . PHE A 1 665 ? 31.789 -5.770 -21.144 1.00 84.06 665 PHE A O 1
ATOM 5313 N N . SER A 1 666 ? 29.699 -6.252 -20.488 1.00 87.69 666 SER A N 1
ATOM 5314 C CA . SER A 1 666 ? 29.104 -5.892 -21.779 1.00 87.69 666 SER A CA 1
ATOM 5315 C C . SER A 1 666 ? 29.215 -4.391 -22.057 1.00 87.69 666 SER A C 1
ATOM 5317 O O . SER A 1 666 ? 29.164 -3.573 -21.133 1.00 87.69 666 SER A O 1
ATOM 5319 N N . ASN A 1 667 ? 29.301 -4.034 -23.340 1.00 88.19 667 ASN A N 1
ATOM 5320 C CA . ASN A 1 667 ? 29.411 -2.652 -23.810 1.00 88.19 667 ASN A CA 1
ATOM 5321 C C . ASN A 1 667 ? 28.323 -1.754 -23.202 1.00 88.19 667 ASN A C 1
ATOM 5323 O O . ASN A 1 667 ? 28.653 -0.775 -22.532 1.00 88.19 667 ASN A O 1
ATOM 5327 N N . LEU A 1 668 ? 27.049 -2.151 -23.304 1.00 89.06 668 LEU A N 1
ATOM 5328 C CA . LEU A 1 668 ? 25.932 -1.487 -22.626 1.00 89.06 668 LEU A CA 1
ATOM 5329 C C . LEU A 1 668 ? 26.142 -1.282 -21.115 1.00 89.06 668 LEU A C 1
ATOM 5331 O O . LEU A 1 668 ? 25.797 -0.224 -20.596 1.00 89.06 668 LEU A O 1
ATOM 5335 N N . THR A 1 669 ? 26.698 -2.263 -20.394 1.00 87.88 669 THR A N 1
ATOM 5336 C CA . THR A 1 669 ? 26.920 -2.146 -18.940 1.00 87.88 669 THR A CA 1
ATOM 5337 C C . THR A 1 669 ? 27.957 -1.073 -18.629 1.00 87.88 669 THR A C 1
ATOM 5339 O O . THR A 1 669 ? 27.739 -0.270 -17.724 1.00 87.88 669 THR A O 1
ATOM 5342 N N . LYS A 1 670 ? 29.046 -1.005 -19.407 1.00 89.81 670 LYS A N 1
ATOM 5343 C CA . LYS A 1 670 ? 30.063 0.048 -19.269 1.00 89.81 670 LYS A CA 1
ATOM 5344 C C . LYS A 1 670 ? 29.492 1.421 -19.643 1.00 89.81 670 LYS A C 1
ATOM 5346 O O . LYS A 1 670 ? 29.571 2.352 -18.845 1.00 89.81 670 LYS A O 1
ATOM 5351 N N . GLN A 1 671 ? 28.854 1.529 -20.810 1.00 91.81 671 GLN A N 1
ATOM 5352 C CA . GLN A 1 671 ? 28.276 2.777 -21.325 1.00 91.81 671 GLN A CA 1
ATOM 5353 C C . GLN A 1 671 ? 27.202 3.351 -20.395 1.00 91.81 671 GLN A C 1
ATOM 5355 O O . GLN A 1 671 ? 27.297 4.504 -19.971 1.00 91.81 671 GLN A O 1
ATOM 5360 N N . TYR A 1 672 ? 26.196 2.550 -20.034 1.00 93.56 672 TYR A N 1
ATOM 5361 C CA . TYR A 1 672 ? 25.112 2.987 -19.155 1.00 93.56 672 TYR A CA 1
ATOM 5362 C C . TYR A 1 672 ? 25.591 3.186 -17.714 1.00 93.56 672 TYR A C 1
ATOM 5364 O O . TYR A 1 672 ? 25.259 4.195 -17.091 1.00 93.56 672 TYR A O 1
ATOM 5372 N N . GLY A 1 673 ? 26.395 2.253 -17.192 1.00 91.31 673 GLY A N 1
ATOM 5373 C CA . GLY A 1 673 ? 26.905 2.287 -15.823 1.00 91.31 673 GLY A CA 1
ATOM 5374 C C . GLY A 1 673 ? 27.750 3.526 -15.544 1.00 91.31 673 GLY A C 1
ATOM 5375 O O . GLY A 1 673 ? 27.474 4.234 -14.575 1.00 91.31 673 GLY A O 1
ATOM 5376 N N . LEU A 1 674 ? 28.712 3.843 -16.423 1.00 90.94 674 LEU A N 1
ATOM 5377 C CA . LEU A 1 674 ? 29.538 5.042 -16.276 1.00 90.94 674 LEU A CA 1
ATOM 5378 C C . LEU A 1 674 ? 28.702 6.316 -16.386 1.00 90.94 674 LEU A C 1
ATOM 5380 O O . LEU A 1 674 ? 28.844 7.216 -15.566 1.00 90.94 674 LEU A O 1
ATOM 5384 N N . SER A 1 675 ? 27.803 6.381 -17.368 1.00 93.62 675 SER A N 1
ATOM 5385 C CA . SER A 1 675 ? 27.006 7.583 -17.627 1.00 93.62 675 SER A CA 1
ATOM 5386 C C . SER A 1 675 ? 26.009 7.878 -16.501 1.00 93.62 675 SER A C 1
ATOM 5388 O O . SER A 1 675 ? 25.803 9.034 -16.133 1.00 93.62 675 SER A O 1
ATOM 5390 N N . PHE A 1 676 ? 25.415 6.838 -15.906 1.00 93.44 676 PHE A N 1
ATOM 5391 C CA . PHE A 1 676 ? 24.561 6.971 -14.724 1.00 93.44 676 PHE A CA 1
ATOM 5392 C C . PHE A 1 676 ? 25.372 7.355 -13.474 1.00 93.44 676 PHE A C 1
ATOM 5394 O O . PHE A 1 676 ? 24.919 8.181 -12.684 1.00 93.44 676 PHE A O 1
ATOM 5401 N N . TYR A 1 677 ? 26.577 6.797 -13.306 1.00 91.88 677 TYR A N 1
ATOM 5402 C CA . TYR A 1 677 ? 27.486 7.133 -12.205 1.00 91.88 677 TYR A CA 1
ATOM 5403 C C . TYR A 1 677 ? 27.975 8.588 -12.274 1.00 91.88 677 TYR A C 1
ATOM 5405 O O . TYR A 1 677 ? 27.833 9.314 -11.290 1.00 91.88 677 TYR A O 1
ATOM 5413 N N . TRP A 1 678 ? 28.451 9.031 -13.445 1.00 92.50 678 TRP A N 1
ATOM 5414 C CA . TRP A 1 678 ? 28.796 10.426 -13.741 1.00 92.50 678 TRP A CA 1
ATOM 5415 C C . TRP A 1 678 ? 27.637 11.355 -13.353 1.00 92.50 678 TRP A C 1
ATOM 5417 O O . TRP A 1 678 ? 27.799 12.259 -12.536 1.00 92.50 678 TRP A O 1
ATOM 5427 N N . SER A 1 679 ? 26.428 11.047 -13.835 1.00 93.62 679 SER A N 1
ATOM 5428 C CA . SER A 1 679 ? 25.247 11.877 -13.591 1.00 93.62 679 SER A CA 1
ATOM 5429 C C . SER A 1 679 ? 24.863 11.957 -12.113 1.00 93.62 679 SER A C 1
ATOM 5431 O O . SER A 1 679 ? 24.519 13.032 -11.617 1.00 93.62 679 SER A O 1
ATOM 5433 N N . ALA A 1 680 ? 24.954 10.840 -11.387 1.00 91.81 680 ALA A N 1
ATOM 5434 C CA . ALA A 1 680 ? 24.706 10.814 -9.952 1.00 91.81 680 ALA A CA 1
ATOM 5435 C C . ALA A 1 680 ? 25.741 11.650 -9.177 1.00 91.81 680 ALA A C 1
ATOM 5437 O O . ALA A 1 680 ? 25.360 12.373 -8.258 1.00 91.81 680 ALA A O 1
ATOM 5438 N N . LEU A 1 681 ? 27.027 11.606 -9.548 1.00 91.38 681 LEU A N 1
ATOM 5439 C CA . LEU A 1 681 ? 28.073 12.401 -8.894 1.00 91.38 681 LEU A CA 1
ATOM 5440 C C . LEU A 1 681 ? 27.932 13.906 -9.154 1.00 91.38 681 LEU A C 1
ATOM 5442 O O . LEU A 1 681 ? 28.049 14.683 -8.202 1.00 91.38 681 LEU A O 1
ATOM 5446 N N . THR A 1 682 ? 27.657 14.320 -10.395 1.00 91.50 682 THR A N 1
ATOM 5447 C CA . THR A 1 682 ? 27.463 15.739 -10.744 1.00 91.50 682 THR A CA 1
ATOM 5448 C C . THR A 1 682 ? 26.205 16.298 -10.073 1.00 91.50 682 THR A C 1
ATOM 5450 O O . THR A 1 682 ? 26.268 17.329 -9.399 1.00 91.50 682 THR A O 1
ATOM 5453 N N . LEU A 1 683 ? 25.074 15.583 -10.127 1.00 91.56 683 LEU A N 1
ATOM 5454 C CA . LEU A 1 683 ? 23.812 16.065 -9.549 1.00 91.56 683 LEU A CA 1
ATOM 5455 C C . LEU A 1 683 ? 23.749 15.999 -8.013 1.00 91.56 683 LEU A C 1
ATOM 5457 O O . LEU A 1 683 ? 23.008 16.773 -7.410 1.00 91.56 683 LEU A O 1
ATOM 5461 N N . VAL A 1 684 ? 24.528 15.122 -7.369 1.00 91.56 684 VAL A N 1
ATOM 5462 C CA . VAL A 1 684 ? 24.723 15.106 -5.901 1.00 91.56 684 VAL A CA 1
ATOM 5463 C C . VAL A 1 684 ? 25.889 16.022 -5.477 1.00 91.56 684 VAL A C 1
ATOM 5465 O O . VAL A 1 684 ? 26.169 16.174 -4.290 1.00 91.56 684 VAL A O 1
ATOM 5468 N N . THR A 1 685 ? 26.530 16.721 -6.422 1.00 89.31 685 THR A N 1
ATOM 5469 C CA . THR A 1 685 ? 27.619 17.692 -6.195 1.00 89.31 685 THR A CA 1
ATOM 5470 C C . THR A 1 685 ? 28.871 17.105 -5.523 1.00 89.31 685 THR A C 1
ATOM 5472 O O . THR A 1 685 ? 29.585 17.800 -4.804 1.00 89.31 685 THR A O 1
ATOM 5475 N N . LEU A 1 686 ? 29.151 15.818 -5.767 1.00 87.25 686 LEU A N 1
ATOM 5476 C CA . LEU A 1 686 ? 30.355 15.129 -5.281 1.00 87.25 686 LEU A CA 1
ATOM 5477 C C . LEU A 1 686 ? 31.585 15.405 -6.164 1.00 87.25 686 LEU A C 1
ATOM 5479 O O . LEU A 1 686 ? 32.689 15.499 -5.643 1.00 87.25 686 LEU A O 1
ATOM 5483 N N . GLY A 1 687 ? 31.394 15.596 -7.475 1.00 70.25 687 GLY A N 1
ATOM 5484 C CA . GLY A 1 687 ? 32.378 16.252 -8.351 1.00 70.25 687 GLY A CA 1
ATOM 5485 C C . GLY A 1 687 ? 33.678 15.497 -8.669 1.00 70.25 687 GLY A C 1
ATOM 5486 O O . GLY A 1 687 ? 34.578 16.094 -9.254 1.00 70.25 687 GLY A O 1
ATOM 5487 N N . GLU A 1 688 ? 33.806 14.212 -8.326 1.00 74.12 688 GLU A N 1
ATOM 5488 C CA . GLU A 1 688 ? 34.979 13.390 -8.675 1.00 74.12 688 GLU A CA 1
ATOM 5489 C C . GLU A 1 688 ? 34.930 12.938 -10.149 1.00 74.12 688 GLU A C 1
ATOM 5491 O O . GLU A 1 688 ? 34.665 11.774 -10.444 1.00 74.12 688 GLU A O 1
ATOM 5496 N N . GLN A 1 689 ? 35.126 13.871 -11.087 1.00 78.25 689 GLN A N 1
ATOM 5497 C CA . GLN A 1 689 ? 35.147 13.619 -12.536 1.00 78.25 689 GLN A CA 1
ATOM 5498 C C . GLN A 1 689 ? 36.308 14.354 -13.233 1.00 78.25 689 GLN A C 1
ATOM 5500 O O . GLN A 1 689 ? 36.755 15.388 -12.729 1.00 78.25 689 GLN A O 1
ATOM 5505 N N . PRO A 1 690 ? 36.805 13.857 -14.387 1.00 85.38 690 PRO A N 1
ATOM 5506 C CA . PRO A 1 690 ? 37.852 14.537 -15.148 1.00 85.38 690 PRO A CA 1
ATOM 5507 C C . PRO A 1 690 ? 37.411 15.921 -15.633 1.00 85.38 690 PRO A C 1
ATOM 5509 O O . PRO A 1 690 ? 36.231 16.168 -15.888 1.00 85.38 690 PRO A O 1
ATOM 5512 N N . TRP A 1 691 ? 38.365 16.839 -15.766 1.00 85.94 691 TRP A N 1
ATOM 5513 C CA . TRP A 1 691 ? 38.088 18.232 -16.116 1.00 85.94 691 TRP A CA 1
ATOM 5514 C C . TRP A 1 691 ? 37.565 18.346 -17.561 1.00 85.94 691 TRP A C 1
ATOM 5516 O O . TRP A 1 691 ? 38.160 17.760 -18.466 1.00 85.94 691 TRP A O 1
ATOM 5526 N N . PRO A 1 692 ? 36.511 19.140 -17.827 1.00 90.19 692 PRO A N 1
ATOM 5527 C CA . PRO A 1 692 ? 36.103 19.473 -19.190 1.00 90.19 692 PRO A CA 1
ATOM 5528 C C . PRO A 1 692 ? 37.265 20.015 -20.039 1.00 90.19 692 PRO A C 1
ATOM 5530 O O . PRO A 1 692 ? 37.994 20.902 -19.602 1.00 90.19 692 PRO A O 1
ATOM 5533 N N . GLY A 1 693 ? 37.422 19.527 -21.272 1.00 86.38 693 GLY A N 1
ATOM 5534 C CA . GLY A 1 693 ? 38.452 20.019 -22.199 1.00 86.38 693 GLY A CA 1
ATOM 5535 C C . GLY A 1 693 ? 37.966 21.186 -23.066 1.00 86.38 693 GLY A C 1
ATOM 5536 O O . GLY A 1 693 ? 38.713 22.117 -23.371 1.00 86.38 693 GLY A O 1
ATOM 5537 N N . ALA A 1 694 ? 36.687 21.168 -23.454 1.00 89.19 694 ALA A N 1
ATOM 5538 C CA . ALA A 1 694 ? 36.091 22.158 -24.350 1.00 89.19 694 ALA A CA 1
ATOM 5539 C C . ALA A 1 694 ? 35.222 23.191 -23.611 1.00 89.19 694 ALA A C 1
ATOM 5541 O O . ALA A 1 694 ? 34.495 22.868 -22.674 1.00 89.19 694 ALA A O 1
ATOM 5542 N N . THR A 1 695 ? 35.181 24.434 -24.108 1.00 92.38 695 THR A N 1
ATOM 5543 C CA . THR A 1 695 ? 34.360 25.522 -23.533 1.00 92.38 695 THR A CA 1
ATOM 5544 C C . THR A 1 695 ? 32.876 25.161 -23.404 1.00 92.38 695 THR A C 1
ATOM 5546 O O . THR A 1 695 ? 32.226 25.570 -22.446 1.00 92.38 695 THR A O 1
ATOM 5549 N N . PHE A 1 696 ? 32.327 24.385 -24.346 1.00 91.69 696 PHE A N 1
ATOM 5550 C CA . PHE A 1 696 ? 30.944 23.908 -24.259 1.00 91.69 696 PHE A CA 1
ATOM 5551 C C . PHE A 1 696 ? 30.751 22.909 -23.109 1.00 91.69 696 PHE A C 1
ATOM 5553 O O . PHE A 1 696 ? 29.800 23.055 -22.348 1.00 91.69 696 PHE A O 1
ATOM 5560 N N . GLN A 1 697 ? 31.675 21.956 -22.943 1.00 91.62 697 GLN A N 1
ATOM 5561 C CA . GLN A 1 697 ? 31.657 20.988 -21.841 1.00 91.62 697 GLN A CA 1
ATOM 5562 C C . GLN A 1 697 ? 31.771 21.711 -20.487 1.00 91.62 697 GLN A C 1
ATOM 5564 O O . GLN A 1 697 ? 30.994 21.422 -19.587 1.00 91.62 697 GLN A O 1
ATOM 5569 N N . PHE A 1 698 ? 32.636 22.729 -20.364 1.00 91.56 698 PHE A N 1
ATOM 5570 C CA . PHE A 1 698 ? 32.714 23.576 -19.161 1.00 91.56 698 PHE A CA 1
ATOM 5571 C C . PHE A 1 698 ? 31.391 24.274 -18.827 1.00 91.56 698 PHE A C 1
ATOM 5573 O O . PHE A 1 698 ? 30.969 24.280 -17.670 1.00 91.56 698 PHE A O 1
ATOM 5580 N N . ILE A 1 699 ? 30.739 24.887 -19.822 1.00 93.62 699 ILE A N 1
ATOM 5581 C CA . ILE A 1 699 ? 29.452 25.574 -19.626 1.00 93.62 699 ILE A CA 1
ATOM 5582 C C . ILE A 1 699 ? 28.364 24.567 -19.239 1.00 93.62 699 ILE A C 1
ATOM 5584 O O . ILE A 1 699 ? 27.563 24.860 -18.354 1.00 93.62 699 ILE A O 1
ATOM 5588 N N . PHE A 1 700 ? 28.355 23.391 -19.872 1.00 91.94 700 PHE A N 1
ATOM 5589 C CA . PHE A 1 700 ? 27.420 22.310 -19.580 1.00 91.94 700 PHE A CA 1
ATOM 5590 C C . PHE A 1 700 ? 27.609 21.760 -18.160 1.00 91.94 700 PHE A C 1
ATOM 5592 O O . PHE A 1 700 ? 26.664 21.821 -17.383 1.00 91.94 700 PHE A O 1
ATOM 5599 N N . GLU A 1 701 ? 28.821 21.342 -17.781 1.00 90.88 701 GLU A N 1
ATOM 5600 C CA . GLU A 1 701 ? 29.155 20.849 -16.433 1.00 90.88 701 GLU A CA 1
ATOM 5601 C C . GLU A 1 701 ? 28.800 21.878 -15.349 1.00 90.88 701 GLU A C 1
ATOM 5603 O O . GLU A 1 701 ? 28.185 21.548 -14.335 1.00 90.88 701 GLU A O 1
ATOM 5608 N N . THR A 1 702 ? 29.121 23.157 -15.582 1.00 92.06 702 THR A N 1
ATOM 5609 C CA . THR A 1 702 ? 28.794 24.238 -14.638 1.00 92.06 702 THR A CA 1
ATOM 5610 C C . THR A 1 702 ? 27.281 24.415 -14.494 1.00 92.06 702 THR A C 1
ATOM 5612 O O . THR A 1 702 ? 26.780 24.591 -13.383 1.00 92.06 702 THR A O 1
ATOM 5615 N N . ALA A 1 703 ? 26.538 24.377 -15.603 1.00 93.06 703 ALA A N 1
ATOM 5616 C CA . ALA A 1 703 ? 25.086 24.511 -15.588 1.00 93.06 703 ALA A CA 1
ATOM 5617 C C . ALA A 1 703 ? 24.395 23.295 -14.948 1.00 93.06 703 ALA A C 1
ATOM 5619 O O . ALA A 1 703 ? 23.453 23.482 -14.178 1.00 93.06 703 ALA A O 1
ATOM 5620 N N . ASP A 1 704 ? 24.876 22.081 -15.222 1.00 92.81 704 ASP A N 1
ATOM 5621 C CA . ASP A 1 704 ? 24.331 20.842 -14.666 1.00 92.81 704 ASP A CA 1
ATOM 5622 C C . ASP A 1 704 ? 24.647 20.700 -13.172 1.00 92.81 704 ASP A C 1
ATOM 5624 O O . ASP A 1 704 ? 23.755 20.394 -12.388 1.00 92.81 704 ASP A O 1
ATOM 5628 N N . THR A 1 705 ? 25.852 21.077 -12.728 1.00 91.94 705 THR A N 1
ATOM 5629 C CA . THR A 1 705 ? 26.193 21.158 -11.294 1.00 91.94 705 THR A CA 1
ATOM 5630 C C . THR A 1 705 ? 25.307 22.173 -10.557 1.00 91.94 705 THR A C 1
ATOM 5632 O O . THR A 1 705 ? 24.823 21.902 -9.455 1.00 91.94 705 THR A O 1
ATOM 5635 N N . LEU A 1 706 ? 25.044 23.346 -11.153 1.00 93.44 706 LEU A N 1
ATOM 5636 C CA . LEU A 1 706 ? 24.143 24.352 -10.569 1.00 93.44 706 LEU A CA 1
ATOM 5637 C C . LEU A 1 706 ? 22.685 23.867 -10.515 1.00 93.44 706 LEU A C 1
ATOM 5639 O O . LEU A 1 706 ? 21.987 24.130 -9.533 1.00 93.44 706 LEU A O 1
ATOM 5643 N N . LEU A 1 707 ? 22.226 23.151 -11.544 1.00 92.19 707 LEU A N 1
ATOM 5644 C CA . LEU A 1 707 ? 20.910 22.513 -11.570 1.00 92.19 707 LEU A CA 1
ATOM 5645 C C . LEU A 1 707 ? 20.814 21.401 -10.513 1.00 92.19 707 LEU A C 1
ATOM 5647 O O . LEU A 1 707 ? 19.840 21.353 -9.760 1.00 92.19 707 LEU A O 1
ATOM 5651 N N . GLY A 1 708 ? 21.850 20.567 -10.410 1.00 91.94 708 GLY A N 1
ATOM 5652 C CA . GLY A 1 708 ? 22.025 19.524 -9.406 1.00 91.94 708 GLY A CA 1
ATOM 5653 C C . GLY A 1 708 ? 21.923 20.063 -7.988 1.00 91.94 708 GLY A C 1
ATOM 5654 O O . GLY A 1 708 ? 21.123 19.559 -7.207 1.00 91.94 708 GLY A O 1
ATOM 5655 N N . LEU A 1 709 ? 22.613 21.165 -7.680 1.00 92.56 709 LEU A N 1
ATOM 5656 C CA . LEU A 1 709 ? 22.533 21.827 -6.374 1.00 92.56 709 LEU A CA 1
ATOM 5657 C C . LEU A 1 709 ? 21.094 22.230 -6.005 1.00 92.56 709 LEU A C 1
ATOM 5659 O O . LEU A 1 709 ? 20.673 22.029 -4.864 1.00 92.56 709 LEU A O 1
ATOM 5663 N N . VAL A 1 710 ? 20.314 22.760 -6.956 1.00 92.94 710 VAL A N 1
ATOM 5664 C CA . VAL A 1 710 ? 18.899 23.106 -6.726 1.00 92.94 710 VAL A CA 1
ATOM 5665 C C . VAL A 1 710 ? 18.047 21.846 -6.541 1.00 92.94 710 VAL A C 1
ATOM 5667 O O . VAL A 1 710 ? 17.274 21.766 -5.585 1.00 92.94 710 VAL A O 1
ATOM 5670 N N . ILE A 1 711 ? 18.203 20.847 -7.413 1.00 90.62 711 ILE A N 1
ATOM 5671 C CA . ILE A 1 711 ? 17.456 19.582 -7.352 1.00 90.62 711 ILE A CA 1
ATOM 5672 C C . ILE A 1 711 ? 17.742 18.852 -6.032 1.00 90.62 711 ILE A C 1
ATOM 5674 O O . ILE A 1 711 ? 16.809 18.520 -5.298 1.00 90.62 711 ILE A O 1
ATOM 5678 N N . PHE A 1 712 ? 19.010 18.673 -5.671 1.00 90.25 712 PHE A N 1
ATOM 5679 C CA . PHE A 1 712 ? 19.432 18.020 -4.436 1.00 90.25 712 PHE A CA 1
ATOM 5680 C C . PHE A 1 712 ? 18.921 18.756 -3.191 1.00 90.25 712 PHE A C 1
ATOM 5682 O O . PHE A 1 712 ? 18.391 18.118 -2.280 1.00 90.25 712 PHE A O 1
ATOM 5689 N N . ALA A 1 713 ? 18.962 20.095 -3.175 1.00 92.12 713 ALA A N 1
ATOM 5690 C CA . ALA A 1 713 ? 18.376 20.882 -2.090 1.00 92.12 713 ALA A CA 1
ATOM 5691 C C . ALA A 1 713 ? 16.860 20.643 -1.938 1.00 92.12 713 ALA A C 1
ATOM 5693 O O . ALA A 1 713 ? 16.378 20.505 -0.810 1.00 92.12 713 ALA A O 1
ATOM 5694 N N . THR A 1 714 ? 16.105 20.532 -3.042 1.00 90.62 714 THR A N 1
ATOM 5695 C CA . THR A 1 714 ? 14.668 20.194 -2.974 1.00 90.62 714 THR A CA 1
ATOM 5696 C C . THR A 1 714 ? 14.421 18.770 -2.472 1.00 90.62 714 THR A C 1
ATOM 5698 O O . THR A 1 714 ? 13.578 18.581 -1.598 1.00 90.62 714 THR A O 1
ATOM 5701 N N . ILE A 1 715 ? 15.208 17.786 -2.928 1.00 90.31 715 ILE A N 1
ATOM 5702 C CA . ILE A 1 715 ? 15.121 16.385 -2.484 1.00 90.31 715 ILE A CA 1
ATOM 5703 C C . ILE A 1 715 ? 15.360 16.281 -0.971 1.00 90.31 715 ILE A C 1
ATOM 5705 O O . ILE A 1 715 ? 14.564 15.670 -0.258 1.00 90.31 715 ILE A O 1
ATOM 5709 N N . VAL A 1 716 ? 16.423 16.910 -0.459 1.00 90.19 716 VAL A N 1
ATOM 5710 C CA . VAL A 1 716 ? 16.743 16.914 0.979 1.00 90.19 716 VAL A CA 1
ATOM 5711 C C . VAL A 1 716 ? 15.651 17.625 1.792 1.00 90.19 716 VAL A C 1
ATOM 5713 O O . VAL A 1 716 ? 15.279 17.146 2.866 1.00 90.19 716 VAL A O 1
ATOM 5716 N N . GLY A 1 717 ? 15.085 18.719 1.269 1.00 91.62 717 GLY A N 1
ATOM 5717 C CA . GLY A 1 717 ? 13.949 19.416 1.880 1.00 91.62 717 GLY A CA 1
ATOM 5718 C C . GLY A 1 717 ? 12.695 18.541 2.003 1.00 91.62 717 GLY A C 1
ATOM 5719 O O . GLY A 1 717 ? 12.089 18.478 3.075 1.00 91.62 717 GLY A O 1
ATOM 5720 N N . ASP A 1 718 ? 12.341 17.809 0.945 1.00 87.38 718 ASP A N 1
ATOM 5721 C CA . ASP A 1 718 ? 11.187 16.902 0.932 1.00 87.38 718 ASP A CA 1
ATOM 5722 C C . ASP A 1 718 ? 11.371 15.700 1.871 1.00 87.38 718 ASP A C 1
ATOM 5724 O O . ASP A 1 718 ? 10.439 15.344 2.600 1.00 87.38 718 ASP A O 1
ATOM 5728 N N . VAL A 1 719 ? 12.577 15.117 1.941 1.00 89.31 719 VAL A N 1
ATOM 5729 C CA . VAL A 1 719 ? 12.900 14.087 2.948 1.00 89.31 719 VAL A CA 1
ATOM 5730 C C . VAL A 1 719 ? 12.731 14.649 4.361 1.00 89.31 719 VAL A C 1
ATOM 5732 O O . VAL A 1 719 ? 12.098 14.005 5.200 1.00 89.31 719 VAL A O 1
ATOM 5735 N N . GLY A 1 720 ? 13.228 15.862 4.625 1.00 89.31 720 GLY A N 1
ATOM 5736 C CA . GLY A 1 720 ? 13.063 16.539 5.914 1.00 89.31 720 GLY A CA 1
ATOM 5737 C C . GLY A 1 720 ? 11.591 16.724 6.302 1.00 89.31 720 GLY A C 1
ATOM 5738 O O . GLY A 1 720 ? 11.182 16.325 7.395 1.00 89.31 720 GLY A O 1
ATOM 5739 N N . ASN A 1 721 ? 10.772 17.244 5.382 1.00 88.06 721 ASN A N 1
ATOM 5740 C CA . ASN A 1 721 ? 9.326 17.423 5.568 1.00 88.06 721 ASN A CA 1
ATOM 5741 C C . ASN A 1 721 ? 8.579 16.096 5.789 1.00 88.06 721 ASN A C 1
ATOM 5743 O O . ASN A 1 721 ? 7.623 16.029 6.569 1.00 88.06 721 ASN A O 1
ATOM 5747 N N . MET A 1 722 ? 9.007 15.018 5.131 1.00 86.00 722 MET A N 1
ATOM 5748 C CA . MET A 1 722 ? 8.431 13.690 5.331 1.00 86.00 722 MET A CA 1
ATOM 5749 C C . MET A 1 722 ? 8.782 13.121 6.715 1.00 86.00 722 MET A C 1
ATOM 5751 O O . MET A 1 722 ? 7.901 12.587 7.391 1.00 86.00 722 MET A O 1
ATOM 5755 N N . VAL A 1 723 ? 10.032 13.269 7.168 1.00 87.38 723 VAL A N 1
ATOM 5756 C CA . VAL A 1 723 ? 10.486 12.812 8.494 1.00 87.38 723 VAL A CA 1
ATOM 5757 C C . VAL A 1 723 ? 9.774 13.567 9.620 1.00 87.38 723 VAL A C 1
ATOM 5759 O O . VAL A 1 723 ? 9.324 12.938 10.583 1.00 87.38 723 VAL A O 1
ATOM 5762 N N . THR A 1 724 ? 9.605 14.888 9.504 1.00 87.75 724 THR A N 1
ATOM 5763 C CA . THR A 1 724 ? 8.846 15.670 10.497 1.00 87.75 724 THR A CA 1
ATOM 5764 C C . THR A 1 724 ? 7.366 15.289 10.502 1.00 87.75 724 THR A C 1
ATOM 5766 O O . THR A 1 724 ? 6.789 15.103 11.572 1.00 87.75 724 THR A O 1
ATOM 5769 N N . THR A 1 725 ? 6.758 15.070 9.330 1.00 84.31 725 THR A N 1
ATOM 5770 C CA . THR A 1 725 ? 5.360 14.618 9.216 1.00 84.31 725 THR A CA 1
ATOM 5771 C C . THR A 1 725 ? 5.150 13.234 9.832 1.00 84.31 725 THR A C 1
ATOM 5773 O O . THR A 1 725 ? 4.188 13.038 10.573 1.00 84.31 725 THR A O 1
ATOM 5776 N N . MET A 1 726 ? 6.053 12.282 9.579 1.00 82.81 726 MET A N 1
ATOM 5777 C CA . MET A 1 726 ? 5.987 10.928 10.142 1.00 82.81 726 MET A CA 1
ATOM 5778 C C . MET A 1 726 ? 6.076 10.932 11.674 1.00 82.81 726 MET A C 1
ATOM 5780 O O . MET A 1 726 ? 5.371 10.172 12.334 1.00 82.81 726 MET A O 1
ATOM 5784 N N . ASN A 1 727 ? 6.898 11.817 12.242 1.00 85.56 727 ASN A N 1
ATOM 5785 C CA . ASN A 1 727 ? 7.065 11.946 13.688 1.00 85.56 727 ASN A CA 1
ATOM 5786 C C . ASN A 1 727 ? 6.069 12.918 14.349 1.00 85.56 727 ASN A C 1
ATOM 5788 O O . ASN A 1 727 ? 6.079 13.035 15.573 1.00 85.56 727 ASN A O 1
ATOM 5792 N N . LYS A 1 728 ? 5.185 13.589 13.594 1.00 85.75 728 LYS A N 1
ATOM 5793 C CA . LYS A 1 728 ? 4.330 14.683 14.094 1.00 85.75 728 LYS A CA 1
ATOM 5794 C C . LYS A 1 728 ? 3.489 14.294 15.313 1.00 85.75 728 LYS A C 1
ATOM 5796 O O . LYS A 1 728 ? 3.533 14.980 16.327 1.00 85.75 728 LYS A O 1
ATOM 5801 N N . THR A 1 729 ? 2.766 13.176 15.254 1.00 83.25 729 THR A N 1
ATOM 5802 C CA . THR A 1 729 ? 1.905 12.719 16.364 1.00 83.25 729 THR A CA 1
ATOM 5803 C C . THR A 1 729 ? 2.711 12.454 17.637 1.00 83.25 729 THR A C 1
ATOM 5805 O O . THR A 1 729 ? 2.267 12.786 18.733 1.00 83.25 729 THR A O 1
ATOM 5808 N N . ARG A 1 730 ? 3.922 11.901 17.487 1.00 84.94 730 ARG A N 1
ATOM 5809 C CA . ARG A 1 730 ? 4.848 11.643 18.593 1.00 84.94 730 ARG A CA 1
ATOM 5810 C C . ARG A 1 730 ? 5.427 12.942 19.155 1.00 84.94 730 ARG A C 1
ATOM 5812 O O . ARG A 1 730 ? 5.406 13.121 20.365 1.00 84.94 730 ARG A O 1
ATOM 5819 N N . SER A 1 731 ? 5.863 13.854 18.286 1.00 87.44 731 SER A N 1
ATOM 5820 C CA . SER A 1 731 ? 6.376 15.177 18.663 1.00 87.44 731 SER A CA 1
ATOM 5821 C C . SER A 1 731 ? 5.344 15.971 19.468 1.00 87.44 731 SER A C 1
ATOM 5823 O O . SER A 1 731 ? 5.680 16.510 20.516 1.00 87.44 731 SER A O 1
ATOM 5825 N N . ASN A 1 732 ? 4.079 15.982 19.033 1.00 86.81 732 ASN A N 1
ATOM 5826 C CA . ASN A 1 732 ? 2.986 16.651 19.746 1.00 86.81 732 ASN A CA 1
ATOM 5827 C C . ASN A 1 732 ? 2.758 16.062 21.154 1.00 86.81 732 ASN A C 1
ATOM 5829 O O . ASN A 1 732 ? 2.456 16.792 22.098 1.00 86.81 732 ASN A O 1
ATOM 5833 N N . PHE A 1 733 ? 2.885 14.739 21.313 1.00 87.00 733 PHE A N 1
ATOM 5834 C CA . PHE A 1 733 ? 2.763 14.088 22.619 1.00 87.00 733 PHE A CA 1
ATOM 5835 C C . PHE A 1 733 ? 3.981 14.342 23.518 1.00 87.00 733 PHE A C 1
ATOM 5837 O O . PHE A 1 733 ? 3.815 14.575 24.715 1.00 87.00 733 PHE A O 1
ATOM 5844 N N . GLU A 1 734 ? 5.194 14.324 22.960 1.00 88.44 734 GLU A N 1
ATOM 5845 C CA . GLU A 1 734 ? 6.427 14.656 23.683 1.00 88.44 734 GLU A CA 1
ATOM 5846 C C . GLU A 1 734 ? 6.399 16.122 24.165 1.00 88.44 734 GLU A C 1
ATOM 5848 O O . GLU A 1 734 ? 6.676 16.375 25.338 1.00 88.44 734 GLU A O 1
ATOM 5853 N N . GLU A 1 735 ? 5.922 17.061 23.338 1.00 90.81 735 GLU A N 1
ATOM 5854 C CA . GLU A 1 735 ? 5.687 18.467 23.709 1.00 90.81 735 GLU A CA 1
ATOM 5855 C C . GLU A 1 735 ? 4.671 18.610 24.858 1.00 90.81 735 GLU A C 1
ATOM 5857 O O . GLU A 1 735 ? 4.954 19.275 25.860 1.00 90.81 735 GLU A O 1
ATOM 5862 N N . LEU A 1 736 ? 3.514 17.938 24.773 1.00 88.44 736 LEU A N 1
ATOM 5863 C CA . LEU A 1 736 ? 2.508 17.925 25.845 1.00 88.44 736 LEU A CA 1
ATOM 5864 C C . LEU A 1 736 ? 3.079 17.354 27.154 1.00 88.44 736 LEU A C 1
ATOM 5866 O O . LEU A 1 736 ? 2.903 17.933 28.229 1.00 88.44 736 LEU A O 1
ATOM 5870 N N . MET A 1 737 ? 3.778 16.221 27.067 1.00 88.12 737 MET A N 1
ATOM 5871 C CA . MET A 1 737 ? 4.404 15.540 28.198 1.00 88.12 737 MET A CA 1
ATOM 5872 C C . MET A 1 737 ? 5.443 16.435 28.889 1.00 88.12 737 MET A C 1
ATOM 5874 O O . MET A 1 737 ? 5.456 16.526 30.120 1.00 88.12 737 MET A O 1
ATOM 5878 N N . ASP A 1 738 ? 6.296 17.112 28.123 1.00 92.31 738 ASP A N 1
ATOM 5879 C CA . ASP A 1 738 ? 7.329 17.997 28.660 1.00 92.31 738 ASP A CA 1
ATOM 5880 C C . ASP A 1 738 ? 6.740 19.303 29.209 1.00 92.31 738 ASP A C 1
ATOM 5882 O O . ASP A 1 738 ? 7.159 19.757 30.280 1.00 92.31 738 ASP A O 1
ATOM 5886 N N . GLY A 1 739 ? 5.675 19.825 28.593 1.00 93.06 739 GLY A N 1
ATOM 5887 C CA . GLY A 1 739 ? 4.835 20.877 29.167 1.00 93.06 739 GLY A CA 1
ATOM 5888 C C . GLY A 1 739 ? 4.276 20.487 30.542 1.00 93.06 739 GLY A C 1
ATOM 5889 O O . GLY A 1 739 ? 4.421 21.238 31.511 1.00 93.06 739 GLY A O 1
ATOM 5890 N N . CYS A 1 740 ? 3.723 19.276 30.681 1.00 89.12 740 CYS A N 1
ATOM 5891 C CA . CYS A 1 740 ? 3.240 18.755 31.963 1.00 89.12 740 CYS A CA 1
ATOM 5892 C C . CYS A 1 740 ? 4.363 18.583 33.004 1.00 89.12 740 CYS A C 1
ATOM 5894 O O . CYS A 1 740 ? 4.185 18.984 34.158 1.00 89.12 740 CYS A O 1
ATOM 5896 N N . LYS A 1 741 ? 5.528 18.029 32.631 1.00 91.25 741 LYS A N 1
ATOM 5897 C CA . LYS A 1 741 ? 6.696 17.908 33.533 1.00 91.25 741 LYS A CA 1
ATOM 5898 C C . LYS A 1 741 ? 7.177 19.279 34.014 1.00 91.25 741 LYS A C 1
ATOM 5900 O O . LYS A 1 741 ? 7.397 19.468 35.214 1.00 91.25 741 LYS A O 1
ATOM 5905 N N . SER A 1 742 ? 7.294 20.241 33.098 1.00 93.88 742 SER A N 1
ATOM 5906 C CA . SER A 1 742 ? 7.705 21.620 33.382 1.00 93.88 742 SER A CA 1
ATOM 5907 C C . SER A 1 742 ? 6.718 22.305 34.331 1.00 93.88 742 SER A C 1
ATOM 5909 O O . SER A 1 742 ? 7.112 22.838 35.374 1.00 93.88 742 SER A O 1
ATOM 5911 N N . TYR A 1 743 ? 5.413 22.179 34.063 1.00 93.75 743 TYR A N 1
ATOM 5912 C CA . TYR A 1 743 ? 4.357 22.682 34.939 1.00 93.75 743 TYR A CA 1
ATOM 5913 C C . TYR A 1 743 ? 4.453 22.089 36.353 1.00 93.75 743 TYR A C 1
ATOM 5915 O O . TYR A 1 743 ? 4.521 22.836 37.332 1.00 93.75 743 TYR A O 1
ATOM 5923 N N . MET A 1 744 ? 4.539 20.761 36.481 1.00 94.25 744 MET A N 1
ATOM 5924 C CA . MET A 1 744 ? 4.649 20.087 37.781 1.00 94.25 744 MET A CA 1
ATOM 5925 C C . MET A 1 744 ? 5.912 20.484 38.556 1.00 94.25 744 MET A C 1
ATOM 5927 O O . MET A 1 744 ? 5.847 20.691 39.771 1.00 94.25 744 MET A O 1
ATOM 5931 N N . THR A 1 745 ? 7.036 20.651 37.857 1.00 93.56 745 THR A N 1
ATOM 5932 C CA . THR A 1 745 ? 8.306 21.108 38.439 1.00 93.56 745 THR A CA 1
ATOM 5933 C C . THR A 1 745 ? 8.191 22.544 38.946 1.00 93.56 745 THR A C 1
ATOM 5935 O O . THR A 1 745 ? 8.491 22.813 40.110 1.00 93.56 745 THR A O 1
ATOM 5938 N N . SER A 1 746 ? 7.667 23.461 38.123 1.00 95.69 746 SER A N 1
ATOM 5939 C CA . SER A 1 746 ? 7.483 24.873 38.497 1.00 95.69 746 SER A CA 1
ATOM 5940 C C . SER A 1 746 ? 6.549 25.054 39.703 1.00 95.69 746 SER A C 1
ATOM 5942 O O . SER A 1 746 ? 6.775 25.920 40.550 1.00 95.69 746 SER A O 1
ATOM 5944 N N . ARG A 1 747 ? 5.531 24.191 39.828 1.00 96.06 747 ARG A N 1
ATOM 5945 C CA . ARG A 1 747 ? 4.575 24.168 40.945 1.00 96.06 747 ARG A CA 1
ATOM 5946 C C . ARG A 1 747 ? 5.036 23.334 42.148 1.00 96.06 747 ARG A C 1
ATOM 5948 O O . ARG A 1 747 ? 4.295 23.255 43.124 1.00 96.06 747 ARG A O 1
ATOM 5955 N N . LYS A 1 748 ? 6.241 22.748 42.112 1.00 94.62 748 LYS A N 1
ATOM 5956 C CA . LYS A 1 748 ? 6.822 21.907 43.182 1.00 94.62 748 LYS A CA 1
ATOM 5957 C C . LYS A 1 748 ? 5.912 20.740 43.601 1.00 94.62 748 LYS A C 1
ATOM 5959 O O . LYS A 1 748 ? 5.788 20.419 44.782 1.00 94.62 748 LYS A O 1
ATOM 5964 N N . VAL A 1 749 ? 5.264 20.104 42.624 1.00 94.06 749 VAL A N 1
ATOM 5965 C CA . VAL A 1 749 ? 4.407 18.926 42.841 1.00 94.06 749 VAL A CA 1
ATOM 5966 C C . VAL A 1 749 ? 5.253 17.758 43.384 1.00 94.06 749 VAL A C 1
ATOM 5968 O O . VAL A 1 749 ? 6.346 17.539 42.864 1.00 94.06 749 VAL A O 1
ATOM 5971 N N . PRO A 1 750 ? 4.793 16.969 44.378 1.00 95.44 750 PRO A N 1
ATOM 5972 C CA . PRO A 1 750 ? 5.570 15.844 44.907 1.00 95.44 750 PRO A CA 1
ATOM 5973 C C . PRO A 1 750 ? 5.904 14.791 43.840 1.00 95.44 750 PRO A C 1
ATOM 5975 O O . PRO A 1 750 ? 5.020 14.384 43.084 1.00 95.44 750 PRO A O 1
ATOM 5978 N N . GLU A 1 751 ? 7.138 14.274 43.823 1.00 90.94 751 GLU A N 1
ATOM 5979 C CA . GLU A 1 751 ? 7.624 13.321 42.802 1.00 90.94 751 GLU A CA 1
ATOM 5980 C C . GLU A 1 751 ? 6.735 12.080 42.633 1.00 90.94 751 GLU A C 1
ATOM 5982 O O . GLU A 1 751 ? 6.564 11.578 41.521 1.00 90.94 751 GLU A O 1
ATOM 5987 N N . ARG A 1 752 ? 6.104 11.609 43.718 1.00 90.31 752 ARG A N 1
ATOM 5988 C CA . ARG A 1 752 ? 5.151 10.487 43.684 1.00 90.31 752 ARG A CA 1
ATOM 5989 C C . ARG A 1 752 ? 3.928 10.781 42.809 1.00 90.31 752 ARG A C 1
ATOM 5991 O O . ARG A 1 752 ? 3.431 9.872 42.147 1.00 90.31 752 ARG A O 1
ATOM 5998 N N . LEU A 1 753 ? 3.447 12.026 42.804 1.00 88.31 753 LEU A N 1
ATOM 5999 C CA . LEU A 1 753 ? 2.352 12.460 41.937 1.00 88.31 753 LEU A CA 1
ATOM 6000 C C . LEU A 1 753 ? 2.862 12.738 40.518 1.00 88.31 753 LEU A C 1
ATOM 6002 O O . LEU A 1 753 ? 2.218 12.302 39.568 1.00 88.31 753 LEU A O 1
ATOM 6006 N N . GLN A 1 754 ? 4.054 13.331 40.363 1.00 87.94 754 GLN A N 1
ATOM 6007 C CA . GLN A 1 754 ? 4.676 13.512 39.042 1.00 87.94 754 GLN A CA 1
ATOM 6008 C C . GLN A 1 754 ? 4.829 12.178 38.294 1.00 87.94 754 GLN A C 1
ATOM 6010 O O . GLN A 1 754 ? 4.348 12.026 37.175 1.00 87.94 754 GLN A O 1
ATOM 6015 N N . SER A 1 755 ? 5.396 11.173 38.968 1.00 88.06 755 SER A N 1
ATOM 6016 C CA . SER A 1 755 ? 5.599 9.807 38.460 1.00 88.06 755 SER A CA 1
ATOM 6017 C C . SER A 1 755 ? 4.297 9.066 38.146 1.00 88.06 755 SER A C 1
ATOM 6019 O O . SER A 1 755 ? 4.296 8.062 37.434 1.00 88.06 755 SER A O 1
ATOM 6021 N N . ARG A 1 756 ? 3.177 9.508 38.727 1.00 87.00 756 ARG A N 1
ATOM 6022 C CA . ARG A 1 756 ? 1.848 8.972 38.435 1.00 87.00 756 ARG A CA 1
ATOM 6023 C C . ARG A 1 756 ? 1.251 9.643 37.198 1.00 87.00 756 ARG A C 1
ATOM 6025 O O . ARG A 1 756 ? 0.724 8.931 36.350 1.00 87.00 756 ARG A O 1
ATOM 6032 N N . VAL A 1 757 ? 1.375 10.966 37.069 1.00 86.62 757 VAL A N 1
ATOM 6033 C CA . VAL A 1 757 ? 0.914 11.724 35.891 1.00 86.62 757 VAL A CA 1
ATOM 6034 C C . VAL A 1 757 ? 1.664 11.291 34.630 1.00 86.62 757 VAL A C 1
ATOM 6036 O O . VAL A 1 757 ? 1.027 11.009 33.619 1.00 86.62 757 VAL A O 1
ATOM 6039 N N . THR A 1 758 ? 2.991 11.139 34.686 1.00 87.88 758 THR A N 1
ATOM 6040 C CA . THR A 1 758 ? 3.775 10.673 33.526 1.00 87.88 758 THR A CA 1
ATOM 6041 C C . THR A 1 758 ? 3.403 9.249 33.105 1.00 87.88 758 THR A C 1
ATOM 6043 O O . THR A 1 758 ? 3.269 8.985 31.913 1.00 87.88 758 THR A O 1
ATOM 6046 N N . ARG A 1 759 ? 3.154 8.337 34.059 1.00 86.69 759 ARG A N 1
ATOM 6047 C CA . ARG A 1 759 ? 2.678 6.973 33.760 1.00 86.69 759 ARG A CA 1
ATOM 6048 C C . ARG A 1 759 ? 1.260 6.962 33.175 1.00 86.69 759 ARG A C 1
ATOM 6050 O O . ARG A 1 759 ? 0.982 6.168 32.287 1.00 86.69 759 ARG A O 1
ATOM 6057 N N . TYR A 1 760 ? 0.373 7.830 33.660 1.00 84.94 760 TYR A N 1
ATOM 6058 C CA . TYR A 1 760 ? -0.984 7.990 33.130 1.00 84.94 760 TYR A CA 1
ATOM 6059 C C . TYR A 1 760 ? -0.975 8.487 31.677 1.00 84.94 760 TYR A C 1
ATOM 6061 O O . TYR A 1 760 ? -1.543 7.832 30.808 1.00 84.94 760 TYR A O 1
ATOM 6069 N N . LEU A 1 761 ? -0.249 9.574 31.395 1.00 83.50 761 LEU A N 1
ATOM 6070 C CA . LEU A 1 761 ? -0.086 10.099 30.035 1.00 83.50 761 LEU A CA 1
ATOM 6071 C C . LEU A 1 761 ? 0.586 9.074 29.104 1.00 83.50 761 LEU A C 1
ATOM 6073 O O . LEU A 1 761 ? 0.158 8.905 27.967 1.00 83.50 761 LEU A O 1
ATOM 6077 N N . GLY A 1 762 ? 1.591 8.340 29.598 1.00 85.38 762 GLY A N 1
ATOM 6078 C CA . GLY A 1 762 ? 2.225 7.248 28.855 1.00 85.38 762 GLY A CA 1
ATOM 6079 C C . GLY A 1 762 ? 1.262 6.113 28.489 1.00 85.38 762 GLY A C 1
ATOM 6080 O O . GLY A 1 762 ? 1.350 5.587 27.384 1.00 85.38 762 GLY A O 1
ATOM 6081 N N . HIS A 1 763 ? 0.312 5.771 29.367 1.00 83.06 763 HIS A N 1
ATOM 6082 C CA . HIS A 1 763 ? -0.709 4.762 29.070 1.00 83.06 763 HIS A CA 1
ATOM 6083 C C . HIS A 1 763 ? -1.726 5.245 28.018 1.00 83.06 763 HIS A C 1
ATOM 6085 O O . HIS A 1 763 ? -2.045 4.500 27.093 1.00 83.06 763 HIS A O 1
ATOM 6091 N N . ILE A 1 764 ? -2.177 6.505 28.097 1.00 81.25 764 ILE A N 1
ATOM 6092 C CA . ILE A 1 764 ? -3.048 7.109 27.068 1.00 81.25 764 ILE A CA 1
ATOM 6093 C C . ILE A 1 764 ? -2.384 7.056 25.686 1.00 81.25 764 ILE A C 1
ATOM 6095 O O . ILE A 1 764 ? -3.046 6.733 24.699 1.00 81.25 764 ILE A O 1
ATOM 6099 N N . TRP A 1 765 ? -1.076 7.326 25.626 1.00 81.75 765 TRP A N 1
ATOM 6100 C CA . TRP A 1 765 ? -0.293 7.235 24.395 1.00 81.75 765 TRP A CA 1
ATOM 6101 C C . TRP A 1 765 ? -0.224 5.811 23.836 1.00 81.75 765 TRP A C 1
ATOM 6103 O O . TRP A 1 765 ? -0.506 5.615 22.656 1.00 81.75 765 TRP A O 1
ATOM 6113 N N . THR A 1 766 ? 0.096 4.806 24.663 1.00 78.31 766 THR A N 1
ATOM 6114 C CA . THR A 1 766 ? 0.182 3.404 24.202 1.00 78.31 766 THR A CA 1
ATOM 6115 C C . THR A 1 766 ? -1.138 2.855 23.668 1.00 78.31 766 THR A C 1
ATOM 6117 O O . THR A 1 766 ? -1.130 1.975 22.815 1.00 78.31 766 THR A O 1
ATOM 6120 N N . GLU A 1 767 ? -2.261 3.381 24.152 1.00 71.38 767 GLU A N 1
ATOM 6121 C CA . GLU A 1 767 ? -3.611 2.961 23.770 1.00 71.38 767 GLU A CA 1
ATOM 6122 C C . GLU A 1 767 ? -4.192 3.766 22.590 1.00 71.38 767 GLU A C 1
ATOM 6124 O O . GLU A 1 767 ? -5.304 3.488 22.147 1.00 71.38 767 GLU A O 1
ATOM 6129 N N . GLY A 1 768 ? -3.486 4.792 22.092 1.00 65.62 768 GLY A N 1
ATOM 6130 C CA . GLY A 1 768 ? -3.934 5.613 20.958 1.00 65.62 768 GLY A CA 1
ATOM 6131 C C . GLY A 1 768 ? -5.161 6.499 21.228 1.00 65.62 768 GLY A C 1
ATOM 6132 O O . GLY A 1 768 ? -5.788 6.973 20.285 1.00 65.62 768 GLY A O 1
ATOM 6133 N N . LYS A 1 769 ? -5.512 6.750 22.497 1.00 62.97 769 LYS A N 1
ATOM 6134 C CA . LYS A 1 769 ? -6.808 7.325 22.933 1.00 62.97 769 LYS A CA 1
ATOM 6135 C C . LYS A 1 769 ? -6.982 8.846 22.731 1.00 62.97 769 LYS A C 1
ATOM 6137 O O . LYS A 1 769 ? -7.930 9.427 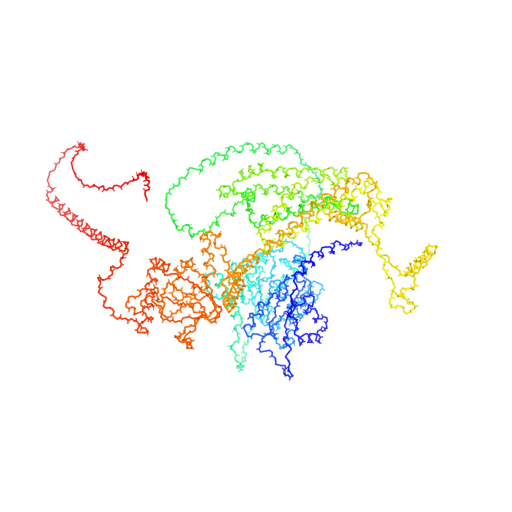23.253 1.00 62.97 769 LYS A O 1
ATOM 6142 N N . MET A 1 770 ? -6.095 9.518 21.992 1.00 54.81 770 MET A N 1
ATOM 6143 C CA . MET A 1 770 ? -6.260 10.940 21.642 1.00 54.81 770 MET A CA 1
ATOM 6144 C C . MET A 1 770 ? -7.218 11.095 20.450 1.00 54.81 770 MET A C 1
ATOM 6146 O O . MET A 1 770 ? -6.797 11.163 19.294 1.00 54.81 770 MET A O 1
ATOM 6150 N N . ASN A 1 771 ? -8.516 11.164 20.751 1.00 54.09 771 ASN A N 1
ATOM 6151 C CA . ASN A 1 771 ? -9.617 11.221 19.784 1.00 54.09 771 ASN A CA 1
ATOM 6152 C C . ASN A 1 771 ? -9.745 12.575 19.053 1.00 54.09 771 ASN A C 1
ATOM 6154 O O . ASN A 1 771 ? -10.779 13.225 19.129 1.00 54.09 771 ASN A O 1
ATOM 6158 N N . ALA A 1 772 ? -8.741 12.976 18.272 1.00 58.31 772 ALA A N 1
ATOM 6159 C CA . ALA A 1 772 ? -8.856 14.150 17.396 1.00 58.31 772 ALA A CA 1
ATOM 6160 C C . ALA A 1 772 ? -9.822 13.932 16.207 1.00 58.31 772 ALA A C 1
ATOM 6162 O O . ALA A 1 772 ? -10.185 14.879 15.525 1.00 58.31 772 ALA A O 1
ATOM 6163 N N . ILE A 1 773 ? -10.214 12.684 15.915 1.00 60.66 773 ILE A N 1
ATOM 6164 C CA . ILE A 1 773 ? -11.001 12.319 14.721 1.00 60.66 773 ILE A CA 1
ATOM 6165 C C . ILE A 1 773 ? -12.467 12.776 14.824 1.00 60.66 773 ILE A C 1
ATOM 6167 O O . ILE A 1 773 ? -13.076 13.066 13.795 1.00 60.66 773 ILE A O 1
ATOM 6171 N N . ALA A 1 774 ? -13.021 12.863 16.039 1.00 61.88 774 ALA A N 1
ATOM 6172 C CA . ALA A 1 774 ? -14.406 13.284 16.262 1.00 61.88 774 ALA A CA 1
ATOM 6173 C C . ALA A 1 774 ? -14.648 14.722 15.767 1.00 61.88 774 ALA A C 1
ATOM 6175 O O . ALA A 1 774 ? -15.591 14.963 15.018 1.00 61.88 774 ALA A O 1
ATOM 6176 N N . ASP A 1 775 ? -13.730 15.637 16.091 1.00 65.69 775 ASP A N 1
ATOM 6177 C CA . ASP A 1 775 ? -13.828 17.071 15.782 1.00 65.69 775 ASP A CA 1
ATOM 6178 C C . ASP A 1 775 ? -13.835 17.383 14.272 1.00 65.69 775 ASP A C 1
ATOM 6180 O O . ASP A 1 775 ? -14.324 18.431 13.850 1.00 65.69 775 ASP A O 1
ATOM 6184 N N . PHE A 1 776 ? -13.294 16.483 13.440 1.00 67.06 776 PHE A N 1
ATOM 6185 C CA . PHE A 1 776 ? -13.225 16.653 11.982 1.00 67.06 776 PHE A CA 1
ATOM 6186 C C . PHE A 1 776 ? -14.369 15.967 11.218 1.00 67.06 776 PHE A C 1
ATOM 6188 O O . PHE A 1 776 ? -14.455 16.121 9.997 1.00 67.06 776 PHE A O 1
ATOM 6195 N N . MET A 1 777 ? -15.230 15.191 11.885 1.00 69.94 777 MET A N 1
ATOM 6196 C CA . MET A 1 777 ? -16.261 14.386 11.227 1.00 69.94 777 MET A CA 1
ATOM 6197 C C . MET A 1 777 ? -17.666 14.991 11.412 1.00 69.94 777 MET A C 1
ATOM 6199 O O . MET A 1 777 ? -18.034 15.355 12.526 1.00 69.94 777 MET A O 1
ATOM 6203 N N . PRO A 1 778 ? -18.510 15.060 10.360 1.00 77.50 778 PRO A N 1
ATOM 6204 C CA . PRO A 1 778 ? -19.903 15.475 10.510 1.00 77.50 778 PRO A CA 1
ATOM 6205 C C . PRO A 1 778 ? -20.654 14.599 11.532 1.00 77.50 778 PRO A C 1
ATOM 6207 O O . PRO A 1 778 ? -20.541 13.371 11.441 1.00 77.50 778 PRO A O 1
ATOM 6210 N N . PRO A 1 779 ? -21.491 15.166 12.429 1.00 67.81 779 PRO A N 1
ATOM 6211 C CA . PRO A 1 779 ? -22.108 14.423 13.537 1.00 67.81 779 PRO A CA 1
ATOM 6212 C C . PRO A 1 779 ? -22.854 13.144 13.130 1.00 67.81 779 PRO A C 1
ATOM 6214 O O . PRO A 1 779 ? -22.794 12.142 13.833 1.00 67.81 779 PRO A O 1
ATOM 6217 N N . ARG A 1 780 ? -23.502 13.134 11.955 1.00 72.19 780 ARG A N 1
ATOM 6218 C CA . ARG A 1 780 ? -24.195 11.944 11.422 1.00 72.19 780 ARG A CA 1
ATOM 6219 C C . ARG A 1 780 ? -23.244 10.795 11.065 1.00 72.19 780 ARG A C 1
ATOM 6221 O O . ARG A 1 780 ? -23.556 9.645 11.354 1.00 72.19 780 ARG A O 1
ATOM 6228 N N . LEU A 1 781 ? -22.098 11.099 10.452 1.00 70.12 781 LEU A N 1
ATOM 6229 C CA . LEU A 1 781 ? -21.079 10.094 10.121 1.00 70.12 781 LEU A CA 1
ATOM 6230 C C . LEU A 1 781 ? -20.351 9.630 11.384 1.00 70.12 781 LEU A C 1
ATOM 6232 O O . LEU A 1 781 ? -20.120 8.434 11.551 1.00 70.12 781 LEU A O 1
ATOM 6236 N N . TYR A 1 782 ? -20.071 10.560 12.303 1.00 74.81 782 TYR A N 1
ATOM 6237 C CA . TYR A 1 782 ? -19.496 10.224 13.600 1.00 74.81 782 TYR A CA 1
ATOM 6238 C C . TYR A 1 782 ? -20.419 9.298 14.398 1.00 74.81 782 TYR A C 1
ATOM 6240 O O . TYR A 1 782 ? -19.949 8.296 14.919 1.00 74.81 782 TYR A O 1
ATOM 6248 N N . GLY A 1 783 ? -21.733 9.547 14.409 1.00 69.62 783 GLY A N 1
ATOM 6249 C CA . GLY A 1 783 ? -22.715 8.662 15.039 1.00 69.62 783 GLY A CA 1
ATOM 6250 C C . GLY A 1 783 ? -22.731 7.252 14.451 1.00 69.62 783 GLY A C 1
ATOM 6251 O O . GLY A 1 783 ? -22.673 6.280 15.199 1.00 69.62 783 GLY A O 1
ATOM 6252 N N . GLN A 1 784 ? -22.723 7.114 13.121 1.00 72.62 784 GLN A N 1
ATOM 6253 C CA . GLN A 1 784 ? -22.640 5.800 12.466 1.00 72.62 784 GLN A CA 1
ATOM 6254 C C . GLN A 1 784 ? -21.351 5.046 12.838 1.00 72.62 784 GLN A C 1
ATOM 6256 O O . GLN A 1 784 ? -21.390 3.847 13.125 1.00 72.62 784 GLN A O 1
ATOM 6261 N N . LEU A 1 785 ? -20.216 5.750 12.887 1.00 75.38 785 LEU A N 1
ATOM 6262 C CA . LEU A 1 785 ? -18.932 5.183 13.295 1.00 75.38 785 LEU A CA 1
ATOM 6263 C C . LEU A 1 785 ? -18.919 4.805 14.787 1.00 75.38 785 LEU A C 1
ATOM 6265 O O . LEU A 1 785 ? -18.520 3.695 15.136 1.00 75.38 785 LEU A O 1
ATOM 6269 N N . ALA A 1 786 ? -19.390 5.693 15.663 1.00 72.88 786 ALA A N 1
ATOM 6270 C CA . ALA A 1 786 ? -19.467 5.482 17.105 1.00 72.88 786 ALA A CA 1
ATOM 6271 C C . ALA A 1 786 ? -20.375 4.294 17.449 1.00 72.88 786 ALA A C 1
ATOM 6273 O O . ALA A 1 786 ? -20.000 3.462 18.273 1.00 72.88 786 ALA A O 1
ATOM 6274 N N . VAL A 1 787 ? -21.504 4.135 16.747 1.00 75.75 787 VAL A N 1
ATOM 6275 C CA . VAL A 1 787 ? -22.332 2.923 16.814 1.00 75.75 787 VAL A CA 1
ATOM 6276 C C . VAL A 1 787 ? -21.496 1.692 16.478 1.00 75.75 787 VAL A C 1
ATOM 6278 O O . VAL A 1 787 ? -21.436 0.766 17.283 1.00 75.75 787 VAL A O 1
ATOM 6281 N N . HIS A 1 788 ? -20.807 1.665 15.336 1.00 71.88 788 HIS A N 1
ATOM 6282 C CA . HIS A 1 788 ? -20.062 0.471 14.934 1.00 71.88 788 HIS A CA 1
ATOM 6283 C C . HIS A 1 788 ? -18.919 0.114 15.908 1.00 71.88 788 HIS A C 1
ATOM 6285 O O . HIS A 1 788 ? -18.690 -1.063 16.175 1.00 71.88 788 HIS A O 1
ATOM 6291 N N . ILE A 1 789 ? -18.240 1.108 16.498 1.00 73.00 789 ILE A N 1
ATOM 6292 C CA . ILE A 1 789 ? -17.133 0.879 17.444 1.00 73.00 789 ILE A CA 1
ATOM 6293 C C . ILE A 1 789 ? -17.635 0.561 18.869 1.00 73.00 789 ILE A C 1
ATOM 6295 O O . ILE A 1 789 ? -16.958 -0.156 19.604 1.00 73.00 789 ILE A O 1
ATOM 6299 N N . HIS A 1 790 ? -18.767 1.115 19.322 1.00 74.75 790 HIS A N 1
ATOM 6300 C CA . HIS A 1 790 ? -19.168 1.080 20.744 1.00 74.75 790 HIS A CA 1
ATOM 6301 C C . HIS A 1 790 ? -20.382 0.184 21.036 1.00 74.75 790 HIS A C 1
ATOM 6303 O O . HIS A 1 790 ? -20.543 -0.281 22.168 1.00 74.75 790 HIS A O 1
ATOM 6309 N N . MET A 1 791 ? -21.204 -0.142 20.031 1.00 76.75 791 MET A N 1
ATOM 6310 C CA . MET A 1 791 ? -22.436 -0.919 20.227 1.00 76.75 791 MET A CA 1
ATOM 6311 C C . MET A 1 791 ? -22.182 -2.350 20.729 1.00 76.75 791 MET A C 1
ATOM 6313 O O . MET A 1 791 ? -23.013 -2.887 21.455 1.00 76.75 791 MET A O 1
ATOM 6317 N N . ALA A 1 792 ? 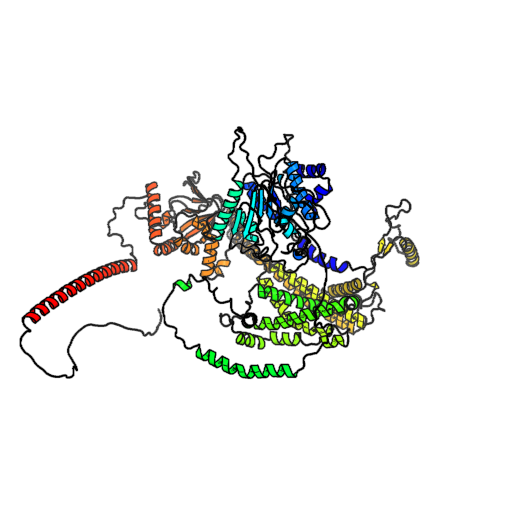-21.030 -2.961 20.427 1.00 73.38 792 ALA A N 1
ATOM 6318 C CA . ALA A 1 792 ? -20.678 -4.291 20.941 1.00 73.38 792 ALA A CA 1
ATOM 6319 C C . ALA A 1 792 ? -20.523 -4.313 22.476 1.00 73.38 792 ALA A C 1
ATOM 6321 O O . ALA A 1 792 ? -21.035 -5.208 23.147 1.00 73.38 792 ALA A O 1
ATOM 6322 N N . THR A 1 793 ? -19.874 -3.300 23.059 1.00 72.69 793 THR A N 1
ATOM 6323 C CA . THR A 1 793 ? -19.777 -3.145 24.521 1.00 72.69 793 THR A CA 1
ATOM 6324 C C . THR A 1 793 ? -21.139 -2.814 25.130 1.00 72.69 793 THR A C 1
ATOM 6326 O O . THR A 1 793 ? -21.485 -3.327 26.193 1.00 72.69 793 THR A O 1
ATOM 6329 N N . LEU A 1 794 ? -21.928 -1.976 24.456 1.00 76.38 794 LEU A N 1
ATOM 6330 C CA . LEU A 1 794 ? -23.185 -1.454 24.991 1.00 76.38 794 LEU A CA 1
ATOM 6331 C C . LEU A 1 794 ? -24.353 -2.443 24.888 1.00 76.38 794 LEU A C 1
ATOM 6333 O O . LEU A 1 794 ? -25.183 -2.470 25.787 1.00 76.38 794 LEU A O 1
ATOM 6337 N N . ARG A 1 795 ? -24.384 -3.345 23.898 1.00 77.69 795 ARG A N 1
ATOM 6338 C CA . ARG A 1 795 ? -25.361 -4.455 23.854 1.00 77.69 795 ARG A CA 1
ATOM 6339 C C . ARG A 1 795 ? -25.246 -5.410 25.045 1.00 77.69 795 ARG A C 1
ATOM 6341 O O . ARG A 1 795 ? -26.248 -5.990 25.455 1.00 77.69 795 ARG A O 1
ATOM 6348 N N . ARG A 1 796 ? -24.057 -5.536 25.650 1.00 77.00 796 ARG A N 1
ATOM 6349 C CA . ARG A 1 796 ? -23.851 -6.330 26.879 1.00 77.00 796 ARG A CA 1
ATOM 6350 C C . ARG A 1 796 ? -24.527 -5.700 28.106 1.00 77.00 796 ARG A C 1
ATOM 6352 O O . ARG A 1 796 ? -24.788 -6.399 29.089 1.00 77.00 796 ARG A O 1
ATOM 6359 N N . VAL A 1 797 ? -24.853 -4.405 28.052 1.00 77.19 797 VAL A N 1
ATOM 6360 C CA . VAL A 1 797 ? -25.543 -3.676 29.120 1.00 77.19 797 VAL A CA 1
ATOM 6361 C C . VAL A 1 797 ? -27.029 -4.045 29.135 1.00 77.19 797 VAL A C 1
ATOM 6363 O O . VAL A 1 797 ? -27.863 -3.412 28.495 1.00 77.19 797 VAL A O 1
ATOM 6366 N N . LYS A 1 798 ? -27.399 -5.017 29.977 1.00 68.94 798 LYS A N 1
ATOM 6367 C CA . LYS A 1 798 ? -28.799 -5.454 30.218 1.00 68.94 798 LYS A CA 1
ATOM 6368 C C . LYS A 1 798 ? -29.711 -4.391 30.869 1.00 68.94 798 LYS A C 1
ATOM 6370 O O . LYS A 1 798 ? -30.827 -4.689 31.312 1.00 68.94 798 LYS A O 1
ATOM 6375 N N . LEU A 1 799 ? -29.219 -3.163 31.015 1.00 72.56 799 LEU A N 1
ATOM 6376 C CA . LEU A 1 799 ? -29.929 -2.063 31.654 1.00 72.56 799 LEU A CA 1
ATOM 6377 C C . LEU A 1 799 ? -30.825 -1.308 30.664 1.00 72.56 799 LEU A C 1
ATOM 6379 O O . LEU A 1 799 ? -31.952 -0.987 31.038 1.00 72.56 799 LEU A O 1
ATOM 6383 N N . PHE A 1 800 ? -30.352 -1.104 29.429 1.00 73.56 800 PHE A N 1
ATOM 6384 C CA . PHE A 1 800 ? -30.959 -0.234 28.418 1.00 73.56 800 PHE A CA 1
ATOM 6385 C C . PHE A 1 800 ? -31.592 -1.011 27.258 1.00 73.56 800 PHE A C 1
ATOM 6387 O O . PHE A 1 800 ? -31.160 -2.112 26.920 1.00 73.56 800 PHE A O 1
ATOM 6394 N N . GLU A 1 801 ? -32.604 -0.417 26.626 1.00 71.69 801 GLU A N 1
ATOM 6395 C CA . GLU A 1 801 ? -33.200 -0.946 25.396 1.00 71.69 801 GLU A CA 1
ATOM 6396 C C . GLU A 1 801 ? -32.345 -0.588 24.165 1.00 71.69 801 GLU A C 1
ATOM 6398 O O . GLU A 1 801 ? -31.728 0.481 24.147 1.00 71.69 801 GLU A O 1
ATOM 6403 N N . PRO A 1 802 ? -32.327 -1.422 23.103 1.00 70.56 802 PRO A N 1
ATOM 6404 C CA . PRO A 1 802 ? -31.495 -1.176 21.926 1.00 70.56 802 PRO A CA 1
ATOM 6405 C C . PRO A 1 802 ? -31.727 0.178 21.252 1.00 70.56 802 PRO A C 1
ATOM 6407 O O . PRO A 1 802 ? -30.769 0.732 20.733 1.00 70.56 802 PRO A O 1
ATOM 6410 N N . ALA A 1 803 ? -32.956 0.708 21.266 1.00 71.56 803 ALA A N 1
ATOM 6411 C CA . ALA A 1 803 ? -33.283 2.004 20.666 1.00 71.56 803 ALA A CA 1
ATOM 6412 C C . ALA A 1 803 ? -32.627 3.173 21.424 1.00 71.56 803 ALA A C 1
ATOM 6414 O O . ALA A 1 803 ? -31.912 3.969 20.822 1.00 71.56 803 ALA A O 1
ATOM 6415 N N . LEU A 1 804 ? -32.766 3.200 22.755 1.00 81.06 804 LEU A N 1
ATOM 6416 C CA . LEU A 1 804 ? -32.133 4.196 23.626 1.00 81.06 804 LEU A CA 1
ATOM 6417 C C . LEU A 1 804 ? -30.595 4.168 23.519 1.00 81.06 804 LEU A C 1
ATOM 6419 O O . LEU A 1 804 ? -29.950 5.211 23.586 1.00 81.06 804 LEU A O 1
ATOM 6423 N N . LEU A 1 805 ? -29.989 2.991 23.309 1.00 77.44 805 LEU A N 1
ATOM 6424 C CA . LEU A 1 805 ? -28.534 2.869 23.145 1.00 77.44 805 LEU A CA 1
ATOM 6425 C C . LEU A 1 805 ? -27.977 3.643 21.936 1.00 77.44 805 LEU A C 1
ATOM 6427 O O . LEU A 1 805 ? -26.829 4.079 22.005 1.00 77.44 805 LEU A O 1
ATOM 6431 N N . TYR A 1 806 ? -28.748 3.832 20.856 1.00 73.81 806 TYR A N 1
ATOM 6432 C CA . TYR A 1 806 ? -28.294 4.609 19.692 1.00 73.81 806 TYR A CA 1
ATOM 6433 C C . TYR A 1 806 ? -28.139 6.099 20.016 1.00 73.81 806 TYR A C 1
ATOM 6435 O O . TYR A 1 806 ? -27.134 6.691 19.629 1.00 73.81 806 TYR A O 1
ATOM 6443 N N . GLU A 1 807 ? -29.091 6.678 20.751 1.00 78.50 807 GLU A N 1
ATOM 6444 C CA . GLU A 1 807 ? -29.045 8.085 21.171 1.00 78.50 807 GLU A CA 1
ATOM 6445 C C . GLU A 1 807 ? -27.951 8.306 22.225 1.00 78.50 807 GLU A C 1
ATOM 6447 O O . GLU A 1 807 ? -27.124 9.211 22.108 1.00 78.50 807 GLU A O 1
ATOM 6452 N N . LEU A 1 808 ? -27.857 7.405 23.210 1.00 81.88 808 LEU A N 1
ATOM 6453 C CA . LEU A 1 808 ? -26.835 7.499 24.252 1.00 81.88 808 LEU A CA 1
ATOM 6454 C C . LEU A 1 808 ? -25.404 7.405 23.697 1.00 81.88 808 LEU A C 1
ATOM 6456 O O . LEU A 1 808 ? -24.528 8.086 24.219 1.00 81.88 808 LEU A O 1
ATOM 6460 N N . ILE A 1 809 ? -25.149 6.624 22.637 1.00 80.81 809 ILE A N 1
ATOM 6461 C CA . ILE A 1 809 ? -23.806 6.449 22.043 1.00 80.81 809 ILE A CA 1
ATOM 6462 C C . ILE A 1 809 ? -23.123 7.773 21.677 1.00 80.81 809 ILE A C 1
ATOM 6464 O O . ILE A 1 809 ? -21.906 7.883 21.827 1.00 80.81 809 ILE A O 1
ATOM 6468 N N . LEU A 1 810 ? -23.886 8.770 21.225 1.00 76.88 810 LEU A N 1
ATOM 6469 C CA . LEU A 1 810 ? -23.361 10.085 20.848 1.00 76.88 810 LEU A CA 1
ATOM 6470 C C . LEU A 1 810 ? -22.947 10.946 22.053 1.00 76.88 810 LEU A C 1
ATOM 6472 O O . LEU A 1 810 ? -22.156 11.871 21.887 1.00 76.88 810 LEU A O 1
ATOM 6476 N N . ARG A 1 811 ? -23.455 10.622 23.247 1.00 82.38 811 ARG A N 1
ATOM 6477 C CA . ARG A 1 811 ? -23.298 11.381 24.499 1.00 82.38 811 ARG A CA 1
ATOM 6478 C C . ARG A 1 811 ? -22.348 10.709 25.506 1.00 82.38 811 ARG A C 1
ATOM 6480 O O . ARG A 1 811 ? -22.158 11.209 26.610 1.00 82.38 811 ARG A O 1
ATOM 6487 N N . LEU A 1 812 ? -21.759 9.559 25.158 1.00 83.00 812 LEU A N 1
ATOM 6488 C CA . LEU A 1 812 ? -20.821 8.836 26.026 1.00 83.00 812 LEU A CA 1
ATOM 6489 C C . LEU A 1 812 ? -19.392 9.382 25.910 1.00 83.00 812 LEU A C 1
ATOM 6491 O O . LEU A 1 812 ? -18.731 9.226 24.882 1.00 83.00 812 LEU A O 1
ATOM 6495 N N . GLU A 1 813 ? -18.861 9.909 27.011 1.00 82.94 813 GLU A N 1
ATOM 6496 C CA . GLU A 1 813 ? -17.452 10.294 27.114 1.00 82.94 813 GLU A CA 1
ATOM 6497 C C . GLU A 1 813 ? -16.577 9.102 27.521 1.00 82.94 813 GLU A C 1
ATOM 6499 O O . GLU A 1 813 ? -16.887 8.396 28.479 1.00 82.94 813 GLU A O 1
ATOM 6504 N N . LEU A 1 814 ? -15.439 8.888 26.855 1.00 81.38 814 LEU A N 1
ATOM 6505 C CA . LEU A 1 814 ? -14.463 7.873 27.268 1.00 81.38 814 LEU A CA 1
ATOM 6506 C C . LEU A 1 814 ? -13.490 8.448 28.309 1.00 81.38 814 LEU A C 1
ATOM 6508 O O . LEU A 1 814 ? -12.665 9.302 27.984 1.00 81.38 814 LEU A O 1
ATOM 6512 N N . GLN A 1 815 ? -13.530 7.933 29.538 1.00 84.75 815 GLN A N 1
ATOM 6513 C CA . GLN A 1 815 ? -12.657 8.342 30.640 1.00 84.75 815 GLN A CA 1
ATOM 6514 C C . GLN A 1 815 ? -11.789 7.166 31.125 1.00 84.75 815 GLN A C 1
ATOM 6516 O O . GLN A 1 815 ? -12.251 6.030 31.243 1.00 84.75 815 GLN A O 1
ATOM 6521 N N . VAL A 1 816 ? -10.507 7.432 31.406 1.00 86.62 816 VAL A N 1
ATOM 6522 C CA . VAL A 1 816 ? -9.511 6.412 31.787 1.00 86.62 816 VAL A CA 1
ATOM 6523 C C . VAL A 1 816 ? -9.095 6.602 33.244 1.00 86.62 816 VAL A C 1
ATOM 6525 O O . VAL A 1 816 ? -8.675 7.688 33.639 1.00 86.62 816 VAL A O 1
ATOM 6528 N N . TYR A 1 817 ? -9.144 5.535 34.041 1.00 88.94 817 TYR A N 1
ATOM 6529 C CA . TYR A 1 817 ? -8.750 5.540 35.456 1.00 88.94 817 TYR A CA 1
ATOM 6530 C C . TYR A 1 817 ? -7.526 4.653 35.695 1.00 88.94 817 TYR A C 1
ATOM 6532 O O . TYR A 1 817 ? -7.354 3.639 35.021 1.00 88.94 817 TYR A O 1
ATOM 6540 N N . SER A 1 818 ? -6.667 5.012 36.660 1.00 88.00 818 SER A N 1
ATOM 6541 C CA . SER A 1 818 ? -5.461 4.237 36.994 1.00 88.00 818 SER A CA 1
ATOM 6542 C C . SER A 1 818 ? -5.652 3.335 38.221 1.00 88.00 818 SER A C 1
ATOM 6544 O O . SER A 1 818 ? -6.573 3.521 39.018 1.00 88.00 818 SER A O 1
ATOM 6546 N N . GLY A 1 819 ? -4.784 2.332 38.383 1.00 89.25 819 GLY A N 1
ATOM 6547 C CA . GLY A 1 819 ? -4.938 1.309 39.424 1.00 89.25 819 GLY A CA 1
ATOM 6548 C C . GLY A 1 819 ? -4.952 1.894 40.838 1.00 89.25 819 GLY A C 1
ATOM 6549 O O . GLY A 1 819 ? -4.008 2.570 41.252 1.00 89.25 819 GLY A O 1
ATOM 6550 N N . GLY A 1 820 ? -6.018 1.608 41.589 1.00 86.19 820 GLY A N 1
ATOM 6551 C CA . GLY A 1 820 ? -6.260 2.129 42.935 1.00 86.19 820 GLY A CA 1
ATOM 6552 C C . GLY A 1 820 ? -7.022 3.458 42.995 1.00 86.19 820 GLY A C 1
ATOM 6553 O O . GLY A 1 820 ? -7.274 3.941 44.102 1.00 86.19 820 GLY A O 1
ATOM 6554 N N . ASP A 1 821 ? -7.405 4.049 41.860 1.00 90.44 821 ASP A N 1
ATOM 6555 C CA . ASP A 1 821 ? -8.187 5.287 41.841 1.00 90.44 821 ASP A CA 1
ATOM 6556 C C . ASP A 1 821 ? -9.634 5.067 42.253 1.00 90.44 821 ASP A C 1
ATOM 6558 O O . ASP A 1 821 ? -10.306 4.181 41.737 1.00 90.44 821 ASP A O 1
ATOM 6562 N N . TYR A 1 822 ? -10.129 5.909 43.160 1.00 91.12 822 TYR A N 1
ATOM 6563 C CA . TYR A 1 822 ? -11.549 5.966 43.491 1.00 91.12 822 TYR A CA 1
ATOM 6564 C C . TYR A 1 822 ? -12.274 6.735 42.388 1.00 91.12 822 TYR A C 1
ATOM 6566 O O . TYR A 1 822 ? -11.999 7.915 42.189 1.00 91.12 822 TYR A O 1
ATOM 6574 N N . ILE A 1 823 ? -13.179 6.049 41.694 1.00 93.06 823 ILE A N 1
ATOM 6575 C CA . ILE A 1 823 ? -14.032 6.613 40.641 1.00 93.06 823 ILE A CA 1
ATOM 6576 C C . ILE A 1 823 ? -15.175 7.399 41.289 1.00 93.06 823 ILE A C 1
ATOM 6578 O O . ILE A 1 823 ? -15.493 8.504 40.869 1.00 93.06 823 ILE A O 1
ATOM 6582 N N . CYS A 1 824 ? -15.745 6.860 42.370 1.00 90.75 824 CYS A N 1
ATOM 6583 C CA . CYS A 1 824 ? -16.689 7.570 43.225 1.00 90.75 824 CYS A CA 1
ATOM 6584 C C . CYS A 1 824 ? -16.574 7.102 44.682 1.00 90.75 824 CYS A C 1
ATOM 6586 O O . CYS A 1 824 ? -16.204 5.954 44.961 1.00 90.75 824 CYS A O 1
ATOM 6588 N N . ARG A 1 825 ? -16.883 7.991 45.630 1.00 90.56 825 ARG A N 1
ATOM 6589 C CA . ARG A 1 825 ? -16.929 7.693 47.067 1.00 90.56 825 ARG A CA 1
ATOM 6590 C C . ARG A 1 825 ? -18.356 7.767 47.587 1.00 90.56 825 ARG A C 1
ATOM 6592 O O . ARG A 1 825 ? -19.151 8.603 47.163 1.00 90.56 825 ARG A O 1
ATOM 6599 N N . LYS A 1 826 ? -18.666 6.922 48.566 1.00 88.25 826 LYS A N 1
ATOM 6600 C CA . LYS A 1 826 ? -19.955 6.914 49.259 1.00 88.25 826 LYS A CA 1
ATOM 6601 C C . LYS A 1 826 ? -20.238 8.297 49.861 1.00 88.25 826 LYS A C 1
ATOM 6603 O O . LYS A 1 826 ? -19.389 8.865 50.542 1.00 88.25 826 LYS A O 1
ATOM 6608 N N . GLY A 1 827 ? -21.438 8.822 49.625 1.00 85.38 827 GLY A N 1
ATOM 6609 C CA . GLY A 1 827 ? -21.878 10.131 50.115 1.00 85.38 827 GLY A CA 1
ATOM 6610 C C . GLY A 1 827 ? -21.550 11.327 49.209 1.00 85.38 827 GLY A C 1
ATOM 6611 O O . GLY A 1 827 ? -22.136 12.393 49.415 1.00 85.38 827 GLY A O 1
ATOM 6612 N N . GLU A 1 828 ? -20.694 11.181 48.190 1.00 88.69 828 GLU A N 1
ATOM 6613 C CA . GLU A 1 828 ? -20.511 12.207 47.147 1.00 88.69 828 GLU A CA 1
ATOM 6614 C C . GLU A 1 828 ? -21.794 12.382 46.321 1.00 88.69 828 GLU A C 1
ATOM 6616 O O . GLU A 1 828 ? -22.621 11.475 46.251 1.00 88.69 828 GLU A O 1
ATOM 6621 N N . VAL A 1 829 ? -21.984 13.544 45.691 1.00 88.31 829 VAL A N 1
ATOM 6622 C CA . VAL A 1 829 ? -23.132 13.783 44.799 1.00 88.31 829 VAL A CA 1
ATOM 6623 C C . VAL A 1 829 ? -22.870 13.093 43.461 1.00 88.31 829 VAL A C 1
ATOM 6625 O O . VAL A 1 829 ? -21.877 13.391 42.801 1.00 88.31 829 VAL A O 1
ATOM 6628 N N . GLY A 1 830 ? -23.747 12.175 43.052 1.00 86.25 830 GLY A N 1
ATOM 6629 C CA . GLY A 1 830 ? -23.644 11.512 41.755 1.00 86.25 830 GLY A CA 1
ATOM 6630 C C . GLY A 1 830 ? -24.220 12.386 40.646 1.00 86.25 830 GLY A C 1
ATOM 6631 O O . GLY A 1 830 ? -25.426 12.612 40.611 1.00 86.25 830 GLY A O 1
ATOM 6632 N N . LYS A 1 831 ? -23.356 12.869 39.749 1.00 89.00 831 LYS A N 1
ATOM 6633 C CA . LYS A 1 831 ? -23.740 13.660 38.565 1.00 89.00 831 LYS A CA 1
ATOM 6634 C C . LYS A 1 831 ? -23.831 12.850 37.276 1.00 89.00 831 LYS A C 1
ATOM 6636 O O . LYS A 1 831 ? -24.442 13.294 36.320 1.00 89.00 831 LYS A O 1
ATOM 6641 N N . GLU A 1 832 ? -23.224 11.675 37.268 1.00 90.25 832 GLU A N 1
ATOM 6642 C CA . GLU A 1 832 ? -22.975 10.877 36.071 1.00 90.25 832 GLU A CA 1
ATOM 6643 C C . GLU A 1 832 ? -23.048 9.383 36.413 1.00 90.25 832 GLU A C 1
ATOM 6645 O O . GLU A 1 832 ? -22.919 9.000 37.582 1.00 90.25 832 GLU A O 1
ATOM 6650 N N . MET A 1 833 ? -23.241 8.527 35.420 1.00 89.81 833 MET A N 1
ATOM 6651 C CA . MET A 1 833 ? -23.128 7.072 35.555 1.00 89.81 833 MET A CA 1
ATOM 6652 C C . MET A 1 833 ? -21.985 6.542 34.697 1.00 89.81 833 MET A C 1
ATOM 6654 O O . MET A 1 833 ? -21.593 7.183 33.723 1.00 89.81 833 MET A O 1
ATOM 6658 N N . TYR A 1 834 ? -21.473 5.364 35.051 1.00 91.81 834 TYR A N 1
ATOM 6659 C CA . TYR A 1 834 ? -20.339 4.756 34.368 1.00 91.81 834 TYR A CA 1
ATOM 6660 C C . TYR A 1 834 ? -20.693 3.374 33.819 1.00 91.81 834 TYR A C 1
ATOM 6662 O O . TYR A 1 834 ? -21.365 2.576 34.479 1.00 91.81 834 TYR A O 1
ATOM 6670 N N . ILE A 1 835 ? -20.184 3.076 32.628 1.00 90.31 835 ILE A N 1
ATOM 6671 C CA . ILE A 1 835 ? -20.265 1.769 31.972 1.00 90.31 835 ILE A CA 1
ATOM 6672 C C . ILE A 1 835 ? -18.837 1.250 31.802 1.00 90.31 835 ILE A C 1
ATOM 6674 O O . ILE A 1 835 ? -17.996 1.930 31.214 1.00 90.31 835 ILE A O 1
ATOM 6678 N N . VAL A 1 836 ? -18.540 0.053 32.310 1.00 91.12 836 VAL A N 1
ATOM 6679 C CA . VAL A 1 836 ? -17.197 -0.536 32.197 1.00 91.12 836 VAL A CA 1
ATOM 6680 C C . VAL A 1 836 ? -16.974 -1.018 30.765 1.00 91.12 836 VAL A C 1
ATOM 6682 O O . VAL A 1 836 ? -17.597 -1.989 30.330 1.00 91.12 836 VAL A O 1
ATOM 6685 N N . LYS A 1 837 ? -16.066 -0.360 30.037 1.00 86.38 837 LYS A N 1
ATOM 6686 C CA . LYS A 1 837 ? -15.661 -0.762 28.685 1.00 86.38 837 LYS A CA 1
ATOM 6687 C C . LYS A 1 837 ? -14.577 -1.832 28.720 1.00 86.38 837 LYS A C 1
ATOM 6689 O O . LYS A 1 837 ? -14.710 -2.840 28.039 1.00 86.38 837 LYS A O 1
ATOM 6694 N N . SER A 1 838 ? -13.519 -1.583 29.490 1.00 87.44 838 SER A N 1
ATOM 6695 C CA . SER A 1 838 ? -12.358 -2.465 29.633 1.00 87.44 838 SER A CA 1
ATOM 6696 C C . SER A 1 838 ? -11.808 -2.386 31.055 1.00 87.44 838 SER A C 1
ATOM 6698 O O . SER A 1 838 ? -11.781 -1.311 31.663 1.00 87.44 838 SER A O 1
ATOM 6700 N N . GLY A 1 839 ? -11.358 -3.525 31.581 1.00 90.25 839 GLY A N 1
ATOM 6701 C CA . GLY A 1 839 ? -10.791 -3.647 32.922 1.00 90.25 839 GLY A CA 1
ATOM 6702 C C . GLY A 1 839 ? -11.804 -4.020 34.012 1.00 90.25 839 GLY A C 1
ATOM 6703 O O . GLY A 1 839 ? -12.893 -4.529 33.747 1.00 90.25 839 GLY A O 1
ATOM 6704 N N . PHE A 1 840 ? -11.407 -3.813 35.271 1.00 93.44 840 PHE A N 1
ATOM 6705 C CA . PHE A 1 840 ? -12.163 -4.230 36.453 1.00 93.44 840 PHE A CA 1
ATOM 6706 C C . PHE A 1 840 ? -12.198 -3.147 37.530 1.00 93.44 840 PHE A C 1
ATOM 6708 O O . PHE A 1 840 ? -11.154 -2.649 37.963 1.00 93.44 840 PHE A O 1
ATOM 6715 N N . VAL A 1 841 ? -13.394 -2.879 38.052 1.00 95.25 841 VAL A N 1
ATOM 6716 C CA . VAL A 1 841 ? -13.605 -1.980 39.193 1.00 95.25 841 VAL A CA 1
ATOM 6717 C C . VAL A 1 841 ? -14.126 -2.760 40.403 1.00 95.25 841 VAL A C 1
ATOM 6719 O O . VAL A 1 841 ? -14.828 -3.760 40.273 1.00 95.25 841 VAL A O 1
ATOM 6722 N N . GLU A 1 842 ? -13.755 -2.337 41.604 1.00 94.44 842 GLU A N 1
ATOM 6723 C CA . GLU A 1 842 ? -14.121 -2.967 42.873 1.00 94.44 842 GLU A CA 1
ATOM 6724 C C . GLU A 1 842 ? -14.989 -2.037 43.712 1.00 94.44 842 GLU A C 1
ATOM 6726 O O . GLU A 1 842 ? -14.598 -0.908 44.018 1.00 94.44 842 GLU A O 1
ATOM 6731 N N . VAL A 1 843 ? -16.137 -2.550 44.151 1.00 93.12 843 VAL A N 1
ATOM 6732 C CA . VAL A 1 843 ? -16.973 -1.913 45.170 1.00 93.12 843 VAL A CA 1
ATOM 6733 C C . VAL A 1 843 ? -16.376 -2.237 46.539 1.00 93.12 843 VAL A C 1
ATOM 6735 O O . VAL A 1 843 ? -16.254 -3.412 46.899 1.00 93.12 843 VAL A O 1
ATOM 6738 N N . VAL A 1 844 ? -15.986 -1.219 47.309 1.00 92.50 844 VAL A N 1
ATOM 6739 C CA . VAL A 1 844 ? -15.221 -1.378 48.559 1.00 92.50 844 VAL A CA 1
ATOM 6740 C C . VAL A 1 844 ? -15.877 -0.713 49.770 1.00 92.50 844 VAL A C 1
ATOM 6742 O O . VAL A 1 844 ? -16.587 0.287 49.667 1.00 92.50 844 VAL A O 1
ATOM 6745 N N . SER A 1 845 ? -15.604 -1.272 50.952 1.00 88.12 845 SER A N 1
ATOM 6746 C CA . SER A 1 845 ? -15.949 -0.657 52.243 1.00 88.12 845 SER A CA 1
ATOM 6747 C C . SER A 1 845 ? -15.233 0.682 52.439 1.00 88.12 845 SER A C 1
ATOM 6749 O O . SER A 1 845 ? -14.244 0.967 51.765 1.00 88.12 845 SER A O 1
ATOM 6751 N N . GLU A 1 846 ? -15.703 1.489 53.389 1.00 83.81 846 GLU A N 1
ATOM 6752 C CA . GLU A 1 846 ? -15.131 2.805 53.721 1.00 83.81 846 GLU A CA 1
ATOM 6753 C C . GLU A 1 846 ? -13.637 2.724 54.093 1.00 83.81 846 GLU A C 1
ATOM 6755 O O . GLU A 1 846 ? -12.855 3.574 53.676 1.00 83.81 846 GLU A O 1
ATOM 6760 N N . ASP A 1 847 ? -13.202 1.637 54.741 1.00 80.56 847 ASP A N 1
ATOM 6761 C CA . ASP A 1 847 ? -11.785 1.373 55.046 1.00 80.56 847 ASP A CA 1
ATOM 6762 C C . ASP A 1 847 ? -10.925 0.977 53.826 1.00 80.56 847 ASP A C 1
ATOM 6764 O O . ASP A 1 847 ? -9.729 0.716 53.968 1.00 80.56 847 ASP A O 1
ATOM 6768 N N . GLY A 1 848 ? -11.523 0.779 52.646 1.00 79.00 848 GLY A N 1
ATOM 6769 C CA . GLY A 1 848 ? -10.857 0.289 51.429 1.00 79.00 848 GLY A CA 1
ATOM 6770 C C . GLY A 1 848 ? -10.329 -1.158 51.487 1.00 79.00 848 GLY A C 1
ATOM 6771 O O . GLY A 1 848 ? -9.762 -1.640 50.504 1.00 79.00 848 GLY A O 1
ATOM 6772 N N . LYS A 1 849 ? -10.492 -1.862 52.618 1.00 81.12 849 LYS A N 1
ATOM 6773 C CA . LYS A 1 849 ? -9.950 -3.218 52.858 1.00 81.12 849 LYS A CA 1
ATOM 6774 C C . LYS A 1 849 ? -10.866 -4.350 52.395 1.00 81.12 849 LYS A C 1
ATOM 6776 O O . LYS A 1 849 ? -10.384 -5.336 51.849 1.00 81.12 849 LYS A O 1
ATOM 6781 N N . LYS A 1 850 ? -12.176 -4.234 52.634 1.00 87.62 850 LYS A N 1
ATOM 6782 C CA . LYS A 1 850 ? -13.168 -5.245 52.241 1.00 87.62 850 LYS A CA 1
ATOM 6783 C C . LYS A 1 850 ? -13.707 -4.913 50.851 1.00 87.62 850 LYS A C 1
ATOM 6785 O O . LYS A 1 850 ? -14.293 -3.848 50.671 1.00 87.62 850 LYS A O 1
ATOM 6790 N N . VAL A 1 851 ? -13.520 -5.830 49.905 1.00 90.25 851 VAL A N 1
ATOM 6791 C CA . VAL A 1 851 ? -14.158 -5.808 48.581 1.00 90.25 851 VAL A CA 1
ATOM 6792 C C . VAL A 1 851 ? -15.504 -6.523 48.694 1.00 90.25 851 VAL A C 1
ATOM 6794 O O . VAL A 1 851 ? -15.571 -7.610 49.267 1.00 90.25 851 VAL A O 1
ATOM 6797 N N . PHE A 1 852 ? -16.573 -5.910 48.190 1.00 87.12 852 PHE A N 1
ATOM 6798 C CA . PHE A 1 852 ? -17.909 -6.508 48.147 1.00 87.12 852 PHE A CA 1
ATOM 6799 C C . PHE A 1 852 ? -18.150 -7.245 46.830 1.00 87.12 852 PHE A C 1
ATOM 6801 O O . PHE A 1 852 ? -18.551 -8.404 46.836 1.00 87.12 852 PHE A O 1
ATOM 6808 N N . VAL A 1 853 ? -17.892 -6.568 45.709 1.00 90.25 853 VAL A N 1
ATOM 6809 C CA . VAL A 1 853 ? -18.108 -7.066 44.345 1.00 90.25 853 VAL A CA 1
ATOM 6810 C C . VAL A 1 853 ? -17.004 -6.510 43.448 1.00 90.25 853 VAL A C 1
ATOM 6812 O O . VAL A 1 853 ? -16.598 -5.357 43.610 1.00 90.25 853 VAL A O 1
ATOM 6815 N N . ARG A 1 854 ? -16.537 -7.318 42.491 1.00 92.50 854 ARG A N 1
ATOM 6816 C CA . ARG A 1 854 ? -15.733 -6.857 41.355 1.00 92.50 854 ARG A CA 1
ATOM 6817 C C . ARG A 1 854 ? -16.620 -6.842 40.112 1.00 92.50 854 ARG A C 1
ATOM 6819 O O . ARG A 1 854 ? -17.237 -7.851 39.787 1.00 92.50 854 ARG A O 1
ATOM 6826 N N . LEU A 1 855 ? -16.684 -5.694 39.457 1.00 92.00 855 LEU A N 1
ATOM 6827 C CA . LEU A 1 855 ? -17.455 -5.429 38.252 1.00 92.00 855 LEU A CA 1
ATOM 6828 C C . LEU A 1 855 ? -16.496 -5.437 37.052 1.00 92.00 855 LEU A C 1
ATOM 6830 O O . LEU A 1 855 ? -15.410 -4.860 37.129 1.00 92.00 855 LEU A O 1
ATOM 6834 N N . GLY A 1 856 ? -16.870 -6.141 35.983 1.00 89.00 856 GLY A N 1
ATOM 6835 C CA . GLY A 1 856 ? -16.096 -6.256 34.741 1.00 89.00 856 GLY A CA 1
ATOM 6836 C C . GLY A 1 856 ? -16.806 -5.605 33.555 1.00 89.00 856 GLY A C 1
ATOM 6837 O O . GLY A 1 856 ? -17.793 -4.893 33.726 1.00 89.00 856 GLY A O 1
ATOM 6838 N N . GLU A 1 857 ? -16.315 -5.865 32.350 1.00 88.62 857 GLU A N 1
ATOM 6839 C CA . GLU A 1 857 ? -16.831 -5.290 31.100 1.00 88.62 857 GLU A CA 1
ATOM 6840 C C . GLU A 1 857 ? -18.342 -5.501 30.898 1.00 88.62 857 GLU A C 1
ATOM 6842 O O . GLU A 1 857 ? -18.896 -6.548 31.239 1.00 88.62 857 GLU A O 1
ATOM 6847 N N . GLY A 1 858 ? -19.020 -4.493 30.342 1.00 83.44 858 GLY A N 1
ATOM 6848 C CA . GLY A 1 858 ? -20.470 -4.501 30.110 1.00 83.44 858 GLY A CA 1
ATOM 6849 C C . GLY A 1 858 ? -21.326 -4.299 31.368 1.00 83.44 858 GLY A C 1
ATOM 6850 O O . GLY A 1 858 ? -22.554 -4.284 31.276 1.00 83.44 858 GLY A O 1
ATOM 6851 N N . THR A 1 859 ? -20.713 -4.127 32.545 1.00 88.19 859 THR A N 1
ATOM 6852 C CA . THR A 1 859 ? -21.436 -3.729 33.763 1.00 88.19 859 THR A CA 1
ATOM 6853 C C . THR A 1 859 ? -21.605 -2.214 33.853 1.00 88.19 859 THR A C 1
ATOM 6855 O O . THR A 1 859 ? -20.823 -1.439 33.300 1.00 88.19 859 THR A O 1
ATOM 6858 N N . VAL A 1 860 ? -22.640 -1.801 34.580 1.00 88.62 860 VAL A N 1
ATOM 6859 C CA . VAL A 1 860 ? -22.989 -0.403 34.840 1.00 88.62 860 VAL A CA 1
ATOM 6860 C C . VAL A 1 860 ? -22.930 -0.150 36.338 1.00 88.62 860 VAL A C 1
ATOM 6862 O O . VAL A 1 860 ? -23.278 -1.037 37.119 1.00 88.62 860 VAL A O 1
ATOM 6865 N N . PHE A 1 861 ? -22.500 1.047 36.738 1.00 89.69 861 PHE A N 1
ATOM 6866 C CA . PHE A 1 861 ? -22.581 1.494 38.124 1.00 89.69 861 PHE A CA 1
ATOM 6867 C C . PHE A 1 861 ? -22.750 3.016 38.247 1.00 89.69 861 PHE A C 1
ATOM 6869 O O . PHE A 1 861 ? -22.296 3.799 37.411 1.00 89.69 861 PHE A O 1
ATOM 6876 N N . GLY A 1 862 ? -23.371 3.447 39.346 1.00 87.81 862 GLY A N 1
ATOM 6877 C CA . GLY A 1 862 ? -23.630 4.860 39.648 1.00 87.81 862 GLY A CA 1
ATOM 6878 C C . GLY A 1 862 ? -24.986 5.376 39.150 1.00 87.81 862 GLY A C 1
ATOM 6879 O O . GLY A 1 862 ? -25.327 6.526 39.423 1.00 87.81 862 GLY A O 1
ATOM 6880 N N . GLU A 1 863 ? -25.770 4.515 38.504 1.00 83.69 863 GLU A N 1
ATOM 6881 C CA . GLU A 1 863 ? -27.113 4.739 37.972 1.00 83.69 863 GLU A CA 1
ATOM 6882 C C . GLU A 1 863 ? -28.117 5.196 39.045 1.00 83.69 863 GLU A C 1
ATOM 6884 O O . GLU A 1 863 ? -28.889 6.127 38.827 1.00 83.69 863 GLU A O 1
ATOM 6889 N N . LEU A 1 864 ? -28.058 4.629 40.256 1.00 80.88 864 LEU A N 1
ATOM 6890 C CA . LEU A 1 864 ? -29.018 4.938 41.327 1.00 80.88 864 LEU A CA 1
ATOM 6891 C C . LEU A 1 864 ? -28.984 6.407 41.786 1.00 80.88 864 LEU A C 1
ATOM 6893 O O . LEU A 1 864 ? -29.998 6.928 42.245 1.00 80.88 864 LEU A O 1
ATOM 6897 N N . SER A 1 865 ? -27.837 7.086 41.670 1.00 80.62 865 SER A N 1
ATOM 6898 C CA . SER A 1 865 ? -27.677 8.471 42.141 1.00 80.62 865 SER A CA 1
ATOM 6899 C C . SER A 1 865 ? -28.261 9.517 41.185 1.00 80.62 865 SER A C 1
ATOM 6901 O O . SER A 1 865 ? -28.528 10.638 41.616 1.00 80.62 865 SER A O 1
ATOM 6903 N N . ILE A 1 866 ? -28.462 9.172 39.909 1.00 83.75 866 ILE A N 1
ATOM 6904 C CA . ILE A 1 866 ? -28.961 10.103 38.883 1.00 83.75 866 ILE A CA 1
ATOM 6905 C C . ILE A 1 866 ? -30.464 9.944 38.596 1.00 83.75 866 ILE A C 1
ATOM 6907 O O . ILE A 1 866 ? -31.079 10.872 38.072 1.00 83.75 866 ILE A O 1
ATOM 6911 N N . LEU A 1 867 ? -31.074 8.826 39.010 1.00 77.81 867 LEU A N 1
ATOM 6912 C CA . LEU A 1 867 ? -32.465 8.454 38.706 1.00 77.81 867 LEU A CA 1
ATOM 6913 C C . LEU A 1 867 ? -33.557 9.123 39.568 1.00 77.81 867 LEU A C 1
ATOM 6915 O O . LEU A 1 867 ? -34.725 8.786 39.404 1.00 77.81 867 LEU A O 1
ATOM 6919 N N . ASN A 1 868 ? -33.217 10.060 40.468 1.00 74.94 868 ASN A N 1
ATOM 6920 C CA . ASN A 1 868 ? -34.176 10.872 41.252 1.00 74.94 868 ASN A CA 1
ATOM 6921 C C . ASN A 1 868 ? -35.348 10.077 41.895 1.00 74.94 868 ASN A C 1
ATOM 6923 O O . ASN A 1 868 ? -36.472 10.566 41.970 1.00 74.94 868 ASN A O 1
ATOM 6927 N N . ILE A 1 869 ? -35.109 8.842 42.350 1.00 77.50 869 ILE A N 1
ATOM 6928 C CA . ILE A 1 869 ? -36.189 7.940 42.786 1.00 77.50 869 ILE A CA 1
ATOM 6929 C C . ILE A 1 869 ? -36.866 8.484 44.066 1.00 77.50 869 ILE A C 1
ATOM 6931 O O . ILE A 1 869 ? -36.168 8.675 45.069 1.00 77.50 869 ILE A O 1
ATOM 6935 N N . PRO A 1 870 ? -38.198 8.707 44.076 1.00 66.75 870 PRO A N 1
ATOM 6936 C CA . PRO A 1 870 ? -38.915 9.163 45.268 1.00 66.75 870 PRO A CA 1
ATOM 6937 C C . PRO A 1 870 ? -38.844 8.111 46.386 1.00 66.75 870 PRO A C 1
ATOM 6939 O O . PRO A 1 870 ? -38.850 6.910 46.120 1.00 66.75 870 PRO A O 1
ATOM 6942 N N . GLY A 1 871 ? -38.734 8.563 47.638 1.00 67.56 871 GLY A N 1
ATOM 6943 C CA . GLY A 1 871 ? -38.565 7.690 48.811 1.00 67.56 871 GLY A CA 1
ATOM 6944 C C . GLY A 1 871 ? -37.146 7.138 49.030 1.00 67.56 871 GLY A C 1
ATOM 6945 O O . GLY A 1 871 ? -36.933 6.374 49.968 1.00 67.56 871 GLY A O 1
ATOM 6946 N N . ASN A 1 872 ? -36.154 7.501 48.205 1.00 76.00 872 ASN A N 1
ATOM 6947 C CA . ASN A 1 872 ? -34.757 7.092 48.399 1.00 76.00 872 ASN A CA 1
ATOM 6948 C C . ASN A 1 872 ? -34.081 7.879 49.540 1.00 76.00 872 ASN A C 1
ATOM 6950 O O . ASN A 1 872 ? -33.763 9.061 49.381 1.00 76.00 872 ASN A O 1
ATOM 6954 N N . LYS A 1 873 ? -33.742 7.194 50.642 1.00 72.31 873 LYS A N 1
ATOM 6955 C CA . LYS A 1 873 ? -33.083 7.772 51.836 1.00 72.31 873 LYS A CA 1
ATOM 6956 C C . LYS A 1 873 ? -31.752 8.485 51.554 1.00 72.31 873 LYS A C 1
ATOM 6958 O O . LYS A 1 873 ? -31.351 9.357 52.319 1.00 72.31 873 LYS A O 1
ATOM 6963 N N . ASN A 1 874 ? -31.054 8.126 50.473 1.00 72.06 874 ASN A N 1
ATOM 6964 C CA . ASN A 1 874 ? -29.767 8.724 50.096 1.00 72.06 874 ASN A CA 1
ATOM 6965 C C . ASN A 1 874 ? -29.883 9.871 49.073 1.00 72.06 874 ASN A C 1
ATOM 6967 O O . ASN A 1 874 ? -28.873 10.521 48.780 1.00 72.06 874 ASN A O 1
ATOM 6971 N N . GLY A 1 875 ? -31.070 10.122 48.509 1.00 79.06 875 GLY A N 1
ATOM 6972 C CA . GLY A 1 875 ? -31.267 11.111 47.445 1.00 79.06 875 GLY A CA 1
ATOM 6973 C C . GLY A 1 875 ? -30.306 10.914 46.263 1.00 79.06 875 GLY A C 1
ATOM 6974 O O . GLY A 1 875 ? -30.101 9.799 45.787 1.00 79.06 875 GLY A O 1
ATOM 6975 N N . ASN A 1 876 ? -29.668 11.998 45.812 1.00 82.88 876 ASN A N 1
ATOM 6976 C CA . ASN A 1 876 ? -28.709 11.995 44.698 1.00 82.88 876 ASN A CA 1
ATOM 6977 C C . ASN A 1 876 ? -27.263 11.613 45.091 1.00 82.88 876 ASN A C 1
ATOM 6979 O O . ASN A 1 876 ? -26.320 11.885 44.341 1.00 82.88 876 ASN A O 1
ATOM 6983 N N . ARG A 1 877 ? -27.043 11.022 46.273 1.00 86.06 877 ARG A N 1
ATOM 6984 C CA . ARG A 1 877 ? -25.696 10.656 46.740 1.00 86.06 877 ARG A CA 1
ATOM 6985 C C . ARG A 1 877 ? -25.286 9.249 46.299 1.00 86.06 877 ARG A C 1
ATOM 6987 O O . ARG A 1 877 ? -26.113 8.358 46.108 1.00 86.06 877 ARG A O 1
ATOM 6994 N N . ARG A 1 878 ? -23.978 9.042 46.143 1.00 88.38 878 ARG A N 1
ATOM 6995 C CA . ARG A 1 878 ? -23.350 7.750 45.835 1.00 88.38 878 ARG A CA 1
ATOM 6996 C C . ARG A 1 878 ? -23.536 6.778 47.002 1.00 88.38 878 ARG A C 1
ATOM 6998 O O . ARG A 1 878 ? -23.228 7.109 48.147 1.00 88.38 878 ARG A O 1
ATOM 7005 N N . THR A 1 879 ? -24.006 5.568 46.709 1.00 83.75 879 THR A N 1
ATOM 7006 C CA . THR A 1 879 ? -24.343 4.538 47.709 1.00 83.75 879 THR A CA 1
ATOM 7007 C C . THR A 1 879 ? -23.129 3.759 48.228 1.00 83.75 879 THR A C 1
ATOM 7009 O O . THR A 1 879 ? -23.137 3.306 49.372 1.00 83.75 879 THR A O 1
ATOM 7012 N N . ALA A 1 880 ? -22.066 3.637 47.428 1.00 86.94 880 ALA A N 1
ATOM 7013 C CA . ALA A 1 880 ? -20.864 2.868 47.748 1.00 86.94 880 ALA A CA 1
ATOM 7014 C C . ALA A 1 880 ? -19.584 3.552 47.238 1.00 86.94 880 ALA A C 1
ATOM 7016 O O . ALA A 1 880 ? -19.641 4.452 46.402 1.00 86.94 880 ALA A O 1
ATOM 7017 N N . ASN A 1 881 ? -18.423 3.110 47.735 1.00 90.94 881 ASN A N 1
ATOM 7018 C CA . ASN A 1 881 ? -17.131 3.487 47.162 1.00 90.94 881 ASN A CA 1
ATOM 7019 C C . ASN A 1 881 ? -16.785 2.524 46.025 1.00 90.94 881 ASN A C 1
ATOM 7021 O O . ASN A 1 881 ? -16.811 1.310 46.237 1.00 90.94 881 ASN A O 1
ATOM 7025 N N . VAL A 1 882 ? -16.398 3.046 44.865 1.00 93.88 882 VAL A N 1
ATOM 7026 C CA . VAL A 1 882 ? -15.921 2.244 43.731 1.00 93.88 882 VAL A CA 1
ATOM 7027 C C . VAL A 1 882 ? -14.507 2.680 43.375 1.00 93.88 882 VAL A C 1
ATOM 7029 O O . VAL A 1 882 ? -14.245 3.873 43.213 1.00 93.88 882 VAL A O 1
ATOM 7032 N N . ARG A 1 883 ? -13.586 1.718 43.256 1.00 93.94 883 ARG A N 1
ATOM 7033 C CA . ARG A 1 883 ? -12.201 1.962 42.831 1.00 93.94 883 ARG A CA 1
ATOM 7034 C C . ARG A 1 883 ? -11.808 1.123 41.622 1.00 93.94 883 ARG A C 1
ATOM 7036 O O . ARG A 1 883 ? -12.256 -0.011 41.488 1.00 93.94 883 ARG A O 1
ATOM 7043 N N . SER A 1 884 ? -10.910 1.636 40.795 1.00 94.19 884 SER A N 1
ATOM 7044 C CA . SER A 1 884 ? -10.261 0.870 39.735 1.00 94.19 884 SER A CA 1
ATOM 7045 C C . SER A 1 884 ? -9.247 -0.127 40.311 1.00 94.19 884 SER A C 1
ATOM 7047 O O . SER A 1 884 ? -8.494 0.213 41.229 1.00 94.19 884 SER A O 1
ATOM 7049 N N . VAL A 1 885 ? -9.187 -1.349 39.772 1.00 90.62 885 VAL A N 1
ATOM 7050 C CA . VAL A 1 885 ? -8.157 -2.344 40.138 1.00 90.62 885 VAL A CA 1
ATOM 7051 C C . VAL A 1 885 ? -6.857 -2.097 39.372 1.00 90.62 885 VAL A C 1
ATOM 7053 O O . VAL A 1 885 ? -5.773 -2.147 39.953 1.00 90.62 885 VAL A O 1
ATOM 7056 N N . GLY A 1 886 ? -6.965 -1.811 38.074 1.00 89.44 886 GLY A N 1
ATOM 7057 C CA . GLY A 1 886 ? -5.844 -1.579 37.163 1.00 89.44 886 GLY A CA 1
ATOM 7058 C C . GLY A 1 886 ? -6.052 -0.303 36.354 1.00 89.44 886 GLY A C 1
ATOM 7059 O O . GLY A 1 886 ? -6.647 0.654 36.845 1.00 89.44 886 GLY A O 1
ATOM 7060 N N . TYR A 1 887 ? -5.588 -0.286 35.108 1.00 89.56 887 TYR A N 1
ATOM 7061 C CA . TYR A 1 887 ? -6.131 0.674 34.153 1.00 89.56 887 TYR A CA 1
ATOM 7062 C C . TYR A 1 887 ? -7.529 0.216 33.733 1.00 89.56 887 TYR A C 1
ATOM 7064 O O . TYR A 1 887 ? -7.738 -0.976 33.496 1.00 89.56 887 TYR A O 1
ATOM 7072 N N . CYS A 1 888 ? -8.492 1.132 33.738 1.00 90.19 888 CYS A N 1
ATOM 7073 C CA . CYS A 1 888 ? -9.874 0.856 33.354 1.00 90.19 888 CYS A CA 1
ATOM 7074 C C . CYS A 1 888 ? -10.393 1.964 32.450 1.00 90.19 888 CYS A C 1
ATOM 7076 O O . CYS A 1 888 ? -10.238 3.146 32.764 1.00 90.19 888 CYS A O 1
ATOM 7078 N N . ASP A 1 889 ? -11.047 1.547 31.373 1.00 88.81 889 ASP A N 1
ATOM 7079 C CA . ASP A 1 889 ? -11.780 2.423 30.474 1.00 88.81 889 ASP A CA 1
ATOM 7080 C C . ASP A 1 889 ? -13.248 2.402 30.877 1.00 88.81 889 ASP A C 1
ATOM 7082 O O . ASP A 1 889 ? -13.888 1.343 30.882 1.00 88.81 889 ASP A O 1
ATOM 7086 N N . LEU A 1 890 ? -13.786 3.574 31.188 1.00 90.44 890 LEU A N 1
ATOM 7087 C CA . LEU A 1 890 ? -15.189 3.770 31.506 1.00 90.44 890 LEU A CA 1
ATOM 7088 C C . LEU A 1 890 ? -15.809 4.692 30.460 1.00 90.44 890 LEU A C 1
ATOM 7090 O O . LEU A 1 890 ? -15.205 5.696 30.087 1.00 90.44 890 LEU A O 1
ATOM 7094 N N . TYR A 1 891 ? -17.019 4.372 30.013 1.00 89.00 891 TYR A N 1
ATOM 7095 C CA . TYR A 1 891 ? -17.875 5.388 29.415 1.00 89.00 891 TYR A CA 1
ATOM 7096 C C . TYR A 1 891 ? -18.624 6.112 30.525 1.00 89.00 891 TYR A C 1
ATOM 7098 O O . TYR A 1 891 ? -19.271 5.459 31.345 1.00 89.00 891 TYR A O 1
ATOM 7106 N N . THR A 1 892 ? -18.541 7.434 30.535 1.00 90.06 892 THR A N 1
ATOM 7107 C CA . THR A 1 892 ? -19.261 8.315 31.451 1.00 90.06 892 THR A CA 1
ATOM 7108 C C . THR A 1 892 ? -20.446 8.928 30.710 1.00 90.06 892 THR A C 1
ATOM 7110 O O . THR A 1 892 ? -20.289 9.431 29.599 1.00 90.06 892 THR A O 1
ATOM 7113 N N . LEU A 1 893 ? -21.629 8.876 31.322 1.00 90.00 893 LEU A N 1
ATOM 7114 C CA . LEU A 1 893 ? -22.849 9.529 30.841 1.00 90.00 893 LEU A CA 1
ATOM 7115 C C . LEU A 1 893 ? -23.328 10.517 31.904 1.00 90.00 893 LEU A C 1
ATOM 7117 O O . LEU A 1 893 ? -23.549 10.115 33.053 1.00 90.00 893 LEU A O 1
ATOM 7121 N N . GLN A 1 894 ? -23.492 11.789 31.542 1.00 91.06 894 GLN A N 1
ATOM 7122 C CA . GLN A 1 894 ? -23.992 12.803 32.468 1.00 91.06 894 GLN A CA 1
ATOM 7123 C C . GLN A 1 894 ? -25.481 12.599 32.768 1.00 91.06 894 GLN A C 1
ATOM 7125 O O . GLN A 1 894 ? -26.231 11.999 31.996 1.00 91.06 894 GLN A O 1
ATOM 7130 N N . LYS A 1 895 ? -25.921 13.094 33.927 1.00 88.44 895 LYS A N 1
ATOM 7131 C CA . LYS A 1 895 ? -27.323 13.022 34.348 1.00 88.44 895 LYS A CA 1
ATOM 7132 C C . LYS A 1 895 ? -28.248 13.688 33.335 1.00 88.44 895 LYS A C 1
ATOM 7134 O O . LYS A 1 895 ? -29.269 13.101 32.998 1.00 88.44 895 LYS A O 1
ATOM 7139 N N . ASP A 1 896 ? -27.904 14.894 32.901 1.00 88.56 896 ASP A N 1
ATOM 7140 C CA . ASP A 1 896 ? -28.794 15.719 32.087 1.00 88.56 896 ASP A CA 1
ATOM 7141 C C . ASP A 1 896 ? -28.988 15.081 30.697 1.00 88.56 896 ASP A C 1
ATOM 7143 O O . ASP A 1 896 ? -30.126 14.897 30.272 1.00 88.56 896 ASP A O 1
ATOM 7147 N N . ASP A 1 897 ? -27.906 14.568 30.095 1.00 89.12 897 ASP A N 1
ATOM 7148 C CA . ASP A 1 897 ? -27.926 13.753 28.869 1.00 89.12 897 ASP A CA 1
ATOM 7149 C C . ASP A 1 897 ? -28.794 12.493 28.977 1.00 89.12 897 ASP A C 1
ATOM 7151 O O . ASP A 1 897 ? -29.532 12.156 28.049 1.00 89.12 897 ASP A O 1
ATOM 7155 N N . LEU A 1 898 ? -28.722 11.779 30.109 1.00 87.00 898 LEU A N 1
ATOM 7156 C CA . LEU A 1 898 ? -29.582 10.619 30.330 1.00 87.00 898 LEU A CA 1
ATOM 7157 C C . LEU A 1 898 ? -31.052 11.038 30.420 1.00 87.00 898 LEU A C 1
ATOM 7159 O O . LEU A 1 898 ? -31.899 10.359 29.853 1.00 87.00 898 LEU A O 1
ATOM 7163 N N . TRP A 1 899 ? -31.376 12.109 31.147 1.00 86.19 899 TRP A N 1
ATOM 7164 C CA . TRP A 1 899 ? -32.768 12.538 31.312 1.00 86.19 899 TRP A CA 1
ATOM 7165 C C . TRP A 1 899 ? -33.376 13.046 30.007 1.00 86.19 899 TRP A C 1
ATOM 7167 O O . TRP A 1 899 ? -34.510 12.679 29.711 1.00 86.19 899 TRP A O 1
ATOM 7177 N N . GLU A 1 900 ? -32.622 13.794 29.200 1.00 86.12 900 GLU A N 1
ATOM 7178 C CA . GLU A 1 900 ? -33.041 14.211 27.858 1.00 86.12 900 GLU A CA 1
ATOM 7179 C C . GLU A 1 900 ? -33.381 12.992 26.982 1.00 86.12 900 GLU A C 1
ATOM 7181 O O . GLU A 1 900 ? -34.498 12.888 26.478 1.00 86.12 900 GLU A O 1
ATOM 7186 N N . ALA A 1 901 ? -32.490 11.997 26.915 1.00 85.56 901 ALA A N 1
ATOM 7187 C CA . ALA A 1 901 ? -32.753 10.762 26.177 1.00 85.56 901 ALA A CA 1
ATOM 7188 C C . ALA A 1 901 ? -33.923 9.943 26.772 1.00 85.56 901 ALA A C 1
ATOM 7190 O O . ALA A 1 901 ? -34.708 9.342 26.044 1.00 85.56 901 ALA A O 1
ATOM 7191 N N . LEU A 1 902 ? -34.098 9.911 28.097 1.00 84.75 902 LEU A N 1
ATOM 7192 C CA . LEU A 1 902 ? -35.213 9.194 28.733 1.00 84.75 902 LEU A CA 1
ATOM 7193 C C . LEU A 1 902 ? -36.580 9.861 28.511 1.00 84.75 902 LEU A C 1
ATOM 7195 O O . LEU A 1 902 ? -37.590 9.155 28.562 1.00 84.75 902 LEU A O 1
ATOM 7199 N N . HIS A 1 903 ? -36.632 11.170 28.240 1.00 83.62 903 HIS A N 1
ATOM 7200 C CA . HIS A 1 903 ? -37.875 11.852 27.869 1.00 83.62 903 HIS A CA 1
ATOM 7201 C C . HIS A 1 903 ? -38.428 11.358 26.523 1.00 83.62 903 HIS A C 1
ATOM 7203 O O . HIS A 1 903 ? -39.643 11.211 26.392 1.00 83.62 903 HIS A O 1
ATOM 7209 N N . GLU A 1 904 ? -37.560 11.026 25.562 1.00 82.12 904 GLU A N 1
ATOM 7210 C CA . GLU A 1 904 ? -37.963 10.446 24.272 1.00 82.12 904 GLU A CA 1
ATOM 7211 C C . GLU A 1 904 ? -38.372 8.963 24.379 1.00 82.12 904 GLU A C 1
ATOM 7213 O O . GLU A 1 904 ? -39.232 8.496 23.629 1.00 82.12 904 GLU A O 1
ATOM 7218 N N . TYR A 1 905 ? -37.803 8.221 25.339 1.00 83.62 905 TYR A N 1
ATOM 7219 C CA . TYR A 1 905 ? -38.026 6.778 25.528 1.00 83.62 905 TYR A CA 1
ATOM 7220 C C . TYR A 1 905 ? -38.702 6.451 26.884 1.00 83.62 905 TYR A C 1
ATOM 7222 O O . TYR A 1 905 ? -38.097 5.804 27.751 1.00 83.62 905 TYR A O 1
ATOM 7230 N N . PRO A 1 906 ? -39.989 6.809 27.088 1.00 80.88 906 PRO A N 1
ATOM 7231 C CA . PRO A 1 906 ? -40.671 6.677 28.382 1.00 80.88 906 PRO A CA 1
ATOM 7232 C C . PRO A 1 906 ? -40.821 5.225 28.877 1.00 80.88 906 PRO A C 1
ATOM 7234 O O . PRO A 1 906 ? -40.850 4.986 30.086 1.00 80.88 906 PRO A O 1
ATOM 7237 N N . HIS A 1 907 ? -40.868 4.236 27.976 1.00 78.31 907 HIS A N 1
ATOM 7238 C CA . HIS A 1 907 ? -40.857 2.814 28.352 1.00 78.31 907 HIS A CA 1
ATOM 7239 C C . HIS A 1 907 ? -39.527 2.400 29.003 1.00 78.31 907 HIS A C 1
ATOM 7241 O O . HIS A 1 907 ? -39.526 1.773 30.068 1.00 78.31 907 HIS A O 1
ATOM 7247 N N . ALA A 1 908 ? -38.400 2.825 28.423 1.00 78.38 908 ALA A N 1
ATOM 7248 C CA . ALA A 1 908 ? -37.078 2.595 28.992 1.00 78.38 908 ALA A CA 1
ATOM 7249 C C . ALA A 1 908 ? -36.909 3.335 30.331 1.00 78.38 908 ALA A C 1
ATOM 7251 O O . ALA A 1 908 ? -36.378 2.754 31.279 1.00 78.38 908 ALA A O 1
ATOM 7252 N N . MET A 1 909 ? -37.442 4.561 30.454 1.00 81.69 909 MET A N 1
ATOM 7253 C CA . MET A 1 909 ? -37.480 5.305 31.722 1.00 81.69 909 MET A CA 1
ATOM 7254 C C . MET A 1 909 ? -38.203 4.519 32.823 1.00 81.69 909 MET A C 1
ATOM 7256 O O . MET A 1 909 ? -37.660 4.362 33.918 1.00 81.69 909 MET A O 1
ATOM 7260 N N . HIS A 1 910 ? -39.387 3.965 32.536 1.00 80.50 910 HIS A N 1
ATOM 7261 C CA . HIS A 1 910 ? -40.136 3.165 33.509 1.00 80.50 910 HIS A CA 1
ATOM 7262 C C . HIS A 1 910 ? -39.373 1.896 33.921 1.00 80.50 910 HIS A C 1
ATOM 7264 O O . HIS A 1 910 ? -39.232 1.626 35.113 1.00 80.50 910 HIS A O 1
ATOM 7270 N N . SER A 1 911 ? -38.818 1.143 32.960 1.00 80.88 911 SER A N 1
ATOM 7271 C CA . SER A 1 911 ? -38.028 -0.066 33.254 1.00 80.88 911 SER A CA 1
ATOM 7272 C C . SER A 1 911 ? -36.793 0.241 34.113 1.00 80.88 911 SER A C 1
ATOM 7274 O O . SER A 1 911 ? -36.446 -0.515 35.025 1.00 80.88 911 SER A O 1
ATOM 7276 N N . LEU A 1 912 ? -36.139 1.375 33.856 1.00 80.38 912 LEU A N 1
ATOM 7277 C CA . LEU A 1 912 ? -34.963 1.820 34.593 1.00 80.38 912 LEU A CA 1
ATOM 7278 C C . LEU A 1 912 ? -35.311 2.265 36.024 1.00 80.38 912 LEU A C 1
ATOM 7280 O O . LEU A 1 912 ? -34.618 1.882 36.970 1.00 80.38 912 LEU A O 1
ATOM 7284 N N . MET A 1 913 ? -36.420 2.993 36.202 1.00 80.94 913 MET A N 1
ATOM 7285 C CA . MET A 1 913 ? -36.957 3.337 37.523 1.00 80.94 913 MET A CA 1
ATOM 7286 C C . MET A 1 913 ? -37.368 2.099 38.326 1.00 80.94 913 MET A C 1
ATOM 7288 O O . MET A 1 913 ? -37.073 2.026 39.517 1.00 80.94 913 MET A O 1
ATOM 7292 N N . GLU A 1 914 ? -38.013 1.116 37.698 1.00 81.00 914 GLU A N 1
ATOM 7293 C CA . GLU A 1 914 ? -38.446 -0.122 38.352 1.00 81.00 914 GLU A CA 1
ATOM 7294 C C . GLU A 1 914 ? -37.248 -0.961 38.827 1.00 81.00 914 GLU A C 1
ATOM 7296 O O . GLU A 1 914 ? -37.192 -1.350 39.997 1.00 81.00 914 GLU A O 1
ATOM 7301 N N . LYS A 1 915 ? -36.227 -1.145 37.973 1.00 78.00 915 LYS A N 1
ATOM 7302 C CA . LYS A 1 915 ? -34.949 -1.775 38.361 1.00 78.00 915 LYS A CA 1
ATOM 7303 C C . LYS A 1 915 ? -34.273 -1.015 39.510 1.00 78.00 915 LYS A C 1
ATOM 7305 O O . LYS A 1 915 ? -33.798 -1.640 40.458 1.00 78.00 915 LYS A O 1
ATOM 7310 N N . GLY A 1 916 ? -34.267 0.319 39.462 1.00 78.19 916 GLY A N 1
ATOM 7311 C CA . GLY A 1 916 ? -33.719 1.166 40.524 1.00 78.19 916 GLY A CA 1
ATOM 7312 C C . GLY A 1 916 ? -34.466 1.029 41.857 1.00 78.19 916 GLY A C 1
ATOM 7313 O O . GLY A 1 916 ? -33.834 0.864 42.902 1.00 78.19 916 GLY A O 1
ATOM 7314 N N . ARG A 1 917 ? -35.808 1.013 41.829 1.00 79.19 917 ARG A N 1
ATOM 7315 C CA . ARG A 1 917 ? -36.658 0.750 43.003 1.00 79.19 917 ARG A CA 1
ATOM 7316 C C . ARG A 1 917 ? -36.384 -0.647 43.573 1.00 79.19 917 ARG A C 1
ATOM 7318 O O . ARG A 1 917 ? -36.170 -0.772 44.775 1.00 79.19 917 ARG A O 1
ATOM 7325 N N . ALA A 1 918 ? -36.303 -1.680 42.733 1.00 78.44 918 ALA A N 1
ATOM 7326 C CA . ALA A 1 918 ? -36.017 -3.051 43.166 1.00 78.44 918 ALA A CA 1
ATOM 7327 C C . ALA A 1 918 ? -34.633 -3.199 43.833 1.00 78.44 918 ALA A C 1
ATOM 7329 O O . ALA A 1 918 ? -34.499 -3.913 44.830 1.00 78.44 918 ALA A O 1
ATOM 7330 N N . LEU A 1 919 ? -33.610 -2.498 43.327 1.00 76.38 919 LEU A N 1
ATOM 7331 C CA . LEU A 1 919 ? -32.276 -2.456 43.937 1.00 76.38 919 LEU A CA 1
ATOM 7332 C C . LEU A 1 919 ? -32.290 -1.753 45.304 1.00 76.38 919 LEU A C 1
ATOM 7334 O O . LEU A 1 919 ? -31.775 -2.305 46.273 1.00 76.38 919 LEU A O 1
ATOM 7338 N N . LEU A 1 920 ? -32.929 -0.583 45.418 1.00 77.50 920 LEU A N 1
ATOM 7339 C CA . LEU A 1 920 ? -33.027 0.141 46.694 1.00 77.50 920 LEU A CA 1
ATOM 7340 C C . LEU A 1 920 ? -33.896 -0.593 47.734 1.00 77.50 920 LEU A C 1
ATOM 7342 O O . LEU A 1 920 ? -33.598 -0.530 48.928 1.00 77.50 920 LEU A O 1
ATOM 7346 N N . ALA A 1 921 ? -34.937 -1.313 47.300 1.00 76.38 921 ALA A N 1
ATOM 7347 C CA . ALA A 1 921 ? -35.771 -2.148 48.166 1.00 76.38 921 ALA A CA 1
ATOM 7348 C C . ALA A 1 921 ? -34.963 -3.292 48.796 1.00 76.38 921 ALA A C 1
ATOM 7350 O O . ALA A 1 921 ? -35.056 -3.529 49.998 1.00 76.38 921 ALA A O 1
ATOM 7351 N N . LYS A 1 922 ? -34.114 -3.959 48.001 1.00 75.62 922 LYS A N 1
ATOM 7352 C CA . LYS A 1 922 ? -33.243 -5.053 48.458 1.00 75.62 922 LYS A CA 1
ATOM 7353 C C . LYS A 1 922 ? -32.280 -4.629 49.576 1.00 75.62 922 LYS A C 1
ATOM 7355 O O . LYS A 1 922 ? -31.975 -5.440 50.448 1.00 75.62 922 LYS A O 1
ATOM 7360 N N . ASP A 1 923 ? -31.850 -3.370 49.564 1.00 69.44 923 ASP A N 1
ATOM 7361 C CA . ASP A 1 923 ? -30.932 -2.797 50.554 1.00 69.44 923 ASP A CA 1
ATOM 7362 C C . ASP A 1 923 ? -31.658 -2.092 51.731 1.00 69.44 923 ASP A C 1
ATOM 7364 O O . ASP A 1 923 ? -31.001 -1.496 52.584 1.00 69.44 923 ASP A O 1
ATOM 7368 N N . ASN A 1 924 ? -32.999 -2.159 51.818 1.00 72.75 924 ASN A N 1
ATOM 7369 C CA . ASN A 1 924 ? -33.846 -1.434 52.791 1.00 72.75 924 ASN A CA 1
ATOM 7370 C C . ASN A 1 924 ? -33.700 0.110 52.748 1.00 72.75 924 ASN A C 1
ATOM 7372 O O . ASN A 1 924 ? -33.914 0.813 53.748 1.00 72.75 924 ASN A O 1
ATOM 7376 N N . MET A 1 925 ? -33.353 0.655 51.577 1.00 67.69 925 MET A N 1
ATOM 7377 C CA . MET A 1 925 ? -33.045 2.078 51.363 1.00 67.69 925 MET A CA 1
ATOM 7378 C C . MET A 1 925 ? -34.212 2.913 50.812 1.00 67.69 925 MET A C 1
ATOM 7380 O O . MET A 1 925 ? -34.052 4.118 50.611 1.00 67.69 925 MET A O 1
ATOM 7384 N N . LEU A 1 926 ? -35.380 2.297 50.617 1.00 72.38 926 LEU A N 1
ATOM 7385 C CA . LEU A 1 926 ? -36.646 2.988 50.360 1.00 72.38 926 LEU A CA 1
ATOM 7386 C C . LEU A 1 926 ? -37.430 3.209 51.659 1.00 72.38 926 LEU A C 1
ATOM 7388 O O . LEU A 1 926 ? -37.346 2.414 52.599 1.00 72.38 926 LEU A O 1
ATOM 7392 N N . GLU A 1 927 ? -38.193 4.294 51.691 1.00 66.75 927 GLU A N 1
ATOM 7393 C CA . GLU A 1 927 ? -39.303 4.513 52.622 1.00 66.75 927 GLU A CA 1
ATOM 7394 C C . GLU A 1 927 ? -40.622 4.328 51.868 1.00 66.75 927 GLU A C 1
ATOM 7396 O O . GLU A 1 927 ? -40.715 4.670 50.687 1.00 66.75 927 GLU A O 1
ATOM 7401 N N . GLU A 1 928 ? -41.634 3.770 52.535 1.00 55.84 928 GLU A N 1
ATOM 7402 C CA . GLU A 1 928 ? -42.998 3.743 52.005 1.00 55.84 928 GLU A CA 1
ATOM 7403 C C . GLU A 1 928 ? -43.555 5.168 52.051 1.00 55.84 928 GLU A C 1
ATOM 7405 O O . GLU A 1 928 ? -44.008 5.649 53.087 1.00 55.84 928 GLU A O 1
ATOM 7410 N N . VAL A 1 929 ? -43.464 5.865 50.920 1.00 56.50 929 VAL A N 1
ATOM 7411 C CA . VAL A 1 929 ? -44.122 7.155 50.721 1.00 56.50 929 VAL A CA 1
ATOM 7412 C C . VAL A 1 929 ? -45.578 6.871 50.363 1.00 56.50 929 VAL A C 1
ATOM 7414 O O . VAL A 1 929 ? -45.842 6.205 49.362 1.00 56.50 929 VAL A O 1
ATOM 7417 N N . GLU A 1 930 ? -46.524 7.383 51.153 1.00 44.28 930 GLU A N 1
ATOM 7418 C CA . GLU A 1 930 ? -47.922 7.454 50.721 1.00 44.28 930 GLU A CA 1
ATOM 7419 C C . GLU A 1 930 ? -47.988 8.331 49.461 1.00 44.28 930 GLU A C 1
ATOM 7421 O O . GLU A 1 930 ? -47.741 9.537 49.524 1.00 44.28 930 GLU A O 1
ATOM 7426 N N . GLU A 1 931 ? -48.295 7.732 48.305 1.00 42.31 931 GLU A N 1
ATOM 7427 C CA . GLU A 1 931 ? -48.500 8.463 47.050 1.00 42.31 931 GLU A CA 1
ATOM 7428 C C . GLU A 1 931 ? -49.787 9.302 47.139 1.00 42.31 931 GLU A C 1
ATOM 7430 O O . GLU A 1 931 ? -50.844 8.925 46.633 1.00 42.31 931 GLU A O 1
ATOM 7435 N N . ASN A 1 932 ? -49.698 10.474 47.775 1.00 37.66 932 ASN A N 1
ATOM 7436 C CA . ASN A 1 932 ? -50.678 11.542 47.611 1.00 37.66 932 ASN A CA 1
ATOM 7437 C C . ASN A 1 932 ? -50.655 11.986 46.136 1.00 37.66 932 ASN A C 1
ATOM 7439 O O . ASN A 1 932 ? -49.634 12.524 45.698 1.00 37.66 932 ASN A O 1
ATOM 7443 N N . PRO A 1 933 ? -51.749 11.845 45.357 1.00 44.19 933 PRO A N 1
ATOM 7444 C CA . PRO A 1 933 ? -51.742 12.126 43.912 1.00 44.19 933 PRO A CA 1
ATOM 7445 C C . PRO A 1 933 ? -51.611 13.613 43.521 1.00 44.19 933 PRO A C 1
ATOM 7447 O O . PRO A 1 933 ? -51.948 13.978 42.396 1.00 44.19 933 PRO A O 1
ATOM 7450 N N . LEU A 1 934 ? -51.198 14.478 44.453 1.00 39.31 934 LEU A N 1
ATOM 7451 C CA . LEU A 1 934 ? -51.259 15.939 44.361 1.00 39.31 934 LEU A CA 1
ATOM 7452 C C . LEU A 1 934 ? -49.920 16.657 44.610 1.00 39.31 934 LEU A C 1
ATOM 7454 O O . LEU A 1 934 ? -49.872 17.862 44.410 1.00 39.31 934 LEU A O 1
ATOM 7458 N N . ASP A 1 935 ? -48.842 15.952 44.976 1.00 37.00 935 ASP A N 1
ATOM 7459 C CA . ASP A 1 935 ? -47.508 16.558 45.200 1.00 37.00 935 ASP A CA 1
ATOM 7460 C C . ASP A 1 935 ? -46.548 16.393 43.998 1.00 37.00 935 ASP A C 1
ATOM 7462 O O . ASP A 1 935 ? -45.336 16.575 44.102 1.00 37.00 935 ASP A O 1
ATOM 7466 N N . PHE A 1 936 ? -47.084 16.076 42.813 1.00 43.66 936 PHE A N 1
ATOM 7467 C CA . PHE A 1 936 ? -46.317 15.956 41.561 1.00 43.66 936 PHE A CA 1
ATOM 7468 C C . PHE A 1 936 ? -46.129 17.311 40.837 1.00 43.66 936 PHE A C 1
ATOM 7470 O O . PHE A 1 936 ? -46.017 17.357 39.614 1.00 43.66 936 PHE A O 1
ATOM 7477 N N . ASP A 1 937 ? -46.080 18.420 41.583 1.00 38.03 937 ASP A N 1
ATOM 7478 C CA . ASP A 1 937 ? -45.893 19.788 41.062 1.00 38.03 937 ASP A CA 1
ATOM 7479 C C . ASP A 1 937 ? -44.419 20.250 41.108 1.00 38.03 937 ASP A C 1
ATOM 7481 O O . ASP A 1 937 ? -44.083 21.406 41.363 1.00 38.03 937 ASP A O 1
ATOM 7485 N N . GLY A 1 938 ? -43.514 19.328 40.770 1.00 42.19 938 GLY A N 1
ATOM 7486 C CA . GLY A 1 938 ? -42.242 19.669 40.136 1.00 42.19 938 GLY A CA 1
ATOM 7487 C C . GLY A 1 938 ? -42.437 19.712 38.621 1.00 42.19 938 GLY A C 1
ATOM 7488 O O . GLY A 1 938 ? -42.206 18.702 37.967 1.00 42.19 938 GLY A O 1
ATOM 7489 N N . GLU A 1 939 ? -42.933 20.847 38.110 1.00 44.53 939 GLU A N 1
ATOM 7490 C CA . GLU A 1 939 ? -43.159 21.187 36.689 1.00 44.53 939 GLU A CA 1
ATOM 7491 C C . GLU A 1 939 ? -43.284 19.998 35.710 1.00 44.53 939 GLU A C 1
ATOM 7493 O O . GLU A 1 939 ? -42.373 19.692 34.940 1.00 44.53 939 GLU A O 1
ATOM 7498 N N . LEU A 1 940 ? -44.468 19.371 35.658 1.00 49.31 940 LEU A N 1
ATOM 7499 C CA . LEU A 1 940 ? -44.826 18.532 34.508 1.00 49.31 940 LEU A CA 1
ATOM 7500 C C . LEU A 1 940 ? -44.725 19.370 33.215 1.00 49.31 940 LEU A C 1
ATOM 7502 O O . LEU A 1 940 ? -45.418 20.396 33.136 1.00 49.31 940 LEU A O 1
ATOM 7506 N N . PRO A 1 941 ? -43.958 18.935 32.193 1.00 54.91 941 PRO A N 1
ATOM 7507 C CA . PRO A 1 941 ? -43.810 19.688 30.955 1.00 54.91 941 PRO A CA 1
ATOM 7508 C C . PRO A 1 941 ? -45.169 19.916 30.285 1.00 54.91 941 PRO A C 1
ATOM 7510 O O . PRO A 1 941 ? -46.058 19.055 30.311 1.00 54.91 941 PRO A O 1
ATOM 7513 N N . LEU A 1 942 ? -45.320 21.102 29.685 1.00 50.69 942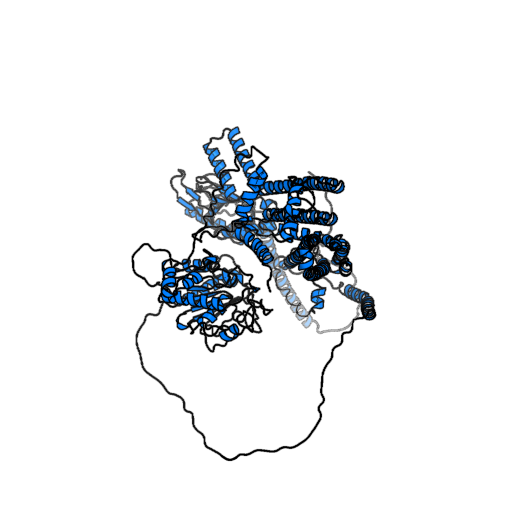 LEU A N 1
ATOM 7514 C CA . LEU A 1 942 ? -46.569 21.605 29.098 1.00 50.69 942 LEU A CA 1
ATOM 7515 C C . LEU A 1 942 ? -47.214 20.592 28.134 1.00 50.69 942 LEU A C 1
ATOM 7517 O O . LEU A 1 942 ? -48.433 20.434 28.105 1.00 50.69 942 LEU A O 1
ATOM 7521 N N . GLU A 1 943 ? -46.380 19.847 27.416 1.00 54.56 943 GLU A N 1
ATOM 7522 C CA . GLU A 1 943 ? -46.749 18.812 26.453 1.00 54.56 943 GLU A CA 1
ATOM 7523 C C . GLU A 1 943 ? -47.554 17.663 27.074 1.00 54.56 943 GLU A C 1
ATOM 7525 O O . GLU A 1 943 ? -48.530 17.218 26.475 1.00 54.56 943 GLU A O 1
ATOM 7530 N N . LEU A 1 944 ? -47.254 17.221 28.304 1.00 54.41 944 LEU A N 1
ATOM 7531 C CA . LEU A 1 944 ? -48.025 16.140 28.937 1.00 54.41 944 LEU A CA 1
ATOM 7532 C C . LEU A 1 944 ? -49.424 16.612 29.375 1.00 54.41 944 LEU A C 1
ATOM 7534 O O . LEU A 1 944 ? -50.376 15.826 29.392 1.00 54.41 944 LEU A O 1
ATOM 7538 N N . LYS A 1 945 ? -49.574 17.908 29.686 1.00 56.78 945 LYS A N 1
ATOM 7539 C CA . LYS A 1 945 ? -50.891 18.540 29.888 1.00 56.78 945 LYS A CA 1
ATOM 7540 C C . LYS A 1 945 ? -51.647 18.623 28.554 1.00 56.78 945 LYS A C 1
ATOM 7542 O O . LYS A 1 945 ? -52.844 18.346 28.519 1.00 56.78 945 LYS A O 1
ATOM 7547 N N . LEU A 1 946 ? -50.937 18.900 27.460 1.00 63.69 946 LEU A N 1
ATOM 7548 C CA . LEU A 1 946 ? -51.470 18.977 26.097 1.00 63.69 946 LEU A CA 1
ATOM 7549 C C . LEU A 1 946 ? -51.935 17.606 25.562 1.00 63.69 946 LEU A C 1
ATOM 7551 O O . LEU A 1 946 ? -53.016 17.511 24.987 1.00 63.69 946 LEU A O 1
ATOM 7555 N N . VAL A 1 947 ? -51.201 16.522 25.843 1.00 67.81 947 VAL A N 1
ATOM 7556 C CA . VAL A 1 947 ? -51.610 15.139 25.520 1.00 67.81 947 VAL A CA 1
ATOM 7557 C C . VAL A 1 947 ? -52.875 14.733 26.283 1.00 67.81 947 VAL A C 1
ATOM 7559 O O . VAL A 1 947 ? -53.795 14.176 25.684 1.00 67.81 947 VAL A O 1
ATOM 7562 N N . LYS A 1 948 ? -52.975 15.052 27.583 1.00 70.31 948 LYS A N 1
ATOM 7563 C CA . LYS A 1 948 ? -54.199 14.793 28.367 1.00 70.31 948 LYS A CA 1
ATOM 7564 C C . LYS A 1 948 ? -55.390 15.622 27.873 1.00 70.31 948 LYS A C 1
ATOM 7566 O O . LYS A 1 948 ? -56.502 15.102 27.817 1.00 70.31 948 LYS A O 1
ATOM 7571 N N . ALA A 1 949 ? -55.166 16.877 27.478 1.00 69.62 949 ALA A N 1
ATOM 7572 C CA . ALA A 1 949 ? -56.197 17.712 26.863 1.00 69.62 949 ALA A CA 1
ATOM 7573 C C . ALA A 1 949 ? -56.672 17.129 25.521 1.00 69.62 949 ALA A C 1
ATOM 7575 O O . ALA A 1 949 ? -57.875 17.023 25.300 1.00 69.62 949 ALA A O 1
ATOM 7576 N N . LYS A 1 950 ? -55.748 16.660 24.670 1.00 76.00 950 LYS A N 1
ATOM 7577 C CA . LYS A 1 950 ? -56.078 15.998 23.401 1.00 76.00 950 LYS A CA 1
ATOM 7578 C C . LYS A 1 950 ? -56.917 14.733 23.608 1.00 76.00 950 LYS A C 1
ATOM 7580 O O . LYS A 1 950 ? -57.971 14.613 23.002 1.00 76.00 950 LYS A O 1
ATOM 7585 N N . GLN A 1 951 ? -56.536 13.859 24.541 1.00 75.69 951 GLN A N 1
ATOM 7586 C CA . GLN A 1 951 ? -57.330 12.665 24.879 1.00 75.69 951 GLN A CA 1
ATOM 7587 C C . GLN A 1 951 ? -58.744 13.003 25.386 1.00 75.69 951 GLN A C 1
ATOM 7589 O O . GLN A 1 951 ? -59.690 12.261 25.118 1.00 75.69 951 GLN A O 1
ATOM 7594 N N . ALA A 1 952 ? -58.912 14.117 26.106 1.00 77.62 952 ALA A N 1
ATOM 7595 C CA . ALA A 1 952 ? -60.230 14.594 26.520 1.00 77.62 952 ALA A CA 1
ATOM 7596 C C . ALA A 1 952 ? -61.053 15.132 25.334 1.00 77.62 952 ALA A C 1
ATOM 7598 O O . ALA A 1 952 ? -62.251 14.865 25.265 1.00 77.62 952 ALA A O 1
ATOM 7599 N N . ILE A 1 953 ? -60.416 15.835 24.392 1.00 80.25 953 ILE A N 1
ATOM 7600 C CA . ILE A 1 953 ? -61.030 16.328 23.149 1.00 80.25 953 ILE A CA 1
ATOM 7601 C C . ILE A 1 953 ? -61.468 15.155 22.259 1.00 80.25 953 ILE A C 1
ATOM 7603 O O . ILE A 1 953 ? -62.630 15.107 21.860 1.00 80.25 953 ILE A O 1
ATOM 7607 N N . ASP A 1 954 ? -60.609 14.156 22.040 1.00 80.31 954 ASP A N 1
ATOM 7608 C CA . ASP A 1 954 ? -60.927 12.954 21.253 1.00 80.31 954 ASP A CA 1
ATOM 7609 C C . ASP A 1 954 ? -62.134 12.187 21.846 1.00 80.31 954 ASP A C 1
ATOM 7611 O O . ASP A 1 954 ? -63.018 11.723 21.122 1.00 80.31 954 ASP A O 1
ATOM 7615 N N . LEU A 1 955 ? -62.230 12.112 23.182 1.00 87.44 955 LEU A N 1
ATOM 7616 C CA . LEU A 1 955 ? -63.375 11.518 23.887 1.00 87.44 955 LEU A CA 1
ATOM 7617 C C . LEU A 1 955 ? -64.667 12.347 23.744 1.00 87.44 955 LEU A C 1
ATOM 7619 O O . LEU A 1 955 ? -65.764 11.782 23.772 1.00 87.44 955 LEU A O 1
ATOM 7623 N N . ILE A 1 956 ? -64.556 13.673 23.623 1.00 81.25 956 ILE A N 1
ATOM 7624 C CA . ILE A 1 956 ? -65.692 14.569 23.374 1.00 81.25 956 ILE A CA 1
ATOM 7625 C C . ILE A 1 956 ? -66.174 14.417 21.927 1.00 81.25 956 ILE A C 1
ATOM 7627 O O . ILE A 1 956 ? -67.374 14.229 21.738 1.00 81.25 956 ILE A O 1
ATOM 7631 N N . HIS A 1 957 ? -65.273 14.387 20.937 1.00 81.75 957 HIS A N 1
ATOM 7632 C CA . HIS A 1 957 ? -65.627 14.117 19.537 1.00 81.75 957 HIS A CA 1
ATOM 7633 C C . HIS A 1 957 ? -66.339 12.768 19.383 1.00 81.75 957 HIS A C 1
ATOM 7635 O O . HIS A 1 957 ? -67.450 12.728 18.870 1.00 81.75 957 HIS A O 1
ATOM 7641 N N . ALA A 1 958 ? -65.804 11.686 19.961 1.00 80.44 958 ALA A N 1
ATOM 7642 C CA . ALA A 1 958 ? -66.453 10.372 19.901 1.00 80.44 958 ALA A CA 1
ATOM 7643 C C . ALA A 1 958 ? -67.880 10.354 20.501 1.00 80.44 958 ALA A C 1
ATOM 7645 O O . ALA A 1 958 ? -68.738 9.584 20.062 1.00 80.44 958 ALA A O 1
ATOM 7646 N N . LYS A 1 959 ? -68.160 11.203 21.503 1.00 85.88 959 LYS A N 1
ATOM 7647 C CA . LYS A 1 959 ? -69.516 11.391 22.049 1.00 85.88 959 LYS A CA 1
ATOM 7648 C C . LYS A 1 959 ? -70.392 12.283 21.170 1.00 85.88 959 LYS A C 1
ATOM 7650 O O . LYS A 1 959 ? -71.599 12.052 21.123 1.00 85.88 959 LYS A O 1
ATOM 7655 N N . LEU A 1 960 ? -69.808 13.277 20.505 1.00 83.75 960 LEU A N 1
ATOM 7656 C CA . LEU A 1 960 ? -70.500 14.157 19.569 1.00 83.75 960 LEU A CA 1
ATOM 7657 C C . LEU A 1 960 ? -70.965 13.366 18.339 1.00 83.75 960 LEU A C 1
ATOM 7659 O O . LEU A 1 960 ? -72.156 13.382 18.046 1.00 83.75 960 LEU A O 1
ATOM 7663 N N . ASP A 1 961 ? -70.088 12.560 17.736 1.00 80.62 961 ASP A N 1
ATOM 7664 C CA . ASP A 1 961 ? -70.404 11.666 16.612 1.00 80.62 961 ASP A CA 1
ATOM 7665 C C . ASP A 1 961 ? -71.531 10.680 16.976 1.00 80.62 961 ASP A C 1
ATOM 7667 O O . ASP A 1 961 ? -72.446 10.408 16.192 1.00 80.62 961 ASP A O 1
ATOM 7671 N N . GLN A 1 962 ? -71.500 10.141 18.203 1.00 83.25 962 GLN A N 1
ATOM 7672 C CA . GLN A 1 962 ? -72.552 9.259 18.709 1.00 83.25 962 GLN A CA 1
ATOM 7673 C C . GLN A 1 962 ? -73.891 9.999 18.881 1.00 83.25 962 GLN A C 1
ATOM 7675 O O . GLN A 1 962 ? -74.949 9.430 18.591 1.00 83.25 962 GLN A O 1
ATOM 7680 N N . ALA A 1 963 ? -73.859 11.254 19.337 1.00 80.00 963 ALA A N 1
ATOM 7681 C CA . ALA A 1 963 ? -75.043 12.094 19.477 1.00 80.00 963 ALA A CA 1
ATOM 7682 C C . ALA A 1 963 ? -75.618 12.495 18.109 1.00 80.00 963 ALA A C 1
ATOM 7684 O O . ALA A 1 963 ? -76.821 12.325 17.895 1.00 80.00 963 ALA A O 1
ATOM 7685 N N . GLU A 1 964 ? -74.779 12.930 17.166 1.00 83.00 964 GLU A N 1
ATOM 7686 C CA . GLU A 1 964 ? -75.170 13.277 15.797 1.00 83.00 964 GLU A CA 1
ATOM 7687 C C . GLU A 1 964 ? -75.815 12.080 15.093 1.00 83.00 964 GLU A C 1
ATOM 7689 O O . GLU A 1 964 ? -76.918 12.192 14.556 1.00 83.00 964 GLU A O 1
ATOM 7694 N N . LYS A 1 965 ? -75.205 10.893 15.190 1.00 79.62 965 LYS A N 1
ATOM 7695 C CA . LYS A 1 965 ? -75.784 9.661 14.644 1.00 79.62 965 LYS A CA 1
ATOM 7696 C C . LYS A 1 965 ? -77.160 9.352 15.242 1.00 79.62 965 LYS A C 1
ATOM 7698 O O . LYS A 1 965 ? -78.088 9.028 14.504 1.00 79.62 965 LYS A O 1
ATOM 7703 N N . SER A 1 966 ? -77.328 9.526 16.557 1.00 81.69 966 SER A N 1
ATOM 7704 C CA . SER A 1 966 ? -78.631 9.349 17.216 1.00 81.69 966 SER A CA 1
ATOM 7705 C C . SER A 1 966 ? -79.680 10.371 16.750 1.00 81.69 966 SER A C 1
ATOM 7707 O O . SER A 1 966 ? -80.856 10.032 16.602 1.00 81.69 966 SER A O 1
ATOM 7709 N N . PHE A 1 967 ? -79.256 11.604 16.455 1.00 80.69 967 PHE A N 1
ATOM 7710 C CA . PHE A 1 967 ? -80.110 12.647 15.894 1.00 80.69 967 PHE A CA 1
ATOM 7711 C C . PHE A 1 967 ? -80.492 12.340 14.441 1.00 80.69 967 PHE A C 1
ATOM 7713 O O . PHE A 1 967 ? -81.650 12.523 14.064 1.00 80.69 967 PHE A O 1
ATOM 7720 N N . TYR A 1 968 ? -79.571 11.800 13.639 1.00 74.69 968 TYR A N 1
ATOM 7721 C CA . TYR A 1 968 ? -79.838 11.378 12.262 1.00 74.69 968 TYR A CA 1
ATOM 7722 C C . TYR A 1 968 ? -80.824 10.199 12.203 1.00 74.69 968 TYR A C 1
ATOM 7724 O O . TYR A 1 968 ? -81.779 10.227 11.420 1.00 74.69 968 TYR A O 1
ATOM 7732 N N . ASP A 1 969 ? -80.666 9.205 13.081 1.00 78.56 969 ASP A N 1
ATOM 7733 C CA . ASP A 1 969 ? -81.594 8.074 13.226 1.00 78.56 969 ASP A CA 1
ATOM 7734 C C . ASP A 1 969 ? -82.986 8.541 13.706 1.00 78.56 969 ASP A C 1
ATOM 7736 O O . ASP A 1 969 ? -84.023 8.087 13.206 1.00 78.56 969 ASP A O 1
ATOM 7740 N N . PHE A 1 970 ? -83.046 9.514 14.624 1.00 80.94 970 PHE A N 1
ATOM 7741 C CA . PHE A 1 970 ? -84.306 10.130 15.049 1.00 80.94 970 PHE A CA 1
ATOM 7742 C C . PHE A 1 970 ? -84.965 10.946 13.924 1.00 80.94 970 PHE A C 1
ATOM 7744 O O . PHE A 1 970 ? -86.160 10.793 13.669 1.00 80.94 970 PHE A O 1
ATOM 7751 N N . SER A 1 971 ? -84.193 11.771 13.212 1.00 76.69 971 SER A N 1
ATOM 7752 C CA . SER A 1 971 ? -84.651 12.631 12.112 1.00 76.69 971 SER A CA 1
ATOM 7753 C C . SER A 1 971 ? -85.171 11.815 10.926 1.00 76.69 971 SER A C 1
ATOM 7755 O O . SER A 1 971 ? -86.242 12.101 10.390 1.00 76.69 971 SER A O 1
ATOM 7757 N N . THR A 1 972 ? -84.481 10.735 10.552 1.00 74.06 972 THR A N 1
ATOM 7758 C CA . THR A 1 972 ? -84.949 9.805 9.511 1.00 74.06 972 THR A CA 1
ATOM 7759 C C . THR A 1 972 ? -86.209 9.053 9.942 1.00 74.06 972 THR A C 1
ATOM 7761 O O . THR A 1 972 ? -87.156 8.971 9.159 1.00 74.06 972 THR A O 1
ATOM 7764 N N . THR A 1 973 ? -86.295 8.601 11.199 1.00 78.19 973 THR A N 1
ATOM 7765 C CA . THR A 1 973 ? -87.521 7.998 11.757 1.00 78.19 973 THR A CA 1
ATOM 7766 C C . THR A 1 973 ? -88.693 8.990 11.765 1.00 78.19 973 THR A C 1
ATOM 7768 O O . THR A 1 973 ? -89.823 8.627 11.431 1.00 78.19 973 THR A O 1
ATOM 7771 N N . ALA A 1 974 ? -88.444 10.258 12.105 1.00 75.69 974 ALA A N 1
ATOM 7772 C CA . ALA A 1 974 ? -89.445 11.321 12.077 1.00 75.69 974 ALA A CA 1
ATOM 7773 C C . ALA A 1 974 ? -89.916 11.619 10.644 1.00 75.69 974 ALA A C 1
ATOM 7775 O O . ALA A 1 974 ? -91.122 11.652 10.405 1.00 75.69 974 ALA A O 1
ATOM 7776 N N . LYS A 1 975 ? -88.995 11.731 9.676 1.00 75.44 975 LYS A N 1
ATOM 7777 C CA . LYS A 1 975 ? -89.310 11.895 8.244 1.00 75.44 975 LYS A CA 1
ATOM 7778 C C . LYS A 1 975 ? -90.105 10.711 7.684 1.00 75.44 975 LYS A C 1
ATOM 7780 O O . LYS A 1 975 ? -91.071 10.924 6.962 1.00 75.44 975 LYS A O 1
ATOM 7785 N N . GLN A 1 976 ? -89.779 9.471 8.061 1.00 72.38 976 GLN A N 1
ATOM 7786 C CA . GLN A 1 976 ? -90.563 8.290 7.667 1.00 72.38 976 GLN A CA 1
ATOM 7787 C C . GLN A 1 976 ? -91.991 8.319 8.231 1.00 72.38 976 GLN A C 1
ATOM 7789 O O . GLN A 1 976 ? -92.938 7.993 7.514 1.00 72.38 976 GLN A O 1
ATOM 7794 N N . ARG A 1 977 ? -92.168 8.749 9.488 1.00 74.19 977 ARG A N 1
ATOM 7795 C CA . ARG A 1 977 ? -93.500 8.953 10.082 1.00 74.19 977 ARG A CA 1
ATOM 7796 C C . ARG A 1 977 ? -94.261 10.089 9.395 1.00 74.19 977 ARG A C 1
ATOM 7798 O O . ARG A 1 977 ? -95.455 9.935 9.157 1.00 74.19 977 ARG A O 1
ATOM 7805 N N . LEU A 1 978 ? -93.581 11.178 9.026 1.00 67.44 978 LEU A N 1
ATOM 7806 C CA . LEU A 1 978 ? -94.175 12.279 8.264 1.00 67.44 978 LEU A CA 1
ATOM 7807 C C . LEU A 1 978 ? -94.665 11.793 6.892 1.00 67.44 978 LEU A C 1
ATOM 7809 O O . LEU A 1 978 ? -95.842 11.954 6.592 1.00 67.44 978 LEU A O 1
ATOM 7813 N N . CYS A 1 979 ? -93.828 11.076 6.132 1.00 62.94 979 CYS A N 1
ATOM 7814 C CA . CYS A 1 979 ? -94.210 10.460 4.856 1.00 62.94 979 CYS A CA 1
ATOM 7815 C C . CYS A 1 979 ? -95.393 9.485 4.989 1.00 62.94 979 CYS A C 1
ATOM 7817 O O . CYS A 1 979 ? -96.230 9.410 4.093 1.00 62.94 979 CYS A O 1
ATOM 7819 N N . GLN A 1 980 ? -95.505 8.733 6.092 1.00 62.88 980 GLN A N 1
ATOM 7820 C CA . GLN A 1 980 ? -96.678 7.880 6.331 1.00 62.88 980 GLN A CA 1
ATOM 7821 C C . GLN A 1 980 ? -97.960 8.705 6.537 1.00 62.88 980 GLN A C 1
ATOM 7823 O O . GLN A 1 980 ? -99.004 8.353 5.979 1.00 62.88 980 GLN A O 1
ATOM 7828 N N . VAL A 1 981 ? -97.886 9.825 7.264 1.00 63.03 981 VAL A N 1
ATOM 7829 C CA . VAL A 1 981 ? -99.009 10.765 7.436 1.00 63.03 981 VAL A CA 1
ATOM 7830 C C . VAL A 1 981 ? -99.354 11.465 6.113 1.00 63.03 981 VAL A C 1
ATOM 7832 O O . VAL A 1 981 ? -100.518 11.497 5.721 1.00 63.03 981 VAL A O 1
ATOM 7835 N N . GLU A 1 982 ? -98.364 11.931 5.354 1.00 58.62 982 GLU A N 1
ATOM 7836 C CA . GLU A 1 982 ? -98.573 12.512 4.021 1.00 58.62 982 GLU A CA 1
ATOM 7837 C C . GLU A 1 982 ? -99.189 11.495 3.050 1.00 58.62 982 GLU A C 1
ATOM 7839 O O . GLU A 1 982 ? -100.128 11.830 2.334 1.00 58.62 982 GLU A O 1
ATOM 7844 N N . SER A 1 983 ? -98.771 10.225 3.083 1.00 56.81 983 SER A N 1
ATOM 7845 C CA . SER A 1 983 ? -99.358 9.163 2.247 1.00 56.81 983 SER A CA 1
ATOM 7846 C C . SER A 1 983 ? -100.813 8.820 2.599 1.00 56.81 983 SER A C 1
ATOM 7848 O O . SER A 1 983 ? -101.554 8.341 1.740 1.00 56.81 983 SER A O 1
ATOM 7850 N N . THR A 1 984 ? -101.248 9.089 3.836 1.00 56.50 984 THR A N 1
ATOM 7851 C CA . THR A 1 984 ? -102.641 8.881 4.274 1.00 56.50 984 THR A CA 1
ATOM 7852 C C . THR A 1 984 ? -103.534 10.104 4.057 1.00 56.50 984 THR A C 1
ATOM 7854 O O . THR A 1 984 ? -104.756 9.959 4.042 1.00 56.50 984 THR A O 1
ATOM 7857 N N . VAL A 1 985 ? -102.956 11.287 3.819 1.00 57.84 985 VAL A N 1
ATOM 7858 C CA . VAL A 1 985 ? -103.685 12.538 3.532 1.00 57.84 985 VAL A CA 1
ATOM 7859 C C . VAL A 1 985 ? -103.659 12.901 2.034 1.00 57.84 985 VAL A C 1
ATOM 7861 O O . VAL A 1 985 ? -104.628 13.444 1.509 1.00 57.84 985 VAL A O 1
ATOM 7864 N N . GLY A 1 986 ? -102.595 12.544 1.311 1.00 46.81 986 GLY A N 1
ATOM 7865 C CA . GLY A 1 986 ? -102.293 12.953 -0.067 1.00 46.81 986 GLY A CA 1
ATOM 7866 C C . GLY A 1 986 ? -103.006 12.196 -1.195 1.00 46.81 986 GLY A C 1
ATOM 7867 O O . GLY A 1 986 ? -102.455 12.080 -2.286 1.00 46.81 986 GLY A O 1
ATOM 7868 N N . THR A 1 987 ? -104.219 11.673 -0.976 1.00 43.53 987 THR A N 1
ATOM 7869 C CA . THR A 1 987 ? -105.046 11.068 -2.047 1.00 43.53 987 THR A CA 1
ATOM 7870 C C . THR A 1 987 ? -106.334 11.844 -2.320 1.00 43.53 987 THR A C 1
ATOM 7872 O O . THR A 1 987 ? -107.428 11.280 -2.364 1.00 43.53 987 THR A O 1
ATOM 7875 N N . LYS A 1 988 ? -106.197 13.153 -2.575 1.00 37.16 988 LYS A N 1
ATOM 7876 C CA . LYS A 1 988 ? -107.164 13.952 -3.346 1.00 37.16 988 LYS A CA 1
ATOM 7877 C C . LYS A 1 988 ? -106.521 15.213 -3.924 1.00 37.16 988 LYS A C 1
ATOM 7879 O O . LYS A 1 988 ? -105.875 15.945 -3.193 1.00 37.16 988 LYS A O 1
ATOM 7884 N N . ASP A 1 989 ? -106.781 15.417 -5.215 1.00 36.72 989 ASP A N 1
ATOM 7885 C CA . ASP A 1 989 ? -106.597 16.622 -6.036 1.00 36.72 989 ASP A CA 1
ATOM 7886 C C . ASP A 1 989 ? -105.194 17.277 -6.062 1.00 36.72 989 ASP A C 1
ATOM 7888 O O . ASP A 1 989 ? -104.684 17.756 -5.064 1.00 36.72 989 ASP A O 1
ATOM 7892 N N . PHE A 1 990 ? -104.426 17.243 -7.158 1.00 31.34 990 PHE A N 1
ATOM 7893 C CA . PHE A 1 990 ? -104.614 17.738 -8.541 1.00 31.34 990 PHE A CA 1
ATOM 7894 C C . PHE A 1 990 ? -103.871 19.066 -8.805 1.00 31.34 990 PHE A C 1
ATOM 7896 O O . PHE A 1 990 ? -104.122 20.070 -8.153 1.00 31.34 990 PHE A O 1
ATOM 7903 N N . ARG A 1 991 ? -103.155 19.075 -9.945 1.00 29.59 991 ARG A N 1
ATOM 7904 C CA . ARG A 1 991 ? -102.858 20.221 -10.842 1.00 29.59 991 ARG A CA 1
ATOM 7905 C C . ARG A 1 991 ? -101.717 21.206 -10.495 1.00 29.59 991 ARG A C 1
ATOM 7907 O O . ARG A 1 991 ? -101.816 21.973 -9.557 1.00 29.59 991 ARG A O 1
ATOM 7914 N N . HIS A 1 992 ? -100.757 21.274 -11.438 1.00 31.61 992 HIS A N 1
ATOM 7915 C CA . HIS A 1 992 ? -100.323 22.486 -12.180 1.00 31.61 992 HIS A CA 1
ATOM 7916 C C . HIS A 1 992 ? -99.989 23.757 -11.351 1.00 31.61 992 HIS A C 1
ATOM 7918 O O . HIS A 1 992 ? -100.883 24.335 -10.753 1.00 31.61 992 HIS A O 1
ATOM 7924 N N . TYR A 1 993 ? -98.790 24.360 -11.425 1.00 30.72 993 TYR A N 1
ATOM 7925 C CA . TYR A 1 993 ? -98.251 25.040 -12.623 1.00 30.72 993 TYR A CA 1
ATOM 7926 C C . TYR A 1 993 ? -96.781 25.513 -12.400 1.00 30.72 993 TYR A C 1
ATOM 7928 O O . TYR A 1 993 ? -96.448 25.937 -11.305 1.00 30.72 993 TYR A O 1
ATOM 7936 N N . TYR A 1 994 ? -95.958 25.477 -13.458 1.00 32.03 994 TYR A N 1
ATOM 7937 C CA . TYR A 1 994 ? -94.802 26.346 -13.799 1.00 32.03 994 TYR A CA 1
ATOM 7938 C C . TYR A 1 994 ? -93.745 26.819 -12.763 1.00 32.03 994 TYR A C 1
ATOM 7940 O O . TYR A 1 994 ? -93.990 27.675 -11.925 1.00 32.03 994 TYR A O 1
ATOM 7948 N N . ILE A 1 995 ? -92.504 26.369 -13.009 1.00 35.97 995 ILE A N 1
ATOM 7949 C CA . ILE A 1 995 ? -91.266 27.154 -13.259 1.00 35.97 995 ILE A CA 1
ATOM 7950 C C . ILE A 1 995 ? -91.298 28.669 -12.920 1.00 35.97 995 ILE A C 1
ATOM 7952 O O . ILE A 1 995 ? -91.979 29.420 -13.616 1.00 35.97 995 ILE A O 1
ATOM 7956 N N . ASN A 1 996 ? -90.445 29.122 -11.983 1.00 27.56 996 ASN A N 1
ATOM 7957 C CA . ASN A 1 996 ? -89.379 30.119 -12.240 1.00 27.56 996 ASN A CA 1
ATOM 7958 C C . ASN A 1 996 ? -88.432 30.335 -11.036 1.00 27.56 996 ASN A C 1
ATOM 7960 O O . ASN A 1 996 ? -88.837 30.216 -9.888 1.00 27.56 996 ASN A O 1
ATOM 7964 N N . GLU A 1 997 ? -87.175 30.643 -11.372 1.00 29.42 997 GLU A N 1
ATOM 7965 C CA . GLU A 1 997 ? -86.164 31.436 -10.641 1.00 29.42 997 GLU A CA 1
ATOM 7966 C C . GLU A 1 997 ? -86.163 31.428 -9.098 1.00 29.42 997 GLU A C 1
ATOM 7968 O O . GLU A 1 997 ? -86.910 32.151 -8.447 1.00 29.42 997 GLU A O 1
ATOM 7973 N N . ALA A 1 998 ? -85.180 30.725 -8.523 1.00 28.84 998 ALA A N 1
ATOM 7974 C CA . ALA A 1 998 ? -84.704 30.973 -7.165 1.00 28.84 998 ALA A CA 1
ATOM 7975 C C . ALA A 1 998 ? -83.455 31.871 -7.209 1.00 28.84 998 ALA A C 1
ATOM 7977 O O . ALA A 1 998 ? -82.332 31.391 -7.372 1.00 28.84 998 ALA A O 1
ATOM 7978 N N . THR A 1 999 ? -83.655 33.180 -7.061 1.00 28.36 999 THR A N 1
ATOM 7979 C CA . THR A 1 999 ? -82.608 34.110 -6.618 1.00 28.36 999 THR A CA 1
ATOM 7980 C C . THR A 1 999 ? -82.899 34.577 -5.202 1.00 28.36 999 THR A C 1
ATOM 7982 O O . THR A 1 999 ? -84.039 34.912 -4.898 1.00 28.36 999 THR A O 1
ATOM 7985 N N . SER A 1 1000 ? -81.816 34.699 -4.433 1.00 26.83 1000 SER A N 1
ATOM 7986 C CA . SER A 1 1000 ? -81.641 35.524 -3.233 1.00 26.83 1000 SER A CA 1
ATOM 7987 C C . SER A 1 1000 ? -82.499 35.259 -1.988 1.00 26.83 1000 SER A C 1
ATOM 7989 O O . SER A 1 1000 ? -83.709 35.449 -1.993 1.00 26.83 1000 SER A O 1
ATOM 7991 N N . SER A 1 1001 ? -81.719 35.045 -0.922 1.00 27.48 1001 SER A N 1
ATOM 7992 C CA . SER A 1 1001 ? -81.762 35.669 0.409 1.00 27.48 1001 SER A CA 1
ATOM 7993 C C . SER A 1 1001 ? -82.416 34.912 1.559 1.00 27.48 1001 SER A C 1
ATOM 7995 O O . SER A 1 1001 ? -83.510 34.377 1.426 1.00 27.48 1001 SER A O 1
ATOM 7997 N N . GLU A 1 1002 ? -81.701 35.010 2.687 1.00 29.33 1002 GLU A N 1
ATOM 7998 C CA . GLU A 1 1002 ? -82.068 34.628 4.055 1.00 29.33 1002 GLU A CA 1
ATOM 7999 C C . GLU A 1 1002 ? -82.049 33.100 4.322 1.00 29.33 1002 GLU A C 1
ATOM 8001 O O . GLU A 1 1002 ? -82.647 32.317 3.589 1.00 29.33 1002 GLU A O 1
ATOM 8006 N N . GLU A 1 1003 ? -81.339 32.591 5.337 1.00 28.86 1003 GLU A N 1
ATOM 8007 C CA . GLU A 1 1003 ? -80.397 33.233 6.276 1.00 28.86 1003 GLU A CA 1
ATOM 8008 C C . GLU A 1 1003 ? -79.562 32.153 7.010 1.00 28.86 1003 GLU A C 1
ATOM 8010 O O . GLU A 1 1003 ? -79.905 30.975 6.948 1.00 28.86 1003 GLU A O 1
ATOM 8015 N N . GLU A 1 1004 ? -78.503 32.593 7.699 1.00 28.52 1004 GLU A N 1
ATOM 8016 C CA . GLU A 1 1004 ? -77.840 31.939 8.849 1.00 28.52 1004 GLU A CA 1
ATOM 8017 C C . GLU A 1 1004 ? -77.071 30.592 8.669 1.00 28.52 1004 GLU A C 1
ATOM 8019 O O . GLU A 1 1004 ? -77.614 29.515 8.432 1.00 28.52 1004 GLU A O 1
ATOM 8024 N N . ASP A 1 1005 ? -75.756 30.715 8.909 1.00 28.59 1005 ASP A N 1
ATOM 8025 C CA . ASP A 1 1005 ? -74.946 29.919 9.850 1.00 28.59 1005 ASP A CA 1
ATOM 8026 C C . ASP A 1 1005 ? -74.531 28.470 9.518 1.00 28.59 1005 ASP A C 1
ATOM 8028 O O . ASP A 1 1005 ? -75.176 27.491 9.890 1.00 28.59 1005 ASP A O 1
ATOM 8032 N N . SER A 1 1006 ? -73.330 28.331 8.941 1.00 33.09 1006 SER A N 1
ATOM 8033 C CA . SER A 1 1006 ? -72.094 28.084 9.725 1.00 33.09 1006 SER A CA 1
ATOM 8034 C C . SER A 1 1006 ? -70.889 28.143 8.768 1.00 33.09 1006 SER A C 1
ATOM 8036 O O . SER A 1 1006 ? -70.821 27.346 7.830 1.00 33.09 1006 SER A O 1
ATOM 8038 N N . GLU A 1 1007 ? -70.061 29.186 8.847 1.00 35.56 1007 GLU A N 1
ATOM 8039 C CA . GLU A 1 1007 ? -68.779 29.175 9.586 1.00 35.56 1007 GLU A CA 1
ATOM 8040 C C . GLU A 1 1007 ? -67.850 28.045 9.076 1.00 35.56 1007 GLU A C 1
ATOM 8042 O O . GLU A 1 1007 ? -68.164 26.863 9.212 1.00 35.56 1007 GLU A O 1
ATOM 8047 N N . ASP A 1 1008 ? -66.796 28.323 8.298 1.00 30.08 1008 ASP A N 1
ATOM 8048 C CA . ASP A 1 1008 ? -65.573 29.090 8.639 1.00 30.08 1008 ASP A CA 1
ATOM 8049 C C . ASP A 1 1008 ? -64.797 28.407 9.805 1.00 30.08 1008 ASP A C 1
ATOM 8051 O O . ASP A 1 1008 ? -65.391 27.878 10.739 1.00 30.08 1008 ASP A O 1
ATOM 8055 N N . ASP A 1 1009 ? -63.467 28.259 9.783 1.00 33.66 1009 ASP A N 1
ATOM 8056 C CA . ASP A 1 1009 ? -62.518 29.315 9.418 1.00 33.66 1009 ASP A CA 1
ATOM 8057 C C . ASP A 1 1009 ? -61.126 28.858 8.905 1.00 33.66 1009 ASP A C 1
ATOM 8059 O O . ASP A 1 1009 ? -60.653 27.749 9.169 1.00 33.66 1009 ASP A O 1
ATOM 8063 N N . ASP A 1 1010 ? -60.480 29.809 8.221 1.00 33.56 1010 ASP A N 1
ATOM 8064 C CA . ASP A 1 1010 ? -59.036 30.075 8.053 1.00 33.56 1010 ASP A CA 1
ATOM 8065 C C . ASP A 1 1010 ? -58.031 28.992 7.584 1.00 33.56 1010 ASP A C 1
ATOM 8067 O O . ASP A 1 1010 ? -57.238 28.397 8.316 1.00 33.56 1010 ASP A O 1
ATOM 8071 N N . ASP A 1 1011 ? -58.027 28.804 6.267 1.00 33.22 1011 ASP A N 1
ATOM 8072 C CA . ASP A 1 1011 ? -57.103 29.447 5.312 1.00 33.22 1011 ASP A CA 1
ATOM 8073 C C . ASP A 1 1011 ? -55.590 29.714 5.583 1.00 33.22 1011 ASP A C 1
ATOM 8075 O O . ASP A 1 1011 ? -55.004 29.745 6.663 1.00 33.22 1011 ASP A O 1
ATOM 8079 N N . ARG A 1 1012 ? -54.938 29.898 4.436 1.00 30.31 1012 ARG A N 1
ATOM 8080 C CA . ARG A 1 1012 ? -53.519 30.039 4.125 1.00 30.31 1012 ARG A CA 1
ATOM 8081 C C . ARG A 1 1012 ? -52.892 31.405 4.454 1.00 30.31 1012 ARG A C 1
ATOM 8083 O O . ARG A 1 1012 ? -53.392 32.437 4.040 1.00 30.31 1012 ARG A O 1
ATOM 8090 N N . VAL A 1 1013 ? -51.624 31.337 4.886 1.00 31.88 1013 VAL A N 1
ATOM 8091 C CA . VAL A 1 1013 ? -50.464 32.075 4.316 1.00 31.88 1013 VAL A CA 1
ATOM 8092 C C . VAL A 1 1013 ? -50.539 33.618 4.261 1.00 31.88 1013 VAL A C 1
ATOM 8094 O O . VAL A 1 1013 ? -51.179 34.179 3.383 1.00 31.88 1013 VAL A O 1
ATOM 8097 N N . LEU A 1 1014 ? -49.665 34.300 5.018 1.00 28.73 1014 LEU A N 1
ATOM 8098 C CA . LEU A 1 1014 ? -48.531 35.105 4.496 1.00 28.73 1014 LEU A CA 1
ATOM 8099 C C . LEU A 1 1014 ? -47.655 35.651 5.665 1.00 28.73 1014 LEU A C 1
ATOM 8101 O O . LEU A 1 1014 ? -48.098 35.641 6.812 1.00 28.73 1014 LEU A O 1
ATOM 8105 N N . PRO A 1 1015 ? -46.387 36.048 5.420 1.00 54.59 1015 PRO A N 1
ATOM 8106 C CA . PRO A 1 1015 ? -45.414 36.419 6.459 1.00 54.59 1015 PRO A CA 1
ATOM 8107 C C . PRO A 1 1015 ? -45.406 37.932 6.744 1.00 54.59 1015 PRO A C 1
ATOM 8109 O O . PRO A 1 1015 ? -45.984 38.681 5.967 1.00 54.59 1015 PRO A O 1
ATOM 8112 N N . THR A 1 1016 ? -44.644 38.381 7.757 1.00 29.42 1016 THR A N 1
ATOM 8113 C CA . THR A 1 1016 ? -43.525 39.350 7.578 1.00 29.42 1016 THR A CA 1
ATOM 8114 C C . THR A 1 1016 ? -42.759 39.652 8.879 1.00 29.42 1016 THR A C 1
ATOM 8116 O O . THR A 1 1016 ? -43.306 39.570 9.971 1.00 29.42 1016 THR A O 1
ATOM 8119 N N . ASP A 1 1017 ? -41.495 40.042 8.693 1.00 30.00 1017 ASP A N 1
ATOM 8120 C CA . ASP A 1 1017 ? -40.719 41.045 9.439 1.00 30.00 1017 ASP A CA 1
ATOM 8121 C C . ASP A 1 1017 ? -40.408 40.884 10.944 1.00 30.00 1017 ASP A C 1
ATOM 8123 O O . ASP A 1 1017 ? -41.154 41.236 11.851 1.00 30.00 1017 ASP A O 1
ATOM 8127 N N . SER A 1 1018 ? -39.153 40.480 11.170 1.00 32.25 1018 SER A N 1
ATOM 8128 C CA . SER A 1 1018 ? -38.127 41.222 11.930 1.00 32.25 1018 SER A CA 1
ATOM 8129 C C . SER A 1 1018 ? -38.527 42.478 12.732 1.00 32.25 1018 SER A C 1
ATOM 8131 O O . SER A 1 1018 ? -39.101 43.399 12.158 1.00 32.25 1018 SER A O 1
ATOM 8133 N N . ILE A 1 1019 ? -37.953 42.645 13.940 1.00 32.16 1019 ILE A N 1
ATOM 8134 C CA . ILE A 1 1019 ? -36.928 43.685 14.233 1.00 32.16 1019 ILE A CA 1
ATOM 8135 C C . ILE A 1 1019 ? -36.390 43.619 15.689 1.00 32.16 1019 ILE A C 1
ATOM 8137 O O . ILE A 1 1019 ? -37.143 43.596 16.651 1.00 32.16 1019 ILE A O 1
ATOM 8141 N N . SER A 1 1020 ? -35.052 43.635 15.787 1.00 33.34 1020 SER A N 1
ATOM 8142 C CA . SER A 1 1020 ? -34.147 44.062 16.883 1.00 33.34 1020 SER A CA 1
ATOM 8143 C C . SER A 1 1020 ? -34.355 43.671 18.363 1.00 33.34 1020 SER A C 1
ATOM 8145 O O . SER A 1 1020 ? -35.298 44.101 19.014 1.00 33.34 1020 SER A O 1
ATOM 8147 N N . ASN A 1 1021 ? -33.275 43.101 18.915 1.00 38.47 1021 ASN A N 1
ATOM 8148 C CA . ASN A 1 1021 ? -32.589 43.490 20.161 1.00 38.47 1021 ASN A CA 1
ATOM 8149 C C . ASN A 1 1021 ? -33.426 43.798 21.423 1.00 38.47 1021 ASN A C 1
ATOM 8151 O O . ASN A 1 1021 ? -33.919 44.917 21.572 1.00 38.47 1021 ASN A O 1
ATOM 8155 N N . HIS A 1 1022 ? -33.271 42.956 22.452 1.00 35.19 1022 HIS A N 1
ATOM 8156 C CA . HIS A 1 1022 ? -32.329 43.328 23.518 1.00 35.19 1022 HIS A CA 1
ATOM 8157 C C . HIS A 1 1022 ? -31.687 42.126 24.226 1.00 35.19 1022 HIS A C 1
ATOM 8159 O O . HIS A 1 1022 ? -32.242 41.016 24.088 1.00 35.19 1022 HIS A O 1
#

pLDDT: mean 72.1, std 22.49, range [21.22, 96.06]

Mean predicted aligned error: 22.16 Å

Organism: Pristionchus pacificus (NCBI:txid54126)

Foldseek 3Di:
DDDDCVVVVVVVVVVVVVVVVDDDDDDFFEEPVLLVLCCVPVNNVLSCLQRPCVVPRQFWAAQDHDDPDPDDPDQAPDAAEEEAEDQQGTFCVCVLVVVLVVVVPDDSNRYIYGGFFPHNVDDPQQAAPDVVSLLSLLSRLVSNCVSRVAAYEYEAEAQSQLSLLCSQCWQDQPHDGSDHHNQARHAHYEYFQYQLQAAPVLPDCGHQNPQDRHRQNNRPSSVVSQVDPEDRSYNAYEWEHECQAPTRHQDRPNHGRGDDPRHPYYHYHYDDYSVCRVNLLRDPPPPPDPDPSVVVSVVSVVVVCVVVVPPPDDDDDDDDDDDDDDDDDDDDDDDDDDDDDDDDDDDDDDDDDDDDDDDDDDDDDDPVVVVVVVVVVVCVVVVVVVVVVPVPDDDDDDDDPPCVPDPPPDPPPDPPPDDPVRCLVQAADECLDPVVLVLLVVLLVLLVCCLQVLLVCLDVCCLVVCVVVVVVSVVVSLVSLVVVLVRQLRYFDADPNDTDSDSVVSNVVSVPDPLVVLSVQLNDVQCVVCVVPVSPSCSNVSVNSSCVSNVVSLVSVLVVDPCNLVSLVVVLVVVVLSQLSNQLSVLLSVLVVVVQDPDDPQAQHDHPVVDFFDKAFADDPPDPPDPPPPPDDPDVPDPPDPPCPVVVVVVVCVVCVVGIDGDDDDPCCSSSVVSSVVSVCLLCVVPPGRDHPDPVVVVVSVVSSVVSVVSNVVSVVSVVVSVCVVCVVVVVLVVVLVVLVVVCVVVVPDVVVNVVVSVVSVVCVVVVVPPPVLVVDDLVVVLVVLCVVCVVLQVLQPLFDPVLCSLVSSQWDKDKDFAFDWPFAFFAFQFKKKAWQAAKKFFADPVRPDTDDIDGGSDIDSLLLLLQQPQFQSHNTHHTIMTGRGITIITIGGSVSSVVSCVVVVVSNVSNNVVSVVVCVVVVRGDPDDCPVPPPPPDDDPVVVVVVVVVVVVVVVVVVVVVVVVVVVVVVVVVVVVVVVCVVVVPDDDDDDDDDDDDDDDDDDDDDDDDDDDDDDDDDDD

Radius of gyration: 44.48 Å; Cα contacts (8 Å, |Δi|>4): 1156; chains: 1; bounding box: 171×114×118 Å